Protein AF-A0A7Y4ULG6-F1 (afdb_monomer)

Structure (mmCIF, N/CA/C/O backbone):
data_AF-A0A7Y4ULG6-F1
#
_entry.id   AF-A0A7Y4ULG6-F1
#
loop_
_atom_site.group_PDB
_atom_site.id
_atom_site.type_symbol
_atom_site.label_atom_id
_atom_site.label_alt_id
_atom_site.label_comp_id
_atom_site.label_asym_id
_atom_site.label_entity_id
_atom_site.label_seq_id
_atom_site.pdbx_PDB_ins_code
_atom_site.Cartn_x
_atom_site.Cartn_y
_atom_site.Cartn_z
_atom_site.occupancy
_atom_site.B_iso_or_equiv
_atom_site.auth_seq_id
_atom_site.auth_comp_id
_atom_site.auth_asym_id
_atom_site.auth_atom_id
_atom_site.pdbx_PDB_model_num
ATOM 1 N N . MET A 1 1 ? 63.126 31.012 -3.316 1.00 40.97 1 MET A N 1
ATOM 2 C CA . MET A 1 1 ? 62.115 29.998 -2.945 1.00 40.97 1 MET A CA 1
ATOM 3 C C . MET A 1 1 ? 62.574 28.517 -2.931 1.00 40.97 1 MET A C 1
ATOM 5 O O . MET A 1 1 ? 61.716 27.696 -2.651 1.00 40.97 1 MET A O 1
ATOM 9 N N . PRO A 1 2 ? 63.864 28.115 -3.101 1.00 37.81 2 PRO A N 1
ATOM 10 C CA . PRO A 1 2 ? 64.245 26.690 -3.027 1.00 37.81 2 PRO A CA 1
ATOM 11 C C . PRO A 1 2 ? 64.827 26.229 -1.668 1.00 37.81 2 PRO A C 1
ATOM 13 O O . PRO A 1 2 ? 65.421 25.163 -1.587 1.00 37.81 2 PRO A O 1
ATOM 16 N N . LYS A 1 3 ? 64.675 26.998 -0.575 1.00 39.81 3 LYS A N 1
ATOM 17 C CA . LYS A 1 3 ? 65.208 26.630 0.761 1.00 39.81 3 LYS A CA 1
ATOM 18 C C . LYS A 1 3 ? 64.166 26.090 1.758 1.00 39.81 3 LYS A C 1
ATOM 20 O O . LYS A 1 3 ? 64.538 25.735 2.870 1.00 39.81 3 LYS A O 1
ATOM 25 N N . PHE A 1 4 ? 62.889 25.989 1.375 1.00 41.81 4 PHE A N 1
ATOM 26 C CA . PHE A 1 4 ? 61.808 25.554 2.280 1.00 41.81 4 PHE A CA 1
ATOM 27 C C . PHE A 1 4 ? 61.446 24.057 2.179 1.00 41.81 4 PHE A C 1
ATOM 29 O O . PHE A 1 4 ? 60.735 23.546 3.036 1.00 41.81 4 PHE A O 1
ATOM 36 N N . LEU A 1 5 ? 61.974 23.331 1.184 1.00 43.25 5 LEU A N 1
ATOM 37 C CA . LEU A 1 5 ? 61.611 21.929 0.912 1.00 43.25 5 LEU A CA 1
ATOM 38 C C . LEU A 1 5 ? 62.516 20.878 1.585 1.00 43.25 5 LEU A C 1
ATOM 40 O O . LEU A 1 5 ? 62.152 19.711 1.633 1.00 43.25 5 LEU A O 1
ATOM 44 N N . ASN A 1 6 ? 63.644 21.266 2.192 1.00 44.28 6 ASN A N 1
ATOM 45 C CA . ASN A 1 6 ? 64.569 20.310 2.828 1.00 44.28 6 ASN A CA 1
ATOM 46 C C . ASN A 1 6 ? 64.253 19.969 4.299 1.00 44.28 6 ASN A C 1
ATOM 48 O O . ASN A 1 6 ? 65.003 19.219 4.919 1.00 44.28 6 ASN A O 1
ATOM 52 N N . LYS A 1 7 ? 63.158 20.484 4.877 1.00 47.72 7 LYS A N 1
ATOM 53 C CA . LYS A 1 7 ? 62.762 20.185 6.271 1.00 47.72 7 LYS A CA 1
ATOM 54 C C . LYS A 1 7 ? 61.725 19.063 6.429 1.00 47.72 7 LYS A C 1
ATOM 56 O O . LYS A 1 7 ? 61.431 18.700 7.562 1.00 47.72 7 LYS A O 1
ATOM 61 N N . PHE A 1 8 ? 61.223 18.473 5.340 1.00 46.69 8 PHE A N 1
ATOM 62 C CA . PHE A 1 8 ? 60.206 17.407 5.394 1.00 46.69 8 PHE A CA 1
ATOM 63 C C . PHE A 1 8 ? 60.728 15.986 5.095 1.00 46.69 8 PHE A C 1
ATOM 65 O O . PHE A 1 8 ? 59.948 15.042 5.096 1.00 46.69 8 PHE A O 1
ATOM 72 N N . ASN A 1 9 ? 62.046 15.789 4.948 1.00 46.38 9 ASN A N 1
ATOM 73 C CA . ASN A 1 9 ? 62.669 14.469 4.737 1.00 46.38 9 ASN A CA 1
ATOM 74 C C . ASN A 1 9 ? 63.056 13.763 6.049 1.00 46.38 9 ASN A C 1
ATOM 76 O O . ASN A 1 9 ? 64.169 13.268 6.212 1.00 46.38 9 ASN A O 1
ATOM 80 N N . SER A 1 10 ? 62.135 13.715 7.007 1.00 51.84 10 SER A N 1
ATOM 81 C CA . SER A 1 10 ? 62.262 12.811 8.149 1.00 51.84 10 SER A CA 1
ATOM 82 C C . SER A 1 10 ? 61.365 11.598 7.895 1.00 51.84 10 SER A C 1
ATOM 84 O O . SER A 1 10 ? 60.157 11.790 7.728 1.00 51.84 10 SER A O 1
ATOM 86 N N . PRO A 1 11 ? 61.883 10.353 7.918 1.00 54.66 11 PRO A N 1
ATOM 87 C CA . PRO A 1 11 ? 61.048 9.153 7.804 1.00 54.66 11 PRO A CA 1
ATOM 88 C C . PRO A 1 11 ? 59.969 9.088 8.898 1.00 54.66 11 PRO A C 1
ATOM 90 O O . PRO A 1 11 ? 58.945 8.438 8.718 1.00 54.66 11 PRO A O 1
ATOM 93 N N . LYS A 1 12 ? 60.135 9.837 10.000 1.00 54.47 12 LYS A N 1
ATOM 94 C CA . LYS A 1 12 ? 59.116 9.982 11.047 1.00 54.47 12 LYS A CA 1
ATOM 95 C C . LYS A 1 12 ? 57.951 10.889 10.636 1.00 54.47 12 LYS A C 1
ATOM 97 O O . LYS A 1 12 ? 56.842 10.652 11.087 1.00 54.47 12 LYS A O 1
ATOM 102 N N . VAL A 1 13 ? 58.165 11.893 9.780 1.00 56.75 13 VAL A N 1
ATOM 103 C CA . VAL A 1 13 ? 57.102 12.808 9.312 1.00 56.75 13 VAL A CA 1
ATOM 104 C C . VAL A 1 13 ? 56.306 12.185 8.165 1.00 56.75 13 VAL A C 1
ATOM 106 O O . VAL A 1 13 ? 55.083 12.286 8.169 1.00 56.75 13 VAL A O 1
ATOM 109 N N . LEU A 1 14 ? 56.962 11.454 7.252 1.00 53.03 14 LEU A N 1
ATOM 110 C CA . LEU A 1 14 ? 56.255 10.610 6.277 1.00 53.03 14 LEU A CA 1
ATOM 111 C C . LEU A 1 14 ? 55.495 9.468 6.966 1.00 53.03 14 LEU A C 1
ATOM 113 O O . LEU A 1 14 ? 54.361 9.193 6.595 1.00 53.03 14 LEU A O 1
ATOM 117 N N . GLY A 1 15 ? 56.081 8.852 7.998 1.00 63.62 15 GLY A N 1
ATOM 118 C CA . GLY A 1 15 ? 55.406 7.842 8.813 1.00 63.62 15 GLY A CA 1
ATOM 119 C C . GLY A 1 15 ? 54.184 8.397 9.545 1.00 63.62 15 GLY A C 1
ATOM 120 O O . GLY A 1 15 ? 53.149 7.746 9.554 1.00 63.62 15 GLY A O 1
ATOM 121 N N . LEU A 1 16 ? 54.261 9.617 10.091 1.00 59.84 16 LEU A N 1
ATOM 122 C CA . LEU A 1 16 ? 53.138 10.268 10.772 1.00 59.84 16 LEU A CA 1
ATOM 123 C C . LEU A 1 16 ? 52.045 10.727 9.795 1.00 59.84 16 LEU A C 1
ATOM 125 O O . LEU A 1 16 ? 50.874 10.603 10.123 1.00 59.84 16 LEU A O 1
ATOM 129 N N . LEU A 1 17 ? 52.400 11.207 8.597 1.00 58.75 17 LEU A N 1
ATOM 130 C CA . LEU A 1 17 ? 51.443 11.551 7.535 1.00 58.75 17 LEU A CA 1
ATOM 131 C C . LEU A 1 17 ? 50.802 10.310 6.905 1.00 58.75 17 LEU A C 1
ATOM 133 O O . LEU A 1 17 ? 49.632 10.360 6.546 1.00 58.75 17 LEU A O 1
ATOM 137 N N . ALA A 1 18 ? 51.525 9.191 6.819 1.00 59.84 18 ALA A N 1
ATOM 138 C CA . ALA A 1 18 ? 50.960 7.901 6.439 1.00 59.84 18 ALA A CA 1
ATOM 139 C C . ALA A 1 18 ? 50.051 7.346 7.544 1.00 59.84 18 ALA A C 1
ATOM 141 O O . ALA A 1 18 ? 48.975 6.857 7.233 1.00 59.84 18 ALA A O 1
ATOM 142 N N . LEU A 1 19 ? 50.416 7.488 8.825 1.00 60.56 19 LEU A N 1
ATOM 143 C CA . LEU A 1 19 ? 49.558 7.094 9.948 1.00 60.56 19 LEU A CA 1
ATOM 144 C C . LEU A 1 19 ? 48.311 7.978 10.046 1.00 60.56 19 LEU A C 1
ATOM 146 O O . LEU A 1 19 ? 47.233 7.454 10.269 1.00 60.56 19 LEU A O 1
ATOM 150 N N . LEU A 1 20 ? 48.437 9.294 9.843 1.00 59.22 20 LEU A N 1
ATOM 151 C CA . LEU A 1 20 ? 47.312 10.230 9.752 1.00 59.22 20 LEU A CA 1
ATOM 152 C C . LEU A 1 20 ? 46.482 9.965 8.499 1.00 59.22 20 LEU A C 1
ATOM 154 O O . LEU A 1 20 ? 45.270 10.028 8.581 1.00 59.22 20 LEU A O 1
ATOM 158 N N . GLY A 1 21 ? 47.094 9.610 7.369 1.00 55.91 21 GLY A N 1
ATOM 159 C CA . GLY A 1 21 ? 46.392 9.188 6.158 1.00 55.91 21 GLY A CA 1
ATOM 160 C C . GLY A 1 21 ? 45.613 7.889 6.364 1.00 55.91 21 GLY A C 1
ATOM 161 O O . GLY A 1 21 ? 44.452 7.818 5.986 1.00 55.91 21 GLY A O 1
ATOM 162 N N . ILE A 1 22 ? 46.199 6.899 7.041 1.00 58.69 22 ILE A N 1
ATOM 163 C CA . ILE A 1 22 ? 45.542 5.639 7.420 1.00 58.69 22 ILE A CA 1
ATOM 164 C C . ILE A 1 22 ? 44.476 5.888 8.491 1.00 58.69 22 ILE A C 1
ATOM 166 O O . ILE A 1 22 ? 43.421 5.277 8.426 1.00 58.69 22 ILE A O 1
ATOM 170 N N . LEU A 1 23 ? 44.690 6.818 9.426 1.00 47.22 23 LEU A N 1
ATOM 171 C CA . LEU A 1 23 ? 43.708 7.214 10.437 1.00 47.22 23 LEU A CA 1
ATOM 172 C C . LEU A 1 23 ? 42.556 8.013 9.811 1.00 47.22 23 LEU A C 1
ATOM 174 O O . LEU A 1 23 ? 41.417 7.794 10.179 1.00 47.22 23 LEU A O 1
ATOM 178 N N . PHE A 1 24 ? 42.805 8.875 8.821 1.00 48.16 24 PHE A N 1
ATOM 179 C CA . PHE A 1 24 ? 41.765 9.580 8.063 1.00 48.16 24 PHE A CA 1
ATOM 180 C C . PHE A 1 24 ? 41.016 8.646 7.109 1.00 48.16 24 PHE A C 1
ATOM 182 O O . PHE A 1 24 ? 39.819 8.829 6.917 1.00 48.16 24 PHE A O 1
ATOM 189 N N . VAL A 1 25 ? 41.675 7.631 6.543 1.00 47.16 25 VAL A N 1
ATOM 190 C CA . VAL A 1 25 ? 41.024 6.563 5.768 1.00 47.16 25 VAL A CA 1
ATOM 191 C C . VAL A 1 25 ? 40.228 5.636 6.693 1.00 47.16 25 VAL A C 1
ATOM 193 O O . VAL A 1 25 ? 39.108 5.287 6.351 1.00 47.16 25 VAL A O 1
ATOM 196 N N . ALA A 1 26 ? 40.724 5.325 7.892 1.00 40.72 26 ALA A N 1
ATOM 197 C CA . ALA A 1 26 ? 40.005 4.554 8.907 1.00 40.72 26 ALA A CA 1
ATOM 198 C C . ALA A 1 26 ? 38.828 5.336 9.517 1.00 40.72 26 ALA A C 1
ATOM 200 O O . ALA A 1 26 ? 37.780 4.749 9.745 1.00 40.72 26 ALA A O 1
ATOM 201 N N . ILE A 1 27 ? 38.953 6.658 9.695 1.00 42.38 27 ILE A N 1
ATOM 202 C CA . ILE A 1 27 ? 37.867 7.545 10.149 1.00 42.38 27 ILE A CA 1
ATOM 203 C C . ILE A 1 27 ? 36.853 7.803 9.019 1.00 42.38 27 ILE A C 1
ATOM 205 O O . ILE A 1 27 ? 35.658 7.917 9.276 1.00 42.38 27 ILE A O 1
ATOM 209 N N . LYS A 1 28 ? 37.283 7.828 7.746 1.00 34.69 28 LYS A N 1
ATOM 210 C CA . LYS A 1 28 ? 36.365 7.825 6.590 1.00 34.69 28 LYS A CA 1
ATOM 211 C C . LYS A 1 28 ? 35.739 6.458 6.302 1.00 34.69 28 LYS A C 1
ATOM 213 O O . LYS A 1 28 ? 34.744 6.421 5.591 1.00 34.69 28 LYS A O 1
ATOM 218 N N . LEU A 1 29 ? 36.290 5.367 6.833 1.00 33.97 29 LEU A N 1
ATOM 219 C CA . LEU A 1 29 ? 35.692 4.026 6.810 1.00 33.97 29 LEU A CA 1
ATOM 220 C C . LEU A 1 29 ? 34.853 3.735 8.064 1.00 33.97 29 LEU A C 1
ATOM 222 O O . LEU A 1 29 ? 34.108 2.764 8.073 1.00 33.97 29 LEU A O 1
ATOM 226 N N . SER A 1 30 ? 34.907 4.592 9.086 1.00 30.94 30 SER A N 1
ATOM 227 C CA . SER A 1 30 ? 33.982 4.588 10.218 1.00 30.94 30 SER A CA 1
ATOM 228 C C . SER A 1 30 ? 32.836 5.576 9.987 1.00 30.94 30 SER A C 1
ATOM 230 O O . SER A 1 30 ? 32.561 6.435 10.823 1.00 30.94 30 SER A O 1
ATOM 232 N N . TRP A 1 31 ? 32.142 5.464 8.853 1.00 36.41 31 TRP A N 1
ATOM 233 C CA . TRP A 1 31 ? 30.710 5.743 8.914 1.00 36.41 31 TRP A CA 1
ATOM 234 C C . TRP A 1 31 ? 30.167 4.559 9.690 1.00 36.41 31 TRP A C 1
ATOM 236 O O . TRP A 1 31 ? 30.253 3.430 9.211 1.00 36.41 31 TRP A O 1
ATOM 246 N N . ALA A 1 32 ? 29.739 4.791 10.931 1.00 35.94 32 ALA A N 1
ATOM 247 C CA . ALA A 1 32 ? 28.960 3.801 11.650 1.00 35.94 32 ALA A CA 1
ATOM 248 C C . ALA A 1 32 ? 27.883 3.323 10.673 1.00 35.94 32 ALA A C 1
ATOM 250 O O . ALA A 1 32 ? 27.069 4.132 10.224 1.00 35.94 32 ALA A O 1
ATOM 251 N N . ILE A 1 33 ? 27.955 2.053 10.260 1.00 42.69 33 ILE A N 1
ATOM 252 C CA . ILE A 1 33 ? 26.869 1.417 9.523 1.00 42.69 33 ILE A CA 1
ATOM 253 C C . ILE A 1 33 ? 25.639 1.734 10.354 1.00 42.69 33 ILE A C 1
ATOM 255 O O . ILE A 1 33 ? 25.643 1.432 11.551 1.00 42.69 33 ILE A O 1
ATOM 259 N N . ALA A 1 34 ? 24.666 2.436 9.768 1.00 49.78 34 ALA A N 1
ATOM 260 C CA . ALA A 1 34 ? 23.431 2.734 10.466 1.00 49.78 34 ALA A CA 1
ATOM 261 C C . ALA A 1 34 ? 22.902 1.391 10.967 1.00 49.78 34 ALA A C 1
ATOM 263 O O . ALA A 1 34 ? 22.567 0.512 10.169 1.00 49.78 34 ALA A O 1
ATOM 264 N N . VAL A 1 35 ? 22.965 1.184 12.284 1.00 57.72 35 VAL A N 1
ATOM 265 C CA . VAL A 1 35 ? 22.426 -0.021 12.897 1.00 57.72 35 VAL A CA 1
ATOM 266 C C . VAL A 1 35 ? 20.960 -0.010 12.514 1.00 57.72 35 VAL A C 1
ATOM 268 O O . VAL A 1 35 ? 20.276 0.988 12.723 1.00 57.72 35 VAL A O 1
ATOM 271 N N . PHE A 1 36 ? 20.510 -1.078 11.867 1.00 73.75 36 PHE A N 1
ATOM 272 C CA . PHE A 1 36 ? 19.119 -1.207 11.485 1.00 73.75 36 PHE A CA 1
ATOM 273 C C . PHE A 1 36 ? 18.258 -1.161 12.755 1.00 73.75 36 PHE A C 1
ATOM 275 O O . PHE A 1 36 ? 18.265 -2.109 13.543 1.00 73.75 36 PHE A O 1
ATOM 282 N N . THR A 1 37 ? 17.554 -0.048 12.952 1.00 83.75 37 THR A N 1
ATOM 283 C CA . THR A 1 37 ? 16.543 0.132 13.995 1.00 83.75 37 THR A CA 1
ATOM 284 C C . THR A 1 37 ? 15.181 -0.033 13.331 1.00 83.75 37 THR A C 1
ATOM 286 O O . THR A 1 37 ? 14.787 0.840 12.565 1.00 83.75 37 THR A O 1
ATOM 289 N N . PRO A 1 38 ? 14.454 -1.132 13.579 1.00 84.94 38 PRO A N 1
ATOM 290 C CA . PRO A 1 38 ? 13.210 -1.409 12.857 1.00 84.94 38 PRO A CA 1
ATOM 291 C C . PRO A 1 38 ? 12.106 -0.377 13.085 1.00 84.94 38 PRO A C 1
ATOM 293 O O . PRO A 1 38 ? 11.331 -0.128 12.175 1.00 84.94 38 PRO A O 1
ATOM 296 N N . ASP A 1 39 ? 12.062 0.257 14.262 1.00 83.38 39 ASP A N 1
ATOM 297 C CA . ASP A 1 39 ? 11.105 1.339 14.542 1.00 83.38 39 ASP A CA 1
ATOM 298 C C . ASP A 1 39 ? 11.367 2.588 13.665 1.00 83.38 39 ASP A C 1
ATOM 300 O O . ASP A 1 39 ? 10.437 3.334 13.392 1.00 83.38 39 ASP A O 1
ATOM 304 N N . ASP A 1 40 ? 12.596 2.776 13.165 1.00 83.69 40 ASP A N 1
ATOM 305 C CA . ASP A 1 40 ? 12.979 3.882 12.272 1.00 83.69 40 ASP A CA 1
ATOM 306 C C . ASP A 1 40 ? 13.011 3.453 10.793 1.00 83.69 40 ASP A C 1
ATOM 308 O O . ASP A 1 40 ? 13.574 4.153 9.945 1.00 83.69 40 ASP A O 1
ATOM 312 N N . GLN A 1 41 ? 12.481 2.269 10.467 1.00 88.88 41 GLN A N 1
ATOM 313 C CA . GLN A 1 41 ? 12.466 1.796 9.091 1.00 88.88 41 GLN A CA 1
ATOM 314 C C . GLN A 1 41 ? 11.602 2.728 8.228 1.00 88.88 41 GLN A C 1
ATOM 316 O O . GLN A 1 41 ? 10.420 2.913 8.531 1.00 88.88 41 GLN A O 1
ATOM 321 N N . PRO A 1 42 ? 12.137 3.257 7.114 1.00 90.12 42 PRO A N 1
ATOM 322 C CA . PRO A 1 42 ? 11.324 3.980 6.153 1.00 90.12 42 PRO A CA 1
ATOM 323 C C . PRO A 1 42 ? 10.425 3.030 5.357 1.00 90.12 42 PRO A C 1
ATOM 325 O O . PRO A 1 42 ? 10.791 1.887 5.070 1.00 90.12 42 PRO A O 1
ATOM 328 N N . VAL A 1 43 ? 9.266 3.535 4.941 1.00 89.19 43 VAL A N 1
ATOM 329 C CA . VAL A 1 43 ? 8.352 2.808 4.058 1.00 89.19 43 VAL A CA 1
ATOM 330 C C . VAL A 1 43 ? 8.967 2.766 2.659 1.00 89.19 43 VAL A C 1
ATOM 332 O O . VAL A 1 43 ? 9.211 3.802 2.048 1.00 89.19 43 VAL A O 1
ATOM 335 N N . GLY A 1 44 ? 9.306 1.565 2.186 1.00 88.19 44 GLY A N 1
ATOM 336 C CA . GLY A 1 44 ? 9.914 1.356 0.866 1.00 88.19 44 GLY A CA 1
ATOM 337 C C . GLY A 1 44 ? 8.993 0.657 -0.131 1.00 88.19 44 GLY A C 1
ATOM 338 O O . GLY A 1 44 ? 9.169 0.804 -1.334 1.00 88.19 44 GLY A O 1
ATOM 339 N N . TYR A 1 45 ? 8.018 -0.105 0.360 1.00 89.00 45 TYR A N 1
ATOM 340 C CA . TYR A 1 45 ? 6.985 -0.757 -0.441 1.00 89.00 45 TYR A CA 1
ATOM 341 C C . TYR A 1 45 ? 5.723 -0.935 0.404 1.00 89.00 45 TYR A C 1
ATOM 343 O O . TYR A 1 45 ? 5.806 -0.999 1.631 1.00 89.00 45 TYR A O 1
ATOM 351 N N . ILE A 1 46 ? 4.576 -1.060 -0.257 1.00 88.44 46 ILE A N 1
ATOM 352 C CA . ILE A 1 46 ? 3.331 -1.516 0.365 1.00 88.44 46 ILE A CA 1
ATOM 353 C C . ILE A 1 46 ? 3.110 -2.973 -0.041 1.00 88.44 46 ILE A C 1
ATOM 355 O O . ILE A 1 46 ? 3.520 -3.406 -1.126 1.00 88.44 46 ILE A O 1
ATOM 359 N N . ALA A 1 47 ? 2.496 -3.756 0.838 1.00 86.12 47 ALA A N 1
ATOM 360 C CA . ALA A 1 47 ? 2.127 -5.127 0.539 1.00 86.12 47 ALA A CA 1
ATOM 361 C C . ALA A 1 47 ? 1.283 -5.228 -0.741 1.00 86.12 47 ALA A C 1
ATOM 363 O O . ALA A 1 47 ? 0.616 -4.284 -1.163 1.00 86.12 47 ALA A O 1
ATOM 364 N N . GLN A 1 48 ? 1.348 -6.399 -1.365 1.00 86.88 48 GLN A N 1
ATOM 365 C CA . GLN A 1 48 ? 0.528 -6.732 -2.519 1.00 86.88 48 GLN A CA 1
ATOM 366 C C . GLN A 1 48 ? -0.962 -6.658 -2.136 1.00 86.88 48 GLN A C 1
ATOM 368 O O . GLN A 1 48 ? -1.327 -7.118 -1.054 1.00 86.88 48 GLN A O 1
ATOM 373 N N . ASP A 1 49 ? -1.801 -6.092 -3.010 1.00 88.38 49 ASP A N 1
ATOM 374 C CA . ASP A 1 49 ? -3.262 -6.148 -2.853 1.00 88.38 49 ASP A CA 1
ATOM 375 C C . ASP A 1 49 ? -3.737 -7.631 -2.929 1.00 88.38 49 ASP A C 1
ATOM 377 O O . ASP A 1 49 ? -2.967 -8.523 -3.290 1.00 88.38 49 ASP A O 1
ATOM 381 N N . GLU A 1 50 ? -5.008 -7.924 -2.652 1.00 91.38 50 GLU A N 1
ATOM 382 C CA . GLU A 1 50 ? -5.564 -9.288 -2.770 1.00 91.38 50 GLU A CA 1
ATOM 383 C C . GLU A 1 50 ? -6.838 -9.283 -3.614 1.00 91.38 50 GLU A C 1
ATOM 385 O O . GLU A 1 50 ? -7.682 -8.410 -3.444 1.00 91.38 50 GLU A O 1
ATOM 390 N N . VAL A 1 51 ? -7.029 -10.263 -4.500 1.00 90.06 51 VAL A N 1
ATOM 391 C CA . VAL A 1 51 ? -8.266 -10.389 -5.295 1.00 90.06 51 VAL A CA 1
ATOM 392 C C . VAL A 1 51 ? -8.993 -11.673 -4.928 1.00 90.06 51 VAL A C 1
ATOM 394 O O . VAL A 1 51 ? -8.375 -12.720 -4.766 1.00 90.06 51 VAL A O 1
ATOM 397 N N . THR A 1 52 ? -10.326 -11.630 -4.871 1.00 92.19 52 THR A N 1
ATOM 398 C CA . THR A 1 52 ? -11.156 -12.817 -4.592 1.00 92.19 52 THR A CA 1
ATOM 399 C C . THR A 1 52 ? -10.926 -13.979 -5.561 1.00 92.19 52 THR A C 1
ATOM 401 O O . THR A 1 52 ? -11.199 -15.127 -5.214 1.00 92.19 52 THR A O 1
ATOM 404 N N . ASN A 1 53 ? -10.482 -13.679 -6.784 1.00 88.50 53 ASN A N 1
ATOM 405 C CA . ASN A 1 53 ? -10.060 -14.639 -7.794 1.00 88.50 53 ASN A CA 1
ATOM 406 C C . ASN A 1 53 ? -9.073 -13.959 -8.754 1.00 88.50 53 ASN A C 1
ATOM 408 O O . ASN A 1 53 ? -9.323 -12.845 -9.206 1.00 88.50 53 ASN A O 1
ATOM 412 N N . THR A 1 54 ? -7.971 -14.622 -9.094 1.00 83.19 54 THR A N 1
ATOM 413 C CA . THR A 1 54 ? -6.990 -14.098 -10.056 1.00 83.19 54 THR A CA 1
ATOM 414 C C . THR A 1 54 ? -7.429 -14.282 -11.509 1.00 83.19 54 THR A C 1
ATOM 416 O O . THR A 1 54 ? -6.846 -13.673 -12.400 1.00 83.19 54 THR A O 1
ATOM 419 N N . ILE A 1 55 ? -8.473 -15.076 -11.771 1.00 84.31 55 ILE A N 1
ATOM 420 C CA . ILE A 1 55 ? -9.117 -15.198 -13.084 1.00 84.31 55 ILE A CA 1
ATOM 421 C C . ILE A 1 55 ? -10.376 -14.327 -13.089 1.00 84.31 55 ILE A C 1
ATOM 423 O O . ILE A 1 55 ? -11.396 -14.720 -12.529 1.00 84.31 55 ILE A O 1
ATOM 427 N N . LEU A 1 56 ? -10.324 -13.171 -13.753 1.00 81.19 56 LEU A N 1
ATOM 428 C CA . LEU A 1 56 ? -11.366 -12.136 -13.681 1.00 81.19 56 LEU A CA 1
ATOM 429 C C . LEU A 1 56 ? -12.550 -12.344 -14.624 1.00 81.19 56 LEU A C 1
ATOM 431 O O . LEU A 1 56 ? -13.392 -11.470 -14.776 1.00 81.19 56 LEU A O 1
ATOM 435 N N . THR A 1 57 ? -12.637 -13.488 -15.296 1.00 74.62 57 THR A N 1
ATOM 436 C CA . THR A 1 57 ? -13.608 -13.705 -16.385 1.00 74.62 57 THR A CA 1
ATOM 437 C C . THR A 1 57 ? -15.084 -13.529 -15.995 1.00 74.62 57 THR A C 1
ATOM 439 O O . THR A 1 57 ? -15.922 -13.444 -16.889 1.00 74.62 57 THR A O 1
ATOM 442 N N . SER A 1 58 ? -15.427 -13.475 -14.700 1.00 80.44 58 SER A N 1
ATOM 443 C CA . SER A 1 58 ? -16.803 -13.219 -14.256 1.00 80.44 58 SER A CA 1
ATOM 444 C C . SER A 1 58 ? -17.156 -11.730 -14.161 1.00 80.44 58 SER A C 1
ATOM 446 O O . SER A 1 58 ? -18.335 -11.385 -14.246 1.00 80.44 58 SER A O 1
ATOM 448 N N . GLY A 1 59 ? -16.162 -10.853 -13.971 1.00 78.75 59 GLY A N 1
ATOM 449 C CA . GLY A 1 59 ? -16.348 -9.428 -13.681 1.00 78.75 59 GLY A CA 1
ATOM 450 C C . GLY A 1 59 ? -17.064 -9.138 -12.357 1.00 78.75 59 GLY A C 1
ATOM 451 O O . GLY A 1 59 ? -17.536 -8.021 -12.148 1.00 78.75 59 GLY A O 1
ATOM 452 N N . GLY A 1 60 ? -17.204 -10.149 -11.494 1.00 80.62 60 GLY A N 1
ATOM 453 C CA . GLY A 1 60 ? -17.839 -10.067 -10.178 1.00 80.62 60 GLY A CA 1
ATOM 454 C C . GLY A 1 60 ? -16.842 -10.021 -9.020 1.00 80.62 60 GLY A C 1
ATOM 455 O O . GLY A 1 60 ? -17.262 -9.939 -7.860 1.00 80.62 60 GLY A O 1
ATOM 456 N N . GLU A 1 61 ? -15.546 -10.083 -9.318 1.00 88.81 61 GLU A N 1
ATOM 457 C CA . GLU A 1 61 ? -14.458 -10.141 -8.353 1.00 88.81 61 GLU A CA 1
ATOM 458 C C . GLU A 1 61 ? -14.324 -8.847 -7.529 1.00 88.81 61 GLU A C 1
ATOM 460 O O . GLU A 1 61 ? -14.793 -7.762 -7.901 1.00 88.81 61 GLU A O 1
ATOM 465 N N . THR A 1 62 ? -13.669 -8.977 -6.376 1.00 90.94 62 THR A N 1
ATOM 466 C CA . THR A 1 62 ? -13.359 -7.870 -5.466 1.00 90.94 62 THR A CA 1
ATOM 467 C C . THR A 1 62 ? -11.856 -7.823 -5.209 1.00 90.94 62 THR A C 1
ATOM 469 O O . THR A 1 62 ? -11.251 -8.846 -4.892 1.00 90.94 62 THR A O 1
ATOM 472 N N . LEU A 1 63 ? -11.271 -6.634 -5.327 1.00 91.75 63 LEU A N 1
ATOM 473 C CA . LEU A 1 63 ? -9.908 -6.294 -4.930 1.00 91.75 63 LEU A CA 1
ATOM 474 C C . LEU A 1 63 ? -9.932 -5.697 -3.520 1.00 91.75 63 LEU A C 1
ATOM 476 O O . LEU A 1 63 ? -10.577 -4.674 -3.285 1.00 91.75 63 LEU A O 1
ATOM 480 N N . PHE A 1 64 ? -9.193 -6.306 -2.606 1.00 93.69 64 PHE A N 1
ATOM 481 C CA . PHE A 1 64 ? -8.900 -5.776 -1.287 1.00 93.69 64 PHE A CA 1
ATOM 482 C C . PHE A 1 64 ? -7.602 -4.979 -1.336 1.00 93.69 64 PHE A C 1
ATOM 484 O O . PHE A 1 64 ? -6.539 -5.529 -1.627 1.00 93.69 64 PHE A O 1
ATOM 491 N N . ARG A 1 65 ? -7.697 -3.683 -1.040 1.00 90.44 65 ARG A N 1
ATOM 492 C CA . ARG A 1 65 ? -6.562 -2.754 -1.030 1.00 90.44 65 ARG A CA 1
ATOM 493 C C . ARG A 1 65 ? -6.382 -2.173 0.358 1.00 90.44 65 ARG A C 1
ATOM 495 O O . ARG A 1 65 ? -7.348 -1.679 0.932 1.00 90.44 65 ARG A O 1
ATOM 502 N N . THR A 1 66 ? -5.163 -2.198 0.872 1.00 90.56 66 THR A N 1
ATOM 503 C CA . THR A 1 66 ? -4.812 -1.600 2.167 1.00 90.56 66 THR A CA 1
ATOM 504 C C . THR A 1 66 ? -4.451 -0.123 2.019 1.00 90.56 66 THR A C 1
ATOM 506 O O . THR A 1 66 ? -4.184 0.350 0.923 1.00 90.56 66 THR A O 1
ATOM 509 N N . GLU A 1 67 ? -4.442 0.634 3.106 1.00 85.31 67 GLU A N 1
ATOM 510 C CA . GLU A 1 67 ? -4.012 2.035 3.127 1.00 85.31 67 GLU A CA 1
ATOM 511 C C . GLU A 1 67 ? -3.194 2.296 4.394 1.00 85.31 67 GLU A C 1
ATOM 513 O O . GLU A 1 67 ? -3.498 1.754 5.465 1.00 85.31 67 GLU A O 1
ATOM 518 N N . TYR A 1 68 ? -2.195 3.171 4.282 1.00 87.00 68 TYR A N 1
ATOM 519 C CA . TYR A 1 68 ? -1.565 3.817 5.425 1.00 87.00 68 TYR A CA 1
ATOM 520 C C . TYR A 1 68 ? -1.601 5.335 5.271 1.00 87.00 68 TYR A C 1
ATOM 522 O O . TYR A 1 68 ? -1.559 5.868 4.164 1.00 87.00 68 TYR A O 1
ATOM 530 N N . ARG A 1 69 ? -1.678 6.036 6.402 1.00 80.19 69 ARG A N 1
ATOM 531 C CA . ARG A 1 69 ? -1.750 7.498 6.460 1.00 80.19 69 ARG A CA 1
ATOM 532 C C . ARG A 1 69 ? -0.641 8.019 7.355 1.00 80.19 69 ARG A C 1
ATOM 534 O O . ARG A 1 69 ? -0.747 7.926 8.572 1.00 80.19 69 ARG A O 1
ATOM 541 N N . ALA A 1 70 ? 0.450 8.500 6.759 1.00 78.12 70 ALA A N 1
ATOM 542 C CA . ALA A 1 70 ? 1.667 8.887 7.486 1.00 78.12 70 ALA A CA 1
ATOM 543 C C . ALA A 1 70 ? 1.488 10.108 8.410 1.00 78.12 70 ALA A C 1
ATOM 545 O O . ALA A 1 70 ? 2.271 10.308 9.336 1.00 78.12 70 ALA A O 1
ATOM 546 N N . ASP A 1 71 ? 0.462 10.923 8.173 1.00 73.38 71 ASP A N 1
ATOM 547 C CA . ASP A 1 71 ? 0.119 12.113 8.952 1.00 73.38 71 ASP A CA 1
ATOM 548 C C . ASP A 1 71 ? -0.379 11.774 10.364 1.00 73.38 71 ASP A C 1
ATOM 550 O O . ASP A 1 71 ? -0.011 12.448 11.327 1.00 73.38 71 ASP A O 1
ATOM 554 N N . TYR A 1 72 ? -1.157 10.699 10.516 1.00 78.00 72 TYR A N 1
ATOM 555 C CA . TYR A 1 72 ? -1.688 10.270 11.819 1.00 78.00 72 TYR A CA 1
ATOM 556 C C . TYR A 1 72 ? -1.491 8.784 12.137 1.00 78.00 72 TYR A C 1
ATOM 558 O O . TYR A 1 72 ? -1.919 8.325 13.200 1.00 78.00 72 TYR A O 1
ATOM 566 N N . TRP A 1 73 ? -0.817 8.030 11.270 1.00 86.56 73 TRP A N 1
ATOM 567 C CA . TRP A 1 73 ? -0.537 6.597 11.411 1.00 86.56 73 TRP A CA 1
ATOM 568 C C . TRP A 1 73 ? -1.798 5.777 11.696 1.00 86.56 73 TRP A C 1
ATOM 570 O O . TRP A 1 73 ? -1.890 5.042 12.681 1.00 86.56 73 TRP A O 1
ATOM 580 N N . GLY A 1 74 ? -2.818 6.001 10.871 1.00 88.75 74 GLY A N 1
ATOM 581 C CA . GLY A 1 74 ? -4.008 5.158 10.801 1.00 88.75 74 GLY A CA 1
ATOM 582 C C . GLY A 1 74 ? -4.076 4.447 9.455 1.00 88.75 74 GLY A C 1
ATOM 583 O O . GLY A 1 74 ? -3.379 4.824 8.509 1.00 88.75 74 GLY A O 1
ATOM 584 N N . GLY A 1 75 ? -4.911 3.419 9.373 1.00 90.19 75 GLY A N 1
ATOM 585 C CA . GLY A 1 75 ? -5.051 2.616 8.165 1.00 90.19 75 GLY A CA 1
ATOM 586 C C . GLY A 1 75 ? -6.488 2.355 7.770 1.00 90.19 75 GLY A C 1
ATOM 587 O O . GLY A 1 75 ? -7.447 2.700 8.470 1.00 90.19 75 GLY A O 1
ATOM 588 N N . ASN A 1 76 ? -6.614 1.739 6.603 1.00 92.62 76 ASN A N 1
ATOM 589 C CA . ASN A 1 76 ? -7.880 1.287 6.061 1.00 92.62 76 ASN A CA 1
ATOM 590 C C . ASN A 1 76 ? -7.677 0.047 5.190 1.00 92.62 76 ASN A C 1
ATOM 592 O O . ASN A 1 76 ? -6.566 -0.273 4.767 1.00 92.62 76 ASN A O 1
ATOM 596 N N . ILE A 1 77 ? -8.775 -0.633 4.896 1.00 93.94 77 ILE A N 1
ATOM 597 C CA . ILE A 1 77 ? -8.842 -1.629 3.837 1.00 93.94 77 ILE A CA 1
ATOM 598 C C . ILE A 1 77 ? -10.132 -1.408 3.055 1.00 93.94 77 ILE A C 1
ATOM 600 O O . ILE A 1 77 ? -11.217 -1.334 3.628 1.00 93.94 77 ILE A O 1
ATOM 604 N N . PHE A 1 78 ? -10.003 -1.273 1.744 1.00 93.25 78 PHE A N 1
ATOM 605 C CA . PHE A 1 78 ? -11.100 -1.053 0.811 1.00 93.25 78 PHE A CA 1
ATOM 606 C C . PHE A 1 78 ? -11.422 -2.337 0.059 1.00 93.25 78 PHE A C 1
ATOM 608 O O . PHE A 1 78 ? -10.528 -3.152 -0.177 1.00 93.25 78 PHE A O 1
ATOM 615 N N . ALA A 1 79 ? -12.676 -2.491 -0.361 1.00 93.88 79 ALA A N 1
ATOM 616 C CA . ALA A 1 79 ? -13.137 -3.638 -1.134 1.00 93.88 79 ALA A CA 1
ATOM 617 C C . ALA A 1 79 ? -13.704 -3.165 -2.477 1.00 93.88 79 ALA A C 1
ATOM 619 O O . ALA A 1 79 ? -14.904 -2.939 -2.607 1.00 93.88 79 ALA A O 1
ATOM 620 N N . TYR A 1 80 ? -12.853 -3.016 -3.489 1.00 90.81 80 TYR A N 1
ATOM 621 C CA . TYR A 1 80 ? -13.252 -2.489 -4.793 1.00 90.81 80 TYR A CA 1
ATOM 622 C C . TYR A 1 80 ? -13.740 -3.587 -5.734 1.00 90.81 80 TYR A C 1
ATOM 624 O O . TYR A 1 80 ? -13.064 -4.595 -5.916 1.00 90.81 80 TYR A O 1
ATOM 632 N N . SER A 1 81 ? -14.875 -3.393 -6.405 1.00 88.69 81 SER A N 1
ATOM 633 C CA . SER A 1 81 ? -15.264 -4.285 -7.506 1.00 88.69 81 SER A CA 1
ATOM 634 C C . SER A 1 81 ? -14.297 -4.181 -8.689 1.00 88.69 81 SER A C 1
ATOM 636 O O . SER A 1 81 ? -13.867 -3.082 -9.058 1.00 88.69 81 SER A O 1
ATOM 638 N N . VAL A 1 82 ? -14.027 -5.322 -9.318 1.00 83.94 82 VAL A N 1
ATOM 639 C CA . VAL A 1 82 ? -13.151 -5.454 -10.484 1.00 83.94 82 VAL A CA 1
ATOM 640 C C . VAL A 1 82 ? -13.936 -6.049 -11.649 1.00 83.94 82 VAL A C 1
ATOM 642 O O . VAL A 1 82 ? -14.631 -7.046 -11.491 1.00 83.94 82 VAL A O 1
ATOM 645 N N . THR A 1 83 ? -13.829 -5.429 -12.822 1.00 82.50 83 THR A N 1
ATOM 646 C CA . THR A 1 83 ? -14.491 -5.900 -14.053 1.00 82.50 83 THR A CA 1
ATOM 647 C C . THR A 1 83 ? -13.694 -7.004 -14.760 1.00 82.50 83 THR A C 1
ATOM 649 O O . THR A 1 83 ? -12.512 -7.198 -14.479 1.00 82.50 83 THR A O 1
ATOM 652 N N . ALA A 1 84 ? -14.311 -7.690 -15.730 1.00 81.25 84 ALA A N 1
ATOM 653 C CA . ALA A 1 84 ? -13.664 -8.773 -16.482 1.00 81.25 84 ALA A CA 1
ATOM 654 C C . ALA A 1 84 ? -12.493 -8.324 -17.374 1.00 81.25 84 ALA A C 1
ATOM 656 O O . ALA A 1 84 ? -11.610 -9.125 -17.696 1.00 81.25 84 ALA A O 1
ATOM 657 N N . ASP A 1 85 ? -12.461 -7.033 -17.709 1.00 74.06 85 ASP A N 1
ATOM 658 C CA . ASP A 1 85 ? -11.361 -6.371 -18.415 1.00 74.06 85 ASP A CA 1
ATOM 659 C C . ASP A 1 85 ? -10.311 -5.790 -17.450 1.00 74.06 85 ASP A C 1
ATOM 661 O O . ASP A 1 85 ? -9.392 -5.088 -17.861 1.00 74.06 85 ASP A O 1
ATOM 665 N N . GLY A 1 86 ? -10.435 -6.050 -16.144 1.00 72.75 86 GLY A N 1
ATOM 666 C CA . GLY A 1 86 ? -9.470 -5.599 -15.147 1.00 72.75 86 GLY A CA 1
ATOM 667 C C . GLY A 1 86 ? -9.574 -4.115 -14.797 1.00 72.75 86 GLY A C 1
ATOM 668 O O . GLY A 1 86 ? -8.625 -3.544 -14.274 1.00 72.75 86 GLY A O 1
ATOM 669 N N . ALA A 1 87 ? -10.705 -3.451 -15.045 1.00 76.38 87 ALA A N 1
ATOM 670 C CA . ALA A 1 87 ? -10.930 -2.103 -14.520 1.00 76.38 87 ALA A CA 1
ATOM 671 C C . ALA A 1 87 ? -11.364 -2.158 -13.043 1.00 76.38 87 ALA A C 1
ATOM 673 O O . ALA A 1 87 ? -12.404 -2.749 -12.730 1.00 76.38 87 ALA A O 1
ATOM 674 N N . VAL A 1 88 ? -10.598 -1.511 -12.156 1.00 79.69 88 VAL A N 1
ATOM 675 C CA . VAL A 1 88 ? -10.924 -1.337 -10.726 1.00 79.69 88 VAL A CA 1
ATOM 676 C C . VAL A 1 88 ? -11.858 -0.140 -10.549 1.00 79.69 88 VAL A C 1
ATOM 678 O O . VAL A 1 88 ? -11.539 0.970 -10.970 1.00 79.69 88 VAL A O 1
ATOM 681 N N . GLN A 1 89 ? -13.001 -0.342 -9.900 1.00 75.81 89 GLN A N 1
ATOM 682 C CA . GLN A 1 89 ? -14.012 0.704 -9.708 1.00 75.81 89 GLN A CA 1
ATOM 683 C C . GLN A 1 89 ? -13.776 1.486 -8.403 1.00 75.81 89 GLN A C 1
ATOM 685 O O . GLN A 1 89 ? -14.467 1.280 -7.409 1.00 75.81 89 GLN A O 1
ATOM 690 N N . THR A 1 90 ? -12.800 2.394 -8.382 1.00 68.31 90 THR A N 1
ATOM 691 C CA . THR A 1 90 ? -12.404 3.115 -7.151 1.00 68.31 90 THR A CA 1
ATOM 692 C C . THR A 1 90 ? -13.328 4.272 -6.750 1.00 68.31 90 THR A C 1
ATOM 694 O O . THR A 1 90 ? -13.390 4.614 -5.576 1.00 68.31 90 THR A O 1
ATOM 697 N N . SER A 1 91 ? -14.073 4.871 -7.685 1.00 55.38 91 SER A N 1
ATOM 698 C CA . SER A 1 91 ? -14.915 6.059 -7.434 1.00 55.38 91 SER A CA 1
ATOM 699 C C . SER A 1 91 ? -16.359 5.751 -7.016 1.00 55.38 91 SER A C 1
ATOM 701 O O . SER A 1 91 ? -17.042 6.615 -6.474 1.00 55.38 91 SER A O 1
ATOM 703 N N . SER A 1 92 ? -16.843 4.537 -7.287 1.00 58.81 92 SER A N 1
ATOM 704 C CA . SER A 1 92 ? -18.224 4.110 -7.001 1.00 58.81 92 SER A CA 1
ATOM 705 C C . SER A 1 92 ? -18.353 2.635 -6.604 1.00 58.81 92 SER A C 1
ATOM 707 O O . SER A 1 92 ? -19.461 2.168 -6.353 1.00 58.81 92 SER A O 1
ATOM 709 N N . GLY A 1 93 ? -17.239 1.896 -6.549 1.00 62.62 93 GLY A N 1
ATOM 710 C CA . GLY A 1 93 ? -17.226 0.445 -6.365 1.00 62.62 93 GLY A CA 1
ATOM 711 C C . GLY A 1 93 ? -16.595 -0.036 -5.064 1.00 62.62 93 GLY A C 1
ATOM 712 O O . GLY A 1 93 ? -16.339 -1.235 -4.967 1.00 62.62 93 GLY A O 1
ATOM 713 N N . ASP A 1 94 ? -16.337 0.844 -4.084 1.00 83.75 94 ASP A N 1
ATOM 714 C CA . ASP A 1 94 ? -16.026 0.386 -2.724 1.00 83.75 94 ASP A CA 1
ATOM 715 C C . ASP A 1 94 ? -17.276 -0.232 -2.097 1.00 83.75 94 ASP A C 1
ATOM 717 O O . ASP A 1 94 ? -18.274 0.439 -1.826 1.00 83.75 94 ASP A O 1
ATOM 721 N N . ARG A 1 95 ? -17.205 -1.534 -1.855 1.00 89.31 95 ARG A N 1
ATOM 722 C CA . ARG A 1 95 ? -18.298 -2.350 -1.336 1.00 89.31 95 ARG A CA 1
ATOM 723 C C . ARG A 1 95 ? -18.534 -2.151 0.160 1.00 89.31 95 ARG A C 1
ATOM 725 O O . ARG A 1 95 ? -19.591 -2.543 0.647 1.00 89.31 95 ARG A O 1
ATOM 732 N N . TRP A 1 96 ? -17.598 -1.547 0.891 1.00 89.69 96 TRP A N 1
ATOM 733 C CA . TRP A 1 96 ? -17.753 -1.291 2.328 1.00 89.69 96 TRP A CA 1
ATOM 734 C C . TRP A 1 96 ? -18.146 0.140 2.675 1.00 89.69 96 TRP A C 1
ATOM 736 O O . TRP A 1 96 ? -18.512 0.377 3.820 1.00 89.69 96 TRP A O 1
ATOM 746 N N . THR A 1 97 ? -18.183 1.047 1.693 1.00 82.50 97 THR A N 1
ATOM 747 C CA . THR A 1 97 ? -18.476 2.476 1.886 1.00 82.50 97 THR A CA 1
ATOM 748 C C . THR A 1 97 ? -17.493 3.127 2.868 1.00 82.50 97 THR A C 1
ATOM 750 O O . THR A 1 97 ? -17.771 3.212 4.058 1.00 82.50 97 THR A O 1
ATOM 753 N N . ASN A 1 98 ? -16.369 3.632 2.344 1.00 83.56 98 ASN A N 1
ATOM 754 C CA . ASN A 1 98 ? -15.237 4.216 3.090 1.00 83.56 98 ASN A CA 1
ATOM 755 C C . ASN A 1 98 ? -14.309 3.180 3.758 1.00 83.56 98 ASN A C 1
ATOM 757 O O . ASN A 1 98 ? -13.569 3.502 4.694 1.00 83.56 98 ASN A O 1
ATOM 761 N N . GLY A 1 99 ? -14.305 1.949 3.243 1.00 91.69 99 GLY A N 1
ATOM 762 C CA . GLY A 1 99 ? -13.480 0.846 3.731 1.00 91.69 99 GLY A CA 1
ATOM 763 C C . GLY A 1 99 ? -13.889 0.303 5.105 1.00 91.69 99 GLY A C 1
ATOM 764 O O . GLY A 1 99 ? -14.877 0.716 5.709 1.00 91.69 99 GLY A O 1
ATOM 765 N N . ALA A 1 100 ? -13.127 -0.665 5.614 1.00 95.69 100 ALA A N 1
ATOM 766 C CA . ALA A 1 100 ? -13.442 -1.347 6.869 1.00 95.69 100 ALA A CA 1
ATOM 767 C C . ALA A 1 100 ? -13.231 -0.474 8.115 1.00 95.69 100 ALA A C 1
ATOM 769 O O . ALA A 1 100 ? -13.839 -0.754 9.146 1.00 95.69 100 ALA A O 1
ATOM 770 N N . LYS A 1 101 ? -12.404 0.582 8.056 1.00 94.50 101 LYS A N 1
ATOM 771 C CA . LYS A 1 101 ? -12.076 1.394 9.244 1.00 94.50 101 LYS A CA 1
ATOM 772 C C . LYS A 1 101 ? -13.324 1.933 9.959 1.00 94.50 101 LYS A C 1
ATOM 774 O O . LYS A 1 101 ? -13.393 1.850 11.179 1.00 94.50 101 LYS A O 1
ATOM 779 N N . ASP A 1 102 ? -14.336 2.383 9.210 1.00 92.00 102 ASP A N 1
ATOM 780 C CA . ASP A 1 102 ? -15.557 2.978 9.775 1.00 92.00 102 ASP A CA 1
ATOM 781 C C . ASP A 1 102 ? -16.402 1.929 10.503 1.00 92.00 102 ASP A C 1
ATOM 783 O O . ASP A 1 102 ? -16.975 2.197 11.562 1.00 92.00 102 ASP A O 1
ATOM 787 N N . HIS A 1 103 ? -16.431 0.704 9.974 1.00 95.56 103 HIS A N 1
ATOM 788 C CA . HIS A 1 103 ? -17.094 -0.427 10.617 1.00 95.56 103 HIS A CA 1
ATOM 789 C C . HIS A 1 103 ? -16.402 -0.799 11.928 1.00 95.56 103 HIS A C 1
ATOM 791 O O . HIS A 1 103 ? -17.070 -1.011 12.941 1.00 95.56 103 HIS A O 1
ATOM 797 N N . ILE A 1 104 ? -15.068 -0.833 11.933 1.00 96.81 104 ILE A N 1
ATOM 798 C CA . ILE A 1 104 ? -14.277 -1.170 13.124 1.00 96.81 104 ILE A CA 1
ATOM 799 C C . ILE A 1 104 ? -14.385 -0.063 14.181 1.00 96.81 104 ILE A C 1
ATOM 801 O O . ILE A 1 104 ? -14.571 -0.366 15.363 1.00 96.81 104 ILE A O 1
ATOM 805 N N . ASP A 1 105 ? -14.348 1.210 13.783 1.00 94.31 105 ASP A N 1
ATOM 806 C CA . ASP A 1 105 ? -14.581 2.350 14.677 1.00 94.31 105 ASP A CA 1
ATOM 807 C C . ASP A 1 105 ? -15.978 2.292 15.308 1.00 94.31 105 ASP A C 1
ATOM 809 O O . ASP A 1 105 ? -16.121 2.458 16.523 1.00 94.31 105 ASP A O 1
ATOM 813 N N . ALA A 1 106 ? -17.014 1.981 14.522 1.00 93.25 106 ALA A N 1
ATOM 814 C CA . ALA A 1 106 ? -18.368 1.803 15.040 1.00 93.25 106 ALA A CA 1
ATOM 815 C C . ALA A 1 106 ? -18.445 0.649 16.057 1.00 93.25 106 ALA A C 1
ATOM 817 O O . ALA A 1 106 ? -19.065 0.786 17.117 1.00 93.25 106 ALA A O 1
ATOM 818 N N . GLN A 1 107 ? -17.772 -0.474 15.788 1.00 95.12 107 GLN A N 1
ATOM 819 C CA . GLN A 1 107 ? -17.702 -1.603 16.721 1.00 95.12 107 GLN A CA 1
ATOM 820 C C . GLN A 1 107 ? -16.947 -1.258 18.007 1.00 95.12 107 GLN A C 1
ATOM 822 O O . GLN A 1 107 ? -17.354 -1.698 19.088 1.00 95.12 107 GLN A O 1
ATOM 827 N N . ALA A 1 108 ? -15.873 -0.472 17.907 1.00 91.44 108 ALA A N 1
ATOM 828 C CA . ALA A 1 108 ? -15.112 0.023 19.048 1.00 91.44 108 ALA A CA 1
ATOM 829 C C . ALA A 1 108 ? -15.958 0.950 19.929 1.00 91.44 108 ALA A C 1
ATOM 831 O O . ALA A 1 108 ? -16.025 0.743 21.141 1.00 91.44 108 ALA A O 1
ATOM 832 N N . LEU A 1 109 ? -16.673 1.908 19.329 1.00 87.25 109 LEU A N 1
ATOM 833 C CA . LEU A 1 109 ? -17.593 2.808 20.036 1.00 87.25 109 LEU A CA 1
ATOM 834 C C . LEU A 1 109 ? -18.722 2.047 20.743 1.00 87.25 109 LEU A C 1
ATOM 836 O O . LEU A 1 109 ? -19.107 2.402 21.856 1.00 87.25 109 LEU A O 1
ATOM 840 N N . ALA A 1 110 ? -19.221 0.976 20.126 1.00 86.88 110 ALA A N 1
ATOM 841 C CA . ALA A 1 110 ? -20.222 0.095 20.720 1.00 86.88 110 ALA A CA 1
ATOM 842 C C . ALA A 1 110 ? -19.640 -0.907 21.741 1.00 86.88 110 ALA A C 1
ATOM 844 O O . ALA A 1 110 ? -20.402 -1.649 22.359 1.00 86.88 110 ALA A O 1
ATOM 845 N N . ASN A 1 111 ? -18.313 -0.954 21.916 1.00 89.44 111 ASN A N 1
ATOM 846 C CA . ASN A 1 111 ? -17.596 -1.942 22.731 1.00 89.44 111 ASN A CA 1
ATOM 847 C C . ASN A 1 111 ? -17.978 -3.399 22.385 1.00 89.44 111 ASN A C 1
ATOM 849 O O . ASN A 1 111 ? -18.210 -4.232 23.260 1.00 89.44 111 ASN A O 1
ATOM 853 N N . THR A 1 112 ? -18.075 -3.696 21.086 1.00 93.56 112 THR A N 1
ATOM 854 C CA . THR A 1 112 ? -18.498 -5.010 20.556 1.00 93.56 112 THR A CA 1
ATOM 855 C C . THR A 1 112 ? -17.361 -5.821 19.934 1.00 93.56 112 THR A C 1
ATOM 857 O O . THR A 1 112 ? -17.583 -6.952 19.503 1.00 93.56 112 THR A O 1
ATOM 860 N N . ARG A 1 113 ? -16.141 -5.272 19.890 1.00 97.19 113 ARG A N 1
ATOM 861 C CA . ARG A 1 113 ? -14.971 -5.957 19.325 1.00 97.19 113 ARG A CA 1
ATOM 862 C C . ARG A 1 113 ? -14.612 -7.204 20.134 1.00 97.19 113 ARG A C 1
ATOM 864 O O . ARG A 1 113 ? -14.580 -7.172 21.367 1.00 97.19 113 ARG A O 1
ATOM 871 N N . LEU A 1 114 ? -14.308 -8.291 19.426 1.00 98.38 114 LEU A N 1
ATOM 872 C CA . LEU A 1 114 ? -13.914 -9.575 20.005 1.00 98.38 114 LEU A CA 1
ATOM 873 C C . LEU A 1 114 ? -12.416 -9.782 19.806 1.00 98.38 114 LEU A C 1
ATOM 875 O O . LEU A 1 114 ? -11.975 -10.090 18.699 1.00 98.38 114 LEU A O 1
ATOM 879 N N . ILE A 1 115 ? -11.638 -9.617 20.873 1.00 98.62 115 ILE A N 1
ATOM 880 C CA . ILE A 1 115 ? -10.179 -9.577 20.783 1.00 98.62 115 ILE A CA 1
ATOM 881 C C . ILE A 1 115 ? -9.580 -10.599 21.747 1.00 98.62 115 ILE A C 1
ATOM 883 O O . ILE A 1 115 ? -9.934 -10.653 22.928 1.00 98.62 115 ILE A O 1
ATOM 887 N N . ALA A 1 116 ? -8.648 -11.412 21.260 1.00 97.94 116 ALA A N 1
ATOM 888 C CA . ALA A 1 116 ? -7.898 -12.353 22.088 1.00 97.94 116 ALA A CA 1
ATOM 889 C C . ALA A 1 116 ? -6.389 -12.232 21.876 1.00 97.94 116 ALA A C 1
ATOM 891 O O . ALA A 1 116 ? -5.913 -11.593 20.941 1.00 97.94 116 ALA A O 1
ATOM 892 N N . THR A 1 117 ? -5.638 -12.851 22.774 1.00 97.31 117 THR A N 1
ATOM 893 C CA . THR A 1 117 ? -4.178 -12.947 22.737 1.00 97.31 117 THR A CA 1
ATOM 894 C C . THR A 1 117 ? -3.736 -14.293 23.308 1.00 97.31 117 THR A C 1
ATOM 896 O O . THR A 1 117 ? -4.562 -15.073 23.782 1.00 97.31 117 THR A O 1
ATOM 899 N N . MET A 1 118 ? -2.440 -14.580 23.293 1.00 93.62 118 MET A N 1
ATOM 900 C CA . MET A 1 118 ? -1.853 -15.700 24.025 1.00 93.62 118 MET A CA 1
ATOM 901 C C . MET A 1 118 ? -1.429 -15.260 25.430 1.00 93.62 118 MET A C 1
ATOM 903 O O . MET A 1 118 ? -0.960 -14.139 25.632 1.00 93.62 118 MET A O 1
ATOM 907 N N . SER A 1 119 ? -1.589 -16.134 26.425 1.00 90.44 119 SER A N 1
ATOM 908 C CA . SER A 1 119 ? -0.960 -15.903 27.728 1.00 90.44 119 SER A CA 1
ATOM 909 C C . SER A 1 119 ? 0.510 -16.313 27.661 1.00 90.44 119 SER A C 1
ATOM 911 O O . SER A 1 119 ? 0.824 -17.394 27.168 1.00 90.44 119 SER A O 1
ATOM 913 N N . ASP A 1 120 ? 1.411 -15.487 28.191 1.00 87.62 120 ASP A N 1
ATOM 914 C CA . ASP A 1 120 ? 2.836 -15.830 28.328 1.00 87.62 120 ASP A CA 1
ATOM 915 C C . ASP A 1 120 ? 3.119 -16.748 29.537 1.00 87.62 120 ASP A C 1
ATOM 917 O O . ASP A 1 120 ? 4.269 -17.100 29.804 1.00 87.62 120 ASP A O 1
ATOM 921 N N . ALA A 1 121 ? 2.074 -17.162 30.261 1.00 84.19 121 ALA A N 1
ATOM 922 C CA . ALA A 1 121 ? 2.145 -18.080 31.386 1.00 84.19 121 ALA A CA 1
ATOM 923 C C . ALA A 1 121 ? 1.023 -19.133 31.315 1.00 84.19 121 ALA A C 1
ATOM 925 O O . ALA A 1 121 ? -0.121 -18.809 30.992 1.00 84.19 121 ALA A O 1
ATOM 926 N N . PRO A 1 122 ? 1.302 -20.399 31.670 1.00 71.94 122 PRO A N 1
ATOM 927 C CA . PRO A 1 122 ? 0.270 -21.426 31.703 1.00 71.94 122 PRO A CA 1
ATOM 928 C C . PRO A 1 122 ? -0.760 -21.130 32.802 1.00 71.94 122 PRO A C 1
ATOM 930 O O . PRO A 1 122 ? -0.398 -20.830 33.940 1.00 71.94 122 PRO A O 1
ATOM 933 N N . SER A 1 123 ? -2.047 -21.280 32.483 1.00 63.97 123 SER A N 1
ATOM 934 C CA . SER A 1 123 ? -3.149 -21.193 33.449 1.00 63.97 123 SER A CA 1
ATOM 935 C C . SER A 1 123 ? -3.939 -22.508 33.486 1.00 63.97 123 SER A C 1
ATOM 937 O O . SER A 1 123 ? -4.352 -22.994 32.431 1.00 63.97 123 SER A O 1
ATOM 939 N N . PRO A 1 124 ? -4.176 -23.115 34.667 1.00 53.00 124 PRO A N 1
ATOM 940 C CA . PRO A 1 124 ? -4.975 -24.335 34.766 1.00 53.00 124 PRO A CA 1
ATOM 941 C C . PRO A 1 124 ? -6.392 -24.143 34.201 1.00 53.00 124 PRO A C 1
ATOM 943 O O . PRO A 1 124 ? -7.113 -23.247 34.631 1.00 53.00 124 PRO A O 1
ATOM 946 N N . GLY A 1 125 ? -6.804 -24.999 33.259 1.00 48.19 125 GLY A N 1
ATOM 947 C CA . GLY A 1 125 ? -8.163 -25.001 32.695 1.00 48.19 125 GLY A CA 1
ATOM 948 C C . GLY A 1 125 ? -8.447 -23.941 31.622 1.00 48.19 125 GLY A C 1
ATOM 949 O O . GLY A 1 125 ? -9.573 -23.880 31.133 1.00 48.19 125 GLY A O 1
ATOM 950 N N . VAL A 1 126 ? -7.451 -23.143 31.228 1.00 53.34 126 VAL A N 1
ATOM 951 C CA . VAL A 1 126 ? -7.545 -22.166 30.133 1.00 53.34 126 VAL A CA 1
ATOM 952 C C . VAL A 1 126 ? -6.695 -22.665 28.962 1.00 53.34 126 VAL A C 1
ATOM 954 O O . VAL A 1 126 ? -5.605 -23.198 29.171 1.00 53.34 126 VAL A O 1
ATOM 957 N N . GLY A 1 127 ? -7.211 -22.558 27.733 1.00 59.53 127 GLY A N 1
ATOM 958 C CA . GLY A 1 127 ? -6.438 -22.856 26.523 1.00 59.53 127 GLY A CA 1
ATOM 959 C C . GLY A 1 127 ? -5.227 -21.926 26.374 1.00 59.53 127 GLY A C 1
ATOM 960 O O . GLY A 1 127 ? -5.056 -20.985 27.140 1.00 59.53 127 GLY A O 1
ATOM 961 N N . VAL A 1 128 ? -4.376 -22.181 25.377 1.00 74.88 128 VAL A N 1
ATOM 962 C CA . VAL A 1 128 ? -3.163 -21.378 25.115 1.00 74.88 128 VAL A CA 1
ATOM 963 C C . VAL A 1 128 ? -3.507 -19.884 24.910 1.00 74.88 128 VAL A C 1
ATOM 965 O O . VAL A 1 128 ? -2.751 -19.009 25.328 1.00 74.88 128 VAL A O 1
ATOM 968 N N . GLY A 1 129 ? -4.678 -19.581 24.337 1.00 91.19 129 GLY A N 1
ATOM 969 C CA . GLY A 1 129 ? -5.212 -18.223 24.222 1.00 91.19 129 GLY A CA 1
ATOM 970 C C . GLY A 1 129 ? -6.079 -17.770 25.405 1.00 91.19 129 GLY A C 1
ATOM 971 O O . GLY A 1 129 ? -6.765 -18.566 26.048 1.00 91.19 129 GLY A O 1
ATOM 972 N N . VAL A 1 130 ? -6.125 -16.456 25.622 1.00 94.19 130 VAL A N 1
ATOM 973 C CA . VAL A 1 130 ? -6.980 -15.749 26.588 1.00 94.19 130 VAL A CA 1
ATOM 974 C C . VAL A 1 130 ? -7.664 -14.543 25.929 1.00 94.19 130 VAL A C 1
ATOM 976 O O . VAL A 1 130 ? -7.117 -13.975 24.982 1.00 94.19 130 VAL A O 1
ATOM 979 N N . PRO A 1 131 ? -8.839 -14.099 26.414 1.00 96.00 131 PRO A N 1
ATOM 980 C CA . PRO A 1 131 ? -9.397 -12.807 26.019 1.00 96.00 131 PRO A CA 1
ATOM 981 C C . PRO A 1 131 ? -8.387 -11.673 26.234 1.00 96.00 131 PRO A C 1
ATOM 983 O O . PRO A 1 131 ? -7.692 -11.648 27.254 1.00 96.00 131 PRO A O 1
ATOM 986 N N . PHE A 1 132 ? -8.324 -10.703 25.321 1.00 97.00 132 PHE A N 1
ATOM 987 C CA . PHE A 1 132 ? -7.466 -9.524 25.471 1.00 97.00 132 PHE A CA 1
ATOM 988 C C . PHE A 1 132 ? -8.131 -8.502 26.400 1.00 97.00 132 PHE A C 1
ATOM 990 O O . PHE A 1 132 ? -8.477 -7.391 26.015 1.00 97.00 132 PHE A O 1
ATOM 997 N N . GLN A 1 133 ? -8.360 -8.911 27.643 1.00 95.38 133 GLN A N 1
ATOM 998 C CA . GLN A 1 133 ? -8.897 -8.084 28.715 1.00 95.38 133 GLN A CA 1
ATOM 999 C C . GLN A 1 133 ? -7.890 -8.050 29.854 1.00 95.38 133 GLN A C 1
ATOM 1001 O O . GLN A 1 133 ? -7.326 -9.087 30.204 1.00 95.38 133 GLN A O 1
ATOM 1006 N N . PHE A 1 134 ? -7.716 -6.896 30.500 1.00 95.31 134 PHE A N 1
ATOM 1007 C CA . PHE A 1 134 ? -6.711 -6.737 31.557 1.00 95.31 134 PHE A CA 1
ATOM 1008 C C . PHE A 1 134 ? -6.836 -7.782 32.681 1.00 95.31 134 PHE A C 1
ATOM 1010 O O . PHE A 1 134 ? -5.838 -8.232 33.240 1.00 95.31 134 PHE A O 1
ATOM 1017 N N . THR A 1 135 ? -8.053 -8.222 33.003 1.00 94.19 135 THR A N 1
ATOM 1018 C CA . THR A 1 135 ? -8.317 -9.270 34.001 1.00 94.19 135 THR A CA 1
ATOM 1019 C C . THR A 1 135 ? -7.799 -10.649 33.586 1.00 94.19 135 THR A C 1
ATOM 1021 O O . THR A 1 135 ? -7.329 -11.383 34.456 1.00 94.19 135 THR A O 1
ATOM 1024 N N . SER A 1 136 ? -7.821 -10.958 32.288 1.00 93.06 136 SER A N 1
ATOM 1025 C CA . SER A 1 136 ? -7.473 -12.263 31.704 1.00 93.06 136 SER A CA 1
ATOM 1026 C C . SER A 1 136 ? -5.986 -12.418 31.368 1.00 93.06 136 SER A C 1
ATOM 1028 O O . SER A 1 136 ? -5.513 -13.539 31.201 1.00 93.06 136 SER A O 1
ATOM 1030 N N . LEU A 1 137 ? -5.242 -11.312 31.280 1.00 93.19 137 LEU A N 1
ATOM 1031 C CA . LEU A 1 137 ? -3.800 -11.327 31.018 1.00 93.19 137 LEU A CA 1
ATOM 1032 C C . LEU A 1 137 ? -3.005 -11.963 32.171 1.00 93.19 137 LEU A C 1
ATOM 1034 O O . LEU A 1 137 ? -3.460 -11.998 33.318 1.00 93.19 137 LEU A O 1
ATOM 1038 N N . SER A 1 138 ? -1.784 -12.418 31.891 1.00 91.56 138 SER A N 1
ATOM 1039 C CA . SER A 1 138 ? -0.858 -12.878 32.930 1.00 91.56 138 SER A CA 1
ATOM 1040 C C . SER A 1 138 ? -0.369 -11.723 33.816 1.00 91.56 138 SER A C 1
ATOM 1042 O O . SER A 1 138 ? -0.497 -10.545 33.474 1.00 91.56 138 SER A O 1
ATOM 1044 N N . THR A 1 139 ? 0.257 -12.040 34.952 1.00 92.19 139 THR A N 1
ATOM 1045 C CA . THR A 1 139 ? 0.891 -11.024 35.809 1.00 92.19 139 THR A CA 1
ATOM 1046 C C . THR A 1 139 ? 1.944 -10.210 35.050 1.00 92.19 139 THR A C 1
ATOM 1048 O O . THR A 1 139 ? 1.937 -8.982 35.134 1.00 92.19 139 THR A O 1
ATOM 1051 N N . THR A 1 140 ? 2.810 -10.868 34.275 1.00 91.69 140 THR A N 1
ATOM 1052 C CA . THR A 1 140 ? 3.869 -10.213 33.492 1.00 91.69 140 THR A CA 1
ATOM 1053 C C . THR A 1 140 ? 3.273 -9.252 32.465 1.00 91.69 140 THR A C 1
ATOM 1055 O O . THR A 1 140 ? 3.626 -8.069 32.437 1.00 91.69 140 THR A O 1
ATOM 1058 N N . GLN A 1 141 ? 2.286 -9.715 31.698 1.00 94.38 141 GLN A N 1
ATOM 1059 C CA . GLN A 1 141 ? 1.583 -8.905 30.706 1.00 94.38 141 GLN A CA 1
ATOM 1060 C C . GLN A 1 141 ? 0.929 -7.674 31.349 1.00 94.38 141 GLN A C 1
ATOM 1062 O O . GLN A 1 141 ? 1.156 -6.554 30.887 1.00 94.38 141 GLN A O 1
ATOM 1067 N N . LYS A 1 142 ? 0.214 -7.837 32.474 1.00 95.00 142 LYS A N 1
ATOM 1068 C CA . LYS A 1 142 ? -0.409 -6.718 33.210 1.00 95.00 142 LYS A CA 1
ATOM 1069 C C . LYS A 1 142 ? 0.603 -5.659 33.637 1.00 95.00 142 LYS A C 1
ATOM 1071 O O . LYS A 1 142 ? 0.340 -4.469 33.478 1.00 95.00 142 LYS A O 1
ATOM 1076 N N . THR A 1 143 ? 1.757 -6.075 34.162 1.00 93.62 143 THR A N 1
ATOM 1077 C CA . THR A 1 143 ? 2.791 -5.134 34.633 1.00 93.62 143 THR A CA 1
ATOM 1078 C C . THR A 1 143 ? 3.423 -4.313 33.511 1.00 93.62 143 THR A C 1
ATOM 1080 O O . THR A 1 143 ? 3.902 -3.211 33.763 1.00 93.62 143 THR A O 1
ATOM 1083 N N . SER A 1 144 ? 3.393 -4.806 32.271 1.00 95.12 144 SER A N 1
ATOM 1084 C CA . SER A 1 144 ? 4.025 -4.131 31.133 1.00 95.12 144 SER A CA 1
ATOM 1085 C C . SER A 1 144 ? 3.215 -2.955 30.563 1.00 95.12 144 SER A C 1
ATOM 1087 O O . SER A 1 144 ? 3.804 -2.068 29.939 1.00 95.12 144 SER A O 1
ATOM 1089 N N . LEU A 1 145 ? 1.898 -2.926 30.814 1.00 95.69 145 LEU A N 1
ATOM 1090 C CA . LEU A 1 145 ? 0.929 -2.064 30.124 1.00 95.69 145 LEU A CA 1
ATOM 1091 C C . LEU A 1 145 ? 0.669 -0.712 30.794 1.00 95.69 145 LEU A C 1
ATOM 1093 O O . LEU A 1 145 ? 0.285 0.227 30.107 1.00 95.69 145 LEU A O 1
ATOM 1097 N N . ALA A 1 146 ? 0.864 -0.588 32.110 1.00 94.75 146 ALA A N 1
ATOM 1098 C CA . ALA A 1 146 ? 0.704 0.702 32.782 1.00 94.75 146 ALA A CA 1
ATOM 1099 C C . ALA A 1 146 ? 1.737 1.718 32.261 1.00 94.75 146 ALA A C 1
ATOM 1101 O O . ALA A 1 146 ? 2.887 1.363 31.971 1.00 94.75 146 ALA A O 1
ATOM 1102 N N . THR A 1 147 ? 1.332 2.983 32.150 1.00 94.12 147 THR A N 1
ATOM 1103 C CA . THR A 1 147 ? 2.206 4.052 31.656 1.00 94.12 147 THR A CA 1
ATOM 1104 C C . THR A 1 147 ? 1.843 5.411 32.242 1.00 94.12 147 THR A C 1
ATOM 1106 O O . THR A 1 147 ? 0.739 5.608 32.742 1.00 94.12 147 THR A O 1
ATOM 1109 N N . THR A 1 148 ? 2.771 6.359 32.153 1.00 93.31 148 THR A N 1
ATOM 1110 C CA . THR A 1 148 ? 2.547 7.772 32.470 1.00 93.31 148 THR A CA 1
ATOM 1111 C C . THR A 1 148 ? 2.731 8.576 31.195 1.00 93.31 148 THR A C 1
ATOM 1113 O O . THR A 1 148 ? 3.713 8.360 30.490 1.00 93.31 148 THR A O 1
ATOM 1116 N N . ILE A 1 149 ? 1.793 9.477 30.910 1.00 91.50 149 ILE A N 1
ATOM 1117 C CA . ILE A 1 149 ? 1.851 10.398 29.770 1.00 91.50 149 ILE A CA 1
ATOM 1118 C C . ILE A 1 149 ? 1.821 11.808 30.338 1.00 91.50 149 ILE A C 1
ATOM 1120 O O . ILE A 1 149 ? 0.908 12.148 31.101 1.00 91.50 149 ILE A O 1
ATOM 1124 N N . ASN A 1 150 ? 2.831 12.617 30.012 1.00 88.50 150 ASN A N 1
ATOM 1125 C CA . ASN A 1 150 ? 3.104 13.872 30.709 1.00 88.50 150 ASN A CA 1
ATOM 1126 C C . ASN A 1 150 ? 3.196 13.650 32.231 1.00 88.50 150 ASN A C 1
ATOM 1128 O O . ASN A 1 150 ? 4.140 13.040 32.730 1.00 88.50 150 ASN A O 1
ATOM 1132 N N . THR A 1 151 ? 2.204 14.128 32.982 1.00 89.69 151 THR A N 1
ATOM 1133 C CA . THR A 1 151 ? 2.112 13.999 34.443 1.00 89.69 151 THR A CA 1
ATOM 1134 C C . THR A 1 151 ? 1.002 13.048 34.898 1.00 89.69 151 THR A C 1
ATOM 1136 O O . THR A 1 151 ? 0.869 12.800 36.097 1.00 89.69 151 THR A O 1
ATOM 1139 N N . THR A 1 152 ? 0.221 12.484 33.972 1.00 92.19 152 THR A N 1
ATOM 1140 C CA . THR A 1 152 ? -0.943 11.643 34.282 1.00 92.19 152 THR A CA 1
ATOM 1141 C C . THR A 1 152 ? -0.582 10.166 34.175 1.00 92.19 152 THR A C 1
ATOM 1143 O O . THR A 1 152 ? -0.126 9.697 33.133 1.00 92.19 152 THR A O 1
ATOM 1146 N N . SER A 1 153 ? -0.794 9.415 35.258 1.00 94.38 153 SER A N 1
ATOM 1147 C CA . SER A 1 153 ? -0.607 7.961 35.276 1.00 94.38 153 SER A CA 1
ATOM 1148 C C . SER A 1 153 ? -1.872 7.240 34.819 1.00 94.38 153 SER A C 1
ATOM 1150 O O . SER A 1 153 ? -2.949 7.461 35.370 1.00 94.38 153 SER A O 1
ATOM 1152 N N . TYR A 1 154 ? -1.719 6.329 33.864 1.00 95.56 154 TYR A N 1
ATOM 1153 C CA . TYR A 1 154 ? -2.772 5.459 33.361 1.00 95.56 154 TYR A CA 1
ATOM 1154 C C . TYR A 1 154 ? -2.537 4.019 33.806 1.00 95.56 154 TYR A C 1
ATOM 1156 O O . TYR A 1 154 ? -1.454 3.445 33.646 1.00 95.56 154 TYR A O 1
ATOM 1164 N N . THR A 1 155 ? -3.580 3.420 34.373 1.00 96.62 155 THR A N 1
ATOM 1165 C CA . THR A 1 155 ? -3.572 2.013 34.777 1.00 96.62 155 THR A CA 1
ATOM 1166 C C . THR A 1 155 ? -3.523 1.095 33.557 1.00 96.62 155 THR A C 1
ATOM 1168 O O . THR A 1 155 ? -3.964 1.459 32.467 1.00 96.62 155 THR A O 1
ATOM 1171 N N . GLY A 1 156 ? -3.044 -0.138 33.742 1.00 95.94 156 GLY A N 1
ATOM 1172 C CA . GLY A 1 156 ? -3.041 -1.123 32.661 1.00 95.94 156 GLY A CA 1
ATOM 1173 C C . GLY A 1 156 ? -4.443 -1.432 32.117 1.00 95.94 156 GLY A C 1
ATOM 1174 O O . GLY A 1 156 ? -4.574 -1.656 30.922 1.00 95.94 156 GLY A O 1
ATOM 1175 N N . THR A 1 157 ? -5.496 -1.363 32.944 1.00 97.12 157 THR A N 1
ATOM 1176 C CA . THR A 1 157 ? -6.890 -1.474 32.475 1.00 97.12 157 THR A CA 1
ATOM 1177 C C . THR A 1 157 ? -7.231 -0.367 31.483 1.00 97.12 157 THR A C 1
ATOM 1179 O O . THR A 1 157 ? -7.667 -0.669 30.382 1.00 97.12 157 THR A O 1
ATOM 1182 N N . GLN A 1 158 ? -6.950 0.897 31.823 1.00 97.31 158 GLN A N 1
ATOM 1183 C CA . GLN A 1 158 ? -7.227 2.034 30.935 1.00 97.31 158 GLN A CA 1
ATOM 1184 C C . GLN A 1 158 ? -6.455 1.942 29.614 1.00 97.31 158 GLN A C 1
ATOM 1186 O O . GLN A 1 158 ? -6.987 2.308 28.571 1.00 97.31 158 GLN A O 1
ATOM 1191 N N . VAL A 1 159 ? -5.214 1.445 29.652 1.00 97.19 159 VAL A N 1
ATOM 1192 C CA . VAL A 1 159 ? -4.407 1.237 28.441 1.00 97.19 159 VAL A CA 1
ATOM 1193 C C . VAL A 1 159 ? -4.972 0.093 27.598 1.00 97.19 159 VAL A C 1
ATOM 1195 O O . VAL A 1 159 ? -5.083 0.245 26.387 1.00 97.19 159 VAL A O 1
ATOM 1198 N N . VAL A 1 160 ? -5.388 -1.026 28.200 1.00 97.44 160 VAL A N 1
ATOM 1199 C CA . VAL A 1 160 ? -6.056 -2.113 27.460 1.00 97.44 160 VAL A CA 1
ATOM 1200 C C . VAL A 1 160 ? -7.361 -1.626 26.839 1.00 97.44 160 VAL A C 1
ATOM 1202 O O . VAL A 1 160 ? -7.590 -1.887 25.664 1.00 97.44 160 VAL A O 1
ATOM 1205 N N . ASP A 1 161 ? -8.182 -0.879 27.574 1.00 96.56 161 ASP A N 1
ATOM 1206 C CA . ASP A 1 161 ? -9.430 -0.323 27.047 1.00 96.56 161 ASP A CA 1
ATOM 1207 C C . ASP A 1 161 ? -9.160 0.598 25.848 1.00 96.56 161 ASP A C 1
ATOM 1209 O O . ASP A 1 161 ? -9.835 0.482 24.827 1.00 96.56 161 ASP A O 1
ATOM 1213 N N . PHE A 1 162 ? -8.120 1.438 25.917 1.00 96.69 162 PHE A N 1
ATOM 1214 C CA . PHE A 1 162 ? -7.670 2.260 24.790 1.00 96.69 162 PHE A CA 1
ATOM 1215 C C . PHE A 1 162 ? -7.252 1.418 23.576 1.00 96.69 162 PHE A C 1
ATOM 1217 O O . PHE A 1 162 ? -7.720 1.664 22.460 1.00 96.69 162 PHE A O 1
ATOM 1224 N N . LEU A 1 163 ? -6.422 0.391 23.786 1.00 96.81 163 LEU A N 1
ATOM 1225 C CA . LEU A 1 163 ? -5.942 -0.507 22.727 1.00 96.81 163 LEU A CA 1
ATOM 1226 C C . LEU A 1 163 ? -7.085 -1.275 22.060 1.00 96.81 163 LEU A C 1
ATOM 1228 O O . LEU A 1 163 ? -7.065 -1.495 20.856 1.00 96.81 163 LEU A O 1
ATOM 1232 N N . ARG A 1 164 ? -8.123 -1.625 22.821 1.00 96.62 164 ARG A N 1
ATOM 1233 C CA . ARG A 1 164 ? -9.342 -2.256 22.296 1.00 96.62 164 ARG A CA 1
ATOM 1234 C C . ARG A 1 164 ? -10.231 -1.286 21.507 1.00 96.62 164 ARG A C 1
ATOM 1236 O O . ARG A 1 164 ? -11.140 -1.735 20.814 1.00 96.62 164 ARG A O 1
ATOM 1243 N N . GLY A 1 165 ? -9.954 0.017 21.568 1.00 95.06 165 GLY A N 1
ATOM 1244 C CA . GLY A 1 165 ? -10.652 1.068 20.821 1.00 95.06 165 GLY A CA 1
ATOM 1245 C C . GLY A 1 165 ? -11.461 2.043 21.683 1.00 95.06 165 GLY A C 1
ATOM 1246 O O . GLY A 1 165 ? -12.156 2.898 21.144 1.00 95.06 165 GLY A O 1
ATOM 1247 N N . GLY A 1 166 ? -11.381 1.945 23.012 1.00 93.75 166 GLY A N 1
ATOM 1248 C CA . GLY A 1 166 ? -11.990 2.907 23.925 1.00 93.75 166 GLY A CA 1
A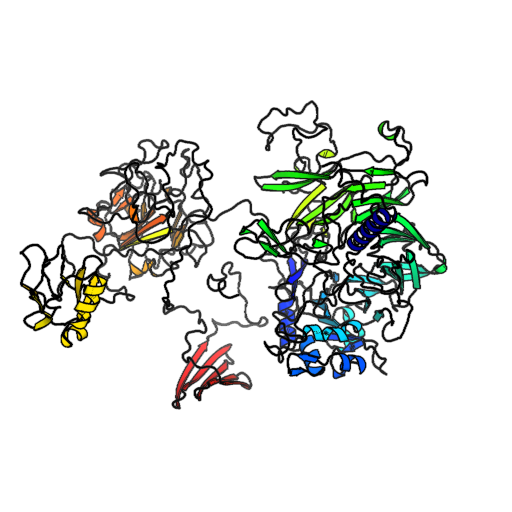TOM 1249 C C . GLY A 1 166 ? -11.363 4.295 23.786 1.00 93.75 166 GLY A C 1
ATOM 1250 O O . GLY A 1 166 ? -10.143 4.436 23.754 1.00 93.75 166 GLY A O 1
ATOM 1251 N N . ARG A 1 167 ? -12.205 5.332 23.736 1.00 92.81 167 ARG A N 1
ATOM 1252 C CA . ARG A 1 167 ? -11.782 6.721 23.469 1.00 92.81 167 ARG A CA 1
ATOM 1253 C C . ARG A 1 167 ? -11.848 7.647 24.692 1.00 92.81 167 ARG A C 1
ATOM 1255 O O . ARG A 1 167 ? -11.501 8.815 24.610 1.00 92.81 167 ARG A O 1
ATOM 1262 N N . THR A 1 168 ? -12.264 7.135 25.855 1.00 91.88 168 THR A N 1
ATOM 1263 C CA . THR A 1 168 ? -12.523 7.933 27.074 1.00 91.88 168 THR A CA 1
ATOM 1264 C C . THR A 1 168 ? -11.304 8.691 27.610 1.00 91.88 168 THR A C 1
ATOM 1266 O O . THR A 1 168 ? -11.475 9.725 28.246 1.00 91.88 168 THR A O 1
ATOM 1269 N N . ASN A 1 169 ? -10.092 8.176 27.387 1.00 92.56 169 ASN A N 1
ATOM 1270 C CA . ASN A 1 169 ? -8.848 8.778 27.879 1.00 92.56 169 ASN A CA 1
ATOM 1271 C C . ASN A 1 169 ? -8.031 9.448 26.759 1.00 92.56 169 ASN A C 1
ATOM 1273 O O . ASN A 1 169 ? -6.849 9.710 26.966 1.00 92.56 169 ASN A O 1
ATOM 1277 N N . GLU A 1 170 ? -8.617 9.679 25.582 1.00 93.06 170 GLU A N 1
ATOM 1278 C CA . GLU A 1 170 ? -7.958 10.411 24.495 1.00 93.06 170 GLU A CA 1
ATOM 1279 C C . GLU A 1 170 ? -7.993 11.922 24.769 1.00 93.06 170 GLU A C 1
ATOM 1281 O O . GLU A 1 170 ? -8.947 12.433 25.361 1.00 93.06 170 GLU A O 1
ATOM 1286 N N . GLY A 1 171 ? -6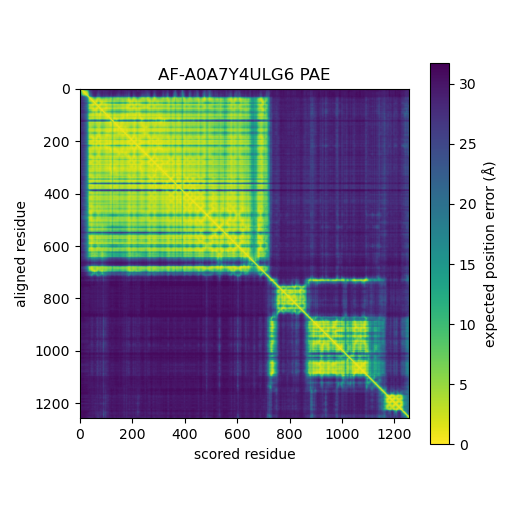.932 12.640 24.403 1.00 86.06 171 GLY A N 1
ATOM 1287 C CA . GLY A 1 171 ? -6.848 14.078 24.644 1.00 86.06 171 GLY A CA 1
ATOM 1288 C C . GLY A 1 171 ? -5.459 14.673 24.421 1.00 86.06 171 GLY A C 1
ATOM 1289 O O . GLY A 1 171 ? -4.445 14.003 24.613 1.00 86.06 171 GLY A O 1
ATOM 1290 N N . ALA A 1 172 ? -5.392 15.982 24.173 1.00 72.75 172 ALA A N 1
ATOM 1291 C CA . ALA A 1 172 ? -4.133 16.725 24.009 1.00 72.75 172 ALA A CA 1
ATOM 1292 C C . ALA A 1 172 ? -3.115 16.591 25.169 1.00 72.75 172 ALA A C 1
ATOM 1294 O O . ALA A 1 172 ? -1.921 16.744 24.941 1.00 72.75 172 ALA A O 1
ATOM 1295 N N . ASN A 1 173 ? -3.551 16.313 26.405 1.00 75.19 173 ASN A N 1
ATOM 1296 C CA . ASN A 1 173 ? -2.680 16.026 27.564 1.00 75.19 173 ASN A CA 1
ATOM 1297 C C . ASN A 1 173 ? -2.919 14.616 28.139 1.00 75.19 173 ASN A C 1
ATOM 1299 O O . ASN A 1 173 ? -2.577 14.340 29.294 1.00 75.19 173 ASN A O 1
ATOM 1303 N N . ALA A 1 174 ? -3.556 13.748 27.357 1.00 89.62 174 ALA A N 1
ATOM 1304 C CA . ALA A 1 174 ? -3.987 12.418 27.751 1.00 89.62 174 ALA A CA 1
ATOM 1305 C C . ALA A 1 174 ? -3.395 11.362 26.805 1.00 89.62 174 ALA A C 1
ATOM 1307 O O . ALA A 1 174 ? -2.294 11.563 26.300 1.00 89.62 174 ALA A O 1
ATOM 1308 N N . MET A 1 175 ? -4.050 10.216 26.614 1.00 94.00 175 MET A N 1
ATOM 1309 C CA . MET A 1 175 ? -3.626 9.278 25.572 1.00 94.00 175 MET A CA 1
ATOM 1310 C C . MET A 1 175 ? -3.836 9.886 24.181 1.00 94.00 175 MET A C 1
ATOM 1312 O O . MET A 1 175 ? -4.659 10.787 24.008 1.00 94.00 175 MET A O 1
ATOM 1316 N N . ARG A 1 176 ? -3.101 9.382 23.187 1.00 92.44 176 ARG A N 1
ATOM 1317 C CA . ARG A 1 176 ? -3.188 9.827 21.789 1.00 92.44 176 ARG A CA 1
ATOM 1318 C C . ARG A 1 176 ? -4.630 9.879 21.286 1.00 92.44 176 ARG A C 1
ATOM 1320 O O . ARG A 1 176 ? -5.326 8.871 21.333 1.00 92.44 176 ARG A O 1
ATOM 1327 N N . GLU A 1 177 ? -5.036 11.015 20.730 1.00 91.31 177 GLU A N 1
ATOM 1328 C CA . GLU A 1 177 ? -6.262 11.099 19.932 1.00 91.31 177 GLU A CA 1
ATOM 1329 C C . GLU A 1 177 ? -6.056 10.385 18.592 1.00 91.31 177 GLU A C 1
ATOM 1331 O O . GLU A 1 177 ? -5.038 10.585 17.922 1.00 91.31 177 GLU A O 1
ATOM 1336 N N . ARG A 1 178 ? -7.000 9.521 18.210 1.00 90.62 178 ARG A N 1
ATOM 1337 C CA . ARG A 1 178 ? -6.906 8.718 16.981 1.00 90.62 178 ARG A CA 1
ATOM 1338 C C . ARG A 1 178 ? -8.018 9.068 16.003 1.00 90.62 178 ARG A C 1
ATOM 1340 O O . ARG A 1 178 ? -9.185 9.045 16.377 1.00 90.62 178 ARG A O 1
ATOM 1347 N N . SER A 1 179 ? -7.700 9.261 14.726 1.00 87.12 179 SER A N 1
ATOM 1348 C CA . SER A 1 179 ? -8.734 9.408 13.687 1.00 87.12 179 SER A CA 1
ATOM 1349 C C . SER A 1 179 ? -9.515 8.106 13.461 1.00 87.12 179 SER A C 1
ATOM 1351 O O . SER A 1 179 ? -10.717 8.143 13.237 1.00 87.12 179 SER A O 1
ATOM 1353 N N . THR A 1 180 ? -8.846 6.958 13.590 1.00 91.88 180 THR A N 1
ATOM 1354 C CA . THR A 1 180 ? -9.415 5.602 13.489 1.00 91.88 180 THR A CA 1
ATOM 1355 C C . THR A 1 180 ? -8.723 4.674 14.483 1.00 91.88 180 THR A C 1
ATOM 1357 O O . THR A 1 180 ? -7.551 4.881 14.815 1.00 91.88 180 THR A O 1
ATOM 1360 N N . VAL A 1 181 ? -9.429 3.658 14.982 1.00 94.50 181 VAL A N 1
ATOM 1361 C CA . VAL A 1 181 ? -8.824 2.599 15.806 1.00 94.50 181 VAL A CA 1
ATOM 1362 C C . VAL A 1 181 ? -8.000 1.600 14.993 1.00 94.50 181 VAL A C 1
ATOM 1364 O O . VAL A 1 181 ? -7.142 0.951 15.585 1.00 94.50 181 VAL A O 1
ATOM 1367 N N . LEU A 1 182 ? -8.241 1.484 13.681 1.00 95.94 182 LEU A N 1
ATOM 1368 C CA . LEU A 1 182 ? -7.462 0.630 12.785 1.00 95.94 182 LEU A CA 1
ATOM 1369 C C . LEU A 1 182 ? -6.128 1.312 12.460 1.00 95.94 182 LEU A C 1
ATOM 1371 O O . LEU A 1 182 ? -6.093 2.408 11.891 1.00 95.94 182 LEU A O 1
ATOM 1375 N N . GLY A 1 183 ? -5.028 0.662 12.824 1.00 94.31 183 GLY A N 1
ATOM 1376 C CA . GLY A 1 183 ? -3.681 1.160 12.560 1.00 94.31 183 GLY A CA 1
ATOM 1377 C C . GLY A 1 183 ? -3.323 1.099 11.079 1.00 94.31 183 GLY A C 1
ATOM 1378 O O . GLY A 1 183 ? -3.996 0.438 10.283 1.00 94.31 183 GLY A O 1
ATOM 1379 N N . ASP A 1 184 ? -2.245 1.779 10.703 1.00 93.31 184 ASP A N 1
ATOM 1380 C CA . ASP A 1 184 ? -1.700 1.697 9.352 1.00 93.31 184 ASP A CA 1
ATOM 1381 C C . ASP A 1 184 ? -1.343 0.257 8.944 1.00 93.31 184 ASP A C 1
ATOM 1383 O O . ASP A 1 184 ? -0.923 -0.560 9.769 1.00 93.31 184 ASP A O 1
ATOM 1387 N N . ILE A 1 185 ? -1.522 -0.051 7.656 1.00 94.50 185 ILE A N 1
ATOM 1388 C CA . ILE A 1 185 ? -1.222 -1.362 7.073 1.00 94.50 185 ILE A CA 1
ATOM 1389 C C . ILE A 1 185 ? -0.200 -1.171 5.951 1.00 94.50 185 ILE A C 1
ATOM 1391 O O . ILE A 1 185 ? -0.542 -0.703 4.865 1.00 94.50 185 ILE A O 1
ATOM 1395 N N . ILE A 1 186 ? 1.056 -1.530 6.228 1.00 92.44 186 ILE A N 1
ATOM 1396 C CA . ILE A 1 186 ? 2.190 -1.267 5.332 1.00 92.44 186 ILE A CA 1
ATOM 1397 C C . ILE A 1 186 ? 2.681 -2.561 4.679 1.00 92.44 186 ILE A C 1
ATOM 1399 O O . ILE A 1 186 ? 2.443 -2.759 3.487 1.00 92.44 186 ILE A O 1
ATOM 1403 N N . HIS A 1 187 ? 3.333 -3.465 5.422 1.00 92.38 187 HIS A N 1
ATOM 1404 C CA . HIS A 1 187 ? 3.940 -4.666 4.825 1.00 92.38 187 HIS A CA 1
ATOM 1405 C C . HIS A 1 187 ? 3.095 -5.946 4.970 1.00 92.38 187 HIS A C 1
ATOM 1407 O O . HIS A 1 187 ? 3.411 -6.955 4.333 1.00 92.38 187 HIS A O 1
ATOM 1413 N N . SER A 1 188 ? 1.995 -5.920 5.731 1.00 93.94 188 SER A N 1
ATOM 1414 C CA . SER A 1 188 ? 1.084 -7.063 5.840 1.00 93.94 188 SER A CA 1
ATOM 1415 C C . SER A 1 188 ? 0.139 -7.103 4.644 1.00 93.94 188 SER A C 1
ATOM 1417 O O . SER A 1 188 ? -0.733 -6.245 4.510 1.00 93.94 188 SER A O 1
ATOM 1419 N N . ARG A 1 189 ? 0.234 -8.148 3.815 1.00 91.50 189 ARG A N 1
ATOM 1420 C CA . ARG A 1 189 ? -0.754 -8.369 2.750 1.00 91.50 189 ARG A CA 1
ATOM 1421 C C . ARG A 1 189 ? -2.130 -8.733 3.325 1.00 91.50 189 ARG A C 1
ATOM 1423 O O . ARG A 1 189 ? -2.184 -9.505 4.291 1.00 91.50 189 ARG A O 1
ATOM 1430 N N . PRO A 1 190 ? -3.238 -8.235 2.751 1.00 95.44 190 PRO A N 1
ATOM 1431 C CA . PRO A 1 190 ? -4.539 -8.842 2.975 1.00 95.44 190 PRO A CA 1
ATOM 1432 C C . PRO A 1 190 ? -4.545 -10.269 2.402 1.00 95.44 190 PRO A C 1
ATOM 1434 O O . PRO A 1 190 ? -3.871 -10.555 1.417 1.00 95.44 190 PRO A O 1
ATOM 1437 N N . TYR A 1 191 ? -5.290 -11.182 3.020 1.00 96.56 191 TYR A N 1
ATOM 1438 C CA . TYR A 1 191 ? -5.455 -12.551 2.524 1.00 96.56 191 TYR A CA 1
ATOM 1439 C C . TYR A 1 191 ? -6.927 -12.941 2.546 1.00 96.56 191 TYR A C 1
ATOM 1441 O O . TYR A 1 191 ? -7.542 -12.996 3.617 1.00 96.56 191 TYR A O 1
ATOM 1449 N N . TYR A 1 192 ? -7.497 -13.232 1.380 1.00 97.31 192 TYR A N 1
ATOM 1450 C CA . TYR A 1 192 ? -8.907 -13.565 1.250 1.00 97.31 192 TYR A CA 1
ATOM 1451 C C . TYR A 1 192 ? -9.119 -15.073 1.377 1.00 97.31 192 TYR A C 1
ATOM 1453 O O . TYR A 1 192 ? -8.581 -15.884 0.627 1.00 97.31 192 TYR A O 1
ATOM 1461 N N . VAL A 1 193 ? -9.958 -15.468 2.329 1.00 96.50 193 VAL A N 1
ATOM 1462 C CA . VAL A 1 193 ? -10.413 -16.847 2.472 1.00 96.50 193 VAL A CA 1
ATOM 1463 C C . VAL A 1 193 ? -11.826 -16.950 1.924 1.00 96.50 193 VAL A C 1
ATOM 1465 O O . VAL A 1 193 ? -12.796 -16.531 2.561 1.00 96.50 193 VAL A O 1
ATOM 1468 N N . ALA A 1 194 ? -11.927 -17.565 0.747 1.00 92.56 194 ALA A N 1
ATOM 1469 C CA . ALA A 1 194 ? -13.199 -17.962 0.173 1.00 92.56 194 ALA A CA 1
ATOM 1470 C C . ALA A 1 194 ? -13.886 -18.998 1.078 1.00 92.56 194 ALA A C 1
ATOM 1472 O O . ALA A 1 194 ? -13.334 -20.055 1.396 1.00 92.56 194 ALA A O 1
ATOM 1473 N N . ASP A 1 195 ? -15.115 -18.695 1.478 1.00 92.56 195 ASP A N 1
ATOM 1474 C CA . ASP A 1 195 ? -16.003 -19.594 2.203 1.00 92.56 195 ASP A CA 1
ATOM 1475 C C . ASP A 1 195 ? -17.435 -19.307 1.753 1.00 92.56 195 ASP A C 1
ATOM 1477 O O . ASP A 1 195 ? -17.800 -18.153 1.550 1.00 92.56 195 ASP A O 1
ATOM 1481 N N . ALA A 1 196 ? -18.247 -20.351 1.579 1.00 87.81 196 ALA A N 1
ATOM 1482 C CA . ALA A 1 196 ? -19.608 -20.199 1.063 1.00 87.81 196 ALA A CA 1
ATOM 1483 C C . ALA A 1 196 ? -20.536 -19.430 2.018 1.00 87.81 196 ALA A C 1
ATOM 1485 O O . ALA A 1 196 ? -21.564 -18.915 1.592 1.00 87.81 196 ALA A O 1
ATOM 1486 N N . THR A 1 197 ? -20.199 -19.400 3.309 1.00 90.44 197 THR A N 1
ATOM 1487 C CA . THR A 1 197 ? -21.047 -18.833 4.365 1.00 90.44 197 THR A CA 1
ATOM 1488 C C . THR A 1 197 ? -20.398 -17.664 5.085 1.00 90.44 197 THR A C 1
ATOM 1490 O O . THR A 1 197 ? -21.092 -16.766 5.543 1.00 90.44 197 THR A O 1
ATOM 1493 N N . ASN A 1 198 ? -19.074 -17.687 5.232 1.00 95.00 198 ASN A N 1
ATOM 1494 C CA . ASN A 1 198 ? -18.326 -16.732 6.038 1.00 95.00 198 ASN A CA 1
ATOM 1495 C C . ASN A 1 198 ? -17.051 -16.265 5.321 1.00 95.00 198 ASN A C 1
ATOM 1497 O O . ASN A 1 198 ? -15.962 -16.385 5.895 1.00 95.00 198 ASN A O 1
ATOM 1501 N N . PRO A 1 199 ? -17.142 -15.751 4.080 1.00 96.12 199 PRO A N 1
ATOM 1502 C CA . PRO A 1 199 ? -15.975 -15.202 3.399 1.00 96.12 199 PRO A CA 1
ATOM 1503 C C . PRO A 1 199 ? -15.333 -14.124 4.281 1.00 96.12 199 PRO A C 1
ATOM 1505 O O . PRO A 1 199 ? -16.019 -13.310 4.915 1.00 96.12 199 PRO A O 1
ATOM 1508 N N . THR A 1 200 ? -14.010 -14.187 4.406 1.00 98.19 200 THR A N 1
ATOM 1509 C CA . THR A 1 200 ? -13.261 -13.396 5.390 1.00 98.19 200 THR A CA 1
ATOM 1510 C C . THR A 1 200 ? -11.926 -12.973 4.803 1.00 98.19 200 THR A C 1
ATOM 1512 O O . THR A 1 200 ? -11.232 -13.800 4.215 1.00 98.19 200 THR A O 1
ATOM 1515 N N . VAL A 1 201 ? -11.553 -11.708 4.988 1.00 98.44 201 VAL A N 1
ATOM 1516 C CA . VAL A 1 201 ? -10.199 -11.228 4.696 1.00 98.44 201 VAL A CA 1
ATOM 1517 C C . VAL A 1 201 ? -9.422 -11.058 5.998 1.00 98.44 201 VAL A C 1
ATOM 1519 O O . VAL A 1 201 ? -9.955 -10.554 6.987 1.00 98.44 201 VAL A O 1
ATOM 1522 N N . PHE A 1 202 ? -8.174 -11.513 6.005 1.00 98.69 202 PHE A N 1
ATOM 1523 C CA . PHE A 1 202 ? -7.253 -11.377 7.129 1.00 98.69 202 PHE A CA 1
ATOM 1524 C C . PHE A 1 202 ? -6.190 -10.341 6.815 1.00 98.69 202 PHE A C 1
ATOM 1526 O O . PHE A 1 202 ? -5.665 -10.343 5.705 1.00 98.69 202 PHE A O 1
ATOM 1533 N N . VAL A 1 203 ? -5.843 -9.488 7.776 1.00 98.25 203 VAL A N 1
ATOM 1534 C CA . VAL A 1 203 ? -4.765 -8.507 7.599 1.00 98.25 203 VAL A CA 1
ATOM 1535 C C . VAL A 1 203 ? -4.157 -8.105 8.942 1.00 98.25 203 VAL A C 1
ATOM 1537 O O . VAL A 1 203 ? -4.878 -7.937 9.924 1.00 98.25 203 VAL A O 1
ATOM 1540 N N . GLY A 1 204 ? -2.832 -8.007 9.009 1.00 97.88 204 GLY A N 1
ATOM 1541 C CA . GLY A 1 204 ? -2.102 -7.441 10.142 1.00 97.88 204 GLY A CA 1
ATOM 1542 C C . GLY A 1 204 ? -2.057 -5.917 10.074 1.00 97.88 204 GLY A C 1
ATOM 1543 O O . GLY A 1 204 ? -1.975 -5.350 8.986 1.00 97.88 204 GLY A O 1
ATOM 1544 N N . SER A 1 205 ? -2.119 -5.257 11.227 1.00 97.06 205 SER A N 1
ATOM 1545 C CA . SER A 1 205 ? -2.071 -3.801 11.342 1.00 97.06 205 SER A CA 1
ATOM 1546 C C . SER A 1 205 ? -1.130 -3.338 12.461 1.00 97.06 205 SER A C 1
ATOM 1548 O O . SER A 1 205 ? -0.838 -4.042 13.440 1.00 97.06 205 SER A O 1
ATOM 1550 N N . ASN A 1 206 ? -0.639 -2.108 12.316 1.00 96.56 206 ASN A N 1
ATOM 1551 C CA . ASN A 1 206 ? 0.222 -1.439 13.285 1.00 96.56 206 ASN A CA 1
ATOM 1552 C C . ASN A 1 206 ? -0.536 -0.869 14.501 1.00 96.56 206 ASN A C 1
ATOM 1554 O O . ASN A 1 206 ? 0.064 -0.202 15.338 1.00 96.56 206 ASN A O 1
ATOM 1558 N N . ASP A 1 207 ? -1.817 -1.198 14.684 1.00 95.94 207 ASP A N 1
ATOM 1559 C CA . ASP A 1 207 ? -2.507 -1.075 15.980 1.00 95.94 207 ASP A CA 1
ATOM 1560 C C . ASP A 1 207 ? -2.210 -2.247 16.939 1.00 95.94 207 ASP A C 1
ATOM 1562 O O . ASP A 1 207 ? -2.646 -2.242 18.094 1.00 95.94 207 ASP A O 1
ATOM 1566 N N . GLY A 1 208 ? -1.441 -3.241 16.483 1.00 97.44 208 GLY A N 1
ATOM 1567 C CA . GLY A 1 208 ? -1.045 -4.391 17.288 1.00 97.44 208 GLY A CA 1
ATOM 1568 C C . GLY A 1 208 ? -1.777 -5.684 16.979 1.00 97.44 208 GLY A C 1
ATOM 1569 O O . GLY A 1 208 ? -1.521 -6.677 17.669 1.00 97.44 208 GLY A O 1
ATOM 1570 N N . MET A 1 209 ? -2.666 -5.695 15.985 1.00 98.25 209 MET A N 1
ATOM 1571 C CA . MET A 1 209 ? -3.602 -6.794 15.774 1.00 98.25 209 MET A CA 1
ATOM 1572 C C . MET A 1 209 ? -3.523 -7.399 14.371 1.00 98.25 209 MET A C 1
ATOM 1574 O O . MET A 1 209 ? -3.241 -6.736 13.380 1.00 98.25 209 MET A O 1
ATOM 1578 N N . LEU A 1 210 ? -3.814 -8.697 14.289 1.00 98.69 210 LEU A N 1
ATOM 1579 C CA . LEU A 1 210 ? -4.377 -9.302 13.086 1.00 98.69 210 LEU A CA 1
ATOM 1580 C C . LEU A 1 210 ? -5.900 -9.151 13.148 1.00 98.69 210 LEU A C 1
ATOM 1582 O O . LEU A 1 210 ? -6.514 -9.580 14.127 1.00 98.69 210 LEU A O 1
ATOM 1586 N N . HIS A 1 211 ? -6.504 -8.633 12.087 1.00 98.69 211 HIS A N 1
ATOM 1587 C CA . HIS A 1 211 ? -7.946 -8.464 11.935 1.00 98.69 211 HIS A CA 1
ATOM 1588 C C . HIS A 1 211 ? -8.525 -9.532 11.009 1.00 98.69 211 HIS A C 1
ATOM 1590 O O . HIS A 1 211 ? -7.954 -9.821 9.957 1.00 98.69 211 HIS A O 1
ATOM 1596 N N . ALA A 1 212 ? -9.681 -10.084 11.374 1.00 98.69 212 ALA A N 1
ATOM 1597 C CA . ALA A 1 212 ? -10.518 -10.907 10.506 1.00 98.69 212 ALA A CA 1
ATOM 1598 C C . ALA A 1 212 ? -11.764 -10.102 10.120 1.00 98.69 212 ALA A C 1
ATOM 1600 O O . ALA A 1 212 ? -12.609 -9.835 10.972 1.00 98.69 212 ALA A O 1
ATOM 1601 N N . ILE A 1 213 ? -11.896 -9.706 8.858 1.00 98.56 213 ILE A N 1
ATOM 1602 C CA . ILE A 1 213 ? -12.941 -8.786 8.386 1.00 98.56 213 ILE A CA 1
ATOM 1603 C C . ILE A 1 213 ? -13.938 -9.538 7.509 1.00 98.56 213 ILE A C 1
ATOM 1605 O O . ILE A 1 213 ? -13.562 -10.350 6.661 1.00 98.56 213 ILE A O 1
ATOM 1609 N N . ASN A 1 214 ? -15.228 -9.283 7.720 1.00 98.06 214 ASN A N 1
ATOM 1610 C CA . ASN A 1 214 ? -16.299 -9.892 6.949 1.00 98.06 214 ASN A CA 1
ATOM 1611 C C . ASN A 1 214 ? -16.265 -9.419 5.487 1.00 98.06 214 ASN A C 1
ATOM 1613 O O . ASN A 1 214 ? -16.475 -8.243 5.205 1.00 98.06 214 ASN A O 1
ATOM 1617 N N . ALA A 1 215 ? -16.056 -10.356 4.564 1.00 96.75 215 ALA A N 1
ATOM 1618 C CA . ALA A 1 215 ? -16.014 -10.114 3.125 1.00 96.75 215 ALA A CA 1
ATOM 1619 C C . ALA A 1 215 ? -17.234 -10.712 2.400 1.00 96.75 215 ALA A C 1
ATOM 1621 O O . ALA A 1 215 ? -17.131 -11.168 1.262 1.00 96.75 215 ALA A O 1
ATOM 1622 N N . ASP A 1 216 ? -18.386 -10.772 3.073 1.00 94.44 216 ASP A N 1
ATOM 1623 C CA . ASP A 1 216 ? -19.633 -11.234 2.469 1.00 94.44 216 ASP A CA 1
ATOM 1624 C C . ASP A 1 216 ? -20.232 -10.139 1.589 1.00 94.44 216 ASP A C 1
ATOM 1626 O O . ASP A 1 216 ? -20.604 -9.066 2.058 1.00 94.44 216 ASP A O 1
ATOM 1630 N N . PHE A 1 217 ? -20.306 -10.425 0.295 1.00 90.44 217 PHE A N 1
ATOM 1631 C CA . PHE A 1 217 ? -20.922 -9.568 -0.714 1.00 90.44 217 PHE A CA 1
ATOM 1632 C C . PHE A 1 217 ? -22.095 -10.272 -1.406 1.00 90.44 217 PHE A C 1
ATOM 1634 O O . PHE A 1 217 ? -22.454 -9.911 -2.527 1.00 90.44 217 PHE A O 1
ATOM 1641 N N . SER A 1 218 ? -22.642 -11.324 -0.792 1.00 82.81 218 SER A N 1
ATOM 1642 C CA . SER A 1 218 ? -23.717 -12.124 -1.371 1.00 82.81 218 SER A CA 1
ATOM 1643 C C . SER A 1 218 ? -25.061 -11.389 -1.371 1.00 82.81 218 SER A C 1
ATOM 1645 O O . SER A 1 218 ? -25.347 -10.549 -0.522 1.00 82.81 218 SER A O 1
ATOM 1647 N N . GLY A 1 219 ? -25.916 -11.735 -2.338 1.00 74.00 219 GLY A N 1
ATOM 1648 C CA . GLY A 1 219 ? -27.252 -11.154 -2.488 1.00 74.00 219 GLY A CA 1
ATOM 1649 C C . GLY A 1 219 ? -27.309 -9.929 -3.408 1.00 74.00 219 GLY A C 1
ATOM 1650 O O . GLY A 1 219 ? -26.308 -9.474 -3.948 1.00 74.00 219 GLY A O 1
ATOM 1651 N N . ALA A 1 220 ? -28.522 -9.410 -3.626 1.00 70.75 220 ALA A N 1
ATOM 1652 C CA . ALA A 1 220 ? -28.758 -8.225 -4.464 1.00 70.75 220 ALA A CA 1
ATOM 1653 C C . ALA A 1 220 ? -28.347 -6.907 -3.778 1.00 70.75 220 ALA A C 1
ATOM 1655 O O . ALA A 1 220 ? -28.291 -5.855 -4.410 1.00 70.75 220 ALA A O 1
ATOM 1656 N N . THR A 1 221 ? -28.091 -6.956 -2.474 1.00 80.31 221 THR A N 1
ATOM 1657 C CA . THR A 1 221 ? -27.627 -5.841 -1.651 1.00 80.31 221 THR A CA 1
ATOM 1658 C C . THR A 1 221 ? -26.566 -6.389 -0.717 1.00 80.31 221 THR A C 1
ATOM 1660 O O . THR A 1 221 ? -26.759 -7.465 -0.153 1.00 80.31 221 THR A O 1
ATOM 1663 N N . ILE A 1 222 ? -25.459 -5.662 -0.573 1.00 85.00 222 ILE A N 1
ATOM 1664 C CA . ILE A 1 222 ? -24.353 -6.074 0.290 1.00 85.00 222 ILE A CA 1
ATOM 1665 C C . ILE A 1 222 ? -24.878 -6.195 1.731 1.00 85.00 222 ILE A C 1
ATOM 1667 O O . ILE A 1 222 ? -25.524 -5.259 2.213 1.00 85.00 222 ILE A O 1
ATOM 1671 N N . PRO A 1 223 ? -24.645 -7.327 2.421 1.00 89.88 223 PRO A N 1
ATOM 1672 C CA . PRO A 1 223 ? -25.073 -7.508 3.801 1.00 89.88 223 PRO A CA 1
ATOM 1673 C C . PRO A 1 223 ? -24.533 -6.400 4.710 1.00 89.88 223 PRO A C 1
ATOM 1675 O O . PRO A 1 223 ? -23.365 -6.033 4.616 1.00 89.88 223 PRO A O 1
ATOM 1678 N N . ALA A 1 224 ? -25.356 -5.919 5.644 1.00 87.12 224 ALA A N 1
ATOM 1679 C CA . ALA A 1 224 ? -24.990 -4.828 6.557 1.00 87.12 224 ALA A CA 1
ATOM 1680 C C . ALA A 1 224 ? -23.802 -5.153 7.487 1.00 87.12 224 ALA A C 1
ATOM 1682 O O . ALA A 1 224 ? -23.210 -4.253 8.076 1.00 87.12 224 ALA A O 1
ATOM 1683 N N . ASP A 1 225 ? -23.466 -6.436 7.644 1.00 90.62 225 ASP A N 1
ATOM 1684 C CA . ASP A 1 225 ? -22.304 -6.878 8.416 1.00 90.62 225 ASP A CA 1
ATOM 1685 C C . ASP A 1 225 ? -21.024 -6.997 7.576 1.00 90.62 225 ASP A C 1
ATOM 1687 O O . ASP A 1 225 ? -19.971 -7.311 8.133 1.00 90.62 225 ASP A O 1
ATOM 1691 N N . SER A 1 226 ? -21.085 -6.789 6.257 1.00 94.31 226 SER A N 1
ATOM 1692 C CA . SER A 1 226 ? -19.893 -6.730 5.406 1.00 94.31 226 SER A CA 1
ATOM 1693 C C . SER A 1 226 ? -19.015 -5.550 5.820 1.00 94.31 226 SER A C 1
ATOM 1695 O O . SER A 1 226 ? -19.525 -4.474 6.114 1.00 94.31 226 SER A O 1
ATOM 1697 N N . GLY A 1 227 ? -17.702 -5.756 5.887 1.00 96.00 227 GLY A N 1
ATOM 1698 C CA . GLY A 1 227 ? -16.736 -4.753 6.347 1.00 96.00 227 GLY A CA 1
ATOM 1699 C C . GLY A 1 227 ? -16.532 -4.728 7.862 1.00 96.00 227 GLY A C 1
ATOM 1700 O O . GLY A 1 227 ? -15.514 -4.217 8.321 1.00 96.00 227 GLY A O 1
ATOM 1701 N N . LYS A 1 228 ? -17.423 -5.344 8.654 1.00 97.25 228 LYS A N 1
ATOM 1702 C CA . LYS A 1 228 ? -17.240 -5.472 10.109 1.00 97.25 228 LYS A CA 1
ATOM 1703 C C . LYS A 1 228 ? -16.134 -6.464 10.456 1.00 97.25 228 LYS A C 1
ATOM 1705 O O . LYS A 1 228 ? -16.014 -7.535 9.854 1.00 97.25 228 LYS A O 1
ATOM 1710 N N . GLU A 1 229 ? -15.365 -6.142 11.489 1.00 98.19 229 GLU A N 1
ATOM 1711 C CA . GLU A 1 229 ? -14.408 -7.058 12.102 1.00 98.19 229 GLU A CA 1
ATOM 1712 C C . GLU A 1 229 ? -15.164 -8.188 12.813 1.00 98.19 229 GLU A C 1
ATOM 1714 O O . GLU A 1 229 ? -15.986 -7.964 13.703 1.00 98.19 229 GLU A O 1
ATOM 1719 N N . ARG A 1 230 ? -14.888 -9.430 12.418 1.00 98.00 230 ARG A N 1
ATOM 1720 C CA . ARG A 1 230 ? -15.427 -10.642 13.046 1.00 98.00 230 ARG A CA 1
ATOM 1721 C C . ARG A 1 230 ? -14.726 -10.936 14.369 1.00 98.00 230 ARG A C 1
ATOM 1723 O O . ARG A 1 230 ? -15.366 -11.390 15.314 1.00 98.00 230 ARG A O 1
ATOM 1730 N N . TRP A 1 231 ? -13.413 -10.738 14.404 1.00 98.62 231 TRP A N 1
ATOM 1731 C CA . TRP A 1 231 ? -12.556 -10.852 15.581 1.00 98.62 231 TRP A CA 1
ATOM 1732 C C . TRP A 1 231 ? -11.150 -10.334 15.259 1.00 98.62 231 TRP A C 1
ATOM 1734 O O . TRP A 1 231 ? -10.783 -10.210 14.089 1.00 98.62 231 TRP A O 1
ATOM 1744 N N . ALA A 1 232 ? -10.354 -10.086 16.297 1.00 98.75 232 ALA A N 1
ATOM 1745 C CA . ALA A 1 232 ? -8.948 -9.719 16.173 1.00 98.75 232 ALA A CA 1
ATOM 1746 C C . ALA A 1 232 ? -8.049 -10.510 17.134 1.00 98.75 232 ALA A C 1
ATOM 1748 O O . ALA A 1 232 ? -8.480 -10.968 18.199 1.00 98.75 232 ALA A O 1
ATOM 1749 N N . TYR A 1 233 ? -6.784 -10.673 16.756 1.00 98.75 233 TYR A N 1
ATOM 1750 C CA . TYR A 1 233 ? -5.772 -11.369 17.545 1.00 98.75 233 TYR A CA 1
ATOM 1751 C C . TYR A 1 233 ? -4.553 -10.480 17.783 1.00 98.75 233 TYR A C 1
ATOM 1753 O O . TYR A 1 233 ? -3.959 -9.976 16.835 1.00 98.75 233 TYR A O 1
ATOM 1761 N N . VAL A 1 234 ? -4.155 -10.332 19.046 1.00 98.62 234 VAL A N 1
ATOM 1762 C CA . VAL A 1 234 ? -2.947 -9.610 19.465 1.00 98.62 234 VAL A CA 1
ATOM 1763 C C . VAL A 1 234 ? -1.833 -10.627 19.735 1.00 98.62 234 VAL A C 1
ATOM 1765 O O . VAL A 1 234 ? -1.950 -11.379 20.710 1.00 98.62 234 VAL A O 1
ATOM 1768 N N . PRO A 1 235 ? -0.733 -10.657 18.961 1.00 97.50 235 PRO A N 1
ATOM 1769 C CA . PRO A 1 235 ? 0.414 -11.495 19.292 1.00 97.50 235 PRO A CA 1
ATOM 1770 C C . PRO A 1 235 ? 1.011 -11.120 20.656 1.00 97.50 235 PRO A C 1
ATOM 1772 O O . PRO A 1 235 ? 1.344 -9.957 20.901 1.00 97.50 235 PRO A O 1
ATOM 1775 N N . SER A 1 236 ? 1.165 -12.085 21.567 1.00 95.19 236 SER A N 1
ATOM 1776 C CA . SER A 1 236 ? 1.453 -11.782 22.982 1.00 95.19 236 SER A CA 1
ATOM 1777 C C . SER A 1 236 ? 2.803 -11.100 23.205 1.00 95.19 236 SER A C 1
ATOM 1779 O O . SER A 1 236 ? 2.951 -10.262 24.097 1.00 95.19 236 SER A O 1
ATOM 1781 N N . MET A 1 237 ? 3.769 -11.388 22.332 1.00 94.00 237 MET A N 1
ATOM 1782 C CA . MET A 1 237 ? 5.102 -10.779 22.335 1.00 94.00 237 MET A CA 1
ATOM 1783 C C . MET A 1 237 ? 5.095 -9.260 22.098 1.00 94.00 237 MET A C 1
ATOM 1785 O O . MET A 1 237 ? 6.077 -8.592 22.417 1.00 94.00 237 MET A O 1
ATOM 1789 N N . LEU A 1 238 ? 4.001 -8.699 21.572 1.00 96.62 238 LEU A N 1
ATOM 1790 C CA . LEU A 1 238 ? 3.845 -7.261 21.354 1.00 96.62 238 LEU A CA 1
ATOM 1791 C C . LEU A 1 238 ? 3.248 -6.530 22.559 1.00 96.62 238 LEU A C 1
ATOM 1793 O O . LEU A 1 238 ? 3.385 -5.311 22.634 1.00 96.62 238 LEU A O 1
ATOM 1797 N N . ILE A 1 239 ? 2.643 -7.232 23.527 1.00 96.06 239 ILE A N 1
ATOM 1798 C CA . ILE A 1 239 ? 1.873 -6.614 24.626 1.00 96.06 239 ILE A CA 1
ATOM 1799 C C . ILE A 1 239 ? 2.685 -5.554 25.379 1.00 96.06 239 ILE A C 1
ATOM 1801 O O . ILE A 1 239 ? 2.185 -4.458 25.630 1.00 96.06 239 ILE A O 1
ATOM 1805 N N . GLY A 1 240 ? 3.958 -5.830 25.675 1.00 93.94 240 GLY A N 1
ATOM 1806 C CA . GLY A 1 240 ? 4.823 -4.867 26.364 1.00 93.94 240 GLY A CA 1
ATOM 1807 C C . GLY A 1 240 ? 5.155 -3.612 25.545 1.00 93.94 240 GLY A C 1
ATOM 1808 O O . GLY A 1 240 ? 5.469 -2.570 26.125 1.00 93.94 240 GLY A O 1
ATOM 1809 N N . LYS A 1 241 ? 5.063 -3.693 24.211 1.00 95.56 241 LYS A N 1
ATOM 1810 C CA . LYS A 1 241 ? 5.260 -2.579 23.270 1.00 95.56 241 LYS A CA 1
ATOM 1811 C C . LYS A 1 241 ? 3.969 -1.782 23.050 1.00 95.56 241 LYS A C 1
ATOM 1813 O O . LYS A 1 241 ? 4.060 -0.578 22.831 1.00 95.56 241 LYS A O 1
ATOM 1818 N N . LEU A 1 242 ? 2.788 -2.407 23.147 1.00 96.62 242 LEU A N 1
ATOM 1819 C CA . LEU A 1 242 ? 1.495 -1.793 22.786 1.00 96.62 242 LEU A CA 1
ATOM 1820 C C . LEU A 1 242 ? 1.208 -0.473 23.501 1.00 96.62 242 LEU A C 1
ATOM 1822 O O . LEU A 1 242 ? 0.618 0.417 22.902 1.00 96.62 242 LEU A O 1
ATOM 1826 N N . LYS A 1 243 ? 1.672 -0.283 24.742 1.00 95.31 243 LYS A N 1
ATOM 1827 C CA . LYS A 1 243 ? 1.490 0.996 25.453 1.00 95.31 243 LYS A CA 1
ATOM 1828 C C . LYS A 1 243 ? 2.044 2.212 24.699 1.00 95.31 243 LYS A C 1
ATOM 1830 O O . LYS A 1 243 ? 1.560 3.314 24.930 1.00 95.31 243 LYS A O 1
ATOM 1835 N N . LYS A 1 244 ? 3.011 2.024 23.788 1.00 95.06 244 LYS A N 1
ATOM 1836 C CA . LYS A 1 244 ? 3.526 3.101 22.931 1.00 95.06 244 LYS A CA 1
ATOM 1837 C C . LYS A 1 244 ? 2.437 3.699 22.029 1.00 95.06 244 LYS A C 1
ATOM 1839 O O . LYS A 1 244 ? 2.501 4.883 21.731 1.00 95.06 244 LYS A O 1
ATOM 1844 N N . LEU A 1 245 ? 1.411 2.926 21.653 1.00 95.06 245 LEU A N 1
ATOM 1845 C CA . LEU A 1 245 ? 0.264 3.419 20.873 1.00 95.06 245 LEU A CA 1
ATOM 1846 C C . LEU A 1 245 ? -0.581 4.442 21.637 1.00 95.06 245 LEU A C 1
ATOM 1848 O O . LEU A 1 245 ? -1.288 5.232 21.015 1.00 95.06 245 LEU A O 1
ATOM 1852 N N . ALA A 1 246 ? -0.516 4.420 22.973 1.00 95.19 246 ALA A N 1
ATOM 1853 C CA . ALA A 1 246 ? -1.236 5.353 23.828 1.00 95.19 246 ALA A CA 1
ATOM 1854 C C . ALA A 1 246 ? -0.488 6.677 24.026 1.00 95.19 246 ALA A C 1
ATOM 1856 O O . ALA A 1 246 ? -1.109 7.638 24.467 1.00 95.19 246 ALA A O 1
ATOM 1857 N N . TYR A 1 247 ? 0.814 6.750 23.730 1.00 93.81 247 TYR A N 1
ATOM 1858 C CA . TYR A 1 247 ? 1.610 7.960 23.946 1.00 93.81 247 TYR A CA 1
ATOM 1859 C C . TYR A 1 247 ? 1.066 9.125 23.128 1.00 93.81 247 TYR A C 1
ATOM 1861 O O . TYR A 1 247 ? 0.769 8.956 21.953 1.00 93.81 247 TYR A O 1
ATOM 1869 N N . SER A 1 248 ? 0.934 10.302 23.738 1.00 91.00 248 SER A N 1
ATOM 1870 C CA . SER A 1 248 ? 0.495 11.505 23.028 1.00 91.00 248 SER A CA 1
ATOM 1871 C C . SER A 1 248 ? 1.651 12.113 22.223 1.00 91.00 248 SER A C 1
ATOM 1873 O O . SER A 1 248 ? 2.781 12.123 22.715 1.00 91.00 248 SER A O 1
ATOM 1875 N N . PRO A 1 249 ? 1.407 12.701 21.035 1.00 88.81 249 PRO A N 1
ATOM 1876 C CA . PRO A 1 249 ? 2.407 13.507 20.329 1.00 88.81 249 PRO A CA 1
ATOM 1877 C C . PRO A 1 249 ? 2.966 14.662 21.176 1.00 88.81 249 PRO A C 1
ATOM 1879 O O . PRO A 1 249 ? 4.095 15.093 20.967 1.00 88.81 249 PRO A O 1
ATOM 1882 N N . SER A 1 250 ? 2.185 15.151 22.144 1.00 87.69 250 SER A N 1
ATOM 1883 C CA . SER A 1 250 ? 2.565 16.228 23.065 1.00 87.69 250 SER A CA 1
ATOM 1884 C C . SER A 1 250 ? 3.310 15.758 24.320 1.00 87.69 250 SER A C 1
ATOM 1886 O O . SER A 1 250 ? 3.679 16.599 25.140 1.00 87.69 250 SER A O 1
ATOM 1888 N N . ASP A 1 251 ? 3.505 14.448 24.520 1.00 88.44 251 ASP A N 1
ATOM 1889 C CA . ASP A 1 251 ? 4.207 13.942 25.701 1.00 88.44 251 ASP A CA 1
ATOM 1890 C C . ASP A 1 251 ? 5.672 14.395 25.692 1.00 88.44 251 ASP A C 1
ATOM 1892 O O . ASP A 1 251 ? 6.447 14.041 24.806 1.00 88.44 251 ASP A O 1
ATOM 1896 N N . ALA A 1 252 ? 6.067 15.163 26.707 1.00 86.69 252 ALA A N 1
ATOM 1897 C CA . ALA A 1 252 ? 7.430 15.673 26.822 1.00 86.69 252 ALA A CA 1
ATOM 1898 C C . ALA A 1 252 ? 8.480 14.575 27.079 1.00 86.69 252 ALA A C 1
ATOM 1900 O O . ALA A 1 252 ? 9.662 14.790 26.807 1.00 86.69 252 ALA A O 1
ATOM 1901 N N . THR A 1 253 ? 8.078 13.428 27.640 1.00 88.12 253 THR A N 1
ATOM 1902 C CA . THR A 1 253 ? 9.006 12.337 27.989 1.00 88.12 253 THR A CA 1
ATOM 1903 C C . THR A 1 253 ? 9.056 11.276 26.902 1.00 88.12 253 THR A C 1
ATOM 1905 O O . THR A 1 253 ? 10.140 10.843 26.517 1.00 88.12 253 THR A O 1
ATOM 1908 N N . ASN A 1 254 ? 7.890 10.846 26.423 1.00 88.75 254 ASN A N 1
ATOM 1909 C CA . ASN A 1 254 ? 7.765 9.811 25.403 1.00 88.75 254 ASN A CA 1
ATOM 1910 C C . ASN A 1 254 ? 6.756 10.258 24.338 1.00 88.75 254 ASN A C 1
ATOM 1912 O O . ASN A 1 254 ? 5.643 9.734 24.319 1.00 88.75 254 ASN A O 1
ATOM 1916 N N . PRO A 1 255 ? 7.098 11.228 23.471 1.00 89.69 255 PRO A N 1
ATOM 1917 C CA . PRO A 1 255 ? 6.188 11.647 22.415 1.00 89.69 255 PRO A CA 1
ATOM 1918 C C . PRO A 1 255 ? 5.849 10.454 21.525 1.00 89.69 255 PRO A C 1
ATOM 1920 O O . PRO A 1 255 ? 6.685 9.572 21.303 1.00 89.69 255 PRO A O 1
ATOM 1923 N N . PHE A 1 256 ? 4.622 10.427 21.009 1.00 90.19 256 PHE A N 1
ATOM 1924 C CA . PHE A 1 256 ? 4.256 9.433 20.010 1.00 90.19 256 PHE A CA 1
ATOM 1925 C C . PHE A 1 256 ? 5.227 9.487 18.830 1.00 90.19 256 PHE A C 1
ATOM 1927 O O . PHE A 1 256 ? 5.355 10.512 18.160 1.00 90.19 256 PHE A O 1
ATOM 1934 N N . THR A 1 257 ? 5.853 8.354 18.544 1.00 88.62 257 THR A N 1
ATOM 1935 C CA . THR A 1 257 ? 6.535 8.094 17.283 1.00 88.62 257 THR A CA 1
ATOM 1936 C C . THR A 1 257 ? 5.909 6.858 16.664 1.00 88.62 257 THR A C 1
ATOM 1938 O O . THR A 1 257 ? 5.435 5.969 17.382 1.00 88.62 257 THR A O 1
ATOM 1941 N N . HIS A 1 258 ? 5.891 6.788 15.334 1.00 90.12 258 HIS A N 1
ATOM 1942 C CA . HIS A 1 258 ? 5.431 5.575 14.672 1.00 90.12 258 HIS A CA 1
ATOM 1943 C C . HIS A 1 258 ? 6.257 4.378 15.131 1.00 90.12 258 HIS A C 1
ATOM 1945 O O . HIS A 1 258 ? 7.455 4.476 15.395 1.00 90.12 258 HIS A O 1
ATOM 1951 N N . ASN A 1 259 ? 5.570 3.264 15.328 1.00 91.62 259 ASN A N 1
ATOM 1952 C CA . ASN A 1 259 ? 6.159 1.996 15.695 1.00 91.62 259 ASN A CA 1
ATOM 1953 C C . ASN A 1 259 ? 5.410 0.934 14.905 1.00 91.62 259 ASN A C 1
ATOM 1955 O O . ASN A 1 259 ? 4.182 0.944 14.861 1.00 91.62 259 ASN A O 1
ATOM 1959 N N . TYR A 1 260 ? 6.146 -0.029 14.376 1.00 94.94 260 TYR A N 1
ATOM 1960 C CA . TYR A 1 260 ? 5.544 -1.187 13.736 1.00 94.94 260 TYR A CA 1
ATOM 1961 C C . TYR A 1 260 ? 5.069 -2.206 14.780 1.00 94.94 260 TYR A C 1
ATOM 1963 O O . TYR A 1 260 ? 5.646 -2.304 15.872 1.00 94.94 260 TYR A O 1
ATOM 1971 N N . PHE A 1 261 ? 4.054 -3.001 14.447 1.00 96.81 261 PHE A N 1
ATOM 1972 C CA . PHE A 1 261 ? 3.519 -4.057 15.309 1.00 96.81 261 PHE A CA 1
ATOM 1973 C C . PHE A 1 261 ? 3.240 -5.353 14.536 1.00 96.81 261 PHE A C 1
ATOM 1975 O O . PHE A 1 261 ? 4.139 -6.185 14.421 1.00 96.81 261 PHE A O 1
ATOM 1982 N N . VAL A 1 262 ? 2.024 -5.567 14.022 1.00 97.62 262 VAL A N 1
ATOM 1983 C CA . VAL A 1 262 ? 1.696 -6.748 13.202 1.00 97.62 262 VAL A CA 1
ATOM 1984 C C . VAL A 1 262 ? 1.870 -6.377 11.735 1.00 97.62 262 VAL A C 1
ATOM 1986 O O . VAL A 1 262 ? 0.924 -6.306 10.963 1.00 97.62 262 VAL A O 1
ATOM 1989 N N . ASP A 1 263 ? 3.118 -6.093 11.377 1.00 95.06 263 ASP A N 1
ATOM 1990 C CA . ASP A 1 263 ? 3.486 -5.525 10.080 1.00 95.06 263 ASP A CA 1
ATOM 1991 C C . ASP A 1 263 ? 3.918 -6.591 9.060 1.00 95.06 263 ASP A C 1
ATOM 1993 O O . ASP A 1 263 ? 3.953 -6.343 7.866 1.00 95.06 263 ASP A O 1
ATOM 1997 N N . GLY A 1 264 ? 4.272 -7.795 9.513 1.00 93.75 264 GLY A N 1
ATOM 1998 C CA . GLY A 1 264 ? 4.838 -8.829 8.649 1.00 93.75 264 GLY A CA 1
ATOM 1999 C C . GLY A 1 264 ? 3.828 -9.507 7.724 1.00 93.75 264 GLY A C 1
ATOM 2000 O O . GLY A 1 264 ? 2.616 -9.442 7.911 1.00 93.75 264 GLY A O 1
ATOM 2001 N N . GLN A 1 265 ? 4.358 -10.241 6.744 1.00 94.38 265 GLN A N 1
ATOM 2002 C CA . GLN A 1 265 ? 3.559 -11.044 5.822 1.00 94.38 265 GLN A CA 1
ATOM 2003 C C . GLN A 1 265 ? 2.807 -12.177 6.538 1.00 94.38 265 GLN A C 1
ATOM 2005 O O . GLN A 1 265 ? 3.315 -12.797 7.481 1.00 94.38 265 GLN A O 1
ATOM 2010 N N . ILE A 1 266 ? 1.618 -12.498 6.021 1.00 96.00 266 ILE A N 1
ATOM 2011 C CA . ILE A 1 266 ? 0.794 -13.634 6.455 1.00 96.00 266 ILE A CA 1
ATOM 2012 C C . ILE A 1 266 ? 0.639 -14.659 5.334 1.00 96.00 266 ILE A C 1
ATOM 2014 O O . ILE A 1 266 ? 0.690 -14.322 4.152 1.00 96.00 266 ILE A O 1
ATOM 2018 N N . ASN A 1 267 ? 0.411 -15.922 5.673 1.00 96.00 267 ASN A N 1
ATOM 2019 C CA . ASN A 1 267 ? 0.028 -16.945 4.707 1.00 96.00 267 ASN A CA 1
ATOM 2020 C C . ASN A 1 267 ? -0.969 -17.932 5.310 1.00 96.00 267 ASN A C 1
ATOM 2022 O O . ASN A 1 267 ? -0.949 -18.194 6.514 1.00 96.00 267 ASN A O 1
ATOM 2026 N N . VAL A 1 268 ? -1.828 -18.488 4.462 1.00 97.06 268 VAL A N 1
ATOM 2027 C CA . VAL A 1 268 ? -2.855 -19.457 4.845 1.00 97.06 268 VAL A CA 1
ATOM 2028 C C . VAL A 1 268 ? -2.692 -20.713 4.006 1.00 97.06 268 VAL A C 1
ATOM 2030 O O . VAL A 1 268 ? -2.490 -20.646 2.797 1.00 97.06 268 VAL A O 1
ATOM 2033 N N . ALA A 1 269 ? -2.821 -21.875 4.640 1.00 96.06 269 ALA A N 1
ATOM 2034 C CA . ALA A 1 269 ? -2.874 -23.147 3.934 1.00 96.06 269 ALA A CA 1
ATOM 2035 C C . ALA A 1 269 ? -3.761 -24.153 4.665 1.00 96.06 269 ALA A C 1
ATOM 2037 O O . ALA A 1 269 ? -3.954 -24.087 5.882 1.00 96.06 269 ALA A O 1
ATOM 2038 N N . THR A 1 270 ? -4.288 -25.112 3.905 1.00 95.94 270 THR A N 1
ATOM 2039 C CA . THR A 1 270 ? -4.959 -26.288 4.465 1.00 95.94 270 THR A CA 1
ATOM 2040 C C . THR A 1 270 ? -3.945 -27.420 4.581 1.00 95.94 270 THR A C 1
ATOM 2042 O O . THR A 1 270 ? -3.368 -27.846 3.583 1.00 95.94 270 THR A O 1
ATOM 2045 N N . LEU A 1 271 ? -3.718 -27.886 5.805 1.00 95.38 271 LEU A N 1
ATOM 2046 C CA . LEU A 1 271 ? -2.799 -28.969 6.137 1.00 95.38 271 LEU A CA 1
ATOM 2047 C C . LEU A 1 271 ? -3.358 -30.325 5.691 1.00 95.38 271 LEU A C 1
ATOM 2049 O O . LEU A 1 271 ? -4.563 -30.479 5.478 1.00 95.38 271 LEU A O 1
ATOM 2053 N N . SER A 1 272 ? -2.507 -31.351 5.650 1.00 92.44 272 SER A N 1
ATOM 2054 C CA . SER A 1 272 ? -2.920 -32.734 5.355 1.00 92.44 272 SER A CA 1
ATOM 2055 C C . SER A 1 272 ? -3.987 -33.283 6.311 1.00 92.44 272 SER A C 1
ATOM 2057 O O . SER A 1 272 ? -4.753 -34.169 5.941 1.00 92.44 272 SER A O 1
ATOM 2059 N N . THR A 1 273 ? -4.086 -32.724 7.519 1.00 91.25 273 THR A N 1
ATOM 2060 C CA . THR A 1 273 ? -5.109 -33.059 8.523 1.00 91.25 273 THR A CA 1
ATOM 2061 C C . THR A 1 273 ? -6.490 -32.462 8.226 1.00 91.25 273 THR A C 1
ATOM 2063 O O . THR A 1 273 ? -7.438 -32.731 8.961 1.00 91.25 273 THR A O 1
ATOM 2066 N N . GLY A 1 274 ? -6.618 -31.627 7.190 1.00 91.31 274 GLY A N 1
ATOM 2067 C CA . GLY A 1 274 ? -7.827 -30.858 6.882 1.00 91.31 274 GLY A CA 1
ATOM 2068 C C . GLY A 1 274 ? -7.966 -29.561 7.686 1.00 91.31 274 GLY A C 1
ATOM 2069 O O . GLY A 1 274 ? -8.896 -28.794 7.441 1.00 91.31 274 GLY A O 1
ATOM 2070 N N . LYS A 1 275 ? -7.046 -29.282 8.621 1.00 93.75 275 LYS A N 1
ATOM 2071 C CA . LYS A 1 275 ? -6.996 -28.000 9.333 1.00 93.75 275 LYS A CA 1
ATOM 2072 C C . LYS A 1 275 ? -6.543 -26.881 8.405 1.00 93.75 275 LYS A C 1
ATOM 2074 O O . LYS A 1 275 ? -5.533 -27.030 7.725 1.00 93.75 275 LYS A O 1
ATOM 2079 N N . ARG A 1 276 ? -7.230 -25.742 8.431 1.00 97.06 276 ARG A N 1
ATOM 2080 C CA . ARG A 1 276 ? -6.776 -24.506 7.789 1.00 97.06 276 ARG A CA 1
ATOM 2081 C C . ARG A 1 276 ? -6.074 -23.650 8.830 1.00 97.06 276 ARG A C 1
ATOM 2083 O O . ARG A 1 276 ? -6.681 -23.298 9.838 1.00 97.06 276 ARG A O 1
ATOM 2090 N N . ILE A 1 277 ? -4.815 -23.319 8.583 1.00 97.69 277 ILE A N 1
ATOM 2091 C CA . ILE A 1 277 ? -4.029 -22.479 9.485 1.00 97.69 277 ILE A CA 1
ATOM 2092 C C . ILE A 1 277 ? -3.657 -21.167 8.808 1.00 97.69 277 ILE A C 1
ATOM 2094 O O . ILE A 1 277 ? -3.426 -21.139 7.599 1.00 97.69 277 ILE A O 1
ATOM 2098 N N . LEU A 1 278 ? -3.575 -20.107 9.601 1.00 98.56 278 LEU A N 1
ATOM 2099 C CA . LEU A 1 278 ? -2.965 -18.834 9.240 1.00 98.56 278 LEU A CA 1
ATOM 2100 C C . LEU A 1 278 ? -1.661 -18.707 10.014 1.00 98.56 278 LEU A C 1
ATOM 2102 O O . LEU A 1 278 ? -1.658 -18.926 11.222 1.00 98.56 278 LEU A O 1
ATOM 2106 N N . VAL A 1 279 ? -0.575 -18.344 9.341 1.00 98.56 279 VAL A N 1
ATOM 2107 C CA . VAL A 1 279 ? 0.729 -18.086 9.961 1.00 98.56 279 VAL A CA 1
ATOM 2108 C C . VAL A 1 279 ? 1.192 -16.693 9.567 1.00 98.56 279 VAL A C 1
ATOM 2110 O O . VAL A 1 279 ? 1.168 -16.359 8.383 1.00 98.56 279 VAL A O 1
ATOM 2113 N N . GLY A 1 280 ? 1.620 -15.893 10.539 1.00 97.31 280 GLY A N 1
ATOM 2114 C CA . GLY A 1 280 ? 2.090 -14.530 10.313 1.00 97.31 280 GLY A CA 1
ATOM 2115 C C . GLY A 1 280 ? 3.432 -14.242 10.974 1.00 97.31 280 GLY A C 1
ATOM 2116 O O . GLY A 1 280 ? 3.746 -14.782 12.039 1.00 97.31 280 GLY A O 1
ATOM 2117 N N . GLY A 1 281 ? 4.217 -13.386 10.323 1.00 95.62 281 GLY A N 1
ATOM 2118 C CA . GLY A 1 281 ? 5.366 -12.711 10.926 1.00 95.62 281 GLY A CA 1
ATOM 2119 C C . GLY A 1 281 ? 5.006 -11.322 11.449 1.00 95.62 281 GLY A C 1
ATOM 2120 O O . GLY A 1 281 ? 3.897 -10.834 11.250 1.00 95.62 281 GLY A O 1
ATOM 2121 N N . LEU A 1 282 ? 5.961 -10.673 12.118 1.00 96.00 282 LEU A N 1
ATOM 2122 C CA . LEU A 1 282 ? 5.779 -9.321 12.661 1.00 96.00 282 LEU A CA 1
ATOM 2123 C C . LEU A 1 282 ? 6.509 -8.222 11.879 1.00 96.00 282 LEU A C 1
ATOM 2125 O O . LEU A 1 282 ? 6.353 -7.055 12.225 1.00 96.00 282 LEU A O 1
ATOM 2129 N N . GLY A 1 283 ? 7.296 -8.557 10.848 1.00 94.44 283 GLY A N 1
ATOM 2130 C CA . GLY A 1 283 ? 8.028 -7.556 10.066 1.00 94.44 283 GLY A CA 1
ATOM 2131 C C . GLY A 1 283 ? 8.919 -6.703 10.967 1.00 94.44 283 GLY A C 1
ATOM 2132 O O . GLY A 1 283 ? 9.691 -7.246 11.762 1.00 94.44 283 GLY A O 1
ATOM 2133 N N . ALA A 1 284 ? 8.773 -5.380 10.890 1.00 92.62 284 ALA A N 1
ATOM 2134 C CA . ALA A 1 284 ? 9.476 -4.429 11.754 1.00 92.62 284 ALA A CA 1
ATOM 2135 C C . ALA A 1 284 ? 8.996 -4.436 13.211 1.00 92.62 284 ALA A C 1
ATOM 2137 O O . ALA A 1 284 ? 9.710 -3.980 14.108 1.00 92.62 284 ALA A O 1
ATOM 2138 N N . GLY A 1 285 ? 7.802 -4.962 13.485 1.00 94.25 285 GLY A N 1
ATOM 2139 C CA . GLY A 1 285 ? 7.179 -4.794 14.789 1.00 94.25 285 GLY A CA 1
ATOM 2140 C C . GLY A 1 285 ? 7.786 -5.627 15.906 1.00 94.25 285 GLY A C 1
ATOM 2141 O O . GLY A 1 285 ? 7.795 -5.187 17.061 1.00 94.25 285 GLY A O 1
ATOM 2142 N N . GLY A 1 286 ? 8.374 -6.780 15.582 1.00 93.25 286 GLY A N 1
ATOM 2143 C CA . GLY A 1 286 ? 9.020 -7.635 16.569 1.00 93.25 286 GLY A CA 1
ATOM 2144 C C . GLY A 1 286 ? 9.697 -8.872 15.988 1.00 93.25 286 GLY A C 1
ATOM 2145 O O . GLY A 1 286 ? 9.574 -9.199 14.812 1.00 93.25 286 GLY A O 1
ATOM 2146 N N . LYS A 1 287 ? 10.419 -9.584 16.856 1.00 93.25 287 LYS A N 1
ATOM 2147 C CA . LYS A 1 287 ? 11.045 -10.869 16.533 1.00 93.25 287 LYS A CA 1
ATOM 2148 C C . LYS A 1 287 ? 10.109 -11.997 16.938 1.00 93.25 287 LYS A C 1
ATOM 2150 O O . LYS A 1 287 ? 10.129 -12.419 18.096 1.00 93.25 287 LYS A O 1
ATOM 2155 N N . GLY A 1 288 ? 9.285 -12.468 16.012 1.00 94.44 288 GLY A N 1
ATOM 2156 C CA . GLY A 1 288 ? 8.407 -13.588 16.302 1.00 94.44 288 GLY A CA 1
ATOM 2157 C C . GLY A 1 288 ? 7.446 -13.962 15.187 1.00 94.44 288 GLY A C 1
ATOM 2158 O O . GLY A 1 288 ? 7.278 -13.233 14.211 1.00 94.44 288 GLY A O 1
ATOM 2159 N N . LEU A 1 289 ? 6.836 -15.129 15.371 1.00 97.81 289 LEU A N 1
ATOM 2160 C CA . LEU A 1 289 ? 5.828 -15.720 14.496 1.00 97.81 289 LEU A CA 1
ATOM 2161 C C . LEU A 1 289 ? 4.613 -16.118 15.326 1.00 97.81 289 LEU A C 1
ATOM 2163 O O . LEU A 1 289 ? 4.746 -16.453 16.505 1.00 97.81 289 LEU A O 1
ATOM 2167 N N . TYR A 1 290 ? 3.446 -16.153 14.703 1.00 98.00 290 TYR A N 1
ATOM 2168 C CA . TYR A 1 290 ? 2.225 -16.658 15.322 1.00 98.00 290 TYR A CA 1
ATOM 2169 C C . TYR A 1 290 ? 1.441 -17.514 14.331 1.00 98.00 290 TYR A C 1
ATOM 2171 O O . TYR A 1 290 ? 1.527 -17.306 13.119 1.00 98.00 290 TYR A O 1
ATOM 2179 N N . ALA A 1 291 ? 0.667 -18.466 14.849 1.00 98.06 291 ALA A N 1
ATOM 2180 C CA . ALA A 1 291 ? -0.245 -19.268 14.050 1.00 98.06 291 ALA A CA 1
ATOM 2181 C C . ALA A 1 291 ? -1.619 -19.415 14.692 1.00 98.06 291 ALA A C 1
ATOM 2183 O O . ALA A 1 291 ? -1.746 -19.606 15.906 1.00 98.06 291 ALA A O 1
ATOM 2184 N N . LEU A 1 292 ? -2.642 -19.380 13.842 1.00 98.00 292 LEU A N 1
ATOM 2185 C CA . LEU A 1 292 ? -4.048 -19.468 14.207 1.00 98.00 292 LEU A CA 1
ATOM 2186 C C . LEU A 1 292 ? -4.738 -20.604 13.442 1.00 98.00 292 LEU A C 1
ATOM 2188 O O . LEU A 1 292 ? -4.485 -20.813 12.257 1.00 98.00 292 LEU A O 1
ATOM 2192 N N . ASP A 1 293 ? -5.640 -21.313 14.112 1.00 96.94 293 ASP A N 1
ATOM 2193 C CA . ASP A 1 293 ? -6.574 -22.264 13.519 1.00 96.94 293 ASP A CA 1
ATOM 2194 C C . ASP A 1 293 ? -7.791 -21.499 12.987 1.00 96.94 293 ASP A C 1
ATOM 2196 O O . ASP A 1 293 ? -8.606 -20.974 13.750 1.00 96.94 293 ASP A O 1
ATOM 2200 N N . ILE A 1 294 ? -7.906 -21.443 11.663 1.00 97.44 294 ILE A N 1
ATOM 2201 C CA . ILE A 1 294 ? -9.011 -20.800 10.946 1.00 97.44 294 ILE A CA 1
ATOM 2202 C C . ILE A 1 294 ? -9.856 -21.840 10.189 1.00 97.44 294 ILE A C 1
ATOM 2204 O O . ILE A 1 294 ? -10.422 -21.570 9.124 1.00 97.44 294 ILE A O 1
ATOM 2208 N N . THR A 1 295 ? -9.931 -23.060 10.729 1.00 96.00 295 THR A N 1
ATOM 2209 C CA . THR A 1 295 ? -10.666 -24.180 10.130 1.00 96.00 295 THR A CA 1
ATOM 2210 C C . THR A 1 295 ? -12.176 -23.967 10.183 1.00 96.00 295 THR A C 1
ATOM 2212 O O . THR A 1 295 ? -12.772 -23.831 11.254 1.00 96.00 295 THR A O 1
ATOM 2215 N N . GLY A 1 296 ? -12.813 -24.022 9.009 1.00 93.69 296 GLY A N 1
ATOM 2216 C CA . GLY A 1 296 ? -14.266 -23.933 8.858 1.00 93.69 296 GLY A CA 1
ATOM 2217 C C . GLY A 1 296 ? -14.876 -22.664 9.467 1.00 93.69 296 GLY A C 1
ATOM 2218 O O . GLY A 1 296 ? -14.182 -21.714 9.820 1.00 93.69 296 GLY A O 1
ATOM 2219 N N . SER A 1 297 ? -16.200 -22.655 9.634 1.00 93.00 297 SER A N 1
ATOM 2220 C CA . SER A 1 297 ? -16.920 -21.479 10.150 1.00 93.00 297 SER A CA 1
ATOM 2221 C C . SER A 1 297 ? -16.475 -21.064 11.565 1.00 93.00 297 SER A C 1
ATOM 2223 O O . SER A 1 297 ? -16.376 -19.870 11.851 1.00 93.00 297 SER A O 1
ATOM 2225 N N . ALA A 1 298 ? -16.115 -22.024 12.428 1.00 92.44 298 ALA A N 1
ATOM 2226 C CA . ALA A 1 298 ? -15.625 -21.753 13.786 1.00 92.44 298 ALA A CA 1
ATOM 2227 C C . ALA A 1 298 ? -14.258 -21.047 13.814 1.00 92.44 298 ALA A C 1
ATOM 2229 O O . ALA A 1 298 ? -13.937 -20.360 14.784 1.00 92.44 298 ALA A O 1
ATOM 2230 N N . GLY A 1 299 ? -13.450 -21.212 12.766 1.00 94.00 299 GLY A N 1
ATOM 2231 C CA . GLY A 1 299 ? -12.191 -20.502 12.588 1.00 94.00 299 GLY A CA 1
ATOM 2232 C C . GLY A 1 299 ? -12.354 -19.111 11.974 1.00 94.00 299 GLY A C 1
ATOM 2233 O O . GLY A 1 299 ? -11.557 -18.226 12.258 1.00 94.00 299 GLY A O 1
ATOM 2234 N N . LEU A 1 300 ? -13.404 -18.890 11.180 1.00 97.31 300 LEU A N 1
ATOM 2235 C CA . LEU A 1 300 ? -13.650 -17.613 10.496 1.00 97.31 300 LEU A CA 1
ATOM 2236 C C . LEU A 1 300 ? -14.513 -16.649 11.320 1.00 97.31 300 LEU A C 1
ATOM 2238 O O . LEU A 1 300 ? -14.351 -15.437 11.221 1.00 97.31 300 LEU A O 1
ATOM 2242 N N . THR A 1 301 ? -15.384 -17.165 12.187 1.00 96.62 301 THR A N 1
ATOM 2243 C CA . THR A 1 301 ? -16.301 -16.364 13.011 1.00 96.62 301 THR A CA 1
ATOM 2244 C C . THR A 1 301 ? -16.056 -16.543 14.510 1.00 96.62 301 THR A C 1
ATOM 2246 O O . THR A 1 301 ? -15.415 -17.498 14.964 1.00 96.62 301 THR A O 1
ATOM 2249 N N . ALA A 1 302 ? -16.562 -15.597 15.297 1.00 96.81 302 ALA A N 1
ATOM 2250 C CA . ALA A 1 302 ? -16.660 -15.696 16.744 1.00 96.81 302 ALA A CA 1
ATOM 2251 C C . ALA A 1 302 ? -17.838 -14.845 17.234 1.00 96.81 302 ALA A C 1
ATOM 2253 O O . ALA A 1 302 ? -18.164 -13.823 16.640 1.00 96.81 302 ALA A O 1
ATOM 2254 N N . THR A 1 303 ? -18.456 -15.263 18.332 1.00 96.44 303 THR A N 1
ATOM 2255 C CA . THR A 1 303 ? -19.448 -14.478 19.083 1.00 96.44 303 THR A CA 1
ATOM 2256 C C . THR A 1 303 ? -18.983 -14.198 20.513 1.00 96.44 303 THR A C 1
ATOM 2258 O O . THR A 1 303 ? -19.648 -13.472 21.245 1.00 96.44 303 THR A O 1
ATOM 2261 N N . THR A 1 304 ? -17.863 -14.791 20.942 1.00 96.62 304 THR A N 1
ATOM 2262 C CA . THR A 1 304 ? -17.231 -14.538 22.244 1.00 96.62 304 THR A CA 1
ATOM 2263 C C . THR A 1 304 ? -15.711 -14.514 22.117 1.00 96.62 304 THR A C 1
ATOM 2265 O O . THR A 1 304 ? -15.133 -15.202 21.278 1.00 96.62 304 THR A O 1
ATOM 2268 N N . GLU A 1 305 ? -15.030 -13.787 23.003 1.00 95.62 305 GLU A N 1
ATOM 2269 C CA . GLU A 1 305 ? -13.560 -13.742 23.015 1.00 95.62 305 GLU A CA 1
ATOM 2270 C C . GLU A 1 305 ? -12.921 -15.083 23.386 1.00 95.62 305 GLU A C 1
ATOM 2272 O O . GLU A 1 305 ? -11.812 -15.370 22.952 1.00 95.62 305 GLU A O 1
ATOM 2277 N N . ALA A 1 306 ? -13.629 -15.949 24.118 1.00 93.50 306 ALA A N 1
ATOM 2278 C CA . ALA A 1 306 ? -13.170 -17.311 24.387 1.00 93.50 306 ALA A CA 1
ATOM 2279 C C . ALA A 1 306 ? -13.059 -18.148 23.097 1.00 93.50 306 ALA A C 1
ATOM 2281 O O . ALA A 1 306 ? -12.136 -18.949 22.957 1.00 93.50 306 ALA A O 1
ATOM 2282 N N . GLN A 1 307 ? -13.958 -17.934 22.129 1.00 95.75 307 GLN A N 1
ATOM 2283 C CA . GLN A 1 307 ? -13.872 -18.565 20.806 1.00 95.75 307 GLN A CA 1
ATOM 2284 C C . GLN A 1 307 ? -12.774 -17.956 19.932 1.00 95.75 307 GLN A C 1
ATOM 2286 O O . GLN A 1 307 ? -12.280 -18.621 19.023 1.00 95.75 307 GLN A O 1
ATOM 2291 N N . VAL A 1 308 ? -12.408 -16.691 20.150 1.00 97.44 308 VAL A N 1
ATOM 2292 C CA . VAL A 1 308 ? -11.238 -16.096 19.486 1.00 97.44 308 VAL A CA 1
ATOM 2293 C C . VAL A 1 308 ? -9.963 -16.682 20.092 1.00 97.44 308 VAL A C 1
ATOM 2295 O O . VAL A 1 308 ? -9.095 -17.159 19.370 1.00 97.44 308 VAL A O 1
ATOM 2298 N N . ALA A 1 309 ? -9.897 -16.763 21.421 1.00 95.50 309 ALA A N 1
ATOM 2299 C CA . ALA A 1 309 ? -8.788 -17.342 22.169 1.00 95.50 309 ALA A CA 1
ATOM 2300 C C . ALA A 1 309 ? -8.499 -18.804 21.788 1.00 95.50 309 ALA A C 1
ATOM 2302 O O . ALA A 1 309 ? -7.338 -19.198 21.699 1.00 95.50 309 ALA A O 1
ATOM 2303 N N . SER A 1 310 ? -9.526 -19.609 21.495 1.00 93.75 310 SER A N 1
ATOM 2304 C CA . SER A 1 310 ? -9.339 -21.000 21.058 1.00 93.75 310 SER A CA 1
ATOM 2305 C C . SER A 1 310 ? -8.717 -21.151 19.666 1.00 93.75 310 SER A C 1
ATOM 2307 O O . SER A 1 310 ? -8.371 -22.269 19.292 1.00 93.75 310 SER A O 1
ATOM 2309 N N . LYS A 1 311 ? -8.601 -20.067 18.885 1.00 95.69 311 LYS A N 1
ATOM 2310 C CA . LYS A 1 311 ? -7.959 -20.089 17.563 1.00 95.69 311 LYS A CA 1
ATOM 2311 C C . LYS A 1 311 ? -6.434 -20.069 17.669 1.00 95.69 311 LYS A C 1
ATOM 2313 O O . LYS A 1 311 ? -5.779 -20.483 16.727 1.00 95.69 311 LYS A O 1
ATOM 2318 N N . ALA A 1 312 ? -5.847 -19.618 18.779 1.00 95.19 312 ALA A N 1
ATOM 2319 C CA . ALA A 1 312 ? -4.393 -19.571 18.925 1.00 95.19 312 ALA A CA 1
ATOM 2320 C C . ALA A 1 312 ? -3.784 -20.985 18.944 1.00 95.19 312 ALA A C 1
ATOM 2322 O O . ALA A 1 312 ? -4.133 -21.800 19.800 1.00 95.19 312 ALA A O 1
ATOM 2323 N N . LEU A 1 313 ? -2.864 -21.271 18.016 1.00 94.50 313 LEU A N 1
ATOM 2324 C CA . LEU A 1 313 ? -2.145 -22.548 17.954 1.00 94.50 313 LEU A CA 1
ATOM 2325 C C . LEU A 1 313 ? -0.804 -22.456 18.673 1.00 94.50 313 LEU A C 1
ATOM 2327 O O . LEU A 1 313 ? -0.545 -23.210 19.609 1.00 94.50 313 LEU A O 1
ATOM 2331 N N . TRP A 1 314 ? 0.046 -21.537 18.227 1.00 95.94 314 TRP A N 1
ATOM 2332 C CA . TRP A 1 314 ? 1.376 -21.337 18.782 1.00 95.94 314 TRP A CA 1
ATOM 2333 C C . TRP A 1 314 ? 1.888 -19.935 18.460 1.00 95.94 314 TRP A C 1
ATOM 2335 O O . TRP A 1 314 ? 1.493 -19.308 17.478 1.00 95.94 314 TRP A O 1
ATOM 2345 N N . GLU A 1 315 ? 2.812 -19.470 19.289 1.00 97.00 315 GLU A N 1
ATOM 2346 C CA . GLU A 1 315 ? 3.650 -18.300 19.034 1.00 97.00 315 GLU A CA 1
ATOM 2347 C C . GLU A 1 315 ? 5.118 -18.706 19.142 1.00 97.00 315 GLU A C 1
ATOM 2349 O O . GLU A 1 315 ? 5.451 -19.639 19.865 1.00 97.00 315 GLU A O 1
ATOM 2354 N N . ILE A 1 316 ? 6.019 -18.057 18.417 1.00 97.12 316 ILE A N 1
ATOM 2355 C CA . ILE A 1 316 ? 7.453 -18.348 18.471 1.00 97.12 316 ILE A CA 1
ATOM 2356 C C . ILE A 1 316 ? 8.193 -17.035 18.649 1.00 97.12 316 ILE A C 1
ATOM 2358 O O . ILE A 1 316 ? 7.989 -16.095 17.887 1.00 97.12 316 ILE A O 1
ATOM 2362 N N . THR A 1 317 ? 9.087 -16.994 19.628 1.00 95.56 317 THR A N 1
ATOM 2363 C CA . THR A 1 317 ? 10.036 -15.900 19.848 1.00 95.56 317 THR A CA 1
ATOM 2364 C C . THR A 1 317 ? 11.451 -16.479 19.946 1.00 95.56 317 THR A C 1
ATOM 2366 O O . THR A 1 317 ? 11.615 -17.701 20.025 1.00 95.56 317 THR A O 1
ATOM 2369 N N . PRO A 1 318 ? 12.505 -15.646 19.996 1.00 94.00 318 PRO A N 1
ATOM 2370 C CA . PRO A 1 318 ? 13.860 -16.148 20.209 1.00 94.00 318 PRO A CA 1
ATOM 2371 C C . PRO A 1 318 ? 14.052 -16.933 21.516 1.00 94.00 318 PRO A C 1
ATOM 2373 O O . PRO A 1 318 ? 15.032 -17.664 21.652 1.00 94.00 318 PRO A O 1
ATOM 2376 N N . THR A 1 319 ? 13.147 -16.766 22.484 1.00 94.38 319 THR A N 1
ATOM 2377 C CA . THR A 1 319 ? 13.278 -17.307 23.842 1.00 94.38 319 THR A CA 1
ATOM 2378 C C . THR A 1 319 ? 12.138 -18.234 24.253 1.00 94.38 319 THR A C 1
ATOM 2380 O O . THR A 1 319 ? 12.185 -18.778 25.359 1.00 94.38 319 THR A O 1
ATOM 2383 N N . ALA A 1 320 ? 11.119 -18.436 23.414 1.00 93.12 320 ALA A N 1
ATOM 2384 C CA . ALA A 1 320 ? 9.980 -19.279 23.751 1.00 93.12 320 ALA A CA 1
ATOM 2385 C C . ALA A 1 320 ? 9.266 -19.859 22.523 1.00 93.12 320 ALA A C 1
ATOM 2387 O O . ALA A 1 320 ? 9.232 -19.257 21.450 1.00 93.12 320 ALA A O 1
ATOM 2388 N N . VAL A 1 321 ? 8.641 -21.020 22.725 1.00 93.94 321 VAL A N 1
ATOM 2389 C CA . VAL A 1 321 ? 7.576 -21.551 21.868 1.00 93.94 321 VAL A CA 1
ATOM 2390 C C . VAL A 1 321 ? 6.299 -21.564 22.701 1.00 93.94 321 VAL A C 1
ATOM 2392 O O . VAL A 1 321 ? 6.192 -22.267 23.709 1.00 93.94 321 VAL A O 1
ATOM 2395 N N . SER A 1 322 ? 5.337 -20.750 22.288 1.00 91.31 322 SER A N 1
ATOM 2396 C CA . SER A 1 322 ? 4.187 -20.310 23.071 1.00 91.31 322 SER A CA 1
ATOM 2397 C C . SER A 1 322 ? 4.679 -19.724 24.401 1.00 91.31 322 SER A C 1
ATOM 2399 O O . SER A 1 322 ? 5.583 -18.893 24.407 1.00 91.31 322 SER A O 1
ATOM 2401 N N . PHE A 1 323 ? 4.174 -20.196 25.537 1.00 86.50 323 PHE A N 1
ATOM 2402 C CA . PHE A 1 323 ? 4.654 -19.805 26.868 1.00 86.50 323 PHE A CA 1
ATOM 2403 C C . PHE A 1 323 ? 5.818 -20.672 27.395 1.00 86.50 323 PHE A C 1
ATOM 2405 O O . PHE A 1 323 ? 6.268 -20.488 28.525 1.00 86.50 323 PHE A O 1
ATOM 2412 N N . THR A 1 324 ? 6.305 -21.656 26.626 1.00 89.31 324 THR A N 1
ATOM 2413 C CA . THR A 1 324 ? 7.394 -22.543 27.072 1.00 89.31 324 THR A CA 1
ATOM 2414 C C . THR A 1 324 ? 8.743 -21.974 26.655 1.00 89.31 324 THR A C 1
ATOM 2416 O O . THR A 1 324 ? 9.016 -21.841 25.463 1.00 89.31 324 THR A O 1
ATOM 2419 N N . SER A 1 325 ? 9.608 -21.683 27.632 1.00 92.06 325 SER A N 1
ATOM 2420 C CA . SER A 1 325 ? 10.982 -21.233 27.376 1.00 92.06 325 SER A CA 1
ATOM 2421 C C . SER A 1 325 ? 11.727 -22.219 26.473 1.00 92.06 325 SER A C 1
ATOM 2423 O O . SER A 1 325 ? 11.728 -23.428 26.716 1.00 92.06 325 SER A O 1
ATOM 2425 N N . SER A 1 326 ? 12.342 -21.702 25.415 1.00 92.75 326 SER A N 1
ATOM 2426 C CA . SER A 1 326 ? 13.061 -22.483 24.413 1.00 92.75 326 SER A CA 1
ATOM 2427 C C . SER A 1 326 ? 14.117 -21.627 23.730 1.00 92.75 326 SER A C 1
ATOM 2429 O O . SER A 1 326 ? 13.895 -20.459 23.435 1.00 92.75 326 SER A O 1
ATOM 2431 N N . THR A 1 327 ? 15.263 -22.225 23.422 1.00 93.12 327 THR A N 1
ATOM 2432 C CA . THR A 1 327 ? 16.335 -21.593 22.640 1.00 93.12 327 THR A CA 1
ATOM 2433 C C . THR A 1 327 ? 16.413 -22.132 21.213 1.00 93.12 327 THR A C 1
ATOM 2435 O O . THR A 1 327 ? 17.316 -21.756 20.467 1.00 93.12 327 THR A O 1
ATOM 2438 N N . SER A 1 328 ? 15.470 -22.989 20.799 1.00 94.50 328 SER A N 1
ATOM 2439 C CA . SER A 1 328 ? 15.440 -23.576 19.450 1.00 94.50 328 SER A CA 1
ATOM 2440 C C . SER A 1 328 ? 15.421 -22.518 18.342 1.00 94.50 328 SER A C 1
ATOM 2442 O O . SER A 1 328 ? 15.933 -22.765 17.256 1.00 94.50 328 SER A O 1
ATOM 2444 N N . TYR A 1 329 ? 14.883 -21.334 18.640 1.00 94.81 329 TYR A N 1
ATOM 2445 C CA . TYR A 1 329 ? 14.783 -20.204 17.720 1.00 94.81 329 TYR A CA 1
ATOM 2446 C C . TYR A 1 329 ? 15.646 -19.013 18.145 1.00 94.81 329 TYR A C 1
ATOM 2448 O O . TYR A 1 329 ? 15.376 -17.889 17.737 1.00 94.81 329 TYR A O 1
ATOM 2456 N N . ALA A 1 330 ? 16.711 -19.224 18.928 1.00 92.12 330 ALA A N 1
ATOM 2457 C CA . ALA A 1 330 ? 17.560 -18.139 19.440 1.00 92.12 330 ALA A CA 1
ATOM 2458 C C . ALA A 1 330 ? 18.131 -17.215 18.345 1.00 92.12 330 ALA A C 1
ATOM 2460 O O . ALA A 1 330 ? 18.496 -16.079 18.635 1.00 92.12 330 ALA A O 1
ATOM 2461 N N . LYS A 1 331 ? 18.192 -17.691 17.091 1.00 91.19 331 LYS A N 1
ATOM 2462 C CA . LYS A 1 331 ? 18.669 -16.938 15.919 1.00 91.19 331 LYS A CA 1
ATOM 2463 C C . LYS A 1 331 ? 17.569 -16.210 15.141 1.00 91.19 331 LYS A C 1
ATOM 2465 O O . LYS A 1 331 ? 17.834 -15.677 14.067 1.00 91.19 331 LYS A O 1
ATOM 2470 N N . LEU A 1 332 ? 16.332 -16.235 15.634 1.00 93.00 332 LEU A N 1
ATOM 2471 C CA . LEU A 1 332 ? 15.201 -15.536 15.033 1.00 93.00 332 LEU A CA 1
ATOM 2472 C C . LEU A 1 332 ? 15.357 -14.015 15.201 1.00 93.00 332 LEU A C 1
ATOM 2474 O O . LEU A 1 332 ? 15.636 -13.502 16.287 1.00 93.00 332 LEU A O 1
ATOM 2478 N N . GLY A 1 333 ? 15.191 -13.307 14.096 1.00 92.06 333 GLY A N 1
ATOM 2479 C CA . GLY A 1 333 ? 15.232 -11.861 13.960 1.00 92.06 333 GLY A CA 1
ATOM 2480 C C . GLY A 1 333 ? 13.872 -11.293 13.556 1.00 92.06 333 GLY A C 1
ATOM 2481 O O . GLY A 1 333 ? 12.829 -11.881 13.834 1.00 92.06 333 GLY A O 1
ATOM 2482 N N . TYR A 1 334 ? 13.892 -10.123 12.922 1.00 92.88 334 TYR A N 1
ATOM 2483 C CA . TYR A 1 334 ? 12.707 -9.461 12.372 1.00 92.88 334 TYR A CA 1
ATOM 2484 C C . TYR A 1 334 ? 12.324 -10.124 11.048 1.00 92.88 334 TYR A C 1
ATOM 2486 O O . TYR A 1 334 ? 13.061 -10.033 10.062 1.00 92.88 334 TYR A O 1
ATOM 2494 N N . THR A 1 335 ? 11.209 -10.848 11.043 1.00 91.81 335 THR A N 1
ATOM 2495 C CA . THR A 1 335 ? 10.782 -11.705 9.930 1.00 91.81 335 THR A CA 1
ATOM 2496 C C . THR A 1 335 ? 9.829 -10.958 8.999 1.00 91.81 335 THR A C 1
ATOM 2498 O O . THR A 1 335 ? 8.626 -10.898 9.255 1.00 91.81 335 THR A O 1
ATOM 2501 N N . TYR A 1 336 ? 10.375 -10.404 7.915 1.00 90.12 336 TYR A N 1
ATOM 2502 C CA . TYR A 1 336 ? 9.601 -9.765 6.840 1.00 90.12 336 TYR A CA 1
ATOM 2503 C C . TYR A 1 336 ? 9.064 -10.762 5.822 1.00 90.12 336 TYR A C 1
ATOM 2505 O O . TYR A 1 336 ? 8.054 -10.494 5.182 1.00 90.12 336 TYR A O 1
ATOM 2513 N N . GLY A 1 337 ? 9.764 -11.885 5.653 1.00 88.44 337 GLY A N 1
ATOM 2514 C CA . GLY A 1 337 ? 9.462 -12.801 4.572 1.00 88.44 337 GLY A CA 1
ATOM 2515 C C . GLY A 1 337 ? 8.174 -13.579 4.770 1.00 88.44 337 GLY A C 1
ATOM 2516 O O . GLY A 1 337 ? 7.787 -13.903 5.895 1.00 88.44 337 GLY A O 1
ATOM 2517 N N . THR A 1 338 ? 7.534 -13.907 3.653 1.00 91.38 338 THR A N 1
ATOM 2518 C CA . THR A 1 338 ? 6.287 -14.676 3.640 1.00 91.38 338 THR A CA 1
ATOM 2519 C C . THR A 1 338 ? 6.509 -16.101 4.173 1.00 91.38 338 THR A C 1
ATOM 2521 O O . THR A 1 338 ? 7.336 -16.835 3.623 1.00 91.38 338 THR A O 1
ATOM 2524 N N . PRO A 1 339 ? 5.774 -16.548 5.213 1.00 95.00 339 PRO A N 1
ATOM 2525 C CA . PRO A 1 339 ? 5.851 -17.931 5.678 1.00 95.00 339 PRO A CA 1
ATOM 2526 C C . PRO A 1 339 ? 5.404 -18.903 4.575 1.00 95.00 339 PRO A C 1
ATOM 2528 O O . PRO A 1 339 ? 4.266 -18.843 4.109 1.00 95.00 339 PRO A O 1
ATOM 2531 N N . THR A 1 340 ? 6.271 -19.825 4.156 1.00 95.94 340 THR A N 1
ATOM 2532 C CA . THR A 1 340 ? 5.911 -20.864 3.176 1.00 95.94 340 THR A CA 1
ATOM 2533 C C . THR A 1 340 ? 5.322 -22.064 3.905 1.00 95.94 340 THR A C 1
ATOM 2535 O O . THR A 1 340 ? 6.017 -22.686 4.702 1.00 95.94 340 THR A O 1
ATOM 2538 N N . ILE A 1 341 ? 4.062 -22.415 3.642 1.00 97.38 341 ILE A N 1
ATOM 2539 C CA . ILE A 1 341 ? 3.412 -23.584 4.252 1.00 97.38 341 ILE A CA 1
ATOM 2540 C C . ILE A 1 341 ? 3.357 -24.705 3.214 1.00 97.38 341 ILE A C 1
ATOM 2542 O O . ILE A 1 341 ? 2.736 -24.548 2.165 1.00 97.38 341 ILE A O 1
ATOM 2546 N N . THR A 1 342 ? 4.034 -25.819 3.479 1.00 96.56 342 THR A N 1
ATOM 2547 C CA . THR A 1 342 ? 4.179 -26.932 2.526 1.00 96.56 342 THR A CA 1
ATOM 2548 C C . THR A 1 342 ? 4.385 -28.262 3.251 1.00 96.56 342 THR A C 1
ATOM 2550 O O . THR A 1 342 ? 4.383 -28.313 4.480 1.00 96.56 342 THR A O 1
ATOM 2553 N N . LYS A 1 343 ? 4.568 -29.350 2.503 1.00 96.25 343 LYS A N 1
ATOM 2554 C CA . LYS A 1 343 ? 4.930 -30.667 3.029 1.00 96.25 343 LYS A CA 1
ATOM 2555 C C . LYS A 1 343 ? 6.395 -30.956 2.766 1.00 96.25 343 LYS A C 1
ATOM 2557 O O . LYS A 1 343 ? 6.954 -30.541 1.758 1.00 96.25 343 LYS A O 1
ATOM 2562 N N . ILE A 1 344 ? 6.988 -31.735 3.651 1.00 96.00 344 ILE A N 1
ATOM 2563 C CA . ILE A 1 344 ? 8.327 -32.302 3.489 1.00 96.00 344 ILE A CA 1
ATOM 2564 C C . ILE A 1 344 ? 8.279 -33.816 3.673 1.00 96.00 344 ILE A C 1
ATOM 2566 O O . ILE A 1 344 ? 7.385 -34.347 4.344 1.00 96.00 344 ILE A O 1
ATOM 2570 N N . ASN A 1 345 ? 9.287 -34.494 3.133 1.00 92.69 345 ASN A N 1
ATOM 2571 C CA . ASN A 1 345 ? 9.546 -35.891 3.425 1.00 92.69 345 ASN A CA 1
ATOM 2572 C C . ASN A 1 345 ? 10.335 -36.005 4.739 1.00 92.69 345 ASN A C 1
ATOM 2574 O O . ASN A 1 345 ? 11.523 -35.691 4.803 1.00 92.69 345 ASN A O 1
ATOM 2578 N N . ASN A 1 346 ? 9.672 -36.448 5.804 1.00 91.25 346 ASN A N 1
ATOM 2579 C CA . ASN A 1 346 ? 10.274 -36.656 7.115 1.00 91.25 346 ASN A CA 1
ATOM 2580 C C . ASN A 1 346 ? 10.280 -38.152 7.448 1.00 91.25 346 ASN A C 1
ATOM 2582 O O . ASN A 1 346 ? 9.269 -38.714 7.875 1.00 91.25 346 ASN A O 1
ATOM 2586 N N . GLY A 1 347 ? 11.410 -38.821 7.220 1.00 87.69 347 GLY A N 1
ATOM 2587 C CA . GLY A 1 347 ? 11.564 -40.253 7.486 1.00 87.69 347 GLY A CA 1
ATOM 2588 C C . GLY A 1 347 ? 10.652 -41.147 6.639 1.00 87.69 347 GLY A C 1
ATOM 2589 O O . GLY A 1 347 ? 10.229 -42.198 7.114 1.00 87.69 347 GLY A O 1
ATOM 2590 N N . GLY A 1 348 ? 10.310 -40.728 5.415 1.00 85.25 348 GLY A N 1
ATOM 2591 C CA . GLY A 1 348 ? 9.368 -41.434 4.539 1.00 85.25 348 GLY A CA 1
ATOM 2592 C C . GLY A 1 348 ? 7.896 -41.106 4.804 1.00 85.25 348 GLY A C 1
ATOM 2593 O O . GLY A 1 348 ? 7.020 -41.743 4.224 1.00 85.25 348 GLY A O 1
ATOM 2594 N N . THR A 1 349 ? 7.606 -40.139 5.680 1.00 89.00 349 THR A N 1
ATOM 2595 C CA . THR A 1 349 ? 6.243 -39.688 5.986 1.00 89.00 349 THR A CA 1
ATOM 2596 C C . THR A 1 349 ? 6.066 -38.211 5.668 1.00 89.00 349 THR A C 1
ATOM 2598 O O . THR A 1 349 ? 6.989 -37.415 5.838 1.00 89.00 349 THR A O 1
ATOM 2601 N N . ALA A 1 350 ? 4.866 -37.839 5.218 1.00 93.06 350 ALA A N 1
ATOM 2602 C CA . ALA A 1 350 ? 4.514 -36.443 5.009 1.00 93.06 350 ALA A CA 1
ATOM 2603 C C . ALA A 1 350 ? 4.455 -35.699 6.346 1.00 93.06 350 ALA A C 1
ATOM 2605 O O . ALA A 1 350 ? 3.744 -36.126 7.257 1.00 93.06 350 ALA A O 1
ATOM 2606 N N . LEU A 1 351 ? 5.137 -34.560 6.439 1.00 96.50 351 LEU A N 1
ATOM 2607 C CA . LEU A 1 351 ? 4.950 -33.612 7.532 1.00 96.50 351 LEU A CA 1
ATOM 2608 C C . LEU A 1 351 ? 4.638 -32.229 6.964 1.00 96.50 351 LEU A C 1
ATOM 2610 O O . LEU A 1 351 ? 5.431 -31.698 6.189 1.00 96.50 351 LEU A O 1
ATOM 2614 N N . ASP A 1 352 ? 3.506 -31.644 7.363 1.00 98.00 352 ASP A N 1
ATOM 2615 C CA . ASP A 1 352 ? 3.214 -30.246 7.052 1.00 98.00 352 ASP A CA 1
ATOM 2616 C C . ASP A 1 352 ? 4.092 -29.321 7.907 1.00 98.00 352 ASP A C 1
ATOM 2618 O O . ASP A 1 352 ? 4.162 -29.440 9.139 1.00 98.00 352 ASP A O 1
ATOM 2622 N N . VAL A 1 353 ? 4.753 -28.380 7.247 1.00 98.38 353 VAL A N 1
ATOM 2623 C CA . VAL A 1 353 ? 5.723 -27.472 7.847 1.00 98.38 353 VAL A CA 1
ATOM 2624 C C . VAL A 1 353 ? 5.527 -26.036 7.385 1.00 98.38 353 VAL A C 1
ATOM 2626 O O . VAL A 1 353 ? 5.010 -25.771 6.303 1.00 98.38 353 VAL A O 1
ATOM 2629 N N . VAL A 1 354 ? 5.992 -25.113 8.220 1.00 98.56 354 VAL A N 1
ATOM 2630 C CA . VAL A 1 354 ? 6.258 -23.723 7.859 1.00 98.56 354 VAL A CA 1
ATOM 2631 C C . VAL A 1 354 ? 7.758 -23.586 7.612 1.00 98.56 354 VAL A C 1
ATOM 2633 O O . VAL A 1 354 ? 8.567 -23.971 8.459 1.00 98.56 354 VAL A O 1
ATOM 2636 N N . ILE A 1 355 ? 8.129 -23.041 6.461 1.00 98.38 355 ILE A N 1
ATOM 2637 C CA . ILE A 1 355 ? 9.502 -22.725 6.074 1.00 98.38 355 ILE A CA 1
ATOM 2638 C C . ILE A 1 355 ? 9.647 -21.206 6.035 1.00 98.38 355 ILE A C 1
ATOM 2640 O O . ILE A 1 355 ? 8.870 -20.519 5.369 1.00 98.38 355 ILE A O 1
ATOM 2644 N N . ILE A 1 356 ? 10.641 -20.679 6.747 1.00 97.50 356 ILE A N 1
ATOM 2645 C CA . ILE A 1 356 ? 10.905 -19.239 6.803 1.00 97.50 356 ILE A CA 1
ATOM 2646 C C . ILE A 1 356 ? 12.392 -18.952 7.034 1.00 97.50 356 ILE A C 1
ATOM 2648 O O . ILE A 1 356 ? 13.091 -19.716 7.706 1.00 97.50 356 ILE A O 1
ATOM 2652 N N . GLY A 1 357 ? 12.887 -17.845 6.481 1.00 95.75 357 GLY A N 1
ATOM 2653 C CA . GLY A 1 357 ? 14.189 -17.301 6.854 1.00 95.75 357 GLY A CA 1
ATOM 2654 C C . GLY A 1 357 ? 14.180 -16.748 8.279 1.00 95.75 357 GLY A C 1
ATOM 2655 O O . GLY A 1 357 ? 13.143 -16.336 8.799 1.00 95.75 357 GLY A O 1
ATOM 2656 N N . ASN A 1 358 ? 15.338 -16.726 8.937 1.00 93.75 358 ASN A N 1
ATOM 2657 C CA . ASN A 1 358 ? 15.431 -16.224 10.305 1.00 93.75 358 ASN A CA 1
ATOM 2658 C C . ASN A 1 358 ? 15.156 -14.723 10.434 1.00 93.75 358 ASN A C 1
ATOM 2660 O O . ASN A 1 358 ? 14.968 -14.262 11.555 1.00 93.75 358 ASN A O 1
ATOM 2664 N N . GLY A 1 359 ? 15.112 -13.970 9.335 1.00 92.19 359 GLY A N 1
ATOM 2665 C CA . GLY A 1 359 ? 14.903 -12.531 9.380 1.00 92.19 359 GLY A CA 1
ATOM 2666 C C . GLY A 1 359 ? 16.132 -11.775 9.882 1.00 92.19 359 GLY A C 1
ATOM 2667 O O . GLY A 1 359 ? 17.217 -12.331 10.056 1.00 92.19 359 GLY A O 1
ATOM 2668 N N . TYR A 1 360 ? 15.972 -10.471 10.074 1.00 89.12 360 TYR A N 1
ATOM 2669 C CA . TYR A 1 360 ? 17.091 -9.532 10.174 1.00 89.12 360 TYR A CA 1
ATOM 2670 C C . TYR A 1 360 ? 17.434 -9.160 11.618 1.00 89.12 360 TYR A C 1
ATOM 2672 O O . TYR A 1 360 ? 16.631 -9.337 12.536 1.00 89.12 360 TYR A O 1
ATOM 2680 N N . ASN A 1 361 ? 18.612 -8.560 11.811 1.00 82.56 361 ASN A N 1
ATOM 2681 C CA . ASN A 1 361 ? 19.056 -8.008 13.096 1.00 82.56 361 ASN A CA 1
ATOM 2682 C C . ASN A 1 361 ? 19.110 -9.043 14.239 1.00 82.56 361 ASN A C 1
ATOM 2684 O O . ASN A 1 361 ? 18.669 -8.788 15.369 1.00 82.56 361 ASN A O 1
ATOM 2688 N N . GLU A 1 362 ? 19.628 -10.241 13.958 1.00 74.81 362 GLU A N 1
ATOM 2689 C CA . GLU A 1 362 ? 20.037 -11.180 15.007 1.00 74.81 362 GLU A CA 1
ATOM 2690 C C . GLU A 1 362 ? 21.269 -10.599 15.716 1.00 74.81 362 GLU A C 1
ATOM 2692 O O . GLU A 1 362 ? 22.301 -10.343 15.101 1.00 74.81 362 GLU A O 1
ATOM 2697 N N . ALA A 1 363 ? 21.126 -10.299 17.009 1.00 57.03 363 ALA A N 1
ATOM 2698 C CA . ALA A 1 363 ? 21.993 -9.355 17.716 1.00 57.03 363 ALA A CA 1
ATOM 2699 C C . ALA A 1 363 ? 23.359 -9.925 18.145 1.00 57.03 363 ALA A C 1
ATOM 2701 O O . ALA A 1 363 ? 24.102 -9.233 18.837 1.00 57.03 363 ALA A O 1
ATOM 2702 N N . ALA A 1 364 ? 23.698 -11.170 17.796 1.00 53.69 364 ALA A N 1
ATOM 2703 C CA . ALA A 1 364 ? 24.847 -11.844 18.399 1.00 53.69 364 ALA A CA 1
ATOM 2704 C C . ALA A 1 364 ? 25.906 -12.321 17.402 1.00 53.69 364 ALA A C 1
ATOM 2706 O O . ALA A 1 364 ? 27.070 -12.417 17.786 1.00 53.69 364 ALA A O 1
ATOM 2707 N N . THR A 1 365 ? 25.543 -12.658 16.158 1.00 60.50 365 THR A N 1
ATOM 2708 C CA . THR A 1 365 ? 26.453 -13.454 15.308 1.00 60.50 365 THR A CA 1
ATOM 2709 C C . THR A 1 365 ? 26.508 -13.089 13.825 1.00 60.50 365 THR A C 1
ATOM 2711 O O . THR A 1 365 ? 27.479 -13.457 13.166 1.00 60.50 365 THR A O 1
ATOM 2714 N N . GLY A 1 366 ? 25.530 -12.349 13.287 1.00 66.38 366 GLY A N 1
ATOM 2715 C CA . GLY A 1 366 ? 25.508 -12.018 11.853 1.00 66.38 366 GLY A CA 1
ATOM 2716 C C . GLY A 1 366 ? 25.333 -13.251 10.954 1.00 66.38 366 GLY A C 1
ATOM 2717 O O . GLY A 1 366 ? 25.899 -13.320 9.866 1.00 66.38 366 GLY A O 1
ATOM 2718 N N . GLU A 1 367 ? 24.582 -14.245 11.430 1.00 83.12 367 GLU A N 1
ATOM 2719 C CA . GLU A 1 367 ? 24.322 -15.514 10.744 1.00 83.12 367 GLU A CA 1
ATOM 2720 C C . GLU A 1 367 ? 22.962 -15.507 10.024 1.00 83.12 367 GLU A C 1
ATOM 2722 O O . GLU A 1 367 ? 22.046 -14.767 10.391 1.00 83.12 367 GLU A O 1
ATOM 2727 N N . SER A 1 368 ? 22.816 -16.366 9.012 1.00 89.75 368 SER A N 1
ATOM 2728 C CA . SER A 1 368 ? 21.561 -16.593 8.287 1.00 89.75 368 SER A CA 1
ATOM 2729 C C . SER A 1 368 ? 21.128 -18.057 8.410 1.00 89.75 368 SER A C 1
ATOM 2731 O O . SER A 1 368 ? 21.935 -18.977 8.240 1.00 89.75 368 SER A O 1
ATOM 2733 N N . TYR A 1 369 ? 19.849 -18.275 8.724 1.00 93.81 369 TYR A N 1
ATOM 2734 C CA . TYR A 1 369 ? 19.266 -19.604 8.921 1.00 93.81 369 TYR A CA 1
ATOM 2735 C C . TYR A 1 369 ? 17.949 -19.749 8.169 1.00 93.81 369 TYR A C 1
ATOM 2737 O O . TYR A 1 369 ? 17.134 -18.826 8.145 1.00 93.81 369 TYR A O 1
ATOM 2745 N N . LEU A 1 370 ? 17.720 -20.946 7.634 1.00 97.19 370 LEU A N 1
ATOM 2746 C CA . LEU A 1 370 ? 16.397 -21.411 7.240 1.00 97.19 370 LEU A CA 1
ATOM 2747 C C . LEU A 1 370 ? 15.797 -22.220 8.392 1.00 97.19 370 LEU A C 1
ATOM 2749 O O . LEU A 1 370 ? 16.404 -23.192 8.853 1.00 97.19 370 LEU A O 1
ATOM 2753 N N . TYR A 1 371 ? 14.608 -21.840 8.846 1.00 97.88 371 TYR A N 1
ATOM 2754 C CA . TYR A 1 371 ? 13.839 -22.602 9.821 1.00 97.88 371 TYR A CA 1
ATOM 2755 C C . TYR A 1 371 ? 12.770 -23.436 9.125 1.00 97.88 371 TYR A C 1
ATOM 2757 O O . TYR A 1 371 ? 11.985 -22.920 8.333 1.00 97.88 371 TYR A O 1
ATOM 2765 N N . VAL A 1 372 ? 12.726 -24.722 9.470 1.00 98.38 372 VAL A N 1
ATOM 2766 C CA . VAL A 1 372 ? 11.659 -25.661 9.116 1.00 98.38 372 VAL A CA 1
ATOM 2767 C C . VAL A 1 372 ? 10.920 -26.016 10.403 1.00 98.38 372 VAL A C 1
ATOM 2769 O O . VAL A 1 372 ? 11.510 -26.564 11.340 1.00 98.38 372 VAL A O 1
ATOM 2772 N N . ILE A 1 373 ? 9.641 -25.667 10.464 1.00 98.50 373 ILE A N 1
ATOM 2773 C CA . ILE A 1 373 ? 8.826 -25.630 11.683 1.00 98.50 373 ILE A CA 1
ATOM 2774 C C . ILE A 1 373 ? 7.622 -26.543 11.492 1.00 98.50 373 ILE A C 1
ATOM 2776 O O . ILE A 1 373 ? 6.966 -26.473 10.461 1.00 98.50 373 ILE A O 1
ATOM 2780 N N . ASN A 1 374 ? 7.280 -27.376 12.471 1.00 97.75 374 ASN A N 1
ATOM 2781 C CA . ASN A 1 374 ? 6.045 -28.154 12.426 1.00 97.75 374 ASN A CA 1
ATOM 2782 C C . ASN A 1 374 ? 4.834 -27.208 12.407 1.00 97.75 374 ASN A C 1
ATOM 2784 O O . ASN A 1 374 ? 4.616 -26.465 13.366 1.00 97.75 374 ASN A O 1
ATOM 2788 N N . ALA A 1 375 ? 4.026 -27.264 11.347 1.00 97.62 375 ALA A N 1
ATOM 2789 C CA . ALA A 1 375 ? 2.944 -26.306 11.128 1.00 97.62 375 ALA A CA 1
ATOM 2790 C C . ALA A 1 375 ? 1.848 -26.357 12.208 1.00 97.62 375 ALA A C 1
ATOM 2792 O O . ALA A 1 375 ? 1.209 -25.349 12.500 1.00 97.62 375 ALA A O 1
ATOM 2793 N N . THR A 1 376 ? 1.641 -27.517 12.836 1.00 94.56 376 THR A N 1
ATOM 2794 C CA . THR A 1 376 ? 0.599 -27.696 13.858 1.00 94.56 376 THR A CA 1
ATOM 2795 C C . THR A 1 376 ? 1.065 -27.275 15.248 1.00 94.56 376 THR A C 1
ATOM 2797 O O . THR A 1 376 ? 0.263 -26.765 16.023 1.00 94.56 376 THR A O 1
ATOM 2800 N N . THR A 1 377 ? 2.337 -27.500 15.588 1.00 94.06 377 THR A N 1
ATOM 2801 C CA . THR A 1 377 ? 2.821 -27.376 16.976 1.00 94.06 377 THR A CA 1
ATOM 2802 C C . THR A 1 377 ? 3.821 -26.247 17.207 1.00 94.06 377 THR A C 1
ATOM 2804 O O . THR A 1 377 ? 4.137 -25.958 18.358 1.00 94.06 377 THR A O 1
ATOM 2807 N N . GLY A 1 378 ? 4.379 -25.650 16.151 1.00 96.00 378 GLY A N 1
ATOM 2808 C CA . GLY A 1 378 ? 5.460 -24.665 16.261 1.00 96.00 378 GLY A CA 1
ATOM 2809 C C . GLY A 1 378 ? 6.813 -25.269 16.666 1.00 96.00 378 GLY A C 1
ATOM 2810 O O . GLY A 1 378 ? 7.805 -24.551 16.814 1.00 96.00 378 GLY A O 1
ATOM 2811 N N . ALA A 1 379 ? 6.895 -26.593 16.839 1.00 96.38 379 ALA A N 1
ATOM 2812 C CA . ALA A 1 379 ? 8.138 -27.273 17.185 1.00 96.38 379 ALA A CA 1
ATOM 2813 C C . ALA A 1 379 ? 9.145 -27.204 16.028 1.00 96.38 379 ALA A C 1
ATOM 2815 O O . ALA A 1 379 ? 8.792 -27.424 14.868 1.00 96.38 379 ALA A O 1
ATOM 2816 N N . LEU A 1 380 ? 10.413 -26.936 16.348 1.00 97.50 380 LEU A N 1
ATOM 2817 C CA . LEU A 1 380 ? 11.476 -26.894 15.350 1.00 97.50 380 LEU A CA 1
ATOM 2818 C C . LEU A 1 380 ? 11.725 -28.300 14.788 1.00 97.50 380 LEU A C 1
ATOM 2820 O O . LEU A 1 380 ? 12.071 -29.211 15.539 1.00 97.50 380 LEU A O 1
ATOM 2824 N N . VAL A 1 381 ? 11.607 -28.460 13.469 1.00 97.25 381 VAL A N 1
ATOM 2825 C CA . VAL A 1 381 ? 12.052 -29.671 12.760 1.00 97.25 381 VAL A CA 1
ATOM 2826 C C . VAL A 1 381 ? 13.549 -29.569 12.495 1.00 97.25 381 VAL A C 1
ATOM 2828 O O . VAL A 1 381 ? 14.315 -30.467 12.844 1.00 97.25 381 VAL A O 1
ATOM 2831 N N . LYS A 1 382 ? 13.983 -28.448 11.906 1.00 96.69 382 LYS A N 1
ATOM 2832 C CA . LYS A 1 382 ? 15.393 -28.189 11.614 1.00 96.69 382 LYS A CA 1
ATOM 2833 C C . LYS A 1 382 ? 15.664 -26.697 11.461 1.00 96.69 382 LYS A C 1
ATOM 2835 O O . LYS A 1 382 ? 14.915 -25.992 10.795 1.00 96.69 382 LYS A O 1
ATOM 2840 N N . ALA A 1 383 ? 16.773 -26.242 12.036 1.00 95.75 383 ALA A N 1
ATOM 2841 C CA . ALA A 1 383 ? 17.426 -24.998 11.648 1.00 95.75 383 ALA A CA 1
ATOM 2842 C C . ALA A 1 383 ? 18.619 -25.357 10.753 1.00 95.75 383 ALA A C 1
ATOM 2844 O O . ALA A 1 383 ? 19.472 -26.156 11.156 1.00 95.75 383 ALA A O 1
ATOM 2845 N N . ILE A 1 384 ? 18.658 -24.819 9.537 1.00 96.06 384 ILE A N 1
ATOM 2846 C CA . ILE A 1 384 ? 19.747 -25.038 8.581 1.00 96.06 384 ILE A CA 1
ATOM 2847 C C . ILE A 1 384 ? 20.534 -23.737 8.470 1.00 96.06 384 ILE A C 1
ATOM 2849 O O . ILE A 1 384 ? 20.004 -22.729 8.006 1.00 96.06 384 ILE A O 1
ATOM 2853 N N . GLN A 1 385 ? 21.789 -23.756 8.913 1.00 93.06 385 GLN A N 1
ATOM 2854 C CA . GLN A 1 385 ? 22.689 -22.615 8.773 1.00 93.06 385 GLN A CA 1
ATOM 2855 C C . GLN A 1 385 ? 23.125 -22.479 7.313 1.00 93.06 385 GLN A C 1
ATOM 2857 O O . GLN A 1 385 ? 23.539 -23.467 6.706 1.00 93.06 385 GLN A O 1
ATOM 2862 N N . ALA A 1 386 ? 23.047 -21.267 6.769 1.00 89.12 386 ALA A N 1
ATOM 2863 C CA . ALA A 1 386 ? 23.487 -20.962 5.413 1.00 89.12 386 ALA A CA 1
ATOM 2864 C C . ALA A 1 386 ? 24.836 -20.227 5.446 1.00 89.12 386 ALA A C 1
ATOM 2866 O O . ALA A 1 386 ? 25.863 -20.790 5.071 1.00 89.12 386 ALA A O 1
ATOM 2867 N N . GLY A 1 387 ? 24.856 -19.003 5.982 1.00 71.88 387 GLY A N 1
ATOM 2868 C CA . GLY A 1 387 ? 26.066 -18.196 6.141 1.00 71.88 387 GLY A CA 1
ATOM 2869 C C . GLY A 1 387 ? 26.769 -18.399 7.486 1.00 71.88 387 GLY A C 1
ATOM 2870 O O . GLY A 1 387 ? 26.128 -18.520 8.533 1.00 71.88 387 GLY A O 1
ATOM 2871 N N . THR A 1 388 ? 28.104 -18.385 7.470 1.00 67.06 388 THR A N 1
ATOM 2872 C CA . THR A 1 388 ? 28.935 -18.316 8.683 1.00 67.06 388 THR A CA 1
ATOM 2873 C C . THR A 1 388 ? 29.070 -16.875 9.170 1.00 67.06 388 THR A C 1
ATOM 2875 O O . THR A 1 388 ? 29.103 -15.955 8.352 1.00 67.06 388 THR A O 1
ATOM 2878 N N . ALA A 1 389 ? 29.220 -16.683 10.483 1.00 55.91 389 ALA A N 1
ATOM 2879 C CA . ALA A 1 389 ? 29.456 -15.379 11.100 1.00 55.91 389 ALA A CA 1
ATOM 2880 C C . ALA A 1 389 ? 30.571 -14.577 10.392 1.00 55.91 389 ALA A C 1
ATOM 2882 O O . ALA A 1 389 ? 31.685 -15.069 10.198 1.00 55.91 389 ALA A O 1
ATOM 2883 N N . GLY A 1 390 ? 30.277 -13.325 10.035 1.00 51.69 390 GLY A N 1
ATOM 2884 C CA . GLY A 1 390 ? 31.238 -12.355 9.511 1.00 51.69 390 GLY A CA 1
ATOM 2885 C C . GLY A 1 390 ? 31.194 -11.086 10.357 1.00 51.69 390 GLY A C 1
ATOM 2886 O O . GLY A 1 390 ? 30.219 -10.346 10.304 1.00 51.69 390 GLY A O 1
ATOM 2887 N N . ALA A 1 391 ? 32.245 -10.843 11.144 1.00 41.78 391 ALA A N 1
ATOM 2888 C CA . ALA A 1 391 ? 32.301 -9.897 12.269 1.00 41.78 391 ALA A CA 1
ATOM 2889 C C . ALA A 1 391 ? 32.204 -8.385 11.935 1.00 41.78 391 ALA A C 1
ATOM 2891 O O . ALA A 1 391 ? 32.663 -7.563 12.725 1.00 41.78 391 ALA A O 1
ATOM 2892 N N . ALA A 1 392 ? 31.628 -7.998 10.793 1.00 49.25 392 ALA A N 1
ATOM 2893 C CA . ALA A 1 392 ? 31.457 -6.594 10.413 1.00 49.25 392 ALA A CA 1
ATOM 2894 C C . ALA A 1 392 ? 29.993 -6.177 10.180 1.00 49.25 392 ALA A C 1
ATOM 2896 O O . ALA A 1 392 ? 29.661 -5.036 10.490 1.00 49.25 392 ALA A O 1
ATOM 2897 N N . ASN A 1 393 ? 29.111 -7.073 9.705 1.00 59.16 393 ASN A N 1
ATOM 2898 C CA . ASN A 1 393 ? 27.747 -6.715 9.286 1.00 59.16 393 ASN A CA 1
ATOM 2899 C C . ASN A 1 393 ? 26.706 -7.709 9.826 1.00 59.16 393 ASN A C 1
ATOM 2901 O O . ASN A 1 393 ? 26.896 -8.922 9.735 1.00 59.16 393 ASN A O 1
ATOM 2905 N N . ALA A 1 394 ? 25.584 -7.203 10.346 1.00 74.56 394 ALA A N 1
ATOM 2906 C CA . ALA A 1 394 ? 24.423 -8.034 10.659 1.00 74.56 394 ALA A CA 1
ATOM 2907 C C . ALA A 1 394 ? 23.892 -8.705 9.376 1.00 74.56 394 ALA A C 1
ATOM 2909 O O . ALA A 1 394 ? 23.749 -8.042 8.351 1.00 74.56 394 ALA A O 1
ATOM 2910 N N . ASN A 1 395 ? 23.588 -10.005 9.440 1.00 85.50 395 ASN A N 1
ATOM 2911 C CA . ASN A 1 395 ? 22.982 -10.765 8.343 1.00 85.50 395 ASN A CA 1
ATOM 2912 C C . ASN A 1 395 ? 21.565 -11.225 8.730 1.00 85.50 395 ASN A C 1
ATOM 2914 O O . ASN A 1 395 ? 21.090 -10.969 9.840 1.00 85.50 395 ASN A O 1
ATOM 2918 N N . GLY A 1 396 ? 20.894 -11.901 7.806 1.00 90.38 396 GLY A N 1
ATOM 2919 C CA . GLY A 1 396 ? 19.601 -12.534 8.014 1.00 90.38 396 GLY A CA 1
ATOM 2920 C C . GLY A 1 396 ? 19.080 -13.101 6.705 1.00 90.38 396 GLY A C 1
ATOM 2921 O O . GLY A 1 396 ? 19.256 -12.476 5.658 1.00 90.38 396 GLY A O 1
ATOM 2922 N N . LEU A 1 397 ? 18.483 -14.290 6.756 1.00 93.94 397 LEU A N 1
ATOM 2923 C CA . LEU A 1 397 ? 17.871 -14.905 5.584 1.00 93.94 397 LEU A CA 1
ATOM 2924 C C . LEU A 1 397 ? 16.509 -14.250 5.318 1.00 93.94 397 LEU A C 1
ATOM 2926 O O . LEU A 1 397 ? 15.686 -14.138 6.234 1.00 93.94 397 LEU A O 1
ATOM 2930 N N . SER A 1 398 ? 16.298 -13.823 4.078 1.00 94.12 398 SER A N 1
ATOM 2931 C CA . SER A 1 398 ? 15.065 -13.202 3.586 1.00 94.12 398 SER A CA 1
ATOM 2932 C C . SER A 1 398 ? 14.031 -14.255 3.168 1.00 94.12 398 SER A C 1
ATOM 2934 O O . SER A 1 398 ? 14.115 -15.422 3.561 1.00 94.12 398 SER A O 1
ATOM 2936 N N . SER A 1 399 ? 13.014 -13.839 2.417 1.00 92.38 399 SER A N 1
ATOM 2937 C CA . SER A 1 399 ? 11.889 -14.669 1.991 1.00 92.38 399 SER A CA 1
ATOM 2938 C C . SER A 1 399 ? 12.329 -15.884 1.161 1.00 92.38 399 SER A C 1
ATOM 2940 O O . SER A 1 399 ? 13.007 -15.716 0.141 1.00 92.38 399 SER A O 1
ATOM 2942 N N . PRO A 1 400 ? 11.981 -17.114 1.588 1.00 95.38 400 PRO A N 1
ATOM 2943 C CA . PRO A 1 400 ? 12.304 -18.318 0.840 1.00 95.38 400 PRO A CA 1
ATOM 2944 C C . PRO A 1 400 ? 11.244 -18.653 -0.215 1.00 95.38 400 PRO A C 1
ATOM 2946 O O . PRO A 1 400 ? 10.061 -18.381 -0.032 1.00 95.38 400 PRO A O 1
ATOM 2949 N N . VAL A 1 401 ? 11.658 -19.369 -1.259 1.00 95.50 401 VAL A N 1
ATOM 2950 C CA . VAL A 1 401 ? 10.769 -20.120 -2.158 1.00 95.50 401 VAL A CA 1
ATOM 2951 C C . VAL A 1 401 ? 11.114 -21.604 -2.079 1.00 95.50 401 VAL A C 1
ATOM 2953 O O . VAL A 1 401 ? 12.285 -21.972 -2.181 1.00 95.50 401 VAL A O 1
ATOM 2956 N N . ALA A 1 402 ? 10.111 -22.458 -1.879 1.00 96.44 402 ALA A N 1
ATOM 2957 C CA . ALA A 1 402 ? 10.271 -23.910 -1.846 1.00 96.44 402 ALA A CA 1
ATOM 2958 C C . ALA A 1 402 ? 9.720 -24.539 -3.130 1.00 96.44 402 ALA A C 1
ATOM 2960 O O . ALA A 1 402 ? 8.652 -24.148 -3.598 1.00 96.44 402 ALA A O 1
ATOM 2961 N N . ILE A 1 403 ? 10.430 -25.522 -3.679 1.00 96.25 403 ILE A N 1
ATOM 2962 C CA . ILE A 1 403 ? 10.018 -26.266 -4.869 1.00 96.25 403 ILE A CA 1
ATOM 2963 C C . ILE A 1 403 ? 10.093 -27.774 -4.627 1.00 96.25 403 ILE A C 1
ATOM 2965 O O . ILE A 1 403 ? 10.981 -28.271 -3.931 1.00 96.25 403 ILE A O 1
ATOM 2969 N N . ASP A 1 404 ? 9.162 -28.481 -5.250 1.00 96.00 404 ASP A N 1
ATOM 2970 C CA . ASP A 1 404 ? 9.174 -29.930 -5.422 1.00 96.00 404 ASP A CA 1
ATOM 2971 C C . ASP A 1 404 ? 9.893 -30.241 -6.744 1.00 96.00 404 ASP A C 1
ATOM 2973 O O . ASP A 1 404 ? 9.527 -29.716 -7.802 1.00 96.00 404 ASP A O 1
ATOM 2977 N N . THR A 1 405 ? 10.972 -31.020 -6.683 1.00 94.94 405 THR A N 1
ATOM 2978 C CA . THR A 1 405 ? 11.831 -31.277 -7.845 1.00 94.94 405 THR A CA 1
ATOM 2979 C C . THR A 1 405 ? 11.561 -32.597 -8.545 1.00 94.94 405 THR A C 1
ATOM 2981 O O . THR A 1 405 ? 12.027 -32.790 -9.672 1.00 94.94 405 THR A O 1
ATOM 2984 N N . ASN A 1 406 ? 10.814 -33.495 -7.912 1.00 93.25 406 ASN A N 1
ATOM 2985 C CA . ASN A 1 406 ? 10.506 -34.828 -8.428 1.00 93.25 406 ASN A CA 1
ATOM 2986 C C . ASN A 1 406 ? 8.986 -35.073 -8.585 1.00 93.25 406 ASN A C 1
ATOM 2988 O O . ASN A 1 406 ? 8.591 -36.136 -9.067 1.00 93.25 406 ASN A O 1
ATOM 2992 N N . ASN A 1 407 ? 8.165 -34.072 -8.256 1.00 92.75 407 ASN A N 1
ATOM 2993 C CA . ASN A 1 407 ? 6.709 -34.064 -8.315 1.00 92.75 407 ASN A CA 1
ATOM 2994 C C . ASN A 1 407 ? 6.058 -35.138 -7.416 1.00 92.75 407 ASN A C 1
ATOM 2996 O O . ASN A 1 407 ? 5.052 -35.747 -7.801 1.00 92.75 407 ASN A O 1
ATOM 3000 N N . ASP A 1 408 ? 6.643 -35.404 -6.244 1.00 91.94 408 ASP A N 1
ATOM 3001 C CA . ASP A 1 408 ? 6.119 -36.334 -5.232 1.00 91.94 408 ASP A CA 1
ATOM 3002 C C . ASP A 1 408 ? 5.230 -35.661 -4.165 1.00 91.94 408 ASP A C 1
ATOM 3004 O O . ASP A 1 408 ? 4.614 -36.342 -3.338 1.00 91.94 408 ASP A O 1
ATOM 3008 N N . GLY A 1 409 ? 5.084 -34.336 -4.227 1.00 91.50 409 GLY A N 1
ATOM 3009 C CA . GLY A 1 409 ? 4.297 -33.524 -3.307 1.00 91.50 409 GLY A CA 1
ATOM 3010 C C . GLY A 1 409 ? 5.067 -33.030 -2.082 1.00 91.50 409 GLY A C 1
ATOM 3011 O O . GLY A 1 409 ? 4.432 -32.472 -1.176 1.00 91.50 409 GLY A O 1
ATOM 3012 N N . TYR A 1 410 ? 6.389 -33.219 -2.027 1.00 95.69 410 TYR A N 1
ATOM 3013 C CA . TYR A 1 410 ? 7.268 -32.717 -0.973 1.00 95.69 410 TYR A CA 1
ATOM 3014 C C . TYR A 1 410 ? 8.202 -31.615 -1.482 1.00 95.69 410 TYR A C 1
ATOM 3016 O O . TYR A 1 410 ? 8.711 -31.639 -2.595 1.00 95.69 410 TYR A O 1
ATOM 3024 N N . ALA A 1 411 ? 8.461 -30.623 -0.633 1.00 96.88 411 ALA A N 1
ATOM 3025 C CA . ALA A 1 411 ? 9.493 -29.635 -0.900 1.00 96.88 411 ALA A CA 1
ATOM 3026 C C . ALA A 1 411 ? 10.885 -30.283 -0.817 1.00 96.88 411 ALA A C 1
ATOM 3028 O O . ALA A 1 411 ? 11.307 -30.726 0.252 1.00 96.88 411 ALA A O 1
ATOM 3029 N N . ASP A 1 412 ? 11.610 -30.263 -1.933 1.00 96.38 412 ASP A N 1
ATOM 3030 C CA . ASP A 1 412 ? 12.957 -30.825 -2.073 1.00 96.38 412 ASP A CA 1
ATOM 3031 C C . ASP A 1 412 ? 14.045 -29.758 -2.024 1.00 96.38 412 ASP A C 1
ATOM 3033 O O . ASP A 1 412 ? 15.164 -30.008 -1.577 1.00 96.38 412 ASP A O 1
ATOM 3037 N N . ARG A 1 413 ? 13.758 -28.566 -2.553 1.00 96.94 413 ARG A N 1
ATOM 3038 C CA . ARG A 1 413 ? 14.719 -27.464 -2.610 1.00 96.94 413 ARG A CA 1
ATOM 3039 C C . ARG A 1 413 ? 14.088 -26.183 -2.128 1.00 96.94 413 ARG A C 1
ATOM 3041 O O . ARG A 1 413 ? 12.931 -25.902 -2.421 1.00 96.94 413 ARG A O 1
ATOM 3048 N N . VAL A 1 414 ? 14.887 -25.382 -1.438 1.00 98.38 414 VAL A N 1
ATOM 3049 C CA . VAL A 1 414 ? 14.508 -24.029 -1.031 1.00 98.38 414 VAL A CA 1
ATOM 3050 C C . VAL A 1 414 ? 15.572 -23.052 -1.514 1.00 98.38 414 VAL A C 1
ATOM 3052 O O . VAL A 1 414 ? 16.763 -23.343 -1.399 1.00 98.38 414 VAL A O 1
ATOM 3055 N N . TYR A 1 415 ? 15.165 -21.899 -2.038 1.00 98.19 415 TYR A N 1
ATOM 3056 C CA . TYR A 1 415 ? 16.072 -20.799 -2.376 1.00 98.19 415 TYR A CA 1
ATOM 3057 C C . TYR A 1 415 ? 15.712 -19.556 -1.576 1.00 98.19 415 TYR A C 1
ATOM 3059 O O . TYR A 1 415 ? 14.533 -19.250 -1.420 1.00 98.19 415 TYR A O 1
ATOM 3067 N N . ALA A 1 416 ? 16.717 -18.846 -1.070 1.00 97.25 416 ALA A N 1
ATOM 3068 C CA . ALA A 1 416 ? 16.516 -17.603 -0.329 1.00 97.25 416 ALA A CA 1
ATOM 3069 C C . ALA A 1 416 ? 17.768 -16.721 -0.385 1.00 97.25 416 ALA A C 1
ATOM 3071 O O . ALA A 1 416 ? 18.894 -17.216 -0.297 1.00 97.25 416 ALA A O 1
ATOM 3072 N N . GLY A 1 417 ? 17.564 -15.413 -0.511 1.00 95.88 417 GLY A N 1
ATOM 3073 C CA . GLY A 1 417 ? 18.627 -14.418 -0.398 1.00 95.88 417 GLY A CA 1
ATOM 3074 C C . GLY A 1 417 ? 18.966 -14.070 1.052 1.00 95.88 417 GLY A C 1
ATOM 3075 O O . GLY A 1 417 ? 18.193 -14.362 1.965 1.00 95.88 417 GLY A O 1
ATOM 3076 N N . ASP A 1 418 ? 20.112 -13.426 1.266 1.00 94.06 418 ASP A N 1
ATOM 3077 C CA . ASP A 1 418 ? 20.460 -12.819 2.552 1.00 94.06 418 ASP A CA 1
ATOM 3078 C C . ASP A 1 418 ? 20.934 -11.361 2.427 1.00 94.06 418 ASP A C 1
ATOM 3080 O O . ASP A 1 418 ? 21.199 -10.841 1.334 1.00 94.06 418 ASP A O 1
ATOM 3084 N N . LEU A 1 419 ? 21.039 -10.674 3.569 1.00 91.62 419 LEU A N 1
ATOM 3085 C CA . LEU A 1 419 ? 21.458 -9.269 3.626 1.00 91.62 419 LEU A CA 1
ATOM 3086 C C . LEU A 1 419 ? 22.906 -9.043 3.172 1.00 91.62 419 LEU A C 1
ATOM 3088 O O . LEU A 1 419 ? 23.246 -7.925 2.780 1.00 91.62 419 LEU A O 1
ATOM 3092 N N . ASN A 1 420 ? 23.735 -10.085 3.164 1.00 90.25 420 ASN A N 1
ATOM 3093 C CA . ASN A 1 420 ? 25.104 -10.039 2.652 1.00 90.25 420 ASN A CA 1
ATOM 3094 C C . ASN A 1 420 ? 25.195 -10.325 1.144 1.00 90.25 420 ASN A C 1
ATOM 3096 O O . ASN A 1 420 ? 26.290 -10.315 0.581 1.00 90.25 420 ASN A O 1
ATOM 3100 N N . GLY A 1 421 ? 24.064 -10.549 0.475 1.00 93.12 421 GLY A N 1
ATOM 3101 C CA . GLY A 1 421 ? 23.989 -10.698 -0.971 1.00 93.12 421 GLY A CA 1
ATOM 3102 C C . GLY A 1 421 ? 24.358 -12.073 -1.493 1.00 93.12 421 GLY A C 1
ATOM 3103 O O . GLY A 1 421 ? 24.816 -12.192 -2.635 1.00 93.12 421 GLY A O 1
ATOM 3104 N N . THR A 1 422 ? 24.163 -13.106 -0.679 1.00 95.56 422 THR A N 1
ATOM 3105 C CA . THR A 1 422 ? 24.264 -14.498 -1.111 1.00 95.56 422 THR A CA 1
ATOM 3106 C C . THR A 1 422 ? 22.876 -15.050 -1.412 1.00 95.56 422 THR A C 1
ATOM 3108 O O . THR A 1 422 ? 21.990 -15.021 -0.563 1.00 95.56 422 THR A O 1
ATOM 3111 N N . MET A 1 423 ? 22.691 -15.581 -2.620 1.00 97.94 423 MET A N 1
ATOM 3112 C CA . MET A 1 423 ? 21.552 -16.433 -2.948 1.00 97.94 423 MET A CA 1
ATOM 3113 C C . MET A 1 423 ? 21.886 -17.864 -2.528 1.00 97.94 423 MET A C 1
ATOM 3115 O O . MET A 1 423 ? 22.807 -18.481 -3.074 1.00 97.94 423 MET A O 1
ATOM 3119 N N . TRP A 1 424 ? 21.152 -18.383 -1.553 1.00 98.00 424 TRP A N 1
ATOM 3120 C CA . TRP A 1 424 ? 21.338 -19.713 -0.990 1.00 98.00 424 TRP A CA 1
ATOM 3121 C C . TRP A 1 424 ? 20.429 -20.738 -1.655 1.00 98.00 424 TRP A C 1
ATOM 3123 O O . TRP A 1 424 ? 19.304 -20.437 -2.047 1.00 98.00 424 TRP A O 1
ATOM 3133 N N . LYS A 1 425 ? 20.927 -21.969 -1.730 1.00 97.75 425 LYS A N 1
ATOM 3134 C CA . LYS A 1 425 ? 20.181 -23.181 -2.054 1.00 97.75 425 LYS A CA 1
ATOM 3135 C C . LYS A 1 425 ? 20.222 -24.106 -0.847 1.00 97.75 425 LYS A C 1
ATOM 3137 O O . LYS A 1 425 ? 21.309 -24.431 -0.366 1.00 97.75 425 LYS A O 1
ATOM 3142 N N . PHE A 1 426 ? 19.062 -24.583 -0.426 1.00 98.31 426 PHE A N 1
ATOM 3143 C CA . PHE A 1 426 ? 18.908 -25.606 0.598 1.00 98.31 426 PHE A CA 1
ATOM 3144 C C . PHE A 1 426 ? 18.377 -26.884 -0.043 1.00 98.31 426 PHE A C 1
ATOM 3146 O O . PHE A 1 426 ? 17.433 -26.831 -0.830 1.00 98.31 426 PHE A O 1
ATOM 3153 N N . ASP A 1 427 ? 18.996 -28.015 0.280 1.00 97.25 427 ASP A N 1
ATOM 3154 C CA . ASP A 1 427 ? 18.585 -29.341 -0.184 1.00 97.25 427 ASP A CA 1
ATOM 3155 C C . ASP A 1 427 ? 17.885 -30.088 0.955 1.00 97.25 427 ASP A C 1
ATOM 3157 O O . ASP A 1 427 ? 18.504 -30.389 1.982 1.00 97.25 427 ASP A O 1
ATOM 3161 N N . LEU A 1 428 ? 16.590 -30.330 0.765 1.00 97.31 428 LEU A N 1
ATOM 3162 C CA . LEU A 1 428 ? 15.670 -31.020 1.665 1.00 97.31 428 LEU A CA 1
ATOM 3163 C C . LEU A 1 428 ? 15.207 -32.377 1.089 1.00 97.31 428 LEU A C 1
ATOM 3165 O O . LEU A 1 428 ? 14.391 -33.053 1.710 1.00 97.31 428 LEU A O 1
ATOM 3169 N N . SER A 1 429 ? 15.748 -32.813 -0.057 1.00 94.94 429 SER A N 1
ATOM 3170 C CA . SER A 1 429 ? 15.286 -34.008 -0.790 1.00 94.94 429 SER A CA 1
ATOM 3171 C C . SER A 1 429 ? 15.521 -35.336 -0.055 1.00 94.94 429 SER A C 1
ATOM 3173 O O . SER A 1 429 ? 14.863 -36.344 -0.316 1.00 94.94 429 SER A O 1
ATOM 3175 N N . SER A 1 430 ? 16.473 -35.370 0.884 1.00 95.25 430 SER A N 1
ATOM 3176 C CA . SER A 1 430 ? 16.710 -36.557 1.709 1.00 95.25 430 SER A CA 1
ATOM 3177 C C . SER A 1 430 ? 15.568 -36.750 2.716 1.00 95.25 430 SER A C 1
ATOM 3179 O O . SER A 1 430 ? 15.274 -35.818 3.465 1.00 95.25 430 SER A O 1
ATOM 3181 N N . PRO A 1 431 ? 15.013 -37.970 2.875 1.00 93.19 431 PRO A N 1
ATOM 3182 C CA . PRO A 1 431 ? 14.063 -38.261 3.954 1.00 93.19 431 PRO A CA 1
ATOM 3183 C C . PRO A 1 431 ? 14.708 -38.155 5.348 1.00 93.19 431 PRO A C 1
ATOM 3185 O O . PRO A 1 431 ? 14.013 -38.128 6.363 1.00 93.19 431 PRO A O 1
ATOM 3188 N N . THR A 1 432 ? 16.042 -38.121 5.424 1.00 94.88 432 THR A N 1
ATOM 3189 C CA . THR A 1 432 ? 16.790 -37.957 6.670 1.00 94.88 432 THR A CA 1
ATOM 3190 C C . THR A 1 432 ? 17.055 -36.473 6.918 1.00 94.88 432 THR A C 1
ATOM 3192 O O . THR A 1 432 ? 17.998 -35.908 6.367 1.00 94.88 432 THR A O 1
ATOM 3195 N N . VAL A 1 433 ? 16.276 -35.857 7.813 1.00 93.56 433 VAL A N 1
ATOM 3196 C CA . VAL A 1 433 ? 16.344 -34.420 8.168 1.00 93.56 433 VAL A CA 1
ATOM 3197 C C . VAL A 1 433 ? 17.756 -33.936 8.533 1.00 93.56 433 VAL A C 1
ATOM 3199 O O . VAL A 1 433 ? 18.132 -32.794 8.270 1.00 93.56 433 VAL A O 1
ATOM 3202 N N . SER A 1 434 ? 18.578 -34.787 9.152 1.00 93.56 434 SER A N 1
ATOM 3203 C CA . SER A 1 434 ? 19.958 -34.429 9.509 1.00 93.56 434 SER A CA 1
ATOM 3204 C C . SER A 1 434 ? 20.906 -34.329 8.310 1.00 93.56 434 SER A C 1
ATOM 3206 O O . SER A 1 434 ? 21.975 -33.742 8.461 1.00 93.56 434 SER A O 1
ATOM 3208 N N . SER A 1 435 ? 20.530 -34.866 7.146 1.00 95.69 435 SER A N 1
ATOM 3209 C CA . SER A 1 435 ? 21.297 -34.798 5.896 1.00 95.69 435 SER A CA 1
ATOM 3210 C C . SER A 1 435 ? 21.005 -33.549 5.067 1.00 95.69 435 SER A C 1
ATOM 3212 O O . SER A 1 435 ? 21.687 -33.327 4.069 1.00 95.69 435 SER A O 1
ATOM 3214 N N . TRP A 1 436 ? 20.007 -32.747 5.444 1.00 96.69 436 TRP A N 1
ATOM 3215 C CA . TRP A 1 436 ? 19.715 -31.500 4.745 1.00 96.69 436 TRP A CA 1
ATOM 3216 C C . TRP A 1 436 ? 20.872 -30.515 4.866 1.00 96.69 436 TRP A C 1
ATOM 3218 O O . TRP A 1 436 ? 21.541 -30.439 5.902 1.00 96.69 436 TRP A O 1
ATOM 3228 N N . SER A 1 437 ? 21.105 -29.749 3.806 1.00 95.81 437 SER A N 1
ATOM 3229 C CA . SER A 1 437 ? 22.285 -28.889 3.694 1.00 95.81 437 SER A CA 1
ATOM 3230 C C . SER A 1 437 ? 21.971 -27.560 3.018 1.00 95.81 437 SER A C 1
ATOM 3232 O O . SER A 1 437 ? 20.943 -27.420 2.359 1.00 95.81 437 SER A O 1
ATOM 3234 N N . ALA A 1 438 ? 22.867 -26.588 3.190 1.00 96.69 438 ALA A N 1
ATOM 3235 C CA . ALA A 1 438 ? 22.841 -25.306 2.499 1.00 96.69 438 ALA A CA 1
ATOM 3236 C C . ALA A 1 438 ? 24.117 -25.125 1.669 1.00 96.69 438 ALA A C 1
ATOM 3238 O O . ALA A 1 438 ? 25.200 -25.565 2.059 1.00 96.69 438 ALA A O 1
ATOM 3239 N N . SER A 1 439 ? 24.000 -24.452 0.528 1.00 95.62 439 SER A N 1
ATOM 3240 C CA . SER A 1 439 ? 25.124 -24.082 -0.334 1.00 95.62 439 SER A CA 1
ATOM 3241 C C . SER A 1 439 ? 24.851 -22.751 -1.032 1.00 95.62 439 SER A C 1
ATOM 3243 O O . SER A 1 439 ? 23.702 -22.420 -1.327 1.00 95.62 439 SER A O 1
ATOM 3245 N N . ALA A 1 440 ? 25.897 -21.967 -1.292 1.00 95.56 440 ALA A N 1
ATOM 3246 C CA . ALA A 1 440 ? 25.756 -20.715 -2.026 1.00 95.56 440 ALA A CA 1
ATOM 3247 C C . ALA A 1 440 ? 25.555 -21.002 -3.521 1.00 95.56 440 ALA A C 1
ATOM 3249 O O . ALA A 1 440 ? 26.420 -21.594 -4.172 1.00 95.56 440 ALA A O 1
ATOM 3250 N N . LEU A 1 441 ? 24.434 -20.548 -4.083 1.00 96.56 441 LEU A N 1
ATOM 3251 C CA . LEU A 1 441 ? 24.186 -20.596 -5.523 1.00 96.56 441 LEU A CA 1
ATOM 3252 C C . LEU A 1 441 ? 24.976 -19.491 -6.242 1.00 96.56 441 LEU A C 1
ATOM 3254 O O . LEU A 1 441 ? 25.636 -19.743 -7.263 1.00 96.56 441 LEU A O 1
ATOM 3258 N N . LEU A 1 442 ? 24.934 -18.280 -5.676 1.00 96.50 442 LEU A N 1
ATOM 3259 C CA . LEU A 1 442 ? 25.696 -17.106 -6.099 1.00 96.50 442 LEU A CA 1
ATOM 3260 C C . LEU A 1 442 ? 25.970 -16.193 -4.897 1.00 96.50 442 LEU A C 1
ATOM 3262 O O . LEU A 1 442 ? 25.052 -15.884 -4.146 1.00 96.50 442 LEU A O 1
ATOM 3266 N N . VAL A 1 443 ? 27.199 -15.689 -4.780 1.00 95.38 443 VAL A N 1
ATOM 3267 C CA . VAL A 1 443 ? 27.494 -14.466 -4.015 1.00 95.38 443 VAL A CA 1
ATOM 3268 C C . VAL A 1 443 ? 27.558 -13.314 -5.012 1.00 95.38 443 VAL A C 1
ATOM 3270 O O . VAL A 1 443 ? 28.302 -13.388 -5.994 1.00 95.38 443 VAL A O 1
ATOM 3273 N N . THR A 1 444 ? 26.748 -12.282 -4.804 1.00 94.81 444 THR A N 1
ATOM 3274 C CA . THR A 1 444 ? 26.685 -11.123 -5.705 1.00 94.81 444 THR A CA 1
ATOM 3275 C C . THR A 1 444 ? 28.000 -10.337 -5.710 1.00 94.81 444 THR A C 1
ATOM 3277 O O . THR A 1 444 ? 28.773 -10.354 -4.751 1.00 94.81 444 THR A O 1
ATOM 3280 N N . SER A 1 445 ? 28.292 -9.669 -6.830 1.00 90.56 445 SER A N 1
ATOM 3281 C CA . SER A 1 445 ? 29.486 -8.830 -6.981 1.00 90.56 445 SER A CA 1
ATOM 3282 C C . SER A 1 445 ? 29.109 -7.503 -7.657 1.00 90.56 445 SER A C 1
ATOM 3284 O O . SER A 1 445 ? 28.822 -7.511 -8.859 1.00 90.56 445 SER A O 1
ATOM 3286 N N . PRO A 1 446 ? 29.098 -6.372 -6.918 1.00 91.38 446 PRO A N 1
ATOM 3287 C CA . PRO A 1 446 ? 29.381 -6.252 -5.480 1.00 91.38 446 PRO A CA 1
ATOM 3288 C C . PRO A 1 446 ? 28.375 -7.023 -4.609 1.00 91.38 446 PRO A C 1
ATOM 3290 O O . PRO A 1 446 ? 27.260 -7.294 -5.049 1.00 91.38 446 PRO A O 1
ATOM 3293 N N . ALA A 1 447 ? 28.783 -7.374 -3.386 1.00 91.06 447 ALA A N 1
ATOM 3294 C CA . ALA A 1 447 ? 27.908 -8.024 -2.414 1.00 91.06 447 ALA A CA 1
ATOM 3295 C C . ALA A 1 447 ? 26.784 -7.057 -2.012 1.00 91.06 447 ALA A C 1
ATOM 3297 O O . ALA A 1 447 ? 27.051 -6.001 -1.437 1.00 91.06 447 ALA A O 1
ATOM 3298 N N . GLN A 1 448 ? 25.544 -7.389 -2.364 1.00 93.00 448 GLN A N 1
ATOM 3299 C CA . GLN A 1 448 ? 24.375 -6.531 -2.172 1.00 93.00 448 GLN A CA 1
ATOM 3300 C C . GLN A 1 448 ? 23.205 -7.330 -1.629 1.00 93.00 448 GLN A C 1
ATOM 3302 O O . GLN A 1 448 ? 22.868 -8.365 -2.193 1.00 93.00 448 GLN A O 1
ATOM 3307 N N . SER A 1 449 ? 22.558 -6.808 -0.589 1.00 94.00 449 SER A N 1
ATOM 3308 C CA . SER A 1 449 ? 21.424 -7.447 0.077 1.00 94.00 449 SER A CA 1
ATOM 3309 C C . SER A 1 449 ? 20.358 -7.926 -0.905 1.00 94.00 449 SER A C 1
ATOM 3311 O O . SER A 1 449 ? 20.038 -7.232 -1.870 1.00 94.00 449 SER A O 1
ATOM 3313 N N . ILE A 1 450 ? 19.796 -9.101 -0.642 1.00 96.00 450 ILE A N 1
ATOM 3314 C CA . ILE A 1 450 ? 18.686 -9.676 -1.403 1.00 96.00 450 ILE A CA 1
ATOM 3315 C C . ILE A 1 450 ? 17.526 -9.821 -0.428 1.00 96.00 450 ILE A C 1
ATOM 3317 O O . ILE A 1 450 ? 17.597 -10.659 0.464 1.00 96.00 450 ILE A O 1
ATOM 3321 N N . THR A 1 451 ? 16.496 -8.988 -0.577 1.00 94.38 451 THR A N 1
ATOM 3322 C CA . THR A 1 451 ? 15.340 -8.969 0.338 1.00 94.38 451 THR A CA 1
ATOM 3323 C C . THR A 1 451 ? 14.062 -9.540 -0.269 1.00 94.38 451 THR A C 1
ATOM 3325 O O . THR A 1 451 ? 13.222 -10.025 0.483 1.00 94.38 451 THR A O 1
ATOM 3328 N N . ALA A 1 452 ? 13.932 -9.520 -1.597 1.00 93.25 452 ALA A N 1
ATOM 3329 C CA . ALA A 1 452 ? 12.773 -10.045 -2.314 1.00 93.25 452 ALA A CA 1
ATOM 3330 C C . ALA A 1 452 ? 12.830 -11.572 -2.498 1.00 93.25 452 ALA A C 1
ATOM 3332 O O . ALA A 1 452 ? 13.915 -12.144 -2.657 1.00 93.25 452 ALA A O 1
ATOM 3333 N N . THR A 1 453 ? 11.662 -12.222 -2.537 1.00 92.62 453 THR A N 1
ATOM 3334 C CA . THR A 1 453 ? 11.543 -13.648 -2.890 1.00 92.62 453 THR A CA 1
ATOM 3335 C C . THR A 1 453 ? 12.076 -13.910 -4.310 1.00 92.62 453 THR A C 1
ATOM 3337 O O . THR A 1 453 ? 11.730 -13.172 -5.236 1.00 92.62 453 THR A O 1
ATOM 3340 N N . PRO A 1 454 ? 12.904 -14.949 -4.533 1.00 95.62 454 PRO A N 1
ATOM 3341 C CA . PRO A 1 454 ? 13.359 -15.310 -5.874 1.00 95.62 454 PRO A CA 1
ATOM 3342 C C . PRO A 1 454 ? 12.267 -16.010 -6.704 1.00 95.62 454 PRO A C 1
ATOM 3344 O O . PRO A 1 454 ? 11.501 -16.823 -6.192 1.00 95.62 454 PRO A O 1
ATOM 3347 N N . GLY A 1 455 ? 12.258 -15.763 -8.015 1.00 95.19 455 GLY A N 1
ATOM 3348 C CA . GLY A 1 455 ? 11.496 -16.540 -8.995 1.00 95.19 455 GLY A CA 1
ATOM 3349 C C . GLY A 1 455 ? 12.264 -17.787 -9.437 1.00 95.19 455 GLY A C 1
ATOM 3350 O O . GLY A 1 455 ? 13.489 -17.752 -9.573 1.00 95.19 455 GLY A O 1
ATOM 3351 N N . VAL A 1 456 ? 11.564 -18.900 -9.662 1.00 95.94 456 VAL A N 1
ATOM 3352 C CA . VAL A 1 456 ? 12.187 -20.173 -10.056 1.00 95.94 456 VAL A CA 1
ATOM 3353 C C . VAL A 1 456 ? 11.419 -20.805 -11.209 1.00 95.94 456 VAL A C 1
ATOM 3355 O O . VAL A 1 456 ? 10.201 -20.942 -11.149 1.00 95.94 456 VAL A O 1
ATOM 3358 N N . ALA A 1 457 ? 12.136 -21.230 -12.247 1.00 95.88 457 ALA A N 1
ATOM 3359 C CA . ALA A 1 457 ? 11.566 -21.969 -13.372 1.00 95.88 457 ALA A CA 1
ATOM 3360 C C . ALA A 1 457 ? 12.534 -23.032 -13.895 1.00 95.88 457 ALA A C 1
ATOM 3362 O O . ALA A 1 457 ? 13.741 -22.960 -13.672 1.00 95.88 457 ALA A O 1
ATOM 3363 N N . LEU A 1 458 ? 12.019 -24.028 -14.617 1.00 95.94 458 LEU A N 1
ATOM 3364 C CA . LEU A 1 458 ? 12.846 -25.077 -15.215 1.00 95.94 458 LEU A CA 1
ATOM 3365 C C . LEU A 1 458 ? 13.809 -24.502 -16.260 1.00 95.94 458 LEU A C 1
ATOM 3367 O O . LEU A 1 458 ? 13.432 -23.683 -17.104 1.00 95.94 458 LEU A O 1
ATOM 3371 N N . HIS A 1 459 ? 15.054 -24.970 -16.234 1.00 95.75 459 HIS A N 1
ATOM 3372 C CA . HIS A 1 459 ? 16.030 -24.655 -17.269 1.00 95.75 459 HIS A CA 1
ATOM 3373 C C . HIS A 1 459 ? 15.958 -25.699 -18.406 1.00 95.75 459 HIS A C 1
ATOM 3375 O O . HIS A 1 459 ? 15.932 -26.897 -18.114 1.00 95.75 459 HIS A O 1
ATOM 3381 N N . PRO A 1 460 ? 15.985 -25.304 -19.697 1.00 93.31 460 PRO A N 1
ATOM 3382 C CA . PRO A 1 460 ? 15.867 -26.232 -20.832 1.00 93.31 460 PRO A CA 1
ATOM 3383 C C . PRO A 1 460 ? 16.912 -27.353 -20.862 1.00 93.31 460 PRO A C 1
ATOM 3385 O O . PRO A 1 460 ? 16.643 -28.441 -21.358 1.00 93.31 460 PRO A O 1
ATOM 3388 N N . ASN A 1 461 ? 18.098 -27.103 -20.301 1.00 93.06 461 ASN A N 1
ATOM 3389 C CA . ASN A 1 461 ? 19.178 -28.092 -20.217 1.00 93.06 461 ASN A CA 1
ATOM 3390 C C . ASN A 1 461 ? 19.150 -28.904 -18.903 1.00 93.06 461 ASN A C 1
ATOM 3392 O O . ASN A 1 461 ? 20.164 -29.486 -18.524 1.00 93.06 461 ASN A O 1
ATOM 3396 N N . GLY A 1 462 ? 18.016 -28.920 -18.197 1.00 93.44 462 GLY A N 1
ATOM 3397 C CA . GLY A 1 462 ? 17.852 -29.556 -16.891 1.00 93.44 462 GLY A CA 1
ATOM 3398 C C . GLY A 1 462 ? 18.226 -28.642 -15.722 1.00 93.44 462 GLY A C 1
ATOM 3399 O O . GLY A 1 462 ? 18.980 -27.681 -15.874 1.00 93.44 462 GLY A O 1
ATOM 3400 N N . GLY A 1 463 ? 17.690 -28.944 -14.538 1.00 95.12 463 GLY A N 1
ATOM 3401 C CA . GLY A 1 463 ? 17.808 -28.080 -13.362 1.00 95.12 463 GLY A CA 1
ATOM 3402 C C . GLY A 1 463 ? 16.876 -26.867 -13.425 1.00 95.12 463 GLY A C 1
ATOM 3403 O O . GLY A 1 463 ? 15.847 -26.898 -14.102 1.00 95.12 463 GLY A O 1
ATOM 3404 N N . TYR A 1 464 ? 17.237 -25.798 -12.717 1.00 97.12 464 TYR A N 1
ATOM 3405 C CA . TYR A 1 464 ? 16.377 -24.629 -12.516 1.00 97.12 464 TYR A CA 1
ATOM 3406 C C . TYR A 1 464 ? 17.119 -23.329 -12.791 1.00 97.12 464 TYR A C 1
ATOM 3408 O O . TYR A 1 464 ? 18.309 -23.207 -12.517 1.00 97.12 464 TYR A O 1
ATOM 3416 N N . MET A 1 465 ? 16.402 -22.345 -13.310 1.00 98.00 465 MET A N 1
ATOM 3417 C CA . MET A 1 465 ? 16.821 -20.956 -13.358 1.00 98.00 465 MET A CA 1
ATOM 3418 C C . MET A 1 465 ? 16.226 -20.227 -12.153 1.00 98.00 465 MET A C 1
ATOM 3420 O O . MET A 1 465 ? 15.009 -20.233 -11.976 1.00 98.00 465 MET A O 1
ATOM 3424 N N . VAL A 1 466 ? 17.087 -19.622 -11.337 1.00 98.38 466 VAL A N 1
ATOM 3425 C CA . VAL A 1 466 ? 16.719 -18.879 -10.124 1.00 98.38 466 VAL A CA 1
ATOM 3426 C C . VAL A 1 466 ? 16.955 -17.395 -10.371 1.00 98.38 466 VAL A C 1
ATOM 3428 O O . VAL A 1 466 ? 18.107 -16.962 -10.466 1.00 98.38 466 VAL A O 1
ATOM 3431 N N . SER A 1 467 ? 15.878 -16.626 -10.490 1.00 98.25 467 SER A N 1
ATOM 3432 C CA . SER A 1 467 ? 15.889 -15.195 -10.797 1.00 98.25 467 SER A CA 1
ATOM 3433 C C . SER A 1 467 ? 15.596 -14.340 -9.568 1.00 98.25 467 SER A C 1
ATOM 3435 O O . SER A 1 467 ? 14.704 -14.657 -8.790 1.00 98.25 467 SER A O 1
ATOM 3437 N N . PHE A 1 468 ? 16.357 -13.265 -9.364 1.00 98.06 468 PHE A N 1
ATOM 3438 C CA . PHE A 1 468 ? 16.233 -12.410 -8.178 1.00 98.06 468 PHE A CA 1
ATOM 3439 C C . PHE A 1 468 ? 16.839 -11.021 -8.390 1.00 98.06 468 PHE A C 1
ATOM 3441 O O . PHE A 1 468 ? 17.779 -10.860 -9.168 1.00 98.06 468 PHE A O 1
ATOM 3448 N N . GLY A 1 469 ? 16.330 -10.025 -7.666 1.00 97.31 469 GLY A N 1
ATOM 3449 C CA . GLY A 1 469 ? 16.881 -8.668 -7.619 1.00 97.31 469 GLY A CA 1
ATOM 3450 C C . GLY A 1 469 ? 17.617 -8.373 -6.311 1.00 97.31 469 GLY A C 1
ATOM 3451 O O . GLY A 1 469 ? 17.331 -8.981 -5.280 1.00 97.31 469 GLY A O 1
ATOM 3452 N N . THR A 1 470 ? 18.569 -7.440 -6.346 1.00 97.81 470 THR A N 1
ATOM 3453 C CA . THR A 1 470 ? 19.245 -6.928 -5.144 1.00 97.81 470 THR A CA 1
ATOM 3454 C C . THR A 1 470 ? 18.622 -5.611 -4.683 1.00 97.81 470 THR A C 1
ATOM 3456 O O . THR A 1 470 ? 18.159 -4.799 -5.487 1.00 97.81 470 THR A O 1
ATOM 3459 N N . GLY A 1 471 ? 18.625 -5.385 -3.372 1.00 95.19 471 GLY A N 1
ATOM 3460 C CA . GLY A 1 471 ? 18.030 -4.209 -2.757 1.00 95.19 471 GLY A CA 1
ATOM 3461 C C . GLY A 1 471 ? 17.686 -4.377 -1.286 1.00 95.19 471 GLY A C 1
ATOM 3462 O O . GLY A 1 471 ? 17.343 -5.469 -0.829 1.00 95.19 471 GLY A O 1
ATOM 3463 N N . LYS A 1 472 ? 17.743 -3.263 -0.551 1.00 93.00 472 LYS A N 1
ATOM 3464 C CA . LYS A 1 472 ? 17.107 -3.097 0.758 1.00 93.00 472 LYS A CA 1
ATOM 3465 C C . LYS A 1 472 ? 16.698 -1.640 0.984 1.00 93.00 472 LYS A C 1
ATOM 3467 O O . LYS A 1 472 ? 17.345 -0.722 0.472 1.00 93.00 472 LYS A O 1
ATOM 3472 N N . VAL A 1 473 ? 15.649 -1.462 1.779 1.00 92.31 473 VAL A N 1
ATOM 3473 C CA . VAL A 1 473 ? 15.225 -0.191 2.377 1.00 92.31 473 VAL A CA 1
ATOM 3474 C C . VAL A 1 473 ? 14.858 -0.516 3.820 1.00 92.31 473 VAL A C 1
ATOM 3476 O O . VAL A 1 473 ? 13.738 -0.912 4.110 1.00 92.31 473 VAL A O 1
ATOM 3479 N N . LEU A 1 474 ? 15.861 -0.490 4.695 1.00 90.06 474 LEU A N 1
ATOM 3480 C CA . LEU A 1 474 ? 15.727 -0.849 6.111 1.00 90.06 474 LEU A CA 1
ATOM 3481 C C . LEU A 1 474 ? 16.108 0.317 7.030 1.00 90.06 474 LEU A C 1
ATOM 3483 O O . LEU A 1 474 ? 15.780 0.302 8.208 1.00 90.06 474 LEU A O 1
ATOM 3487 N N . SER A 1 475 ? 16.825 1.318 6.521 1.00 88.81 475 SER A N 1
ATOM 3488 C CA . SER A 1 475 ? 17.330 2.434 7.322 1.00 88.81 475 SER A CA 1
ATOM 3489 C C . SER A 1 475 ? 17.392 3.732 6.529 1.00 88.81 475 SER A C 1
ATOM 3491 O O . SER A 1 475 ? 17.586 3.718 5.313 1.00 88.81 475 SER A O 1
ATOM 3493 N N . GLY A 1 476 ? 17.337 4.853 7.240 1.00 89.25 476 GLY A N 1
ATOM 3494 C CA . GLY A 1 476 ? 17.515 6.184 6.672 1.00 89.25 476 GLY A CA 1
ATOM 3495 C C . GLY A 1 476 ? 16.242 7.015 6.695 1.00 89.25 476 GLY A C 1
ATOM 3496 O O . GLY A 1 476 ? 15.143 6.501 6.856 1.00 89.25 476 GLY A O 1
ATOM 3497 N N . ALA A 1 477 ? 16.421 8.318 6.520 1.00 88.69 477 ALA A N 1
ATOM 3498 C CA . ALA A 1 477 ? 15.342 9.293 6.449 1.00 88.69 477 ALA A CA 1
ATOM 3499 C C . ALA A 1 477 ? 15.533 10.190 5.224 1.00 88.69 477 ALA A C 1
ATOM 3501 O O . ALA A 1 477 ? 16.671 10.486 4.834 1.00 88.69 477 ALA A O 1
ATOM 3502 N N . TYR A 1 478 ? 14.422 10.625 4.632 1.00 87.25 478 TYR A N 1
ATOM 3503 C CA . TYR A 1 478 ? 14.447 11.633 3.583 1.00 87.25 478 TYR A CA 1
ATOM 3504 C C . TYR A 1 478 ? 14.918 12.976 4.137 1.00 87.25 478 TYR A C 1
ATOM 3506 O O . TYR A 1 478 ? 14.557 13.382 5.242 1.00 87.25 478 TYR A O 1
ATOM 3514 N N . GLY A 1 479 ? 15.752 13.659 3.357 1.00 86.12 479 GLY A N 1
ATOM 3515 C CA . GLY A 1 479 ? 16.151 15.027 3.643 1.00 86.12 479 GLY A CA 1
ATOM 3516 C C . GLY A 1 479 ? 15.009 16.017 3.411 1.00 86.12 479 GLY A C 1
ATOM 3517 O O . GLY A 1 479 ? 13.975 15.709 2.819 1.00 86.12 479 GLY A O 1
ATOM 3518 N N . THR A 1 480 ? 15.216 17.254 3.832 1.00 85.56 480 THR A N 1
ATOM 3519 C CA . THR A 1 480 ? 14.326 18.367 3.524 1.00 85.56 480 THR A CA 1
ATOM 3520 C C . THR A 1 480 ? 14.743 18.966 2.184 1.00 85.56 480 THR A C 1
ATOM 3522 O O . THR A 1 480 ? 15.898 19.356 1.988 1.00 85.56 480 THR A O 1
ATOM 3525 N N . TYR A 1 481 ? 13.799 19.042 1.250 1.00 80.56 481 TYR A N 1
ATOM 3526 C CA . TYR A 1 481 ? 14.024 19.593 -0.082 1.00 80.56 481 TYR A CA 1
ATOM 3527 C C . TYR A 1 481 ? 13.256 20.902 -0.269 1.00 80.56 481 TYR A C 1
ATOM 3529 O O . TYR A 1 481 ? 12.051 20.966 -0.020 1.00 80.56 481 TYR A O 1
ATOM 3537 N N . ASN A 1 482 ? 13.952 21.951 -0.712 1.00 75.94 482 ASN A N 1
ATOM 3538 C CA . ASN A 1 482 ? 13.345 23.236 -1.033 1.00 75.94 482 ASN A CA 1
ATOM 3539 C C . ASN A 1 482 ? 13.082 23.322 -2.541 1.00 75.94 482 ASN A C 1
ATOM 3541 O O . ASN A 1 482 ? 14.003 23.521 -3.336 1.00 75.94 482 ASN A O 1
ATOM 3545 N N . GLN A 1 483 ? 11.806 23.225 -2.918 1.00 71.44 483 GLN A N 1
ATOM 3546 C CA . GLN A 1 483 ? 11.363 23.328 -4.310 1.00 71.44 483 GLN A CA 1
ATOM 3547 C C . GLN A 1 483 ? 11.699 24.693 -4.932 1.00 71.44 483 GLN A C 1
ATOM 3549 O O . GLN A 1 483 ? 12.106 24.752 -6.091 1.00 71.44 483 GLN A O 1
ATOM 3554 N N . GLY A 1 484 ? 11.589 25.785 -4.165 1.00 69.06 484 GLY A N 1
ATOM 3555 C CA . GLY A 1 484 ? 11.809 27.152 -4.650 1.00 69.06 484 GLY A CA 1
ATOM 3556 C C . GLY A 1 484 ? 13.249 27.427 -5.085 1.00 69.06 484 GLY A C 1
ATOM 3557 O O . GLY A 1 484 ? 13.480 28.239 -5.977 1.00 69.06 484 GLY A O 1
ATOM 3558 N N . THR A 1 485 ? 14.219 26.724 -4.498 1.00 75.75 485 THR A N 1
ATOM 3559 C CA . THR A 1 485 ? 15.637 26.799 -4.886 1.00 75.75 485 THR A CA 1
ATOM 3560 C C . THR A 1 485 ? 16.123 25.560 -5.631 1.00 75.75 485 THR A C 1
ATOM 3562 O O . THR A 1 485 ? 17.258 25.552 -6.100 1.00 75.75 485 THR A O 1
ATOM 3565 N N . SER A 1 486 ? 15.285 24.524 -5.750 1.00 77.25 486 SER A N 1
ATOM 3566 C CA . SER A 1 486 ? 15.646 23.202 -6.279 1.00 77.25 486 SER A CA 1
ATOM 3567 C C . SER A 1 486 ? 16.883 22.600 -5.593 1.00 77.25 486 SER A C 1
ATOM 3569 O O . SER A 1 486 ? 17.736 21.981 -6.232 1.00 77.25 486 SER A O 1
ATOM 3571 N N . THR A 1 487 ? 17.003 22.800 -4.276 1.00 80.38 487 THR A N 1
ATOM 3572 C CA . THR A 1 487 ? 18.152 22.345 -3.481 1.00 80.38 487 THR A CA 1
ATOM 3573 C C . THR A 1 487 ? 17.727 21.610 -2.216 1.00 80.38 487 THR A C 1
ATOM 3575 O O . THR A 1 487 ? 16.742 21.952 -1.561 1.00 80.38 487 THR A O 1
ATOM 3578 N N . TRP A 1 488 ? 18.528 20.616 -1.833 1.00 78.19 488 TRP A N 1
ATOM 3579 C CA . TRP A 1 488 ? 18.440 19.974 -0.525 1.00 78.19 488 TRP A CA 1
ATOM 3580 C C . TRP A 1 488 ? 18.910 20.944 0.561 1.00 78.19 488 TRP A C 1
ATOM 3582 O O . TRP A 1 488 ? 20.028 21.458 0.490 1.00 78.19 488 TRP A O 1
ATOM 3592 N N . THR A 1 489 ? 18.075 21.188 1.568 1.00 83.75 489 THR A N 1
ATOM 3593 C CA . THR A 1 489 ? 18.480 21.914 2.782 1.00 83.75 489 THR A CA 1
ATOM 3594 C C . THR A 1 489 ? 19.105 20.960 3.796 1.00 83.75 489 THR A C 1
ATOM 3596 O O . THR A 1 489 ? 20.052 21.330 4.487 1.00 83.75 489 THR A O 1
ATOM 3599 N N . THR A 1 490 ? 18.647 19.708 3.818 1.00 87.81 490 THR A N 1
ATOM 3600 C CA . THR A 1 490 ? 19.309 18.579 4.482 1.00 87.81 490 THR A CA 1
ATOM 3601 C C . THR A 1 490 ? 19.348 17.391 3.526 1.00 87.81 490 THR A C 1
ATOM 3603 O O . THR A 1 490 ? 18.433 17.198 2.731 1.00 87.81 490 THR A O 1
ATOM 3606 N N . ALA A 1 491 ? 20.432 16.615 3.548 1.00 86.38 491 ALA A N 1
ATOM 3607 C CA . ALA A 1 491 ? 20.563 15.440 2.691 1.00 86.38 491 ALA A CA 1
ATOM 3608 C C . ALA A 1 491 ? 19.792 14.250 3.277 1.00 86.38 491 ALA A C 1
ATOM 3610 O O . ALA A 1 491 ? 19.776 14.068 4.497 1.00 86.38 491 ALA A O 1
ATOM 3611 N N . SER A 1 492 ? 19.217 13.415 2.408 1.00 89.69 492 SER A N 1
ATOM 3612 C CA . SER A 1 492 ? 18.742 12.087 2.804 1.00 89.69 492 SER A CA 1
ATOM 3613 C C . SER A 1 492 ? 19.884 11.262 3.404 1.00 89.69 492 SER A C 1
ATOM 3615 O O . SER A 1 492 ? 21.066 11.511 3.143 1.00 89.69 492 SER A O 1
ATOM 3617 N N . THR A 1 493 ? 19.540 10.242 4.183 1.00 91.56 493 THR A N 1
ATOM 3618 C CA . THR A 1 493 ? 20.507 9.361 4.855 1.00 91.56 493 THR A CA 1
ATOM 3619 C C . THR A 1 493 ? 20.188 7.884 4.625 1.00 91.56 493 THR A C 1
ATOM 3621 O O . THR A 1 493 ? 19.110 7.540 4.145 1.00 91.56 493 THR A O 1
ATOM 3624 N N . GLY A 1 494 ? 21.129 7.004 4.983 1.00 90.81 494 GLY A N 1
ATOM 3625 C CA . GLY A 1 494 ? 20.936 5.553 4.938 1.00 90.81 494 GLY A CA 1
ATOM 3626 C C . GLY A 1 494 ? 20.616 5.032 3.537 1.00 90.81 494 GLY A C 1
ATOM 3627 O O . GLY A 1 494 ? 21.152 5.520 2.542 1.00 90.81 494 GLY A O 1
ATOM 3628 N N . ASP A 1 495 ? 19.719 4.050 3.468 1.00 92.31 495 ASP A N 1
ATOM 3629 C CA . ASP A 1 495 ? 19.320 3.409 2.215 1.00 92.31 495 ASP A CA 1
ATOM 3630 C C . ASP A 1 495 ? 18.635 4.395 1.262 1.00 92.31 495 ASP A C 1
ATOM 3632 O O . ASP A 1 495 ? 18.788 4.272 0.048 1.00 92.31 495 ASP A O 1
ATOM 3636 N N . LEU A 1 496 ? 17.942 5.405 1.795 1.00 92.38 496 LEU A N 1
ATOM 3637 C CA . LEU A 1 496 ? 17.223 6.412 1.008 1.00 92.38 496 LEU A CA 1
ATOM 3638 C C . LEU A 1 496 ? 18.143 7.396 0.268 1.00 92.38 496 LEU A C 1
ATOM 3640 O O . LEU A 1 496 ? 17.697 8.083 -0.647 1.00 92.38 496 LEU A O 1
ATOM 3644 N N . ALA A 1 497 ? 19.421 7.471 0.646 1.00 92.31 497 ALA A N 1
ATOM 3645 C CA . ALA A 1 497 ? 20.437 8.285 -0.026 1.00 92.31 497 ALA A CA 1
ATOM 3646 C C . ALA A 1 497 ? 21.412 7.468 -0.882 1.00 92.31 497 ALA A C 1
ATOM 3648 O O . ALA A 1 497 ? 22.247 8.043 -1.584 1.00 92.31 497 ALA A O 1
ATOM 3649 N N . ASP A 1 498 ? 21.350 6.137 -0.794 1.00 92.50 498 ASP A N 1
ATOM 3650 C CA . ASP A 1 498 ? 22.286 5.258 -1.482 1.00 92.50 498 ASP A CA 1
ATOM 3651 C C . ASP A 1 498 ? 22.022 5.262 -2.991 1.00 92.50 498 ASP A C 1
ATOM 3653 O O . ASP A 1 498 ? 20.955 4.862 -3.445 1.00 92.50 498 ASP A O 1
ATOM 3657 N N . THR A 1 499 ? 23.010 5.701 -3.769 1.00 94.81 499 THR A N 1
ATOM 3658 C CA . THR A 1 499 ? 22.959 5.765 -5.238 1.00 94.81 499 THR A CA 1
ATOM 3659 C C . THR A 1 499 ? 23.694 4.600 -5.903 1.00 94.81 499 THR A C 1
ATOM 3661 O O . THR A 1 499 ? 23.922 4.619 -7.116 1.00 94.81 499 THR A O 1
ATOM 3664 N N . ALA A 1 500 ? 24.078 3.569 -5.144 1.00 95.81 500 ALA A N 1
ATOM 3665 C CA . ALA A 1 500 ? 24.691 2.369 -5.691 1.00 95.81 500 ALA A CA 1
ATOM 3666 C C . ALA A 1 500 ? 23.819 1.728 -6.785 1.00 95.81 500 ALA A C 1
ATOM 3668 O O . ALA A 1 500 ? 22.589 1.762 -6.756 1.00 95.81 500 ALA A O 1
ATOM 3669 N N . VAL A 1 501 ? 24.483 1.131 -7.774 1.00 97.06 501 VAL A N 1
ATOM 3670 C CA . VAL A 1 501 ? 23.827 0.376 -8.846 1.00 97.06 501 VAL A CA 1
ATOM 3671 C C . VAL A 1 501 ? 23.508 -1.024 -8.334 1.00 97.06 501 VAL A C 1
ATOM 3673 O O . VAL A 1 501 ? 24.432 -1.794 -8.061 1.00 97.06 501 VAL A O 1
ATOM 3676 N N . HIS A 1 502 ? 22.225 -1.357 -8.207 1.00 97.69 502 HIS A N 1
ATOM 3677 C CA . HIS A 1 502 ? 21.757 -2.716 -7.928 1.00 97.69 502 HIS A CA 1
ATOM 3678 C C . HIS A 1 502 ? 21.575 -3.528 -9.213 1.00 97.69 502 HIS A C 1
ATOM 3680 O O . HIS A 1 502 ? 21.676 -3.009 -10.327 1.00 97.69 502 HIS A O 1
ATOM 3686 N N . TYR A 1 503 ? 21.347 -4.831 -9.062 1.00 98.06 503 TYR A N 1
ATOM 3687 C CA . TYR A 1 503 ? 21.303 -5.765 -10.178 1.00 98.06 503 TYR A CA 1
ATOM 3688 C C . TYR A 1 503 ? 20.165 -6.766 -10.032 1.00 98.06 503 TYR A C 1
ATOM 3690 O O . TYR A 1 503 ? 19.789 -7.159 -8.928 1.00 98.06 503 TYR A O 1
ATOM 3698 N N . VAL A 1 504 ? 19.688 -7.238 -11.177 1.00 98.31 504 VAL A N 1
ATOM 3699 C CA . VAL A 1 504 ? 18.806 -8.398 -11.295 1.00 98.31 504 VAL A CA 1
ATOM 3700 C C . VAL A 1 504 ? 19.581 -9.530 -11.949 1.00 98.31 504 VAL A C 1
ATOM 3702 O O . VAL A 1 504 ? 20.343 -9.299 -12.889 1.00 98.31 504 VAL A O 1
ATOM 3705 N N . TYR A 1 505 ? 19.406 -10.744 -11.447 1.00 98.56 505 TYR A N 1
ATOM 3706 C CA . TYR A 1 505 ? 20.134 -11.939 -11.851 1.00 98.56 505 TYR A CA 1
ATOM 3707 C C . TYR A 1 505 ? 19.176 -13.052 -12.263 1.00 98.56 505 TYR A C 1
ATOM 3709 O O . TYR A 1 505 ? 18.043 -13.111 -11.792 1.00 98.56 505 TYR A O 1
ATOM 3717 N N . GLY A 1 506 ? 19.680 -13.985 -13.067 1.00 98.19 506 GLY A N 1
ATOM 3718 C CA . GLY A 1 506 ? 19.127 -15.329 -13.208 1.00 98.19 506 GLY A CA 1
ATOM 3719 C C . GLY A 1 506 ? 20.260 -16.336 -13.238 1.00 98.19 506 GLY A C 1
ATOM 3720 O O . GLY A 1 506 ? 21.166 -16.216 -14.062 1.00 98.19 506 GLY A O 1
ATOM 3721 N N . ILE A 1 507 ? 20.251 -17.290 -12.309 1.00 98.50 507 ILE A N 1
ATOM 3722 C CA . ILE A 1 507 ? 21.345 -18.239 -12.091 1.00 98.50 507 ILE A CA 1
ATOM 3723 C C . ILE A 1 507 ? 20.857 -19.666 -12.294 1.00 98.50 507 ILE A C 1
ATOM 3725 O O . ILE A 1 507 ? 19.881 -20.096 -11.684 1.00 98.50 507 ILE A O 1
ATOM 3729 N N . TRP A 1 508 ? 21.574 -20.414 -13.128 1.00 98.19 508 TRP A N 1
ATOM 3730 C CA . TRP A 1 508 ? 21.257 -21.799 -13.436 1.00 98.19 508 TRP A CA 1
ATOM 3731 C C . TRP A 1 508 ? 21.786 -22.746 -12.345 1.00 98.19 508 TRP A C 1
ATOM 3733 O O . TRP A 1 508 ? 22.979 -23.061 -12.280 1.00 98.19 508 TRP A O 1
ATOM 3743 N N . ASP A 1 509 ? 20.881 -23.230 -11.494 1.00 97.25 509 ASP A N 1
ATOM 3744 C CA . ASP A 1 509 ? 21.110 -24.358 -10.591 1.00 97.25 509 ASP A CA 1
ATOM 3745 C C . ASP A 1 509 ? 21.049 -25.677 -11.375 1.00 97.25 509 ASP A C 1
ATOM 3747 O O . ASP A 1 509 ? 19.976 -26.162 -11.740 1.00 97.25 509 ASP A O 1
ATOM 3751 N N . GLY A 1 510 ? 22.223 -26.246 -11.641 1.00 95.00 510 GLY A N 1
ATOM 3752 C CA . GLY A 1 510 ? 22.411 -27.383 -12.546 1.00 95.00 510 GLY A CA 1
ATOM 3753 C C . GLY A 1 510 ? 23.418 -27.109 -13.664 1.00 95.00 510 GLY A C 1
ATOM 3754 O O . GLY A 1 510 ? 23.736 -28.021 -14.426 1.00 95.00 510 GLY A O 1
ATOM 3755 N N . ALA A 1 511 ? 23.953 -25.885 -13.751 1.00 95.50 511 ALA A N 1
ATOM 3756 C CA . ALA A 1 511 ? 25.012 -25.558 -14.697 1.00 95.50 511 ALA A CA 1
ATOM 3757 C C . ALA A 1 511 ? 26.257 -26.446 -14.487 1.00 95.50 511 ALA A C 1
ATOM 3759 O O . ALA A 1 511 ? 26.654 -26.683 -13.339 1.00 95.50 511 ALA A O 1
ATOM 3760 N N . PRO A 1 512 ? 26.934 -26.884 -15.568 1.00 94.31 512 PRO A N 1
ATOM 3761 C CA . PRO A 1 512 ? 28.238 -27.528 -15.462 1.00 94.31 512 PRO A CA 1
ATOM 3762 C C . PRO A 1 512 ? 29.223 -26.658 -14.675 1.00 94.31 512 PRO A C 1
ATOM 3764 O O . PRO A 1 512 ? 29.255 -25.444 -14.850 1.00 94.31 512 PRO A O 1
ATOM 3767 N N . THR A 1 513 ? 30.085 -27.264 -13.856 1.00 92.56 513 THR A N 1
ATOM 3768 C CA . THR A 1 513 ? 31.029 -26.530 -12.987 1.00 92.56 513 THR A CA 1
ATOM 3769 C C . THR A 1 513 ? 31.975 -25.596 -13.756 1.00 92.56 513 THR A C 1
ATOM 3771 O O . THR A 1 513 ? 32.447 -24.607 -13.205 1.00 92.56 513 THR A O 1
ATOM 3774 N N . ALA A 1 514 ? 32.242 -25.890 -15.034 1.00 92.38 514 ALA A N 1
ATOM 3775 C CA . ALA A 1 514 ? 33.057 -25.050 -15.912 1.00 92.38 514 ALA A CA 1
ATOM 3776 C C . ALA A 1 514 ? 32.349 -23.757 -16.369 1.00 92.38 514 ALA A C 1
ATOM 3778 O O . ALA A 1 514 ? 33.014 -22.824 -16.822 1.00 92.38 514 ALA A O 1
ATOM 3779 N N . ASN A 1 515 ? 31.021 -23.683 -16.257 1.00 94.31 515 ASN A N 1
ATOM 3780 C CA . ASN A 1 515 ? 30.258 -22.484 -16.571 1.00 94.31 515 ASN A CA 1
ATOM 3781 C C . ASN A 1 515 ? 30.382 -21.508 -15.400 1.00 94.31 515 ASN A C 1
ATOM 3783 O O . ASN A 1 515 ? 29.921 -21.779 -14.290 1.00 94.31 515 ASN A O 1
ATOM 3787 N N . THR A 1 516 ? 30.997 -20.354 -15.646 1.00 93.56 516 THR A N 1
ATOM 3788 C CA . THR A 1 516 ? 31.223 -19.330 -14.613 1.00 93.56 516 THR A CA 1
ATOM 3789 C C . THR A 1 516 ? 30.915 -17.911 -15.086 1.00 93.56 516 THR A C 1
ATOM 3791 O O . THR A 1 516 ? 30.825 -17.011 -14.253 1.00 93.56 516 THR A O 1
ATOM 3794 N N . ALA A 1 517 ? 30.705 -17.685 -16.389 1.00 95.00 517 ALA A N 1
ATOM 3795 C CA . ALA A 1 517 ? 30.372 -16.361 -16.908 1.00 95.00 517 ALA A CA 1
ATOM 3796 C C . ALA A 1 517 ? 28.916 -15.978 -16.597 1.00 95.00 517 ALA A C 1
ATOM 3798 O O . ALA A 1 517 ? 28.031 -16.833 -16.543 1.00 95.00 517 ALA A O 1
ATOM 3799 N N . LEU A 1 518 ? 28.651 -14.677 -16.459 1.00 96.31 518 LEU A N 1
ATOM 3800 C CA . LEU A 1 518 ? 27.295 -14.127 -16.441 1.00 96.31 518 LEU A CA 1
ATOM 3801 C C . LEU A 1 518 ? 27.078 -13.287 -17.695 1.00 96.31 518 LEU A C 1
ATOM 3803 O O . LEU A 1 518 ? 27.825 -12.339 -17.949 1.00 96.31 518 LEU A O 1
ATOM 3807 N N . LEU A 1 519 ? 26.042 -13.624 -18.458 1.00 95.44 519 LEU A N 1
ATOM 3808 C CA . LEU A 1 519 ? 25.605 -12.832 -19.596 1.00 95.44 519 LEU A CA 1
ATOM 3809 C C . LEU A 1 519 ? 25.135 -11.469 -19.089 1.00 95.44 519 LEU A C 1
ATOM 3811 O O . LEU A 1 519 ? 24.278 -11.397 -18.214 1.00 95.44 519 LEU A O 1
ATOM 3815 N N . THR A 1 520 ? 25.682 -10.384 -19.622 1.00 95.06 520 THR A N 1
ATOM 3816 C CA . THR A 1 520 ? 25.242 -9.039 -19.234 1.00 95.06 520 THR A CA 1
ATOM 3817 C C . THR A 1 520 ? 24.222 -8.517 -20.231 1.00 95.06 520 THR A C 1
ATOM 3819 O O . THR A 1 520 ? 24.437 -8.611 -21.442 1.00 95.06 520 THR A O 1
ATOM 3822 N N . GLN A 1 521 ? 23.142 -7.933 -19.719 1.00 93.00 521 GLN A N 1
ATOM 3823 C CA . GLN A 1 521 ? 22.228 -7.120 -20.513 1.00 93.00 521 GLN A CA 1
ATOM 3824 C C . GLN A 1 521 ? 22.266 -5.666 -20.048 1.00 93.00 521 GLN A C 1
ATOM 3826 O O . GLN A 1 521 ? 22.545 -5.370 -18.884 1.00 93.00 521 GLN A O 1
ATOM 3831 N N . THR A 1 522 ? 21.980 -4.756 -20.971 1.00 91.12 522 THR A N 1
ATOM 3832 C CA . THR A 1 522 ? 21.939 -3.318 -20.720 1.00 91.12 522 THR A CA 1
ATOM 3833 C C . THR A 1 522 ? 20.500 -2.840 -20.764 1.00 91.12 522 THR A C 1
ATOM 3835 O O . THR A 1 522 ? 19.819 -3.014 -21.774 1.00 91.12 522 THR A O 1
ATOM 3838 N N . LEU A 1 523 ? 20.058 -2.223 -19.670 1.00 91.50 523 LEU A N 1
ATOM 3839 C CA . LEU A 1 523 ? 18.762 -1.569 -19.561 1.00 91.50 523 LEU A CA 1
ATOM 3840 C C . LEU A 1 523 ? 18.873 -0.109 -20.015 1.00 91.50 523 LEU A C 1
ATOM 3842 O O . LEU A 1 523 ? 19.894 0.546 -19.800 1.00 91.50 523 LEU A O 1
ATOM 3846 N N . SER A 1 524 ? 17.845 0.417 -20.670 1.00 86.94 524 SER A N 1
ATOM 3847 C CA . SER A 1 524 ? 17.797 1.818 -21.098 1.00 86.94 524 SER A CA 1
ATOM 3848 C C . SER A 1 524 ? 16.373 2.354 -21.046 1.00 86.94 524 SER A C 1
ATOM 3850 O O . SER A 1 524 ? 15.440 1.675 -21.477 1.00 86.94 524 SER A O 1
ATOM 3852 N N . GLU A 1 525 ? 16.213 3.580 -20.552 1.00 88.31 525 GLU A N 1
ATOM 3853 C CA . GLU A 1 525 ? 14.926 4.277 -20.536 1.00 88.31 525 GLU A CA 1
ATOM 3854 C C . GLU A 1 525 ? 14.586 4.857 -21.920 1.00 88.31 525 GLU A C 1
ATOM 3856 O O . GLU A 1 525 ? 15.465 5.252 -22.694 1.00 88.31 525 GLU A O 1
ATOM 3861 N N . ARG A 1 526 ? 13.295 4.860 -22.249 1.00 81.25 526 ARG A N 1
ATOM 3862 C CA . ARG A 1 526 ? 12.699 5.317 -23.506 1.00 81.25 526 ARG A CA 1
ATOM 3863 C C . ARG A 1 526 ? 11.351 5.984 -23.221 1.00 81.25 526 ARG A C 1
ATOM 3865 O O . ARG A 1 526 ? 10.769 5.813 -22.153 1.00 81.25 526 ARG A O 1
ATOM 3872 N N . SER A 1 527 ? 10.832 6.693 -24.216 1.00 80.56 527 SER A N 1
ATOM 3873 C CA . SER A 1 527 ? 9.458 7.197 -24.222 1.00 80.56 527 SER A CA 1
ATOM 3874 C C . SER A 1 527 ? 8.607 6.372 -25.184 1.00 80.56 527 SER A C 1
ATOM 3876 O O . SER A 1 527 ? 9.070 6.023 -26.272 1.00 80.56 527 SER A O 1
ATOM 3878 N N . PHE A 1 528 ? 7.374 6.082 -24.784 1.00 75.69 528 PHE A N 1
ATOM 3879 C CA . PHE A 1 528 ? 6.325 5.523 -25.628 1.00 75.69 528 PHE A CA 1
ATOM 3880 C C . PHE A 1 528 ? 5.181 6.533 -25.696 1.00 75.69 528 PHE A C 1
ATOM 3882 O O . PHE A 1 528 ? 4.644 6.909 -24.655 1.00 75.69 528 PHE A O 1
ATOM 3889 N N . THR A 1 529 ? 4.828 6.988 -26.895 1.00 72.75 529 THR A N 1
ATOM 3890 C CA . THR A 1 529 ? 3.764 7.979 -27.089 1.00 72.75 529 THR A CA 1
ATOM 3891 C C . THR A 1 529 ? 2.555 7.305 -27.712 1.00 72.75 529 THR A C 1
ATOM 3893 O O . THR A 1 529 ? 2.693 6.678 -28.758 1.00 72.75 529 THR A O 1
ATOM 3896 N N . TYR A 1 530 ? 1.387 7.469 -27.100 1.00 69.56 530 TYR A N 1
ATOM 3897 C CA . TYR A 1 530 ? 0.112 7.021 -27.651 1.00 69.56 530 TYR A CA 1
ATOM 3898 C C . TYR A 1 530 ? -0.972 8.054 -27.372 1.00 69.56 530 TYR A C 1
ATOM 3900 O O . TYR A 1 530 ? -1.060 8.562 -26.257 1.00 69.56 530 TYR A O 1
ATOM 3908 N N . ALA A 1 531 ? -1.762 8.397 -28.394 1.00 66.94 531 ALA A N 1
ATOM 3909 C CA . ALA A 1 531 ? -2.846 9.381 -28.308 1.00 66.94 531 ALA A CA 1
ATOM 3910 C C . ALA A 1 531 ? -2.434 10.729 -27.664 1.00 66.94 531 ALA A C 1
ATOM 3912 O O . ALA A 1 531 ? -3.223 11.371 -26.981 1.00 66.94 531 ALA A O 1
ATOM 3913 N N . GLY A 1 532 ? -1.182 11.161 -27.865 1.00 60.41 532 GLY A N 1
ATOM 3914 C CA . GLY A 1 532 ? -0.636 12.388 -27.265 1.00 60.41 532 GLY A CA 1
ATOM 3915 C C . GLY A 1 532 ? -0.120 12.242 -25.825 1.00 60.41 532 GLY A C 1
ATOM 3916 O O . GLY A 1 532 ? 0.522 13.163 -25.319 1.00 60.41 532 GLY A O 1
ATOM 3917 N N . THR A 1 533 ? -0.311 11.088 -25.182 1.00 61.00 533 THR A N 1
ATOM 3918 C CA . THR A 1 533 ? 0.241 10.761 -23.861 1.00 61.00 533 THR A CA 1
ATOM 3919 C C . THR A 1 533 ? 1.629 10.148 -23.994 1.00 61.00 533 THR A C 1
ATOM 3921 O O . THR A 1 533 ? 1.823 9.190 -24.739 1.00 61.00 533 THR A O 1
ATOM 3924 N N . ILE A 1 534 ? 2.601 10.663 -23.236 1.00 73.06 534 ILE A N 1
ATOM 3925 C CA . ILE A 1 534 ? 3.960 10.112 -23.177 1.00 73.06 534 ILE A CA 1
ATOM 3926 C C . ILE A 1 534 ? 4.105 9.258 -21.915 1.00 73.06 534 ILE A C 1
ATOM 3928 O O . ILE A 1 534 ? 4.043 9.770 -20.800 1.00 73.06 534 ILE A O 1
ATOM 3932 N N . ASN A 1 535 ? 4.366 7.966 -22.096 1.00 76.69 535 ASN A N 1
ATOM 3933 C CA . ASN A 1 535 ? 4.710 7.023 -21.038 1.00 76.69 535 ASN A CA 1
ATOM 3934 C C . ASN A 1 535 ? 6.227 6.788 -20.997 1.00 76.69 535 ASN A C 1
ATOM 3936 O O . ASN A 1 535 ? 6.869 6.594 -22.033 1.00 76.69 535 ASN A O 1
ATOM 3940 N N . ARG A 1 536 ? 6.812 6.764 -19.793 1.00 87.00 536 ARG A N 1
ATOM 3941 C CA . ARG A 1 536 ? 8.204 6.335 -19.584 1.00 87.00 536 ARG A CA 1
ATOM 3942 C C . ARG A 1 536 ? 8.253 4.811 -19.553 1.00 87.00 536 ARG A C 1
ATOM 3944 O O . ARG A 1 536 ? 7.544 4.171 -18.776 1.00 87.00 536 ARG A O 1
ATOM 3951 N N . VAL A 1 537 ? 9.095 4.233 -20.400 1.00 87.88 537 VAL A N 1
ATOM 3952 C CA . VAL A 1 537 ? 9.269 2.783 -20.524 1.00 87.88 537 VAL A CA 1
ATOM 3953 C C . VAL A 1 537 ? 10.745 2.415 -20.535 1.00 87.88 537 VAL A C 1
ATOM 3955 O O . VAL A 1 537 ? 11.618 3.265 -20.707 1.00 87.88 537 VAL A O 1
ATOM 3958 N N . ARG A 1 538 ? 11.048 1.132 -20.373 1.00 89.06 538 ARG A N 1
ATOM 3959 C CA . ARG A 1 538 ? 12.409 0.604 -20.488 1.00 89.06 538 ARG A CA 1
ATOM 3960 C C . ARG A 1 538 ? 12.500 -0.436 -21.574 1.00 89.06 538 ARG A C 1
ATOM 3962 O O . ARG A 1 538 ? 11.568 -1.199 -21.791 1.00 89.06 538 ARG A O 1
ATOM 3969 N N . ARG A 1 539 ? 13.663 -0.494 -22.208 1.00 86.50 539 ARG A N 1
ATOM 3970 C CA . ARG A 1 539 ? 14.083 -1.604 -23.063 1.00 86.50 539 ARG A CA 1
ATOM 3971 C C . ARG A 1 539 ? 15.344 -2.231 -22.496 1.00 86.50 539 ARG A C 1
ATOM 3973 O O . ARG A 1 539 ? 16.128 -1.555 -21.828 1.00 86.50 539 ARG A O 1
ATOM 3980 N N . VAL A 1 540 ? 15.575 -3.487 -22.836 1.00 88.06 540 VAL A N 1
ATOM 3981 C CA . VAL A 1 540 ? 16.794 -4.214 -22.485 1.00 88.06 540 VAL A CA 1
ATOM 3982 C C . VAL A 1 540 ? 17.396 -4.839 -23.740 1.00 88.06 540 VAL A C 1
ATOM 3984 O O . VAL A 1 540 ? 16.677 -5.187 -24.679 1.00 88.06 540 VAL A O 1
ATOM 3987 N N . THR A 1 541 ? 18.720 -4.972 -23.778 1.00 85.25 541 THR A N 1
ATOM 3988 C CA . THR A 1 541 ? 19.394 -5.720 -24.846 1.00 85.25 541 THR A CA 1
ATOM 3989 C C . THR A 1 541 ? 18.960 -7.188 -24.858 1.00 85.25 541 THR A C 1
ATOM 3991 O O . THR A 1 541 ? 18.503 -7.732 -23.855 1.00 85.25 541 THR A O 1
ATOM 3994 N N . ALA A 1 542 ? 19.132 -7.849 -26.000 1.00 83.12 542 ALA A N 1
ATOM 3995 C CA . ALA A 1 542 ? 18.818 -9.265 -26.175 1.00 83.12 542 ALA A CA 1
ATOM 3996 C C . ALA A 1 542 ? 20.061 -10.072 -26.562 1.00 83.12 542 ALA A C 1
ATOM 3998 O O . ALA A 1 542 ? 20.085 -10.785 -27.565 1.00 83.12 542 ALA A O 1
ATOM 3999 N N . ASN A 1 543 ? 21.128 -9.934 -25.773 1.00 86.38 543 ASN A N 1
ATOM 4000 C CA . ASN A 1 543 ? 22.322 -10.753 -25.951 1.00 86.38 543 ASN A CA 1
ATOM 4001 C C . ASN A 1 543 ? 21.967 -12.236 -25.740 1.00 86.38 543 ASN A C 1
ATOM 4003 O O . ASN A 1 543 ? 21.131 -12.565 -24.897 1.00 86.38 543 ASN A O 1
ATOM 4007 N N . VAL A 1 544 ? 22.598 -13.129 -26.504 1.00 86.19 544 VAL A N 1
ATOM 4008 C CA . VAL A 1 544 ? 22.282 -14.566 -26.498 1.00 86.19 544 VAL A CA 1
ATOM 4009 C C . VAL A 1 544 ? 23.029 -15.282 -25.373 1.00 86.19 544 VAL A C 1
ATOM 4011 O O . VAL A 1 544 ? 24.243 -15.138 -25.225 1.00 86.19 544 VAL A O 1
ATOM 4014 N N . ALA A 1 545 ? 22.316 -16.110 -24.607 1.00 89.75 545 ALA A N 1
ATOM 4015 C CA . ALA A 1 545 ? 22.921 -16.931 -23.567 1.00 89.75 545 ALA A CA 1
ATOM 4016 C C . ALA A 1 545 ? 23.526 -18.226 -24.129 1.00 89.75 545 ALA A C 1
ATOM 4018 O O . ALA A 1 545 ? 22.838 -19.092 -24.665 1.00 89.75 545 ALA A O 1
ATOM 4019 N N . CYS A 1 546 ? 24.837 -18.368 -23.963 1.00 92.19 546 CYS A N 1
ATOM 4020 C CA . CYS A 1 546 ? 25.587 -19.578 -24.306 1.00 92.19 546 CYS A CA 1
ATOM 4021 C C . CYS A 1 546 ? 25.713 -20.534 -23.108 1.00 92.19 546 CYS A C 1
ATOM 4023 O O . CYS A 1 546 ? 26.656 -20.417 -22.325 1.00 92.19 546 CYS A O 1
ATOM 4025 N N . TRP A 1 547 ? 24.764 -21.466 -22.973 1.00 91.81 547 TRP A N 1
ATOM 4026 C CA . TRP A 1 547 ? 24.710 -22.464 -21.885 1.00 91.81 547 TRP A CA 1
ATOM 4027 C C . TRP A 1 547 ? 25.601 -23.687 -22.102 1.00 91.81 547 TRP A C 1
ATOM 4029 O O . TRP A 1 547 ? 26.112 -24.275 -21.154 1.00 91.81 547 TRP A O 1
ATOM 4039 N N . ALA A 1 548 ? 25.756 -24.086 -23.360 1.00 84.88 548 ALA A N 1
ATOM 4040 C CA . ALA A 1 548 ? 26.543 -25.229 -23.799 1.00 84.88 548 ALA A CA 1
ATOM 4041 C C . ALA A 1 548 ? 27.291 -24.850 -25.081 1.00 84.88 548 ALA A C 1
ATOM 4043 O O . ALA A 1 548 ? 26.899 -23.909 -25.778 1.00 84.88 548 ALA A O 1
ATOM 4044 N N . THR A 1 549 ? 28.341 -25.600 -25.416 1.00 70.62 549 THR A N 1
ATOM 4045 C CA . THR A 1 549 ? 28.999 -25.507 -26.723 1.00 70.62 549 THR A CA 1
ATOM 4046 C C . THR A 1 549 ? 28.019 -25.986 -27.794 1.00 70.62 549 THR A C 1
ATOM 4048 O O . THR A 1 549 ? 27.903 -27.182 -28.056 1.00 70.62 549 THR A O 1
ATOM 4051 N N . THR A 1 550 ? 27.250 -25.064 -28.365 1.00 64.00 550 THR A N 1
ATOM 4052 C CA . THR A 1 550 ? 26.366 -25.325 -29.505 1.00 64.00 550 THR A CA 1
ATOM 4053 C C . THR A 1 550 ? 27.086 -24.974 -30.806 1.00 64.00 550 THR A C 1
ATOM 4055 O O . THR A 1 550 ? 28.093 -24.268 -30.802 1.00 64.00 550 THR A O 1
ATOM 4058 N N . THR A 1 551 ? 26.566 -25.437 -31.943 1.00 50.22 551 THR A N 1
ATOM 4059 C CA . THR A 1 551 ? 27.039 -25.040 -33.281 1.00 50.22 551 THR A CA 1
ATOM 4060 C C . THR A 1 551 ? 26.683 -23.591 -33.646 1.00 50.22 551 THR A C 1
ATOM 4062 O O . THR A 1 551 ? 27.039 -23.134 -34.732 1.00 50.22 551 THR A O 1
ATOM 4065 N N . ALA A 1 552 ? 25.996 -22.846 -32.767 1.00 63.81 552 ALA A N 1
ATOM 4066 C CA . ALA A 1 552 ? 25.684 -21.440 -32.987 1.00 63.81 552 ALA A CA 1
ATOM 4067 C C . ALA A 1 552 ? 26.974 -20.606 -32.990 1.00 63.81 552 ALA A C 1
ATOM 4069 O O . ALA A 1 552 ? 27.686 -20.534 -31.986 1.00 63.81 552 ALA A O 1
ATOM 4070 N N . ALA A 1 553 ? 27.259 -19.942 -34.115 1.00 67.06 553 ALA A N 1
ATOM 4071 C CA . ALA A 1 553 ? 28.485 -19.165 -34.313 1.00 67.06 553 ALA A CA 1
ATOM 4072 C C . ALA A 1 553 ? 28.721 -18.104 -33.217 1.00 67.06 553 ALA A C 1
ATOM 4074 O O . ALA A 1 553 ? 29.864 -17.857 -32.845 1.00 67.06 553 ALA A O 1
ATOM 4075 N N . SER A 1 554 ? 27.652 -17.534 -32.646 1.00 73.44 554 SER A N 1
ATOM 4076 C CA . SER A 1 554 ? 27.716 -16.554 -31.551 1.00 73.44 554 SER A CA 1
ATOM 4077 C C . SER A 1 554 ? 28.239 -17.121 -30.227 1.00 73.44 554 SER A C 1
ATOM 4079 O O . SER A 1 554 ? 28.682 -16.356 -29.376 1.00 73.44 554 SER A O 1
ATOM 4081 N N . CYS A 1 555 ? 28.200 -18.442 -30.041 1.00 81.88 555 CYS A N 1
ATOM 4082 C CA . CYS A 1 555 ? 28.673 -19.112 -28.830 1.00 81.88 555 CYS A CA 1
ATOM 4083 C C . CYS A 1 555 ? 30.051 -19.760 -28.986 1.00 81.88 555 CYS A C 1
ATOM 4085 O O . CYS A 1 555 ? 30.624 -20.204 -27.993 1.00 81.88 555 CYS A O 1
ATOM 4087 N N . ALA A 1 556 ? 30.611 -19.780 -30.199 1.00 76.69 556 ALA A N 1
ATOM 4088 C CA . ALA A 1 556 ? 31.878 -20.450 -30.487 1.00 76.69 556 ALA A CA 1
ATOM 4089 C C . ALA A 1 556 ? 33.082 -19.824 -29.759 1.00 76.69 556 ALA A C 1
ATOM 4091 O O . ALA A 1 556 ? 34.060 -20.512 -29.483 1.00 76.69 556 ALA A O 1
ATOM 4092 N N . THR A 1 557 ? 33.013 -18.530 -29.436 1.00 79.56 557 THR A N 1
ATOM 4093 C CA . THR A 1 557 ? 34.095 -17.774 -28.783 1.00 79.56 557 THR A CA 1
ATOM 4094 C C . THR A 1 557 ? 33.829 -17.478 -27.306 1.00 79.56 557 THR A C 1
ATOM 4096 O O . THR A 1 557 ? 34.619 -16.780 -26.674 1.00 79.56 557 THR A O 1
ATOM 4099 N N . VAL A 1 558 ? 32.714 -17.957 -26.743 1.00 82.12 558 VAL A N 1
ATOM 4100 C CA . VAL A 1 558 ? 32.337 -17.670 -25.352 1.00 82.12 558 VAL A CA 1
ATOM 4101 C C . VAL A 1 558 ? 32.988 -18.691 -24.424 1.00 82.12 558 VAL A C 1
ATOM 4103 O O . VAL A 1 558 ? 32.521 -19.820 -24.286 1.00 82.12 558 VAL A O 1
ATOM 4106 N N . THR A 1 559 ? 34.072 -18.280 -23.769 1.00 86.19 559 THR A N 1
ATOM 4107 C CA . THR A 1 559 ? 34.767 -19.071 -22.746 1.00 86.19 559 THR A CA 1
ATOM 4108 C C . THR A 1 559 ? 35.149 -18.184 -21.556 1.00 86.19 559 THR A C 1
ATOM 4110 O O . THR A 1 559 ? 35.875 -17.209 -21.765 1.00 86.19 559 THR A O 1
ATOM 4113 N N . PRO A 1 560 ? 34.734 -18.509 -20.317 1.00 90.38 560 PRO A N 1
ATOM 4114 C CA . PRO A 1 560 ? 33.870 -19.630 -19.934 1.00 90.38 560 PRO A CA 1
ATOM 4115 C C . PRO A 1 560 ? 32.414 -19.432 -20.392 1.00 90.38 560 PRO A C 1
ATOM 4117 O O . PRO A 1 560 ? 31.976 -18.310 -20.630 1.00 90.38 560 PRO A O 1
ATOM 4120 N N . LEU A 1 561 ? 31.665 -20.533 -20.516 1.00 93.94 561 LEU A N 1
ATOM 4121 C CA . LEU A 1 561 ? 30.233 -20.497 -20.834 1.00 93.94 561 LEU A CA 1
ATOM 4122 C C . LEU A 1 561 ? 29.421 -19.869 -19.695 1.00 93.94 561 LEU A C 1
ATOM 4124 O O . LEU A 1 561 ? 29.886 -19.753 -18.553 1.00 93.94 561 LEU A O 1
ATOM 4128 N N . HIS A 1 562 ? 28.187 -19.480 -20.006 1.00 95.44 562 HIS A N 1
ATOM 4129 C CA . HIS A 1 562 ? 27.330 -18.788 -19.058 1.00 95.44 562 HIS A CA 1
ATOM 4130 C C . HIS A 1 562 ? 26.736 -19.744 -18.016 1.00 95.44 562 HIS A C 1
ATOM 4132 O O . HIS A 1 562 ? 26.195 -20.803 -18.340 1.00 95.44 562 HIS A O 1
ATOM 4138 N N . LYS A 1 563 ? 26.822 -19.339 -16.747 1.00 96.12 563 LYS A N 1
ATOM 4139 C CA . LYS A 1 563 ? 26.103 -19.909 -15.595 1.00 96.12 563 LYS A CA 1
ATOM 4140 C C . LYS A 1 563 ? 24.794 -19.163 -15.317 1.00 96.12 563 LYS A C 1
ATOM 4142 O O . LYS A 1 563 ? 23.953 -19.629 -14.558 1.00 96.12 563 LYS A O 1
ATOM 4147 N N . GLY A 1 564 ? 24.621 -17.993 -15.914 1.00 97.25 564 GLY A N 1
ATOM 4148 C CA . GLY A 1 564 ? 23.455 -17.157 -15.698 1.00 97.25 564 GLY A CA 1
ATOM 4149 C C . GLY A 1 564 ? 23.563 -15.838 -16.440 1.00 97.25 564 GLY A C 1
ATOM 4150 O O . GLY A 1 564 ? 24.400 -15.681 -17.334 1.00 97.25 564 GLY A O 1
ATOM 4151 N N . TRP A 1 565 ? 22.753 -14.880 -16.023 1.00 97.88 565 TRP A N 1
ATOM 4152 C CA . TRP A 1 565 ? 22.729 -13.520 -16.541 1.00 97.88 565 TRP A CA 1
ATOM 4153 C C . TRP A 1 565 ? 22.634 -12.491 -15.417 1.00 97.88 565 TRP A C 1
ATOM 4155 O O . TRP A 1 565 ? 22.290 -12.818 -14.279 1.00 97.88 565 TRP A O 1
ATOM 4165 N N . LYS A 1 566 ? 22.965 -11.242 -15.750 1.00 97.62 566 LYS A N 1
ATOM 4166 C CA . LYS A 1 566 ? 22.803 -10.075 -14.885 1.00 97.62 566 LYS A CA 1
ATOM 4167 C C . LYS A 1 566 ? 22.393 -8.833 -15.678 1.00 97.62 566 LYS A C 1
ATOM 4169 O O . LYS A 1 566 ? 22.873 -8.614 -16.793 1.00 97.62 566 LYS A O 1
ATOM 4174 N N . VAL A 1 567 ? 21.564 -7.994 -15.069 1.00 98.00 567 VAL A N 1
ATOM 4175 C CA . VAL A 1 567 ? 21.116 -6.700 -15.601 1.00 98.00 567 VAL A CA 1
ATOM 4176 C C . VAL A 1 567 ? 21.334 -5.640 -14.533 1.00 98.00 567 VAL A C 1
ATOM 4178 O O . VAL A 1 567 ? 20.906 -5.821 -13.397 1.00 98.00 567 VAL A O 1
ATOM 4181 N N . ALA A 1 568 ? 22.026 -4.556 -14.880 1.00 97.56 568 ALA A N 1
ATOM 4182 C CA . ALA A 1 568 ? 22.184 -3.412 -13.986 1.00 97.56 568 ALA A CA 1
ATOM 4183 C C . ALA A 1 568 ? 20.902 -2.569 -13.975 1.00 97.56 568 ALA A C 1
ATOM 4185 O O . ALA A 1 568 ? 20.368 -2.249 -15.042 1.00 97.56 568 ALA A O 1
ATOM 4186 N N . LEU A 1 569 ? 20.437 -2.196 -12.785 1.00 97.19 569 LEU A N 1
ATOM 4187 C CA . LEU A 1 569 ? 19.386 -1.199 -12.604 1.00 97.19 569 LEU A CA 1
ATOM 4188 C C . LEU A 1 569 ? 19.991 0.217 -12.638 1.00 97.19 569 LEU A C 1
ATOM 4190 O O . LEU A 1 569 ? 21.193 0.385 -12.415 1.00 97.19 569 LEU A O 1
ATOM 4194 N N . PRO A 1 570 ? 19.194 1.257 -12.921 1.00 96.00 570 PRO A N 1
ATOM 4195 C CA . PRO A 1 570 ? 19.597 2.642 -12.703 1.00 96.00 570 PRO A CA 1
ATOM 4196 C C . PRO A 1 570 ? 20.147 2.894 -11.292 1.00 96.00 570 PRO A C 1
ATOM 4198 O O . PRO A 1 570 ? 19.798 2.213 -10.331 1.00 96.00 570 PRO A O 1
ATOM 4201 N N . ALA A 1 571 ? 21.027 3.888 -11.165 1.00 95.62 571 ALA A N 1
ATOM 4202 C CA . ALA A 1 571 ? 21.640 4.248 -9.888 1.00 95.62 571 ALA A CA 1
ATOM 4203 C C . ALA A 1 571 ? 20.576 4.537 -8.810 1.00 95.62 571 ALA A C 1
ATOM 4205 O O . ALA A 1 571 ? 19.617 5.272 -9.056 1.00 95.62 571 ALA A O 1
ATOM 4206 N N . GLY A 1 572 ? 20.749 3.938 -7.630 1.00 94.69 572 GLY A N 1
ATOM 4207 C CA . GLY A 1 572 ? 19.841 4.048 -6.487 1.00 94.69 572 GLY A CA 1
ATOM 4208 C C . GLY A 1 572 ? 18.582 3.183 -6.571 1.00 94.69 572 GLY A C 1
ATOM 4209 O O . GLY A 1 572 ? 17.983 2.894 -5.533 1.00 94.69 572 GLY A O 1
ATOM 4210 N N . GLU A 1 573 ? 18.202 2.715 -7.758 1.00 96.44 573 GLU A N 1
ATOM 4211 C CA . GLU A 1 573 ? 17.064 1.823 -7.934 1.00 96.44 573 GLU A CA 1
ATOM 4212 C C . GLU A 1 573 ? 17.374 0.413 -7.453 1.00 96.44 573 GLU A C 1
ATOM 4214 O O . GLU A 1 573 ? 18.483 -0.082 -7.641 1.00 96.44 573 GLU A O 1
ATOM 4219 N N . ARG A 1 574 ? 16.387 -0.240 -6.842 1.00 95.69 574 ARG A N 1
ATOM 4220 C CA . ARG A 1 574 ? 16.547 -1.543 -6.201 1.00 95.69 574 ARG A CA 1
ATOM 4221 C C . ARG A 1 574 ? 15.247 -2.343 -6.181 1.00 95.69 574 ARG A C 1
ATOM 4223 O O . ARG A 1 574 ? 14.163 -1.775 -6.297 1.00 95.69 574 ARG A O 1
ATOM 4230 N N . VAL A 1 575 ? 15.363 -3.658 -6.013 1.00 95.75 575 VAL A N 1
ATOM 4231 C CA . VAL A 1 575 ? 14.214 -4.569 -5.872 1.00 95.75 575 VAL A CA 1
ATOM 4232 C C . VAL A 1 575 ? 14.018 -4.885 -4.395 1.00 95.75 575 VAL A C 1
ATOM 4234 O O . VAL A 1 575 ? 14.948 -5.337 -3.726 1.00 95.75 575 VAL A O 1
ATOM 4237 N N . ILE A 1 576 ? 12.821 -4.610 -3.886 1.00 92.25 576 ILE A N 1
ATOM 4238 C CA . ILE A 1 576 ? 12.433 -4.773 -2.481 1.00 92.25 576 ILE A CA 1
ATOM 4239 C C . ILE A 1 576 ? 10.990 -5.263 -2.397 1.00 92.25 576 ILE A C 1
ATOM 4241 O O . ILE A 1 576 ? 10.223 -5.089 -3.341 1.00 92.25 576 ILE A O 1
ATOM 4245 N N . GLY A 1 577 ? 10.626 -5.818 -1.243 1.00 86.44 577 GLY A N 1
ATOM 4246 C CA . GLY A 1 577 ? 9.295 -6.368 -1.014 1.00 86.44 577 GLY A CA 1
ATOM 4247 C C . GLY A 1 577 ? 9.074 -7.716 -1.695 1.00 86.44 577 GLY A C 1
ATOM 4248 O O . GLY A 1 577 ? 10.000 -8.334 -2.217 1.00 86.44 577 GLY A O 1
ATOM 4249 N N . GLU A 1 578 ? 7.834 -8.189 -1.631 1.00 83.94 578 GLU A N 1
ATOM 4250 C CA . GLU A 1 578 ? 7.411 -9.466 -2.214 1.00 83.94 578 GLU A CA 1
ATOM 4251 C C . GLU A 1 578 ? 6.833 -9.283 -3.626 1.00 83.94 578 GLU A C 1
ATOM 4253 O O . GLU A 1 578 ? 6.758 -8.169 -4.129 1.00 83.94 578 GLU A O 1
ATOM 4258 N N . GLY A 1 579 ? 6.414 -10.368 -4.284 1.00 77.44 579 GLY A N 1
ATOM 4259 C CA . GLY A 1 579 ? 5.697 -10.286 -5.566 1.00 77.44 579 GLY A CA 1
ATOM 4260 C C . GLY A 1 579 ? 6.566 -10.433 -6.818 1.00 77.44 579 GLY A C 1
ATOM 4261 O O . GLY A 1 579 ? 6.075 -10.229 -7.924 1.00 77.44 579 GLY A O 1
ATOM 4262 N N . SER A 1 580 ? 7.835 -10.830 -6.677 1.00 88.12 580 SER A N 1
ATOM 4263 C CA . SER A 1 580 ? 8.629 -11.298 -7.820 1.00 88.12 580 SER A CA 1
ATOM 4264 C C . SER A 1 580 ? 8.301 -12.759 -8.139 1.00 88.12 580 SER A C 1
ATOM 4266 O O . SER A 1 580 ? 8.277 -13.598 -7.239 1.00 88.12 580 SER A O 1
ATOM 4268 N N . PHE A 1 581 ? 8.070 -13.091 -9.409 1.00 87.44 581 PHE A N 1
ATOM 4269 C CA . PHE A 1 581 ? 7.729 -14.457 -9.830 1.00 87.44 581 PHE A CA 1
ATOM 4270 C C . PHE A 1 581 ? 8.158 -14.737 -11.274 1.00 87.44 581 PHE A C 1
ATOM 4272 O O . PHE A 1 581 ? 8.523 -13.832 -12.027 1.00 87.44 581 PHE A O 1
ATOM 4279 N N . THR A 1 582 ? 8.148 -16.012 -11.670 1.00 89.44 582 THR A N 1
ATOM 4280 C CA . THR A 1 582 ? 8.445 -16.430 -13.045 1.00 89.44 582 THR A CA 1
ATOM 4281 C C . THR A 1 582 ? 7.251 -17.143 -13.653 1.00 89.44 582 THR A C 1
ATOM 4283 O O . THR A 1 582 ? 6.813 -18.164 -13.134 1.00 89.44 582 THR A O 1
ATOM 4286 N N . GLU A 1 583 ? 6.763 -16.636 -14.780 1.00 84.12 583 GLU A N 1
ATOM 4287 C CA . GLU A 1 583 ? 5.626 -17.201 -15.502 1.00 84.12 583 GLU A CA 1
ATOM 4288 C C . GLU A 1 583 ? 5.739 -16.900 -16.999 1.00 84.12 583 GLU A C 1
ATOM 4290 O O . GLU A 1 583 ? 6.343 -15.906 -17.395 1.00 84.12 583 GLU A O 1
ATOM 4295 N N . ASN A 1 584 ? 5.209 -17.780 -17.857 1.00 81.88 584 ASN A N 1
ATOM 4296 C CA . ASN A 1 584 ? 5.178 -17.586 -19.315 1.00 81.88 584 ASN A CA 1
ATOM 4297 C C . ASN A 1 584 ? 6.540 -17.205 -19.938 1.00 81.88 584 ASN A C 1
ATOM 4299 O O . ASN A 1 584 ? 6.624 -16.425 -20.887 1.00 81.88 584 ASN A O 1
ATOM 4303 N N . GLY A 1 585 ? 7.630 -17.764 -19.400 1.00 87.56 585 GLY A N 1
ATOM 4304 C CA . GLY A 1 585 ? 8.993 -17.504 -19.873 1.00 87.56 585 GLY A CA 1
ATOM 4305 C C . GLY A 1 585 ? 9.563 -16.136 -19.468 1.00 87.56 585 GLY A C 1
ATOM 4306 O O . GLY A 1 585 ? 10.548 -15.678 -20.060 1.00 87.56 585 GLY A O 1
ATOM 4307 N N . ARG A 1 586 ? 8.975 -15.477 -18.471 1.00 88.56 586 ARG A N 1
ATOM 4308 C CA . ARG A 1 586 ? 9.333 -14.127 -18.023 1.00 88.56 586 ARG A CA 1
ATOM 4309 C C . ARG A 1 586 ? 9.483 -14.090 -16.508 1.00 88.56 586 ARG A C 1
ATOM 4311 O O . ARG A 1 586 ? 8.755 -14.767 -15.794 1.00 88.56 586 ARG A O 1
ATOM 4318 N N . PHE A 1 587 ? 10.449 -13.320 -16.028 1.00 93.25 587 PHE A N 1
ATOM 4319 C CA . PHE A 1 587 ? 10.633 -12.977 -14.626 1.00 93.25 587 PHE A CA 1
ATOM 4320 C C . PHE A 1 587 ? 10.078 -11.573 -14.395 1.00 93.25 587 PHE A C 1
ATOM 4322 O O . PHE A 1 587 ? 10.591 -10.615 -14.973 1.00 93.25 587 PHE A O 1
ATOM 4329 N N . TYR A 1 588 ? 9.038 -11.477 -13.575 1.00 90.31 588 TYR A N 1
ATOM 4330 C CA . TYR A 1 588 ? 8.348 -10.239 -13.232 1.00 90.31 588 TYR A CA 1
ATOM 4331 C C . TYR A 1 588 ? 8.807 -9.748 -11.869 1.00 90.31 588 TYR A C 1
ATOM 4333 O O . TYR A 1 588 ? 8.996 -10.550 -10.953 1.00 90.31 588 TYR A O 1
ATOM 4341 N N . PHE A 1 589 ? 8.978 -8.437 -11.740 1.00 91.75 589 PHE A N 1
ATOM 4342 C CA . PHE A 1 589 ? 9.310 -7.787 -10.478 1.00 91.75 589 PHE A CA 1
ATOM 4343 C C . PHE A 1 589 ? 8.960 -6.299 -10.534 1.00 91.75 589 PHE A C 1
ATOM 4345 O O . PHE A 1 589 ? 8.871 -5.703 -11.609 1.00 91.75 589 PHE A O 1
ATOM 4352 N N . SER A 1 590 ? 8.823 -5.689 -9.363 1.00 91.06 590 SER A N 1
ATOM 4353 C CA . SER A 1 590 ? 8.778 -4.238 -9.224 1.00 91.06 590 SER A CA 1
ATOM 4354 C C . SER A 1 590 ? 10.058 -3.719 -8.588 1.00 91.06 590 SER A C 1
ATOM 4356 O O . SER A 1 590 ? 10.726 -4.409 -7.816 1.00 91.06 590 SER A O 1
ATOM 4358 N N . SER A 1 591 ? 10.421 -2.495 -8.940 1.00 93.50 591 SER A N 1
ATOM 4359 C CA . SER A 1 591 ? 11.586 -1.814 -8.394 1.00 93.50 591 SER A CA 1
ATOM 4360 C C . SER A 1 591 ? 11.228 -0.416 -7.918 1.00 93.50 591 SER A C 1
ATOM 4362 O O . SER A 1 591 ? 10.349 0.246 -8.470 1.00 93.50 591 SER A O 1
ATOM 4364 N N . PHE A 1 592 ? 11.939 0.018 -6.884 1.00 94.56 592 PHE A N 1
ATOM 4365 C CA . PHE A 1 592 ? 11.784 1.316 -6.245 1.00 94.56 592 PHE A CA 1
ATOM 4366 C C . PHE A 1 592 ? 13.110 2.068 -6.315 1.00 94.56 592 PHE A C 1
ATOM 4368 O O . PHE A 1 592 ? 14.171 1.504 -6.024 1.00 94.56 592 PHE A O 1
ATOM 4375 N N . ASN A 1 593 ? 13.073 3.343 -6.692 1.00 95.31 593 ASN A N 1
ATOM 4376 C CA . ASN A 1 593 ? 14.236 4.220 -6.620 1.00 95.31 593 ASN A CA 1
ATOM 4377 C C . ASN A 1 593 ? 13.980 5.361 -5.630 1.00 95.31 593 ASN A C 1
ATOM 4379 O O . ASN A 1 593 ? 13.390 6.361 -6.031 1.00 95.31 593 ASN A O 1
ATOM 4383 N N . PRO A 1 594 ? 14.460 5.276 -4.373 1.00 93.31 594 PRO A N 1
ATOM 4384 C CA . PRO A 1 594 ? 14.262 6.336 -3.385 1.00 93.31 594 PRO A CA 1
ATOM 4385 C C . PRO A 1 594 ? 15.066 7.607 -3.678 1.00 93.31 594 PRO A C 1
ATOM 4387 O O . PRO A 1 594 ? 14.810 8.633 -3.057 1.00 93.31 594 PRO A O 1
ATOM 4390 N N . THR A 1 595 ? 16.050 7.562 -4.581 1.00 91.25 595 THR A N 1
ATOM 4391 C CA . THR A 1 595 ? 17.003 8.672 -4.782 1.00 91.25 595 THR A CA 1
ATOM 4392 C C . THR A 1 595 ? 16.549 9.709 -5.803 1.00 91.25 595 THR A C 1
ATOM 4394 O O . THR A 1 595 ? 17.223 10.722 -6.004 1.00 91.25 595 THR A O 1
ATOM 4397 N N . VAL A 1 596 ? 15.409 9.470 -6.452 1.00 88.25 596 VAL A N 1
ATOM 4398 C CA . VAL A 1 596 ? 14.824 10.418 -7.397 1.00 88.25 596 VAL A CA 1
ATOM 4399 C C . VAL A 1 596 ? 14.399 11.686 -6.659 1.00 88.25 596 VAL A C 1
ATOM 4401 O O . VAL A 1 596 ? 13.826 11.624 -5.570 1.00 88.25 596 VAL A O 1
ATOM 4404 N N . VAL A 1 597 ? 14.732 12.841 -7.250 1.00 76.88 597 VAL A N 1
ATOM 4405 C CA . VAL A 1 597 ? 14.397 14.170 -6.718 1.00 76.88 597 VAL A CA 1
ATOM 4406 C C . VAL A 1 597 ? 12.904 14.218 -6.386 1.00 76.88 597 VAL A C 1
ATOM 4408 O O . VAL A 1 597 ? 12.102 13.777 -7.214 1.00 76.88 597 VAL A O 1
ATOM 4411 N N . PRO A 1 598 ? 12.524 14.738 -5.205 1.00 77.44 598 PRO A N 1
ATOM 4412 C CA . PRO A 1 598 ? 11.132 14.775 -4.806 1.00 77.44 598 PRO A CA 1
ATOM 4413 C C . PRO A 1 598 ? 10.260 15.543 -5.793 1.00 77.44 598 PRO A C 1
ATOM 4415 O O . PRO A 1 598 ? 10.650 16.571 -6.352 1.00 77.44 598 PRO A O 1
ATOM 4418 N N . HIS A 1 599 ? 9.046 15.043 -5.959 1.00 75.31 599 HIS A N 1
ATOM 4419 C CA . HIS A 1 599 ? 8.002 15.684 -6.730 1.00 75.31 599 HIS A CA 1
ATOM 4420 C C . HIS A 1 599 ? 7.062 16.432 -5.779 1.00 75.31 599 HIS A C 1
ATOM 4422 O O . HIS A 1 599 ? 6.502 15.836 -4.860 1.00 75.31 599 HIS A O 1
ATOM 4428 N N . LEU A 1 600 ? 6.858 17.731 -6.008 1.00 69.75 600 LEU A N 1
ATOM 4429 C CA . LEU A 1 600 ? 5.870 18.509 -5.260 1.00 69.75 600 LEU A CA 1
ATOM 4430 C C . LEU A 1 600 ? 4.468 18.092 -5.691 1.00 69.75 600 LEU A C 1
ATOM 4432 O O . LEU A 1 600 ? 4.148 18.136 -6.883 1.00 69.75 600 LEU A O 1
ATOM 4436 N N . VAL A 1 601 ? 3.618 17.722 -4.739 1.00 63.22 601 VAL A N 1
ATOM 4437 C CA . VAL A 1 601 ? 2.194 17.551 -5.033 1.00 63.22 601 VAL A CA 1
ATOM 4438 C C . VAL A 1 601 ? 1.631 18.923 -5.410 1.00 63.22 601 VAL A C 1
ATOM 4440 O O . VAL A 1 601 ? 1.790 19.869 -4.628 1.00 63.22 601 VAL A O 1
ATOM 4443 N N . PRO A 1 602 ? 0.997 19.069 -6.591 1.00 54.06 602 PRO A N 1
ATOM 4444 C CA . PRO A 1 602 ? 0.449 20.347 -7.030 1.00 54.06 602 PRO A CA 1
ATOM 4445 C C . PRO A 1 602 ? -0.398 21.007 -5.938 1.00 54.06 602 PRO A C 1
ATOM 4447 O O . PRO A 1 602 ? -1.170 20.329 -5.265 1.00 54.06 602 PRO A O 1
ATOM 4450 N N . SER A 1 603 ? -0.262 22.327 -5.769 1.00 50.53 603 SER A N 1
ATOM 4451 C CA . SER A 1 603 ? -1.000 23.130 -4.772 1.00 50.53 603 SER A CA 1
ATOM 4452 C C . SER A 1 603 ? -0.816 22.732 -3.295 1.00 50.53 603 SER A C 1
ATOM 4454 O O . SER A 1 603 ? -1.597 23.159 -2.453 1.00 50.53 603 SER A O 1
ATOM 4456 N N . THR A 1 604 ? 0.236 21.983 -2.951 1.00 55.75 604 THR A N 1
ATOM 4457 C CA . THR A 1 604 ? 0.592 21.678 -1.553 1.00 55.75 604 THR A CA 1
ATOM 4458 C C . THR A 1 604 ? 2.049 22.047 -1.256 1.00 55.75 604 THR A C 1
ATOM 4460 O O . THR A 1 604 ? 2.804 22.414 -2.157 1.00 55.75 604 THR A O 1
ATOM 4463 N N . THR A 1 605 ? 2.464 21.914 0.003 1.00 61.84 605 THR A N 1
ATOM 4464 C CA . THR A 1 605 ? 3.875 21.941 0.429 1.00 61.84 605 THR A CA 1
ATOM 4465 C C . THR A 1 605 ? 4.491 20.537 0.527 1.00 61.84 605 THR A C 1
ATOM 4467 O O . THR A 1 605 ? 5.649 20.399 0.928 1.00 61.84 605 THR A O 1
ATOM 4470 N N . THR A 1 606 ? 3.738 19.496 0.156 1.00 67.12 606 THR A N 1
ATOM 4471 C CA . THR A 1 606 ? 4.109 18.091 0.338 1.00 67.12 606 THR A CA 1
ATOM 4472 C C . THR A 1 606 ? 5.010 17.607 -0.792 1.00 67.12 606 THR A C 1
ATOM 4474 O O . THR A 1 606 ? 4.642 17.619 -1.968 1.00 67.12 606 THR A O 1
ATOM 4477 N N . ASN A 1 607 ? 6.194 17.132 -0.413 1.00 74.44 607 ASN A N 1
ATOM 4478 C CA . ASN A 1 607 ? 7.151 16.502 -1.311 1.00 74.44 607 ASN A CA 1
ATOM 4479 C C . ASN A 1 607 ? 6.988 14.983 -1.265 1.00 74.44 607 ASN A C 1
ATOM 4481 O O . ASN A 1 607 ? 7.022 14.394 -0.186 1.00 74.44 607 ASN A O 1
ATOM 4485 N N . ILE A 1 608 ? 6.880 14.356 -2.433 1.00 78.81 608 ILE A N 1
ATOM 4486 C CA . ILE A 1 608 ? 6.845 12.900 -2.572 1.00 78.81 608 ILE A CA 1
ATOM 4487 C C . ILE A 1 608 ? 8.179 12.425 -3.108 1.00 78.81 608 ILE A C 1
ATOM 4489 O O . ILE A 1 608 ? 8.665 12.933 -4.117 1.00 78.81 608 ILE A O 1
ATOM 4493 N N . PHE A 1 609 ? 8.757 11.435 -2.441 1.00 84.44 609 PHE A N 1
ATOM 4494 C CA . PHE A 1 609 ? 10.085 10.937 -2.750 1.00 84.44 609 PHE A CA 1
ATOM 4495 C C . PHE A 1 609 ? 10.032 9.581 -3.447 1.00 84.44 609 PHE A C 1
ATOM 4497 O O . PHE A 1 609 ? 9.203 8.730 -3.140 1.00 84.44 609 PHE A O 1
ATOM 4504 N N . GLY A 1 610 ? 10.980 9.382 -4.357 1.00 89.38 610 GLY A N 1
ATOM 4505 C CA . GLY A 1 610 ? 11.172 8.132 -5.073 1.00 89.38 610 GLY A CA 1
ATOM 4506 C C . GLY A 1 610 ? 10.151 7.838 -6.173 1.00 89.38 610 GLY A C 1
ATOM 4507 O O . GLY A 1 610 ? 9.187 8.575 -6.383 1.00 89.38 610 GLY A O 1
ATOM 4508 N N . GLU A 1 611 ? 10.411 6.769 -6.924 1.00 89.75 611 GLU A N 1
ATOM 4509 C CA . GLU A 1 611 ? 9.556 6.299 -8.018 1.00 89.75 611 GLU A CA 1
ATOM 4510 C C . GLU A 1 611 ? 9.527 4.772 -8.126 1.00 89.75 611 GLU A C 1
ATOM 4512 O O . GLU A 1 611 ? 10.480 4.101 -7.717 1.00 89.75 611 GLU A O 1
ATOM 4517 N N . ASN A 1 612 ? 8.464 4.243 -8.738 1.00 88.81 612 ASN A N 1
ATOM 4518 C CA . ASN A 1 612 ? 8.234 2.810 -8.918 1.00 88.81 612 ASN A CA 1
ATOM 4519 C C . ASN A 1 612 ? 8.182 2.418 -10.394 1.00 88.81 612 ASN A C 1
ATOM 4521 O O . ASN A 1 612 ? 7.617 3.125 -11.237 1.00 88.81 612 ASN A O 1
ATOM 4525 N N . TRP A 1 613 ? 8.718 1.239 -10.684 1.00 89.38 613 TRP A N 1
ATOM 4526 C CA . TRP A 1 613 ? 8.701 0.627 -12.004 1.00 89.38 613 TRP A CA 1
ATOM 4527 C C . TRP A 1 613 ? 8.167 -0.797 -11.922 1.00 89.38 613 TRP A C 1
ATOM 4529 O O . TRP A 1 613 ? 8.531 -1.564 -11.032 1.00 89.38 613 TRP A O 1
ATOM 4539 N N . LEU A 1 614 ? 7.326 -1.160 -12.886 1.00 88.56 614 LEU A N 1
ATOM 4540 C CA . LEU A 1 614 ? 7.013 -2.550 -13.186 1.00 88.56 614 LEU A CA 1
ATOM 4541 C C . LEU A 1 614 ? 7.991 -3.039 -14.247 1.00 88.56 614 LEU A C 1
ATOM 4543 O O . LEU A 1 614 ? 8.160 -2.372 -15.269 1.00 88.56 614 LEU A O 1
ATOM 4547 N N . MET A 1 615 ? 8.590 -4.202 -14.023 1.00 89.25 615 MET A N 1
ATOM 4548 C CA . MET A 1 615 ? 9.601 -4.782 -14.892 1.00 89.25 615 MET A CA 1
ATOM 4549 C C . MET A 1 615 ? 9.263 -6.232 -15.231 1.00 89.25 615 MET A C 1
ATOM 4551 O O . MET A 1 615 ? 8.746 -6.993 -14.413 1.00 89.25 615 MET A O 1
ATOM 4555 N N . GLU A 1 616 ? 9.642 -6.634 -16.433 1.00 90.12 616 GLU A N 1
ATOM 4556 C CA . GLU A 1 616 ? 9.747 -8.028 -16.827 1.00 90.12 616 GLU A CA 1
ATOM 4557 C C . GLU A 1 616 ? 11.100 -8.267 -17.487 1.00 90.12 616 GLU A C 1
ATOM 4559 O O . GLU A 1 616 ? 11.667 -7.367 -18.095 1.00 90.12 616 GLU A O 1
ATOM 4564 N N . LEU A 1 617 ? 11.622 -9.483 -17.429 1.00 93.06 617 LEU A N 1
ATOM 4565 C CA . LEU A 1 617 ? 12.779 -9.890 -18.224 1.00 93.06 617 LEU A CA 1
ATOM 4566 C C . LEU A 1 617 ? 12.585 -11.331 -18.684 1.00 93.06 617 LEU A C 1
ATOM 4568 O O . LEU A 1 617 ? 11.967 -12.131 -17.987 1.00 93.06 617 LEU A O 1
ATOM 4572 N N . ASN A 1 618 ? 13.142 -11.717 -19.828 1.00 93.44 618 ASN A N 1
ATOM 4573 C CA . ASN A 1 618 ? 13.172 -13.126 -20.211 1.00 93.44 618 ASN A CA 1
ATOM 4574 C C . ASN A 1 618 ? 13.932 -13.933 -19.144 1.00 93.44 618 ASN A C 1
ATOM 4576 O O . ASN A 1 618 ? 15.108 -13.664 -18.891 1.00 93.44 618 ASN A O 1
ATOM 4580 N N . TYR A 1 619 ? 13.292 -14.944 -18.550 1.00 95.00 619 TYR A N 1
ATOM 4581 C CA . TYR A 1 619 ? 13.865 -15.626 -17.381 1.00 95.00 619 TYR A CA 1
ATOM 4582 C C . TYR A 1 619 ? 15.185 -16.350 -17.690 1.00 95.00 619 TYR A C 1
ATOM 4584 O O . TYR A 1 619 ? 16.032 -16.491 -16.813 1.00 95.00 619 TYR A O 1
ATOM 4592 N N . LEU A 1 620 ? 15.398 -16.775 -18.941 1.00 95.19 620 LEU A N 1
ATOM 4593 C CA . LEU A 1 620 ? 16.630 -17.448 -19.349 1.00 95.19 620 LEU A CA 1
ATOM 4594 C C . LEU A 1 620 ? 17.753 -16.464 -19.626 1.00 95.19 620 LEU A C 1
ATOM 4596 O O . LEU A 1 620 ? 18.886 -16.746 -19.281 1.00 95.19 620 LEU A O 1
ATOM 4600 N N . THR A 1 621 ? 17.487 -15.330 -20.259 1.00 93.69 621 THR A N 1
ATOM 4601 C CA . THR A 1 621 ? 18.560 -14.474 -20.798 1.00 93.69 621 THR A CA 1
ATOM 4602 C C . THR A 1 621 ? 18.723 -13.149 -20.064 1.00 93.69 621 THR A C 1
ATOM 4604 O O . THR A 1 621 ? 19.693 -12.434 -20.324 1.00 93.69 621 THR A O 1
ATOM 4607 N N . GLY A 1 622 ? 17.764 -12.777 -19.213 1.00 93.94 622 GLY A N 1
ATOM 4608 C CA . GLY A 1 622 ? 17.644 -11.437 -18.638 1.00 93.94 622 GLY A CA 1
ATOM 4609 C C . GLY A 1 622 ? 17.382 -10.350 -19.677 1.00 93.94 622 GLY A C 1
ATOM 4610 O O . GLY A 1 622 ? 17.427 -9.172 -19.348 1.00 93.94 622 GLY A O 1
ATOM 4611 N N . GLY A 1 623 ? 17.215 -10.726 -20.946 1.00 90.94 623 GLY A N 1
ATOM 4612 C CA . GLY A 1 623 ? 17.008 -9.813 -22.055 1.00 90.94 623 GLY A CA 1
ATOM 4613 C C . GLY A 1 623 ? 15.533 -9.659 -22.384 1.00 90.94 623 GLY A C 1
ATOM 4614 O O . GLY A 1 623 ? 14.648 -10.040 -21.618 1.00 90.94 623 GLY A O 1
ATOM 4615 N N . SER A 1 624 ? 15.276 -9.107 -23.560 1.00 84.88 624 SER A N 1
ATOM 4616 C CA . SER A 1 624 ? 13.923 -8.848 -24.024 1.00 84.88 624 SER A CA 1
ATOM 4617 C C . SER A 1 624 ? 13.279 -10.098 -24.635 1.00 84.88 624 SER A C 1
ATOM 4619 O O . SER A 1 624 ? 13.951 -10.924 -25.267 1.00 84.88 624 SER A O 1
ATOM 4621 N N . SER A 1 625 ? 11.965 -10.234 -24.466 1.00 79.12 625 SER A N 1
ATOM 4622 C CA . SER A 1 625 ? 11.174 -11.248 -25.168 1.00 79.12 625 SER A CA 1
ATOM 4623 C C . SER A 1 625 ? 10.971 -10.885 -26.649 1.00 79.12 625 SER A C 1
ATOM 4625 O O . SER A 1 625 ? 11.364 -9.818 -27.116 1.00 79.12 625 SER A O 1
ATOM 4627 N N . ILE A 1 626 ? 10.362 -11.795 -27.411 1.00 74.69 626 ILE A N 1
ATOM 4628 C CA . ILE A 1 626 ? 9.946 -11.550 -28.803 1.00 74.69 626 ILE A CA 1
ATOM 4629 C C . ILE A 1 626 ? 8.510 -11.027 -28.913 1.00 74.69 626 ILE A C 1
ATOM 4631 O O . ILE A 1 626 ? 8.156 -10.440 -29.939 1.00 74.69 626 ILE A O 1
ATOM 4635 N N . THR A 1 627 ? 7.699 -11.221 -27.870 1.00 76.38 627 THR A N 1
ATOM 4636 C CA . THR A 1 627 ? 6.307 -10.765 -27.798 1.00 76.38 627 THR A CA 1
ATOM 4637 C C . THR A 1 627 ? 6.155 -9.606 -26.808 1.00 76.38 627 THR A C 1
ATOM 4639 O O . THR A 1 627 ? 6.860 -9.585 -25.796 1.00 76.38 627 THR A O 1
ATOM 4642 N N . PRO A 1 628 ? 5.258 -8.643 -27.067 1.00 76.88 628 PRO A N 1
ATOM 4643 C CA . PRO A 1 628 ? 4.826 -7.674 -26.064 1.00 76.88 628 PRO A CA 1
ATOM 4644 C C . PRO A 1 628 ? 4.114 -8.341 -24.882 1.00 76.88 628 PRO A C 1
ATOM 4646 O O . PRO A 1 628 ? 3.627 -9.468 -24.993 1.00 76.88 628 PRO A O 1
ATOM 4649 N N . PHE A 1 629 ? 4.078 -7.636 -23.753 1.00 74.62 629 PHE A N 1
ATOM 4650 C CA . PHE A 1 629 ? 3.379 -8.055 -22.529 1.00 74.62 629 PHE A CA 1
ATOM 4651 C C . PHE A 1 629 ? 2.507 -6.950 -21.923 1.00 74.62 629 PHE A C 1
ATOM 4653 O O . PHE A 1 629 ? 1.563 -7.243 -21.197 1.00 74.62 629 PHE A O 1
ATOM 4660 N N . LEU A 1 630 ? 2.850 -5.690 -22.202 1.00 76.12 630 LEU A N 1
ATOM 4661 C CA . LEU A 1 630 ? 2.064 -4.527 -21.831 1.00 76.12 630 LEU A CA 1
ATOM 4662 C C . LEU A 1 630 ? 1.260 -4.115 -23.046 1.00 76.12 630 LEU A C 1
ATOM 4664 O O . LEU A 1 630 ? 1.844 -3.900 -24.105 1.00 76.12 630 LEU A O 1
ATOM 4668 N N . ASP A 1 631 ? -0.043 -3.981 -22.846 1.00 75.06 631 ASP A N 1
ATOM 4669 C CA . ASP A 1 631 ? -0.904 -3.213 -23.731 1.00 75.06 631 ASP A CA 1
ATOM 4670 C C . ASP A 1 631 ? -0.566 -1.732 -23.507 1.00 75.06 631 ASP A C 1
ATOM 4672 O O . ASP A 1 631 ? -0.839 -1.157 -22.446 1.00 75.06 631 ASP A O 1
ATOM 4676 N N . MET A 1 632 ? 0.182 -1.163 -24.444 1.00 77.12 632 MET A N 1
ATOM 4677 C CA . MET A 1 632 ? 0.715 0.193 -24.363 1.00 77.12 632 MET A CA 1
ATOM 4678 C C . MET A 1 632 ? -0.162 1.189 -25.123 1.00 77.12 632 MET A C 1
ATOM 4680 O O . MET A 1 632 ? -0.113 2.384 -24.812 1.00 77.12 632 MET A O 1
ATOM 4684 N N . ASP A 1 633 ? -0.953 0.718 -26.088 1.00 73.81 633 ASP A N 1
ATOM 4685 C CA . ASP A 1 633 ? -1.906 1.512 -26.869 1.00 73.81 633 ASP A CA 1
ATOM 4686 C C . ASP A 1 633 ? -3.373 1.324 -26.412 1.00 73.81 633 ASP A C 1
ATOM 4688 O O . ASP A 1 633 ? -4.303 1.854 -27.023 1.00 73.81 633 ASP A O 1
ATOM 4692 N N . ASN A 1 634 ? -3.593 0.648 -25.281 1.00 73.62 634 ASN A N 1
ATOM 4693 C CA . ASN A 1 634 ? -4.890 0.456 -24.625 1.00 73.62 634 ASN A CA 1
ATOM 4694 C C . ASN A 1 634 ? -5.967 -0.130 -25.561 1.00 73.62 634 ASN A C 1
ATOM 4696 O O . ASN A 1 634 ? -7.138 0.260 -25.482 1.00 73.62 634 ASN A O 1
ATOM 4700 N N . ASN A 1 635 ? -5.589 -1.021 -26.479 1.00 69.38 635 ASN A N 1
ATOM 4701 C CA . ASN A 1 635 ? -6.514 -1.645 -27.434 1.00 69.38 635 ASN A CA 1
ATOM 4702 C C . ASN A 1 635 ? -6.964 -3.061 -27.008 1.00 69.38 635 ASN A C 1
ATOM 4704 O O . ASN A 1 635 ? -7.727 -3.702 -27.736 1.00 69.38 635 ASN A O 1
ATOM 4708 N N . LEU A 1 636 ? -6.513 -3.534 -25.839 1.00 72.31 636 LEU A N 1
ATOM 4709 C CA . LEU A 1 636 ? -6.730 -4.870 -25.277 1.00 72.31 636 LEU A CA 1
ATOM 4710 C C . LEU A 1 636 ? -6.136 -6.019 -26.111 1.00 72.31 636 LEU A C 1
ATOM 4712 O O . LEU A 1 636 ? -6.594 -7.159 -26.014 1.00 72.31 636 LEU A O 1
ATOM 4716 N N . LEU A 1 637 ? -5.116 -5.756 -26.930 1.00 73.00 637 LEU A N 1
ATOM 4717 C CA . LEU A 1 637 ? -4.455 -6.728 -27.801 1.00 73.00 637 LEU A CA 1
ATOM 4718 C C . LEU A 1 637 ? -2.933 -6.574 -27.741 1.00 73.00 637 LEU A C 1
ATOM 4720 O O . LEU A 1 637 ? -2.383 -5.648 -28.318 1.00 73.00 637 LEU A O 1
ATOM 4724 N N . LEU A 1 638 ? -2.234 -7.575 -27.199 1.00 77.19 638 LEU A N 1
ATOM 4725 C CA . LEU A 1 638 ? -0.766 -7.605 -27.199 1.00 77.19 638 LEU A CA 1
ATOM 4726 C C . LEU A 1 638 ? -0.211 -7.886 -28.603 1.00 77.19 638 LEU A C 1
ATOM 4728 O O . LEU A 1 638 ? -0.142 -9.042 -29.037 1.00 77.19 638 LEU A O 1
ATOM 4732 N N . ASN A 1 639 ? 0.181 -6.841 -29.327 1.00 74.44 639 ASN A N 1
ATOM 4733 C CA . ASN A 1 639 ? 0.597 -6.930 -30.725 1.00 74.44 639 ASN A CA 1
ATOM 4734 C C . ASN A 1 639 ? 1.711 -5.929 -31.090 1.00 74.44 639 ASN A C 1
ATOM 4736 O O . ASN A 1 639 ? 2.265 -5.228 -30.253 1.00 74.44 639 ASN A O 1
ATOM 4740 N N . ASP A 1 640 ? 2.112 -5.887 -32.361 1.00 75.94 640 ASP A N 1
ATOM 4741 C CA . ASP A 1 640 ? 3.244 -5.057 -32.789 1.00 75.94 640 ASP A CA 1
ATOM 4742 C C . ASP A 1 640 ? 3.042 -3.542 -32.570 1.00 75.94 640 ASP A C 1
ATOM 4744 O O . ASP A 1 640 ? 4.034 -2.808 -32.560 1.00 75.94 640 ASP A O 1
ATOM 4748 N N . ALA A 1 641 ? 1.809 -3.077 -32.343 1.00 76.31 641 ALA A N 1
ATOM 4749 C CA . ALA A 1 641 ? 1.504 -1.707 -31.930 1.00 76.31 641 ALA A CA 1
ATOM 4750 C C . ALA A 1 641 ? 2.070 -1.350 -30.539 1.00 76.31 641 ALA A C 1
ATOM 4752 O O . ALA A 1 641 ? 2.423 -0.195 -30.306 1.00 76.31 641 ALA A O 1
ATOM 4753 N N . ASP A 1 642 ? 2.281 -2.338 -29.665 1.00 78.12 642 ASP A N 1
ATOM 4754 C CA . ASP A 1 642 ? 2.832 -2.153 -28.314 1.00 78.12 642 ASP A CA 1
ATOM 4755 C C . ASP A 1 642 ? 4.361 -2.013 -28.283 1.00 78.12 642 ASP A C 1
ATOM 4757 O O . ASP A 1 642 ? 4.988 -1.921 -27.221 1.00 78.12 642 ASP A O 1
ATOM 4761 N N . ARG A 1 643 ? 5.008 -2.043 -29.451 1.00 80.12 643 ARG A N 1
ATOM 4762 C CA . ARG A 1 643 ? 6.467 -1.988 -29.563 1.00 80.12 643 ARG A CA 1
ATOM 4763 C C . ARG A 1 643 ? 6.991 -0.555 -29.568 1.00 80.12 643 ARG A C 1
ATOM 4765 O O . ARG A 1 643 ? 6.442 0.350 -30.190 1.00 80.12 643 ARG A O 1
ATOM 4772 N N . ILE A 1 644 ? 8.156 -0.366 -28.955 1.00 76.44 644 ILE A N 1
ATOM 4773 C CA . ILE A 1 644 ? 8.945 0.863 -29.060 1.00 76.44 644 ILE A CA 1
ATOM 4774 C C . ILE A 1 644 ? 9.535 0.950 -30.475 1.00 76.44 644 ILE A C 1
ATOM 4776 O O . ILE A 1 644 ? 10.270 0.060 -30.909 1.00 76.44 644 ILE A O 1
ATOM 4780 N N . LYS A 1 645 ? 9.256 2.054 -31.176 1.00 70.88 645 LYS A N 1
ATOM 4781 C CA . LYS A 1 645 ? 9.804 2.358 -32.509 1.00 70.88 645 LYS A CA 1
ATOM 4782 C C . LYS A 1 645 ? 11.304 2.722 -32.430 1.00 70.88 645 LYS A C 1
ATOM 4784 O O . LYS A 1 645 ? 11.761 3.305 -31.440 1.00 70.88 645 LYS A O 1
ATOM 4789 N N . TYR A 1 646 ? 12.067 2.383 -33.475 1.00 61.47 646 TYR A N 1
ATOM 4790 C CA . TYR A 1 646 ? 13.501 2.701 -33.583 1.00 61.47 646 TYR A CA 1
ATOM 4791 C C . TYR A 1 646 ? 13.745 4.210 -33.737 1.00 61.47 646 TYR A C 1
ATOM 4793 O O . TYR A 1 646 ? 12.955 4.906 -34.372 1.00 61.47 646 TYR A O 1
ATOM 4801 N N . ILE A 1 647 ? 14.866 4.708 -33.206 1.00 61.62 647 ILE A N 1
ATOM 4802 C CA . ILE A 1 647 ? 15.358 6.075 -33.456 1.00 61.62 647 ILE A CA 1
ATOM 4803 C C . ILE A 1 647 ? 16.792 6.071 -33.984 1.00 61.62 647 ILE A C 1
ATOM 4805 O O . ILE A 1 647 ? 17.509 5.085 -33.852 1.00 61.62 647 ILE A O 1
ATOM 4809 N N . SER A 1 648 ? 17.241 7.207 -34.519 1.00 57.31 648 SER A N 1
ATOM 4810 C CA . SER A 1 648 ? 18.555 7.377 -35.158 1.00 57.31 648 SER A CA 1
ATOM 4811 C C . SER A 1 648 ? 19.777 7.063 -34.283 1.00 57.31 648 SER A C 1
ATOM 4813 O O . SER A 1 648 ? 20.855 6.824 -34.820 1.00 57.31 648 SER A O 1
ATOM 4815 N N . THR A 1 649 ? 19.639 7.046 -32.955 1.00 59.62 649 THR A N 1
ATOM 4816 C CA . THR A 1 649 ? 20.726 6.690 -32.024 1.00 59.62 649 THR A CA 1
ATOM 4817 C C . THR A 1 649 ? 20.782 5.200 -31.683 1.00 59.62 649 THR A C 1
ATOM 4819 O O . THR A 1 649 ? 21.655 4.779 -30.921 1.00 59.62 649 THR A O 1
ATOM 4822 N N . ASP A 1 650 ? 19.882 4.384 -32.236 1.00 61.03 650 ASP A N 1
ATOM 4823 C CA . ASP A 1 650 ? 19.897 2.942 -32.023 1.00 61.03 650 ASP A CA 1
ATOM 4824 C C . ASP A 1 650 ? 21.027 2.278 -32.820 1.00 61.03 650 ASP A C 1
ATOM 4826 O O . ASP A 1 650 ? 21.253 2.549 -33.995 1.00 61.03 650 ASP A O 1
ATOM 4830 N N . THR A 1 651 ? 21.755 1.363 -32.184 1.00 52.69 651 THR A N 1
ATOM 4831 C CA . THR A 1 651 ? 22.951 0.723 -32.761 1.00 52.69 651 THR A CA 1
ATOM 4832 C C . THR A 1 651 ? 22.643 -0.408 -33.751 1.00 52.69 651 THR A C 1
ATOM 4834 O O . THR A 1 651 ? 23.563 -0.972 -34.338 1.00 52.69 651 THR A O 1
ATOM 4837 N N . ALA A 1 652 ? 21.364 -0.748 -33.947 1.00 55.38 652 ALA A N 1
ATOM 4838 C CA . ALA A 1 652 ? 20.905 -1.874 -34.766 1.00 55.38 652 ALA A CA 1
ATOM 4839 C C . ALA A 1 652 ? 19.661 -1.520 -35.605 1.00 55.38 652 ALA A C 1
ATOM 4841 O O . ALA A 1 652 ? 18.680 -2.266 -35.617 1.00 55.38 652 ALA A O 1
ATOM 4842 N N . ILE A 1 653 ? 19.685 -0.363 -36.271 1.00 56.59 653 ILE A N 1
ATOM 4843 C CA . ILE A 1 653 ? 18.612 0.069 -37.177 1.00 56.59 653 ILE A CA 1
ATOM 4844 C C . ILE A 1 653 ? 18.701 -0.761 -38.473 1.00 56.59 653 ILE A C 1
ATOM 4846 O O . ILE A 1 653 ? 19.771 -0.799 -39.089 1.00 56.59 653 ILE A O 1
ATOM 4850 N N . PRO A 1 654 ? 17.617 -1.428 -38.916 1.00 56.75 654 PRO A N 1
ATOM 4851 C CA . PRO A 1 654 ? 17.571 -2.075 -40.225 1.00 56.75 654 PRO A CA 1
ATOM 4852 C C . PRO A 1 654 ? 17.922 -1.102 -41.359 1.00 56.75 654 PRO A C 1
ATOM 4854 O O . PRO A 1 654 ? 17.437 0.026 -41.390 1.00 56.75 654 PRO A O 1
ATOM 4857 N N . THR A 1 655 ? 18.711 -1.550 -42.340 1.00 54.97 655 THR A N 1
ATOM 4858 C CA . THR A 1 655 ? 19.140 -0.732 -43.496 1.00 54.97 655 THR A CA 1
ATOM 4859 C C . THR A 1 655 ? 17.992 -0.281 -44.405 1.00 54.97 655 THR A C 1
ATOM 4861 O O . THR A 1 655 ? 18.199 0.547 -45.286 1.00 54.97 655 THR A O 1
ATOM 4864 N N . THR A 1 656 ? 16.789 -0.821 -44.204 1.00 51.50 656 THR A N 1
ATOM 4865 C CA . THR A 1 656 ? 15.553 -0.449 -44.902 1.00 51.50 656 THR A CA 1
ATOM 4866 C C . THR A 1 656 ? 14.757 0.648 -44.194 1.00 51.50 656 THR A C 1
ATOM 4868 O O . THR A 1 656 ? 13.724 1.055 -44.719 1.00 51.50 656 THR A O 1
ATOM 4871 N N . CYS A 1 657 ? 15.171 1.102 -43.005 1.00 52.12 657 CYS A N 1
ATOM 4872 C CA . CYS A 1 657 ? 14.487 2.198 -42.322 1.00 52.12 657 CYS A CA 1
ATOM 4873 C C . CYS A 1 657 ? 14.990 3.546 -42.863 1.00 52.12 657 CYS A C 1
ATOM 4875 O O . CYS A 1 657 ? 16.173 3.870 -42.735 1.00 52.12 657 CYS A O 1
ATOM 4877 N N . ASP A 1 658 ? 14.086 4.344 -43.435 1.00 51.03 658 ASP A N 1
ATOM 4878 C CA . ASP A 1 658 ? 14.365 5.739 -43.770 1.00 51.03 658 ASP A CA 1
ATOM 4879 C C . ASP A 1 658 ? 14.297 6.596 -42.497 1.00 51.03 658 ASP A C 1
ATOM 4881 O O . ASP A 1 658 ? 13.227 6.853 -41.951 1.00 51.03 658 ASP A O 1
ATOM 4885 N N . LEU A 1 659 ? 15.467 6.995 -41.997 1.00 51.84 659 LEU A N 1
ATOM 4886 C CA . LEU A 1 659 ? 15.616 7.844 -40.811 1.00 51.84 659 LEU A CA 1
ATOM 4887 C C . LEU A 1 659 ? 15.568 9.346 -41.137 1.00 51.84 659 LEU A C 1
ATOM 4889 O O . LEU A 1 659 ? 15.766 10.165 -40.240 1.00 51.84 659 LEU A O 1
ATOM 4893 N N . SER A 1 660 ? 15.395 9.708 -42.413 1.00 43.03 660 SER A N 1
ATOM 4894 C CA . SER A 1 660 ? 15.374 11.097 -42.884 1.00 43.03 660 SER A CA 1
ATOM 4895 C C . SER A 1 660 ? 13.973 11.715 -42.920 1.00 43.03 660 SER A C 1
ATOM 4897 O O . SER A 1 660 ? 13.848 12.918 -43.147 1.00 43.03 660 SER A O 1
ATOM 4899 N N . ASP A 1 661 ? 12.940 10.921 -42.628 1.00 41.12 661 ASP A N 1
ATOM 4900 C CA . ASP A 1 661 ? 11.568 11.388 -42.457 1.00 41.12 661 ASP A CA 1
ATOM 4901 C C . ASP A 1 661 ? 11.424 12.183 -41.136 1.00 41.12 661 ASP A C 1
ATOM 4903 O O . ASP A 1 661 ? 11.633 11.634 -40.050 1.00 41.12 661 ASP A O 1
ATOM 4907 N N . PRO A 1 662 ? 11.073 13.481 -41.174 1.00 39.53 662 PRO A N 1
ATOM 4908 C CA . PRO A 1 662 ? 10.844 14.279 -39.970 1.00 39.53 662 PRO A CA 1
ATOM 4909 C C . PRO A 1 662 ? 9.611 13.827 -39.161 1.00 39.53 662 PRO A C 1
ATOM 4911 O O . PRO A 1 662 ? 9.438 14.287 -38.032 1.00 39.53 662 PRO A O 1
ATOM 4914 N N . ALA A 1 663 ? 8.787 12.913 -39.690 1.00 37.97 663 ALA A N 1
ATOM 4915 C CA . ALA A 1 663 ? 7.645 12.287 -39.022 1.00 37.97 663 ALA A CA 1
ATOM 4916 C C . ALA A 1 663 ? 7.998 11.007 -38.233 1.00 37.97 663 ALA A C 1
ATOM 4918 O O . ALA A 1 663 ? 7.136 10.159 -37.987 1.00 37.97 663 ALA A O 1
ATOM 4919 N N . ILE A 1 664 ? 9.224 10.887 -37.702 1.00 41.75 664 ILE A N 1
ATOM 4920 C CA . ILE A 1 664 ? 9.543 9.935 -36.610 1.00 41.75 664 ILE A CA 1
ATOM 4921 C C . ILE A 1 664 ? 9.020 10.492 -35.266 1.00 41.75 664 ILE A C 1
ATOM 4923 O O . ILE A 1 664 ? 9.687 10.544 -34.237 1.00 41.75 664 ILE A O 1
ATOM 4927 N N . ALA A 1 665 ? 7.768 10.929 -35.310 1.00 38.88 665 ALA A N 1
ATOM 4928 C CA . ALA A 1 665 ? 6.822 11.012 -34.224 1.00 38.88 665 ALA A CA 1
ATOM 4929 C C . ALA A 1 665 ? 5.523 10.446 -34.817 1.00 38.88 665 ALA A C 1
ATOM 4931 O O . ALA A 1 665 ? 4.685 11.152 -35.362 1.00 38.88 665 ALA A O 1
ATOM 4932 N N . ASP A 1 666 ? 5.417 9.124 -34.758 1.00 45.81 666 ASP A N 1
ATOM 4933 C CA . ASP A 1 666 ? 4.145 8.408 -34.780 1.00 45.81 666 ASP A CA 1
ATOM 4934 C C . ASP A 1 666 ? 3.387 8.122 -36.098 1.00 45.81 666 ASP A C 1
ATOM 4936 O O . ASP A 1 666 ? 2.296 7.568 -36.032 1.00 45.81 666 ASP A O 1
ATOM 4940 N N . SER A 1 667 ? 3.930 8.293 -37.310 1.00 39.69 667 SER A N 1
ATOM 4941 C CA . SER A 1 667 ? 3.259 7.645 -38.463 1.00 39.69 667 SER A CA 1
ATOM 4942 C C . SER A 1 667 ? 4.189 7.166 -39.580 1.00 39.69 667 SER A C 1
ATOM 4944 O O . SER A 1 667 ? 4.852 7.931 -40.259 1.00 39.69 667 SER A O 1
ATOM 4946 N N . THR A 1 668 ? 4.168 5.845 -39.792 1.00 44.91 668 THR A N 1
ATOM 4947 C CA . THR A 1 668 ? 4.587 5.080 -40.990 1.00 44.91 668 THR A CA 1
ATOM 4948 C C . THR A 1 668 ? 6.050 4.678 -41.250 1.00 44.91 668 THR A C 1
ATOM 4950 O O . THR A 1 668 ? 6.259 3.825 -42.113 1.00 44.91 668 THR A O 1
ATOM 4953 N N . ALA A 1 669 ? 7.059 5.098 -40.484 1.00 42.28 669 ALA A N 1
ATOM 4954 C CA . ALA A 1 669 ? 8.439 4.672 -40.774 1.00 42.28 669 ALA A CA 1
ATOM 4955 C C . ALA A 1 669 ? 8.881 3.382 -40.032 1.00 42.28 669 ALA A C 1
ATOM 4957 O O . ALA A 1 669 ? 9.220 3.400 -38.851 1.00 42.28 669 ALA A O 1
ATOM 4958 N N . CYS A 1 670 ? 8.961 2.281 -40.791 1.00 49.00 670 CYS A N 1
ATOM 4959 C CA . CYS A 1 670 ? 9.594 0.979 -40.505 1.00 49.00 670 CYS A CA 1
ATOM 4960 C C . CYS A 1 670 ? 8.701 -0.143 -39.924 1.00 49.00 670 CYS A C 1
ATOM 4962 O O . CYS A 1 670 ? 8.669 -0.411 -38.725 1.00 49.00 670 CYS A O 1
ATOM 4964 N N . SER A 1 671 ? 8.039 -0.890 -40.817 1.00 44.59 671 SER A N 1
ATOM 4965 C CA . SER A 1 671 ? 7.519 -2.231 -40.522 1.00 44.59 671 SER A CA 1
ATOM 4966 C C . SER A 1 671 ? 8.679 -3.195 -40.242 1.00 44.59 671 SER A C 1
ATOM 4968 O O . SER A 1 671 ? 9.554 -3.383 -41.092 1.00 44.59 671 SER A O 1
ATOM 4970 N N . ILE A 1 672 ? 8.676 -3.812 -39.060 1.00 48.09 672 ILE A N 1
ATOM 4971 C CA . ILE A 1 672 ? 9.683 -4.777 -38.610 1.00 48.09 672 ILE A CA 1
ATOM 4972 C C . ILE A 1 672 ? 9.548 -6.067 -39.438 1.00 48.09 672 ILE A C 1
ATOM 4974 O O . ILE A 1 672 ? 8.748 -6.940 -39.126 1.00 48.09 672 ILE A O 1
ATOM 4978 N N . THR A 1 673 ? 10.331 -6.216 -40.508 1.00 40.12 673 THR A N 1
ATOM 4979 C CA . THR A 1 673 ? 10.401 -7.471 -41.288 1.00 40.12 673 THR A CA 1
ATOM 4980 C C . THR A 1 673 ? 11.338 -8.515 -40.670 1.00 40.12 673 THR A C 1
ATOM 4982 O O . THR A 1 673 ? 11.391 -9.648 -41.141 1.00 40.12 673 THR A O 1
ATOM 4985 N N . ASN A 1 674 ? 12.050 -8.168 -39.592 1.00 42.59 674 ASN A N 1
ATOM 4986 C CA . ASN A 1 674 ? 12.814 -9.105 -38.772 1.00 42.59 674 ASN A CA 1
ATOM 4987 C C . ASN A 1 674 ? 12.589 -8.762 -37.287 1.00 42.59 674 ASN A C 1
ATOM 4989 O O . ASN A 1 674 ? 13.070 -7.706 -36.868 1.00 42.59 674 ASN A O 1
ATOM 4993 N N . PRO A 1 675 ? 11.833 -9.570 -36.512 1.00 44.56 675 PRO A N 1
ATOM 4994 C CA . PRO A 1 675 ? 11.416 -9.270 -35.141 1.00 44.56 675 PRO A CA 1
ATOM 4995 C C . PRO A 1 675 ? 12.608 -9.352 -34.183 1.00 44.56 675 PRO A C 1
ATOM 4997 O O . PRO A 1 675 ? 12.738 -10.260 -33.367 1.00 44.56 675 PRO A O 1
ATOM 5000 N N . ASN A 1 676 ? 13.518 -8.389 -34.291 1.00 50.97 676 ASN A N 1
ATOM 5001 C CA . ASN A 1 676 ? 14.606 -8.224 -33.354 1.00 50.97 676 ASN A CA 1
ATOM 5002 C C . ASN A 1 676 ? 13.989 -7.852 -32.002 1.00 50.97 676 ASN A C 1
ATOM 5004 O O . ASN A 1 676 ? 13.231 -6.891 -31.886 1.00 50.97 676 ASN A O 1
ATOM 5008 N N . HIS A 1 677 ? 14.355 -8.608 -30.973 1.00 55.25 677 HIS A N 1
ATOM 5009 C CA . HIS A 1 677 ? 13.940 -8.490 -29.573 1.00 55.25 677 HIS A CA 1
ATOM 5010 C C . HIS A 1 677 ? 13.980 -7.055 -28.979 1.00 55.25 677 HIS A C 1
ATOM 5012 O O . HIS A 1 677 ? 13.418 -6.803 -27.920 1.00 55.25 677 HIS A O 1
ATOM 5018 N N . ASN A 1 678 ? 14.626 -6.091 -29.642 1.00 54.25 678 ASN A N 1
ATOM 5019 C CA . ASN A 1 678 ? 14.929 -4.751 -29.127 1.00 54.25 678 ASN A CA 1
ATOM 5020 C C . ASN A 1 678 ? 13.734 -3.777 -29.072 1.00 54.25 678 ASN A C 1
ATOM 5022 O O . ASN A 1 678 ? 13.866 -2.708 -28.477 1.00 54.25 678 ASN A O 1
ATOM 5026 N N . GLY A 1 679 ? 12.602 -4.114 -29.699 1.00 66.25 679 GLY A N 1
ATOM 5027 C CA . GLY A 1 679 ? 11.407 -3.261 -29.738 1.00 66.25 679 GLY A CA 1
ATOM 5028 C C . GLY A 1 679 ? 10.392 -3.509 -28.619 1.00 66.25 679 GLY A C 1
ATOM 5029 O O . GLY A 1 679 ? 9.396 -2.804 -28.566 1.00 66.25 679 GLY A O 1
ATOM 5030 N N . ILE A 1 680 ? 10.587 -4.497 -27.741 1.00 79.19 680 ILE A N 1
ATOM 5031 C CA . ILE A 1 680 ? 9.624 -4.777 -26.663 1.00 79.19 680 ILE A CA 1
ATOM 5032 C C . ILE A 1 680 ? 9.934 -3.887 -25.448 1.00 79.19 680 ILE A C 1
ATOM 5034 O O . ILE A 1 680 ? 11.063 -3.937 -24.942 1.00 79.19 680 ILE A O 1
ATOM 5038 N N . PRO A 1 681 ? 8.975 -3.075 -24.959 1.00 84.06 681 PRO A N 1
ATOM 5039 C CA . PRO A 1 681 ? 9.081 -2.493 -23.631 1.00 84.06 681 PRO A CA 1
ATOM 5040 C C . PRO A 1 681 ? 9.158 -3.624 -22.607 1.00 84.06 681 PRO A C 1
ATOM 5042 O O . PRO A 1 681 ? 8.304 -4.497 -22.601 1.00 84.06 681 PRO A O 1
ATOM 5045 N N . VAL A 1 682 ? 10.171 -3.598 -21.747 1.00 88.00 682 VAL A N 1
ATOM 5046 C CA . VAL A 1 682 ? 10.370 -4.554 -20.642 1.00 88.00 682 VAL A CA 1
ATOM 5047 C C . VAL A 1 682 ? 10.146 -3.914 -19.275 1.00 88.00 682 VAL A C 1
ATOM 5049 O O . VAL A 1 682 ? 10.324 -4.543 -18.238 1.00 88.00 682 VAL A O 1
ATOM 5052 N N . GLY A 1 683 ? 9.796 -2.631 -19.255 1.00 88.19 683 GLY A N 1
ATOM 5053 C CA . GLY A 1 683 ? 9.408 -1.957 -18.033 1.00 88.19 683 GLY A CA 1
ATOM 5054 C C . GLY A 1 683 ? 8.554 -0.732 -18.294 1.00 88.19 683 GLY A C 1
ATOM 5055 O O . GLY A 1 683 ? 8.694 -0.088 -19.337 1.00 88.19 683 GLY A O 1
ATOM 5056 N N . LYS A 1 684 ? 7.692 -0.414 -17.333 1.00 86.94 684 LYS A N 1
ATOM 5057 C CA . LYS A 1 684 ? 6.760 0.715 -17.351 1.00 86.94 684 LYS A CA 1
ATOM 5058 C C . LYS A 1 684 ? 6.876 1.476 -16.039 1.00 86.94 684 LYS A C 1
ATOM 5060 O O . LYS A 1 684 ? 6.820 0.876 -14.966 1.00 86.94 684 LYS A O 1
ATOM 5065 N N . TRP A 1 685 ? 7.049 2.787 -16.139 1.00 88.56 685 TRP A N 1
ATOM 5066 C CA . TRP A 1 685 ? 6.982 3.667 -14.980 1.00 88.56 685 TRP A CA 1
ATOM 5067 C C . TRP A 1 685 ? 5.548 3.708 -14.455 1.00 88.56 685 TRP A C 1
ATOM 5069 O O . TRP A 1 685 ? 4.605 3.788 -15.247 1.00 88.56 685 TRP A O 1
ATOM 5079 N N . LEU A 1 686 ? 5.389 3.638 -13.137 1.00 81.12 686 LEU A N 1
ATOM 5080 C CA . LEU A 1 686 ? 4.077 3.554 -12.500 1.00 81.12 686 LEU A CA 1
ATOM 5081 C C . LEU A 1 686 ? 3.690 4.867 -11.829 1.00 81.12 686 LEU A C 1
ATOM 5083 O O . LEU A 1 686 ? 2.671 5.461 -12.172 1.00 81.12 686 LEU A O 1
ATOM 5087 N N . SER A 1 687 ? 4.499 5.313 -10.870 1.00 78.06 687 SER A N 1
ATOM 5088 C CA . SER A 1 687 ? 4.222 6.514 -10.088 1.00 78.06 687 SER A CA 1
ATOM 5089 C C . SER A 1 687 ? 5.464 7.016 -9.356 1.00 78.06 687 SER A C 1
ATOM 5091 O O . SER A 1 687 ? 6.472 6.313 -9.236 1.00 78.06 687 SER A O 1
ATOM 5093 N N . TYR A 1 688 ? 5.344 8.218 -8.794 1.00 83.56 688 TYR A N 1
ATOM 5094 C CA . TYR A 1 688 ? 6.175 8.664 -7.678 1.00 83.56 688 TYR A CA 1
ATOM 5095 C C . TYR A 1 688 ? 5.688 8.067 -6.347 1.00 83.56 688 TYR A C 1
ATOM 5097 O O . TYR A 1 688 ? 4.561 7.566 -6.268 1.00 83.56 688 TYR A O 1
ATOM 5105 N N . GLY A 1 689 ? 6.517 8.160 -5.308 1.00 84.25 689 GLY A N 1
ATOM 5106 C CA . GLY A 1 689 ? 6.200 7.703 -3.953 1.00 84.25 689 GLY A CA 1
ATOM 5107 C C . GLY A 1 689 ? 6.474 6.221 -3.757 1.00 84.25 689 GLY A C 1
ATOM 5108 O O . GLY A 1 689 ? 7.194 5.604 -4.539 1.00 84.25 689 GLY A O 1
ATOM 5109 N N . VAL A 1 690 ? 5.875 5.640 -2.725 1.00 84.00 690 VAL A N 1
ATOM 5110 C CA . VAL A 1 690 ? 5.883 4.191 -2.490 1.00 84.00 690 VAL A CA 1
ATOM 5111 C C . VAL A 1 690 ? 4.630 3.562 -3.103 1.00 84.00 690 VAL A C 1
ATOM 5113 O O . VAL A 1 690 ? 3.582 4.206 -3.109 1.00 84.00 690 VAL A O 1
ATOM 5116 N N . GLN A 1 691 ? 4.718 2.329 -3.617 1.00 82.00 691 GLN A N 1
ATOM 5117 C CA . GLN A 1 691 ? 3.564 1.596 -4.152 1.00 82.00 691 GLN A CA 1
ATOM 5118 C C . GLN A 1 691 ? 3.393 0.173 -3.616 1.00 82.00 691 GLN A C 1
ATOM 5120 O O . GLN A 1 691 ? 4.340 -0.436 -3.106 1.00 82.00 691 GLN A O 1
ATOM 5125 N N . SER A 1 692 ? 2.174 -0.359 -3.782 1.00 81.25 692 SER A N 1
ATOM 5126 C CA . SER A 1 692 ? 1.902 -1.790 -3.639 1.00 81.25 692 SER A CA 1
ATOM 5127 C C . SER A 1 692 ? 2.599 -2.621 -4.709 1.00 81.25 692 SER A C 1
ATOM 5129 O O . SER A 1 692 ? 2.773 -2.213 -5.860 1.00 81.25 692 SER A O 1
ATOM 5131 N N . GLN A 1 693 ? 2.983 -3.828 -4.307 1.00 79.38 693 GLN A N 1
ATOM 5132 C CA . GLN A 1 693 ? 3.527 -4.830 -5.216 1.00 79.38 693 GLN A CA 1
ATOM 5133 C C . GLN A 1 693 ? 2.429 -5.338 -6.168 1.00 79.38 693 GLN A C 1
ATOM 5135 O O . GLN A 1 693 ? 1.269 -5.451 -5.762 1.00 79.38 693 GLN A O 1
ATOM 5140 N N . PRO A 1 694 ? 2.759 -5.647 -7.433 1.00 72.75 694 PRO A N 1
ATOM 5141 C CA . PRO A 1 694 ? 1.760 -5.959 -8.442 1.00 72.75 694 PRO A CA 1
ATOM 5142 C C . PRO A 1 694 ? 1.171 -7.364 -8.262 1.00 72.75 694 PRO A C 1
ATOM 5144 O O . PRO A 1 694 ? 1.898 -8.299 -7.934 1.00 72.75 694 PRO A O 1
ATOM 5147 N N . ILE A 1 695 ? -0.122 -7.553 -8.540 1.00 74.62 695 ILE A N 1
ATOM 5148 C CA . ILE A 1 695 ? -0.756 -8.885 -8.652 1.00 74.62 695 ILE A CA 1
ATOM 5149 C C . ILE A 1 695 ? -0.974 -9.226 -10.110 1.00 74.62 695 ILE A C 1
ATOM 5151 O O . ILE A 1 695 ? -1.552 -8.419 -10.837 1.00 74.62 695 ILE A O 1
ATOM 5155 N N . LEU A 1 696 ? -0.600 -10.438 -10.514 1.00 73.19 696 LEU A N 1
ATOM 5156 C CA . LEU A 1 696 ? -0.981 -10.955 -11.818 1.00 73.19 696 LEU A CA 1
ATOM 5157 C C . LEU A 1 696 ? -2.420 -11.469 -11.811 1.00 73.19 696 LEU A C 1
ATOM 5159 O O . LEU A 1 696 ? -2.781 -12.333 -11.011 1.00 73.19 696 LEU A O 1
ATOM 5163 N N . VAL A 1 697 ? -3.212 -10.984 -12.761 1.00 73.69 697 VAL A N 1
ATOM 5164 C CA . VAL A 1 697 ? -4.555 -11.490 -13.032 1.00 73.69 697 VAL A CA 1
ATOM 5165 C C . VAL A 1 697 ? -4.718 -11.872 -14.497 1.00 73.69 697 VAL A C 1
ATOM 5167 O O . VAL A 1 697 ? -4.093 -11.296 -15.385 1.00 73.69 697 VAL A O 1
ATOM 5170 N N . THR A 1 698 ? -5.570 -12.856 -14.757 1.00 72.94 698 THR A N 1
ATOM 5171 C CA . THR A 1 698 ? -5.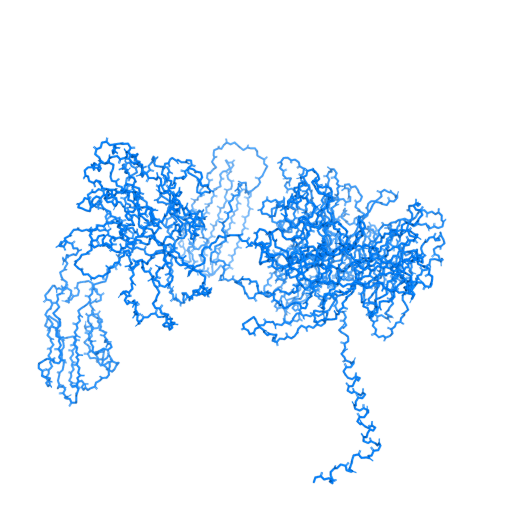989 -13.256 -16.105 1.00 72.94 698 THR A CA 1
ATOM 5172 C C . THR A 1 698 ? -7.287 -12.535 -16.459 1.00 72.94 698 THR A C 1
ATOM 5174 O O . THR A 1 698 ? -8.256 -12.616 -15.699 1.00 72.94 698 THR A O 1
ATOM 5177 N N . LEU A 1 699 ? -7.322 -11.846 -17.604 1.00 68.75 699 LEU A N 1
ATOM 5178 C CA . LEU A 1 699 ? -8.520 -11.174 -18.115 1.00 68.75 699 LEU A CA 1
ATOM 5179 C C . LEU A 1 699 ? -9.298 -12.076 -19.079 1.00 68.75 699 LEU A C 1
ATOM 5181 O O . LEU A 1 699 ? -8.808 -13.110 -19.529 1.00 68.75 699 LEU A O 1
ATOM 5185 N N . GLN A 1 700 ? -10.515 -11.665 -19.441 1.00 64.69 700 GLN A N 1
ATOM 5186 C CA . GLN A 1 700 ? -11.289 -12.340 -20.488 1.00 64.69 700 GLN A CA 1
ATOM 5187 C C . GLN A 1 700 ? -10.659 -12.190 -21.883 1.00 64.69 700 GLN A C 1
ATOM 5189 O O . GLN A 1 700 ? -10.721 -13.110 -22.698 1.00 64.69 700 GLN A O 1
ATOM 5194 N N . THR A 1 701 ? -10.091 -11.020 -22.165 1.00 56.47 701 THR A N 1
ATOM 5195 C CA . THR A 1 701 ? -9.590 -10.611 -23.488 1.00 56.47 701 THR A CA 1
ATOM 5196 C C . THR A 1 701 ? -8.067 -10.695 -23.605 1.00 56.47 701 THR A C 1
ATOM 5198 O O . THR A 1 701 ? -7.540 -10.826 -24.708 1.00 56.47 701 THR A O 1
ATOM 5201 N N . LEU A 1 702 ? -7.363 -10.696 -22.470 1.00 58.22 702 LEU A N 1
ATOM 5202 C CA . LEU A 1 702 ? -5.907 -10.734 -22.372 1.00 58.22 702 LEU A CA 1
ATOM 5203 C C . LEU A 1 702 ? -5.449 -11.806 -21.385 1.00 58.22 702 LEU A C 1
ATOM 5205 O O . LEU A 1 702 ? -6.023 -11.979 -20.312 1.00 58.22 702 LEU A O 1
ATOM 5209 N N . ASN A 1 703 ? -4.342 -12.474 -21.708 1.00 49.91 703 ASN A N 1
ATOM 5210 C CA . ASN A 1 703 ? -3.801 -13.525 -20.846 1.00 49.91 703 ASN A CA 1
ATOM 5211 C C . ASN A 1 703 ? -3.157 -12.994 -19.552 1.00 49.91 703 ASN A C 1
ATOM 5213 O O . ASN A 1 703 ? -2.897 -13.803 -18.668 1.00 49.91 703 ASN A O 1
ATOM 5217 N N . THR A 1 704 ? -2.911 -11.684 -19.412 1.00 46.84 704 THR A N 1
ATOM 5218 C CA . THR A 1 704 ? -2.302 -11.089 -18.208 1.00 46.84 704 THR A CA 1
ATOM 5219 C C . THR A 1 704 ? -2.579 -9.584 -18.098 1.00 46.84 704 THR A C 1
ATOM 5221 O O . THR A 1 704 ? -2.243 -8.850 -19.025 1.00 46.84 704 THR A O 1
ATOM 5224 N N . THR A 1 705 ? -3.061 -9.119 -16.945 1.00 46.09 705 THR A N 1
ATOM 5225 C CA . THR A 1 705 ? -3.000 -7.710 -16.504 1.00 46.09 705 THR A CA 1
ATOM 5226 C C . THR A 1 705 ? -2.469 -7.663 -15.075 1.00 46.09 705 THR A C 1
ATOM 5228 O O . THR A 1 705 ? -2.613 -8.627 -14.326 1.00 46.09 705 THR A O 1
ATOM 5231 N N . LEU A 1 706 ? -1.803 -6.570 -14.701 1.00 50.91 706 LEU A N 1
ATOM 5232 C CA . LEU A 1 706 ? -1.220 -6.392 -13.371 1.00 50.91 706 LEU A CA 1
ATOM 5233 C C . LEU A 1 706 ? -1.947 -5.267 -12.621 1.00 50.91 706 LEU A C 1
ATOM 5235 O O . LEU A 1 706 ? -2.049 -4.155 -13.138 1.00 50.91 706 LEU A O 1
ATOM 5239 N N . PHE A 1 707 ? -2.429 -5.539 -11.406 1.00 52.72 707 PHE A N 1
ATOM 5240 C CA . PHE A 1 707 ? -2.967 -4.513 -10.499 1.00 52.72 707 PHE A CA 1
ATOM 5241 C C . PHE A 1 707 ? -1.874 -3.962 -9.589 1.00 52.72 707 PHE A C 1
ATOM 5243 O O . PHE A 1 707 ? -1.199 -4.754 -8.943 1.00 52.72 707 PHE A O 1
ATOM 5250 N N . ASN A 1 708 ? -1.715 -2.634 -9.504 1.00 47.69 708 ASN A N 1
ATOM 5251 C CA . ASN A 1 708 ? -0.684 -1.985 -8.672 1.00 47.69 708 ASN A CA 1
ATOM 5252 C C . ASN A 1 708 ? -1.027 -0.540 -8.229 1.00 47.69 708 ASN A C 1
ATOM 5254 O O . ASN A 1 708 ? -0.186 0.354 -8.242 1.00 47.69 708 ASN A O 1
ATOM 5258 N N . GLN A 1 709 ? -2.284 -0.266 -7.881 1.00 48.88 709 GLN A N 1
ATOM 5259 C CA . GLN A 1 709 ? -2.792 1.109 -7.738 1.00 48.88 709 GLN A CA 1
ATOM 5260 C C . GLN A 1 709 ? -2.778 1.673 -6.301 1.00 48.88 709 GLN A C 1
ATOM 5262 O O . GLN A 1 709 ? -3.661 2.462 -5.958 1.00 48.88 709 GLN A O 1
ATOM 5267 N N . ASN A 1 710 ? -1.826 1.304 -5.444 1.00 49.47 710 ASN A N 1
ATOM 5268 C CA . ASN A 1 710 ? -1.773 1.839 -4.078 1.00 49.47 710 ASN A CA 1
ATOM 5269 C C . ASN A 1 710 ? -0.569 2.772 -3.867 1.00 49.47 710 ASN A C 1
ATOM 5271 O O . ASN A 1 710 ? 0.449 2.315 -3.357 1.00 49.47 710 ASN A O 1
ATOM 5275 N N . PRO A 1 711 ? -0.605 4.036 -4.327 1.00 45.56 711 PRO A N 1
ATOM 5276 C CA . PRO A 1 711 ? 0.465 4.982 -4.044 1.00 45.56 711 PRO A CA 1
ATOM 5277 C C . PRO A 1 711 ? 0.319 5.608 -2.643 1.00 45.56 711 PRO A C 1
ATOM 5279 O O . PRO A 1 711 ? -0.788 5.942 -2.234 1.00 45.56 711 PRO A O 1
ATOM 5282 N N . ASP A 1 712 ? 1.452 5.851 -1.971 1.00 34.09 712 ASP A N 1
ATOM 5283 C CA . ASP A 1 712 ? 1.605 6.650 -0.727 1.00 34.09 712 ASP A CA 1
ATOM 5284 C C . ASP A 1 712 ? 0.834 7.986 -0.774 1.00 34.09 712 ASP A C 1
ATOM 5286 O O . ASP A 1 712 ? 0.300 8.471 0.219 1.00 34.09 712 ASP A O 1
ATOM 5290 N N . VAL A 1 713 ? 0.701 8.554 -1.977 1.00 33.66 713 VAL A N 1
ATOM 5291 C CA . VAL A 1 713 ? -0.199 9.669 -2.270 1.00 33.66 713 VAL A CA 1
ATOM 5292 C C . VAL A 1 713 ? -0.887 9.406 -3.604 1.00 33.66 713 VAL A C 1
ATOM 5294 O O . VAL A 1 713 ? -0.221 9.152 -4.611 1.00 33.66 713 VAL A O 1
ATOM 5297 N N . ILE A 1 714 ? -2.219 9.500 -3.643 1.00 34.03 714 ILE A N 1
ATOM 5298 C CA . ILE A 1 714 ? -2.983 9.421 -4.892 1.00 34.03 714 ILE A CA 1
ATOM 5299 C C . ILE A 1 714 ? -2.602 10.617 -5.764 1.00 34.03 714 ILE A C 1
ATOM 5301 O O . ILE A 1 714 ? -3.119 11.722 -5.612 1.00 34.03 714 ILE A O 1
ATOM 5305 N N . PHE A 1 715 ? -1.720 10.382 -6.729 1.00 27.66 715 PHE A N 1
ATOM 5306 C CA . PHE A 1 715 ? -1.739 11.173 -7.943 1.00 27.66 715 PHE A CA 1
ATOM 5307 C C . PHE A 1 715 ? -2.940 10.696 -8.757 1.00 27.66 715 PHE A C 1
ATOM 5309 O O . PHE A 1 715 ? -3.044 9.489 -9.002 1.00 27.66 715 PHE A O 1
ATOM 5316 N N . PRO A 1 716 ? -3.846 11.584 -9.203 1.00 27.09 716 PRO A N 1
ATOM 5317 C CA . PRO A 1 716 ? -4.746 11.198 -10.274 1.00 27.09 716 PRO A CA 1
ATOM 5318 C C . PRO A 1 716 ? -3.872 10.668 -11.423 1.00 27.09 716 PRO A C 1
ATOM 5320 O O . PRO A 1 716 ? -2.863 11.310 -11.743 1.00 27.09 716 PRO A O 1
ATOM 5323 N N . PRO A 1 717 ? -4.184 9.483 -11.984 1.00 23.25 717 PRO A N 1
ATOM 5324 C CA . PRO A 1 717 ? -3.436 8.938 -13.104 1.00 23.25 717 PRO A CA 1
ATOM 5325 C C . PRO A 1 717 ? -3.407 10.021 -14.167 1.00 23.25 717 PRO A C 1
ATOM 5327 O O . PRO A 1 717 ? -4.470 10.450 -14.601 1.00 23.25 717 PRO A O 1
ATOM 5330 N N . ASN A 1 718 ? -2.204 10.524 -14.456 1.00 25.64 718 ASN A N 1
ATOM 5331 C CA . ASN A 1 718 ? -1.833 11.270 -15.650 1.00 25.64 718 ASN A CA 1
ATOM 5332 C C . ASN A 1 718 ? -3.002 11.546 -16.610 1.00 25.64 718 ASN A C 1
ATOM 5334 O O . ASN A 1 718 ? -3.102 10.950 -17.679 1.00 25.64 718 ASN A O 1
ATOM 5338 N N . THR A 1 719 ? -3.847 12.517 -16.257 1.00 26.97 719 THR A N 1
ATOM 5339 C CA . THR A 1 719 ? -4.769 13.146 -17.195 1.00 26.97 719 THR A CA 1
ATOM 5340 C C . THR A 1 719 ? -3.937 14.117 -18.021 1.00 26.97 719 THR A C 1
ATOM 5342 O O . THR A 1 719 ? -3.949 15.331 -17.813 1.00 26.97 719 THR A O 1
ATOM 5345 N N . THR A 1 720 ? -3.143 13.583 -18.947 1.00 28.88 720 THR A N 1
ATOM 5346 C CA . THR A 1 720 ? -3.049 14.261 -20.237 1.00 28.88 720 THR A CA 1
ATOM 5347 C C . THR A 1 720 ? -4.461 14.200 -20.797 1.00 28.88 720 THR A C 1
ATOM 5349 O O . THR A 1 720 ? -4.969 13.094 -20.957 1.00 28.88 720 THR A O 1
ATOM 5352 N N . ASP A 1 721 ? -5.072 15.368 -21.004 1.00 24.33 721 ASP A N 1
ATOM 5353 C CA . ASP A 1 721 ? -6.486 15.566 -21.344 1.00 24.33 721 ASP A CA 1
ATOM 5354 C C . ASP A 1 721 ? -7.448 15.314 -20.152 1.00 24.33 721 ASP A C 1
ATOM 5356 O O . ASP A 1 721 ? -7.520 14.230 -19.598 1.00 24.33 721 ASP A O 1
ATOM 5360 N N . VAL A 1 722 ? -8.253 16.259 -19.650 1.00 23.45 722 VAL A N 1
ATOM 5361 C CA . VAL A 1 722 ? -8.754 17.506 -20.229 1.00 23.45 722 VAL A CA 1
ATOM 5362 C C . VAL A 1 722 ? -9.411 18.390 -19.133 1.00 23.45 722 VAL A C 1
ATOM 5364 O O . VAL A 1 722 ? -9.931 17.869 -18.152 1.00 23.45 722 VAL A O 1
ATOM 5367 N N . ARG A 1 723 ? -9.570 19.688 -19.447 1.00 30.45 723 ARG A N 1
ATOM 5368 C CA . ARG A 1 723 ? -10.759 20.535 -19.156 1.00 30.45 723 ARG A CA 1
ATOM 5369 C C . ARG A 1 723 ? -10.908 21.235 -17.794 1.00 30.45 723 ARG A C 1
ATOM 5371 O O . ARG A 1 723 ? -11.766 20.915 -16.985 1.00 30.45 723 ARG A O 1
ATOM 5378 N N . GLY A 1 724 ? -10.197 22.355 -17.701 1.00 28.17 724 GLY A N 1
ATOM 5379 C CA . GLY A 1 724 ? -10.617 23.597 -17.047 1.00 28.17 724 GLY A CA 1
ATOM 5380 C C . GLY A 1 724 ? -9.717 24.719 -17.575 1.00 28.17 724 GLY A C 1
ATOM 5381 O O . GLY A 1 724 ? -8.505 24.535 -17.664 1.00 28.17 724 GLY A O 1
ATOM 5382 N N . VAL A 1 725 ? -10.273 25.838 -18.033 1.00 28.81 725 VAL A N 1
ATOM 5383 C CA . VAL A 1 725 ? -9.494 26.916 -18.669 1.00 28.81 725 VAL A CA 1
ATOM 5384 C C . VAL A 1 725 ? -8.773 27.699 -17.574 1.00 28.81 725 VAL A C 1
ATOM 5386 O O . VAL A 1 725 ? -9.362 28.537 -16.899 1.00 28.81 725 VAL A O 1
ATOM 5389 N N . ALA A 1 726 ? -7.493 27.403 -17.357 1.00 30.78 726 ALA A N 1
ATOM 5390 C CA . ALA A 1 726 ? -6.650 28.203 -16.481 1.00 30.78 726 ALA A CA 1
ATOM 5391 C C . ALA A 1 726 ? -6.435 29.588 -17.117 1.00 30.78 726 ALA A C 1
ATOM 5393 O O . ALA A 1 726 ? -5.795 29.686 -18.164 1.00 30.78 726 ALA A O 1
ATOM 5394 N N . GLY A 1 727 ? -6.949 30.650 -16.485 1.00 37.62 727 GLY A N 1
ATOM 5395 C CA . GLY A 1 727 ? -6.614 32.032 -16.857 1.00 37.62 727 GLY A CA 1
ATOM 5396 C C . GLY A 1 727 ? -7.764 33.022 -17.058 1.00 37.62 727 GLY A C 1
ATOM 5397 O O . GLY A 1 727 ? -7.519 34.042 -17.688 1.00 37.62 727 GLY A O 1
ATOM 5398 N N . GLY A 1 728 ? -8.973 32.778 -16.544 1.00 43.22 728 GLY A N 1
ATOM 5399 C CA . GLY A 1 728 ? -10.065 33.768 -16.486 1.00 43.22 728 GLY A CA 1
ATOM 5400 C C . GLY A 1 728 ? -11.389 33.140 -16.041 1.00 43.22 728 GLY A C 1
ATOM 5401 O O . GLY A 1 728 ? -11.553 31.925 -16.160 1.00 43.22 728 GLY A O 1
ATOM 5402 N N . HIS A 1 729 ? -12.314 33.946 -15.520 1.00 46.00 729 HIS A N 1
ATOM 5403 C CA . HIS A 1 729 ? -13.659 33.528 -15.096 1.00 46.00 729 HIS A CA 1
ATOM 5404 C C . HIS A 1 729 ? -14.739 34.258 -15.907 1.00 46.00 729 HIS A C 1
ATOM 5406 O O . HIS A 1 729 ? -14.445 35.172 -16.683 1.00 46.00 729 HIS A O 1
ATOM 5412 N N . PHE A 1 730 ? -15.981 33.796 -15.775 1.00 55.09 730 PHE A N 1
ATOM 5413 C CA . PHE A 1 730 ? -17.136 34.410 -16.416 1.00 55.09 730 PHE A CA 1
ATOM 5414 C C . PHE A 1 730 ? -17.728 35.492 -15.532 1.00 55.09 730 PHE A C 1
ATOM 5416 O O . PHE A 1 730 ? -17.848 35.302 -14.325 1.00 55.09 730 PHE A O 1
ATOM 5423 N N . ASP A 1 731 ? -18.143 36.574 -16.175 1.00 58.06 731 ASP A N 1
ATOM 5424 C CA . ASP A 1 731 ? -18.959 37.609 -15.569 1.00 58.06 731 ASP A CA 1
ATOM 5425 C C . ASP A 1 731 ? -20.329 37.621 -16.246 1.00 58.06 731 ASP A C 1
ATOM 5427 O O . ASP A 1 731 ? -20.465 37.351 -17.449 1.00 58.06 731 ASP A O 1
ATOM 5431 N N . VAL A 1 732 ? -21.345 37.949 -15.453 1.00 64.12 732 VAL A N 1
ATOM 5432 C CA . VAL A 1 732 ? -22.714 38.127 -15.920 1.00 64.12 732 VAL A CA 1
ATOM 5433 C C . VAL A 1 732 ? -23.206 39.494 -15.475 1.00 64.12 732 VAL A C 1
ATOM 5435 O O . VAL A 1 732 ? -23.378 39.736 -14.287 1.00 64.12 732 VAL A O 1
ATOM 5438 N N . ASP A 1 733 ? -23.516 40.358 -16.432 1.00 62.41 733 ASP A N 1
ATOM 5439 C CA . ASP A 1 733 ? -24.205 41.614 -16.164 1.00 62.41 733 ASP A CA 1
ATOM 5440 C C . ASP A 1 733 ? -25.707 41.461 -16.402 1.00 62.41 733 ASP A C 1
ATOM 5442 O O . ASP A 1 733 ? -26.134 40.871 -17.400 1.00 62.41 733 ASP A O 1
ATOM 5446 N N . ILE A 1 734 ? -26.521 42.045 -15.517 1.00 59.97 734 ILE A N 1
ATOM 5447 C CA . ILE A 1 734 ? -27.980 42.038 -15.650 1.00 59.97 734 ILE A CA 1
ATOM 5448 C C . ILE A 1 734 ? -28.531 43.446 -15.835 1.00 59.97 734 ILE A C 1
ATOM 5450 O O . ILE A 1 734 ? -28.343 44.344 -15.012 1.00 59.97 734 ILE A O 1
ATOM 5454 N N . TYR A 1 735 ? -29.334 43.605 -16.877 1.00 61.81 735 TYR A N 1
ATOM 5455 C CA . TYR A 1 735 ? -30.066 44.827 -17.166 1.00 61.81 735 TYR A CA 1
ATOM 5456 C C . TYR A 1 735 ? -31.555 44.553 -16.994 1.00 61.81 735 TYR A C 1
ATOM 5458 O O . TYR A 1 735 ? -32.132 43.727 -17.700 1.00 61.81 735 TYR A O 1
ATOM 5466 N N . TYR A 1 736 ? -32.196 45.236 -16.048 1.00 59.59 736 TYR A N 1
ATOM 5467 C CA . TYR A 1 736 ? -33.631 45.102 -15.830 1.00 59.59 736 TYR A CA 1
ATOM 5468 C C . TYR A 1 736 ? -34.360 46.105 -16.715 1.00 59.59 736 TYR A C 1
ATOM 5470 O O . TYR A 1 736 ? -34.023 47.288 -16.768 1.00 59.59 736 TYR A O 1
ATOM 5478 N N . GLY A 1 737 ? -35.350 45.612 -17.449 1.00 55.22 737 GLY A N 1
ATOM 5479 C CA . GLY A 1 737 ? -36.153 46.436 -18.332 1.00 55.22 737 GLY A CA 1
ATOM 5480 C C . GLY A 1 737 ? -37.442 46.906 -17.661 1.00 55.22 737 GLY A C 1
ATOM 5481 O O . GLY A 1 737 ? -37.469 47.308 -16.505 1.00 55.22 737 GLY A O 1
ATOM 5482 N N . ALA A 1 738 ? -38.524 46.885 -18.429 1.00 49.69 738 ALA A N 1
ATOM 5483 C CA . ALA A 1 738 ? -39.814 47.516 -18.181 1.00 49.69 738 ALA A CA 1
ATOM 5484 C C . ALA A 1 738 ? -40.582 47.004 -16.940 1.00 49.69 738 ALA A C 1
ATOM 5486 O O . ALA A 1 738 ? -41.663 46.421 -17.107 1.00 49.69 738 ALA A O 1
ATOM 5487 N N . THR A 1 739 ? -40.099 47.224 -15.715 1.00 42.69 739 THR A N 1
ATOM 5488 C CA . THR A 1 739 ? -40.879 46.970 -14.496 1.00 42.69 739 THR A CA 1
ATOM 5489 C C . THR A 1 739 ? -40.861 48.158 -13.537 1.00 42.69 739 THR A C 1
ATOM 5491 O O . THR A 1 739 ? -39.841 48.767 -13.233 1.00 42.69 739 THR A O 1
ATOM 5494 N N . ASN A 1 740 ? -42.045 48.474 -13.015 1.00 42.16 740 ASN A N 1
ATOM 5495 C CA . ASN A 1 740 ? -42.266 49.475 -11.975 1.00 42.16 740 ASN A CA 1
ATOM 5496 C C . ASN A 1 740 ? -41.857 48.941 -10.577 1.00 42.16 740 ASN A C 1
ATOM 5498 O O . ASN A 1 740 ? -42.398 49.395 -9.574 1.00 42.16 740 ASN A O 1
ATOM 5502 N N . GLU A 1 741 ? -40.953 47.953 -10.504 1.00 42.00 741 GLU A N 1
ATOM 5503 C CA . GLU A 1 741 ? -40.633 47.166 -9.298 1.00 42.00 741 GLU A CA 1
ATOM 5504 C C . GLU A 1 741 ? -39.135 47.151 -8.942 1.00 42.00 741 GLU A C 1
ATOM 5506 O O . GLU A 1 741 ? -38.665 46.265 -8.234 1.00 42.00 741 GLU A O 1
ATOM 5511 N N . CYS A 1 742 ? -38.367 48.177 -9.324 1.00 39.97 742 CYS A N 1
ATOM 5512 C CA . CYS A 1 742 ? -36.989 48.339 -8.825 1.00 39.97 742 CYS A CA 1
ATOM 5513 C C . CYS A 1 742 ? -36.930 48.677 -7.310 1.00 39.97 742 CYS A C 1
ATOM 5515 O O . CYS A 1 742 ? -35.855 48.872 -6.750 1.00 39.97 742 CYS A O 1
ATOM 5517 N N . SER A 1 743 ? -38.084 48.724 -6.631 1.00 37.84 743 SER A N 1
ATOM 5518 C CA . SER A 1 743 ? -38.260 48.954 -5.193 1.00 37.84 743 SER A CA 1
ATOM 5519 C C . SER A 1 743 ? -38.197 47.694 -4.317 1.00 37.84 743 SER A C 1
ATOM 5521 O O . SER A 1 743 ? -38.148 47.829 -3.098 1.00 37.84 743 SER A O 1
ATOM 5523 N N . ASN A 1 744 ? -38.208 46.484 -4.892 1.00 36.09 744 ASN A N 1
ATOM 5524 C CA . ASN A 1 744 ? -38.271 45.223 -4.130 1.00 36.09 744 ASN A CA 1
ATOM 5525 C C . ASN A 1 744 ? -36.901 44.573 -3.841 1.00 36.09 744 ASN A C 1
ATOM 5527 O O . ASN A 1 744 ? -36.847 43.493 -3.254 1.00 36.09 744 ASN A O 1
ATOM 5531 N N . LEU A 1 745 ? -35.788 45.240 -4.170 1.00 38.22 745 LEU A N 1
ATOM 5532 C CA . LEU A 1 745 ? -34.436 44.808 -3.793 1.00 38.22 745 LEU A CA 1
ATOM 5533 C C . LEU A 1 745 ? -34.178 45.116 -2.308 1.00 38.22 745 LEU A C 1
ATOM 5535 O O . LEU A 1 745 ? -33.560 46.111 -1.929 1.00 38.22 745 LEU A O 1
ATOM 5539 N N . THR A 1 746 ? -34.706 44.257 -1.443 1.00 35.06 746 THR A N 1
ATOM 5540 C CA . THR A 1 746 ? -34.476 44.287 0.002 1.00 35.06 746 THR A CA 1
ATOM 5541 C C . THR A 1 746 ? -33.129 43.637 0.314 1.00 35.06 746 THR A C 1
ATOM 5543 O O . THR A 1 746 ? -33.034 42.442 0.558 1.00 35.06 746 THR A O 1
ATOM 5546 N N . GLY A 1 747 ? -32.064 44.440 0.290 1.00 31.61 747 GLY A N 1
ATOM 5547 C CA . GLY A 1 747 ? -30.729 43.998 0.696 1.00 31.61 747 GLY A CA 1
ATOM 5548 C C . GLY A 1 747 ? -29.626 44.924 0.197 1.00 31.61 747 GLY A C 1
ATOM 5549 O O . GLY A 1 747 ? -29.041 44.667 -0.845 1.00 31.61 747 GLY A O 1
ATOM 5550 N N . GLY A 1 748 ? -29.336 45.996 0.945 1.00 29.64 748 GLY A N 1
ATOM 5551 C CA . GLY A 1 748 ? -28.106 46.779 0.753 1.00 29.64 748 GLY A CA 1
ATOM 5552 C C . GLY A 1 748 ? -28.234 48.181 0.145 1.00 29.64 748 GLY A C 1
ATOM 5553 O O . GLY A 1 748 ? -27.317 48.616 -0.539 1.00 29.64 748 GLY A O 1
ATOM 5554 N N . ALA A 1 749 ? -29.301 48.937 0.424 1.00 29.36 749 ALA A N 1
ATOM 5555 C CA . ALA A 1 749 ? -29.333 50.384 0.168 1.00 29.36 749 ALA A CA 1
ATOM 5556 C C . ALA A 1 749 ? -29.403 51.169 1.491 1.00 29.36 749 ALA A C 1
ATOM 5558 O O . ALA A 1 749 ? -30.475 51.533 1.968 1.00 29.36 749 ALA A O 1
ATOM 5559 N N . GLY A 1 750 ? -28.241 51.418 2.102 1.00 31.53 750 GLY A N 1
ATOM 5560 C CA . GLY A 1 750 ? -28.073 52.379 3.195 1.00 31.53 750 GLY A CA 1
ATOM 5561 C C . GLY A 1 750 ? -27.362 53.639 2.693 1.00 31.53 750 GLY A C 1
ATOM 5562 O O . GLY A 1 750 ? -26.155 53.636 2.480 1.00 31.53 750 GLY A O 1
ATOM 5563 N N . THR A 1 751 ? -28.111 54.719 2.498 1.00 30.36 751 THR A N 1
ATOM 5564 C CA . THR A 1 751 ? -27.674 56.050 2.037 1.00 30.36 751 THR A CA 1
ATOM 5565 C C . THR A 1 751 ? -26.610 56.722 2.924 1.00 30.36 751 THR A C 1
ATOM 5567 O O . THR A 1 751 ? -26.810 56.854 4.132 1.00 30.36 751 THR A O 1
ATOM 5570 N N . LYS A 1 752 ? -25.551 57.293 2.321 1.00 33.44 752 LYS A N 1
ATOM 5571 C CA . LYS A 1 752 ? -24.755 58.406 2.891 1.00 33.44 752 LYS A CA 1
ATOM 5572 C C . LYS A 1 752 ? -24.772 59.590 1.915 1.00 33.44 752 LYS A C 1
ATOM 5574 O O . LYS A 1 752 ? -24.403 59.428 0.758 1.00 33.44 752 LYS A O 1
ATOM 5579 N N . ALA A 1 753 ? -25.203 60.770 2.364 1.00 40.31 753 ALA A N 1
ATOM 5580 C CA . ALA A 1 753 ? -25.180 61.988 1.549 1.00 40.31 753 ALA A CA 1
ATOM 5581 C C . ALA A 1 753 ? -23.729 62.448 1.289 1.00 40.31 753 ALA A C 1
ATOM 5583 O O . ALA A 1 753 ? -22.909 62.455 2.209 1.00 40.31 753 ALA A O 1
ATOM 5584 N N . SER A 1 754 ? -23.394 62.850 0.057 1.00 42.34 754 SER A N 1
ATOM 5585 C CA . SER A 1 754 ? -22.068 63.401 -0.257 1.00 42.34 754 SER A CA 1
ATOM 5586 C C . SER A 1 754 ? -21.917 64.801 0.349 1.00 42.34 754 SER A C 1
ATOM 5588 O O . SER A 1 754 ? -22.702 65.697 0.041 1.00 42.34 754 SER A O 1
ATOM 5590 N N . GLY A 1 755 ? -20.919 65.009 1.209 1.00 49.28 755 GLY A N 1
ATOM 5591 C CA . GLY A 1 755 ? -20.633 66.326 1.785 1.00 49.28 755 GLY A CA 1
ATOM 5592 C C . GLY A 1 755 ? -20.055 67.323 0.780 1.00 49.28 755 GLY A C 1
ATOM 5593 O O . GLY A 1 755 ? -19.538 66.943 -0.268 1.00 49.28 755 GLY A O 1
ATOM 5594 N N . GLY A 1 756 ? -20.123 68.613 1.108 1.00 51.47 756 GLY A N 1
ATOM 5595 C CA . GLY A 1 756 ? -19.568 69.673 0.268 1.00 51.47 756 GLY A CA 1
ATOM 5596 C C . GLY A 1 756 ? -18.061 69.836 0.459 1.00 51.47 756 GLY A C 1
ATOM 5597 O O . GLY A 1 756 ? -17.478 69.495 1.490 1.00 51.47 756 GLY A O 1
ATOM 5598 N N . ARG A 1 757 ? -17.412 70.376 -0.570 1.00 56.25 757 ARG A N 1
ATOM 5599 C CA . ARG A 1 757 ? -15.955 70.462 -0.671 1.00 56.25 757 ARG A CA 1
ATOM 5600 C C . ARG A 1 757 ? -15.497 71.911 -0.782 1.00 56.25 757 ARG A C 1
ATOM 5602 O O . ARG A 1 757 ? -16.070 72.684 -1.548 1.00 56.25 757 ARG A O 1
ATOM 5609 N N . ILE A 1 758 ? -14.447 72.263 -0.042 1.00 59.66 758 ILE A N 1
ATOM 5610 C CA . ILE A 1 758 ? -13.816 73.583 -0.089 1.00 59.66 758 ILE A CA 1
ATOM 5611 C C . ILE A 1 758 ? -12.343 73.410 -0.457 1.00 59.66 758 ILE A C 1
ATOM 5613 O O . ILE A 1 758 ? -11.561 72.786 0.262 1.00 59.66 758 ILE A O 1
ATOM 5617 N N . ASP A 1 759 ? -11.949 73.997 -1.583 1.00 56.94 759 ASP A N 1
ATOM 5618 C CA . ASP A 1 759 ? -10.579 73.910 -2.067 1.00 56.94 759 ASP A CA 1
ATOM 5619 C C . ASP A 1 759 ? -9.770 75.111 -1.573 1.00 56.94 759 ASP A C 1
ATOM 5621 O O . ASP A 1 759 ? -9.960 76.252 -2.005 1.00 56.94 759 ASP A O 1
ATOM 5625 N N . PHE A 1 760 ? -8.840 74.839 -0.658 1.00 60.75 760 PHE A N 1
ATOM 5626 C CA . PHE A 1 760 ? -7.899 75.822 -0.143 1.00 60.75 760 PHE A CA 1
ATOM 5627 C C . PHE A 1 760 ? -6.491 75.465 -0.618 1.00 60.75 760 PHE A C 1
ATOM 5629 O O . PHE A 1 760 ? -5.925 74.460 -0.212 1.00 60.75 760 PHE A O 1
ATOM 5636 N N . THR A 1 761 ? -5.923 76.252 -1.530 1.00 56.28 761 THR A N 1
ATOM 5637 C CA . THR A 1 761 ? -4.586 75.977 -2.078 1.00 56.28 761 THR A CA 1
ATOM 5638 C C . THR A 1 761 ? -3.664 77.142 -1.765 1.00 56.28 761 THR A C 1
ATOM 5640 O O . THR A 1 761 ? -4.068 78.300 -1.795 1.00 56.28 761 THR A O 1
ATOM 5643 N N . TYR A 1 762 ? -2.410 76.858 -1.425 1.00 54.84 762 TYR A N 1
ATOM 5644 C CA . TYR A 1 762 ? -1.466 77.909 -1.086 1.00 54.84 762 TYR A CA 1
ATOM 5645 C C . TYR A 1 762 ? -0.087 77.664 -1.688 1.00 54.84 762 TYR A C 1
ATOM 5647 O O . TYR A 1 762 ? 0.499 76.604 -1.485 1.00 54.84 762 TYR A O 1
ATOM 5655 N N . SER A 1 763 ? 0.437 78.654 -2.417 1.00 51.22 763 SER A N 1
ATOM 5656 C CA . SER A 1 763 ? 1.766 78.609 -3.034 1.00 51.22 763 SER A CA 1
ATOM 5657 C C . SER A 1 763 ? 2.520 79.932 -2.808 1.00 51.22 763 SER A C 1
ATOM 5659 O O . SER A 1 763 ? 2.137 80.966 -3.359 1.00 51.22 763 SER A O 1
ATOM 5661 N N . GLY A 1 764 ? 3.599 79.896 -2.010 1.00 55.50 764 GLY A N 1
ATOM 5662 C CA . GLY A 1 764 ? 4.547 81.007 -1.769 1.00 55.50 764 GLY A CA 1
ATOM 5663 C C . GLY A 1 764 ? 4.519 81.611 -0.349 1.00 55.50 764 GLY A C 1
ATOM 5664 O O . GLY A 1 764 ? 3.515 81.527 0.338 1.00 55.50 764 GLY A O 1
ATOM 5665 N N . ASN A 1 765 ? 5.610 82.240 0.114 1.00 54.41 765 ASN A N 1
ATOM 5666 C CA . ASN A 1 765 ? 5.756 82.824 1.469 1.00 54.41 765 ASN A CA 1
ATOM 5667 C C . ASN A 1 765 ? 4.953 84.127 1.696 1.00 54.41 765 ASN A C 1
ATOM 5669 O O . ASN A 1 765 ? 5.530 85.196 1.881 1.00 54.41 765 ASN A O 1
ATOM 5673 N N . LYS A 1 766 ? 3.622 84.070 1.700 1.00 55.72 766 LYS A N 1
ATOM 5674 C CA . LYS A 1 766 ? 2.747 85.146 2.230 1.00 55.72 766 LYS A CA 1
ATOM 5675 C C . LYS A 1 766 ? 2.073 84.723 3.546 1.00 55.72 766 LYS A C 1
ATOM 5677 O O . LYS A 1 766 ? 1.945 83.535 3.849 1.00 55.72 766 LYS A O 1
ATOM 5682 N N . THR A 1 767 ? 1.641 85.699 4.326 1.00 58.78 767 THR A N 1
ATOM 5683 C CA . THR A 1 767 ? 1.102 85.499 5.675 1.00 58.78 767 THR A CA 1
ATOM 5684 C C . THR A 1 767 ? -0.403 85.757 5.636 1.00 58.78 767 THR A C 1
ATOM 5686 O O . THR A 1 767 ? -0.821 86.878 5.353 1.00 58.78 767 THR A O 1
ATOM 5689 N N . ILE A 1 768 ? -1.225 84.729 5.866 1.00 63.78 768 ILE A N 1
ATOM 5690 C CA . ILE A 1 768 ? -2.684 84.885 6.003 1.00 63.78 768 ILE A CA 1
ATOM 5691 C C . ILE A 1 768 ? -2.932 85.402 7.408 1.00 63.78 768 ILE A C 1
ATOM 5693 O O . ILE A 1 768 ? -2.498 84.754 8.345 1.00 63.78 768 ILE A O 1
ATOM 5697 N N . SER A 1 769 ? -3.600 86.536 7.582 1.00 61.84 769 SER A N 1
ATOM 5698 C CA . SER A 1 769 ? -3.795 87.111 8.918 1.00 61.84 769 SER A CA 1
ATOM 5699 C C . SER A 1 769 ? -4.870 86.354 9.694 1.00 61.84 769 SER A C 1
ATOM 5701 O O . SER A 1 769 ? -4.611 85.951 10.819 1.00 61.84 769 SER A O 1
ATOM 5703 N N . ASN A 1 770 ? -6.032 86.098 9.074 1.00 69.88 770 ASN A N 1
ATOM 5704 C CA . ASN A 1 770 ? -7.176 85.408 9.685 1.00 69.88 770 ASN A CA 1
ATOM 5705 C C . ASN A 1 770 ? -7.853 84.491 8.650 1.00 69.88 770 ASN A C 1
ATOM 5707 O O . ASN A 1 770 ? -7.946 84.861 7.475 1.00 69.88 770 ASN A O 1
ATOM 5711 N N . PHE A 1 771 ? -8.357 83.329 9.081 1.00 75.44 771 PHE A N 1
ATOM 5712 C CA . PHE A 1 771 ? -9.141 82.397 8.262 1.00 75.44 771 PHE A CA 1
ATOM 5713 C C . PHE A 1 771 ? -10.379 81.902 9.015 1.00 75.44 771 PHE A C 1
ATOM 5715 O O . PHE A 1 771 ? -10.275 81.423 10.145 1.00 75.44 771 PHE A O 1
ATOM 5722 N N . SER A 1 772 ? -11.554 81.975 8.385 1.00 78.31 772 SER A N 1
ATOM 5723 C CA . SER A 1 772 ? -12.771 81.410 8.972 1.00 78.31 772 SER A CA 1
ATOM 5724 C C . SER A 1 772 ? -13.741 80.831 7.946 1.00 78.31 772 SER A C 1
ATOM 5726 O O . SER A 1 772 ? -13.798 81.293 6.801 1.00 78.31 772 SER A O 1
ATOM 5728 N N . ILE A 1 773 ? -14.494 79.814 8.379 1.00 79.00 773 ILE A N 1
ATOM 5729 C CA . ILE A 1 773 ? -15.583 79.185 7.629 1.00 79.00 773 ILE A CA 1
ATOM 5730 C C . ILE A 1 773 ? -16.860 79.261 8.462 1.00 79.00 773 ILE A C 1
ATOM 5732 O O . ILE A 1 773 ? -16.907 78.826 9.617 1.00 79.00 773 ILE A O 1
ATOM 5736 N N . THR A 1 774 ? -17.911 79.766 7.831 1.00 75.81 774 THR A N 1
ATOM 5737 C CA . THR A 1 774 ? -19.235 79.940 8.427 1.00 75.81 774 THR A CA 1
ATOM 5738 C C . THR A 1 774 ? -20.272 79.268 7.538 1.00 75.81 774 THR A C 1
ATOM 5740 O O . THR A 1 774 ? -20.281 79.509 6.332 1.00 75.81 774 THR A O 1
ATOM 5743 N N . ILE A 1 775 ? -21.156 78.450 8.118 1.00 74.50 775 ILE A N 1
ATOM 5744 C CA . ILE A 1 775 ? -22.279 77.794 7.427 1.00 74.50 775 ILE A CA 1
ATOM 5745 C C . ILE A 1 775 ? -23.580 78.363 7.991 1.00 74.50 775 ILE A C 1
ATOM 5747 O O . ILE A 1 775 ? -23.811 78.290 9.198 1.00 74.50 775 ILE A O 1
ATOM 5751 N N . ASN A 1 776 ? -24.434 78.929 7.131 1.00 70.31 776 ASN A N 1
ATOM 5752 C CA . ASN A 1 776 ? -25.739 79.493 7.512 1.00 70.31 776 ASN A CA 1
ATOM 5753 C C . ASN A 1 776 ? -25.657 80.460 8.710 1.00 70.31 776 ASN A C 1
ATOM 5755 O O . ASN A 1 776 ? -26.464 80.407 9.633 1.00 70.31 776 ASN A O 1
ATOM 5759 N N . GLY A 1 777 ? -24.637 81.325 8.712 1.00 69.62 777 GLY A N 1
ATOM 5760 C CA . GLY A 1 777 ? -24.400 82.326 9.760 1.00 69.62 777 GLY A CA 1
ATOM 5761 C C . GLY A 1 777 ? -23.700 81.810 11.023 1.00 69.62 777 GLY A C 1
ATOM 5762 O O . GLY A 1 777 ? -23.274 82.623 11.836 1.00 69.62 777 GLY A O 1
ATOM 5763 N N . THR A 1 778 ? -23.508 80.494 11.172 1.00 73.25 778 THR A N 1
ATOM 5764 C CA . THR A 1 778 ? -22.794 79.900 12.315 1.00 73.25 778 THR A CA 1
ATOM 5765 C C . THR A 1 778 ? -21.347 79.583 11.954 1.00 73.25 778 THR A C 1
ATOM 5767 O O . THR A 1 778 ? -21.081 78.885 10.973 1.00 73.25 778 THR A O 1
ATOM 5770 N N . GLN A 1 779 ? -20.398 80.093 12.738 1.00 81.19 779 GLN A N 1
ATOM 5771 C CA . GLN A 1 779 ? -18.972 79.869 12.507 1.00 81.19 779 GLN A CA 1
ATOM 5772 C C . GLN A 1 779 ? -18.573 78.457 12.957 1.00 81.19 779 GLN A C 1
ATOM 5774 O O . GLN A 1 779 ? -18.789 78.069 14.107 1.00 81.19 779 GLN A O 1
ATOM 5779 N N . ILE A 1 780 ? -18.006 77.677 12.039 1.00 81.25 780 ILE A N 1
ATOM 5780 C CA . ILE A 1 780 ? -17.648 76.269 12.274 1.00 81.25 780 ILE A CA 1
ATOM 5781 C C . ILE A 1 780 ? -16.135 76.037 12.341 1.00 81.25 780 ILE A C 1
ATOM 5783 O O . ILE A 1 780 ? -15.697 75.048 12.922 1.00 81.25 780 ILE A O 1
ATOM 5787 N N . LEU A 1 781 ? -15.346 76.961 11.791 1.00 83.50 781 LEU A N 1
ATOM 5788 C CA . LEU A 1 781 ? -13.885 76.989 11.855 1.00 83.50 781 LEU A CA 1
ATOM 5789 C C . LEU A 1 781 ? -13.445 78.455 11.937 1.00 83.50 781 LEU A C 1
ATOM 5791 O O . LEU A 1 781 ? -13.883 79.265 11.118 1.00 83.50 781 LEU A O 1
ATOM 5795 N N . SER A 1 782 ? -12.592 78.802 12.898 1.00 78.44 782 SER A N 1
ATOM 5796 C CA . SER A 1 782 ? -12.028 80.151 13.030 1.00 78.44 782 SER A CA 1
ATOM 5797 C C . SER A 1 782 ? -10.626 80.083 13.589 1.00 78.44 782 SER A C 1
ATOM 5799 O O . SER A 1 782 ? -10.421 79.468 14.632 1.00 78.44 782 SER A O 1
ATOM 5801 N N . ALA A 1 783 ? -9.678 80.738 12.929 1.00 71.19 783 ALA A N 1
ATOM 5802 C CA . ALA A 1 783 ? -8.320 80.813 13.432 1.00 71.19 783 ALA A CA 1
ATOM 5803 C C . ALA A 1 783 ? -7.543 81.995 12.853 1.00 71.19 783 ALA A C 1
ATOM 5805 O O . ALA A 1 783 ? -7.656 82.338 11.670 1.00 71.19 783 ALA A O 1
ATOM 5806 N N . ASP A 1 784 ? -6.692 82.562 13.701 1.00 65.94 784 ASP A N 1
ATOM 5807 C CA . ASP A 1 784 ? -5.755 83.604 13.323 1.00 65.94 784 ASP A CA 1
ATOM 5808 C C . ASP A 1 784 ? -4.428 82.974 12.886 1.00 65.94 784 ASP A C 1
ATOM 5810 O O . ASP A 1 784 ? -3.896 82.051 13.502 1.00 65.94 784 ASP A O 1
ATOM 5814 N N . ASN A 1 785 ? -3.905 83.490 11.784 1.00 63.47 785 ASN A N 1
ATOM 5815 C CA . ASN A 1 785 ? -2.577 83.259 11.243 1.00 63.47 785 ASN A CA 1
ATOM 5816 C C . ASN A 1 785 ? -2.152 81.786 11.055 1.00 63.47 785 ASN A C 1
ATOM 5818 O O . ASN A 1 785 ? -1.197 81.326 11.686 1.00 63.47 785 ASN A O 1
ATOM 5822 N N . PRO A 1 786 ? -2.808 81.032 10.142 1.00 63.09 786 PRO A N 1
ATOM 5823 C CA . PRO A 1 786 ? -2.498 79.614 9.902 1.00 63.09 786 PRO A CA 1
ATOM 5824 C C . PRO A 1 786 ? -1.037 79.330 9.498 1.00 63.09 786 PRO A C 1
ATOM 5826 O O . PRO A 1 786 ? -0.507 78.243 9.764 1.00 63.09 786 PRO A O 1
ATOM 5829 N N . GLY A 1 787 ? -0.373 80.301 8.862 1.00 61.09 787 GLY A N 1
ATOM 5830 C CA . GLY A 1 787 ? 0.962 80.142 8.282 1.00 61.09 787 GLY A CA 1
ATOM 5831 C C . GLY A 1 787 ? 1.027 79.108 7.145 1.00 61.09 787 GLY A C 1
ATOM 5832 O O . GLY A 1 787 ? 0.011 78.609 6.666 1.00 61.09 787 GLY A O 1
ATOM 5833 N N . LEU A 1 788 ? 2.245 78.778 6.706 1.00 61.03 788 LEU A N 1
ATOM 5834 C CA . LEU A 1 788 ? 2.509 77.697 5.747 1.00 61.03 788 LEU A CA 1
ATOM 5835 C C . LEU A 1 788 ? 2.475 76.331 6.451 1.00 61.03 788 LEU A C 1
ATOM 5837 O O . LEU A 1 788 ? 3.135 76.149 7.476 1.00 61.03 788 LEU A O 1
ATOM 5841 N N . LYS A 1 789 ? 1.719 75.371 5.905 1.00 65.12 789 LYS A N 1
ATOM 5842 C CA . LYS A 1 789 ? 1.545 74.012 6.449 1.00 65.12 789 LYS A CA 1
ATOM 5843 C C . LYS A 1 789 ? 1.588 72.973 5.316 1.00 65.12 789 LYS A C 1
ATOM 5845 O O . LYS A 1 789 ? 1.117 73.251 4.215 1.00 65.12 789 LYS A O 1
ATOM 5850 N N . SER A 1 790 ? 2.137 71.785 5.584 1.00 65.06 790 SER A N 1
ATOM 5851 C CA . SER A 1 790 ? 1.936 70.593 4.740 1.00 65.06 790 SER A CA 1
ATOM 5852 C C . SER A 1 790 ? 0.487 70.099 4.849 1.00 65.06 790 SER A C 1
ATOM 5854 O O . SER A 1 790 ? -0.222 70.508 5.765 1.00 65.06 790 SER A O 1
ATOM 5856 N N . SER A 1 791 ? 0.049 69.187 3.980 1.00 63.12 791 SER A N 1
ATOM 5857 C CA . SER A 1 791 ? -1.301 68.595 4.027 1.00 63.12 791 SER A CA 1
ATOM 5858 C C . SER A 1 791 ? -1.625 67.954 5.380 1.00 63.12 791 SER A C 1
ATOM 5860 O O . SER A 1 791 ? -2.669 68.243 5.957 1.00 63.12 791 SER A O 1
ATOM 5862 N N . SER A 1 792 ? -0.686 67.198 5.951 1.00 64.19 792 SER A N 1
ATOM 5863 C CA . SER A 1 792 ? -0.809 66.645 7.307 1.00 64.19 792 SER A CA 1
ATOM 5864 C C . SER A 1 792 ? -0.819 67.722 8.401 1.00 64.19 792 SER A C 1
ATOM 5866 O O . SER A 1 792 ? -1.586 67.645 9.357 1.00 64.19 792 SER A O 1
ATOM 5868 N N . GLY A 1 793 ? -0.004 68.772 8.260 1.00 70.94 793 GLY A N 1
ATOM 5869 C CA . GLY A 1 793 ? -0.002 69.907 9.187 1.00 70.94 793 GLY A CA 1
ATOM 5870 C C . GLY A 1 793 ? -1.286 70.741 9.119 1.00 70.94 793 GLY A C 1
ATOM 5871 O O . GLY A 1 793 ? -1.689 71.327 10.124 1.00 70.94 793 GLY A O 1
ATOM 5872 N N . LEU A 1 794 ? -1.931 70.788 7.952 1.00 71.81 794 LEU A N 1
ATOM 5873 C CA . LEU A 1 794 ? -3.212 71.448 7.733 1.00 71.81 794 LEU A CA 1
ATOM 5874 C C . LEU A 1 794 ? -4.363 70.629 8.325 1.00 71.81 794 LEU A C 1
ATOM 5876 O O . LEU A 1 794 ? -5.239 71.214 8.950 1.00 71.81 794 LEU A O 1
ATOM 5880 N N . GLU A 1 795 ? -4.337 69.301 8.205 1.00 74.31 795 GLU A N 1
ATOM 5881 C CA . GLU A 1 795 ? -5.324 68.412 8.831 1.00 74.31 795 GLU A CA 1
ATOM 5882 C C . GLU A 1 795 ? -5.356 68.568 10.353 1.00 74.31 795 GLU A C 1
ATOM 5884 O O . GLU A 1 795 ? -6.413 68.826 10.937 1.00 74.31 795 GLU A O 1
ATOM 5889 N N . THR A 1 796 ? -4.186 68.524 10.992 1.00 78.75 796 THR A N 1
ATOM 5890 C CA . THR A 1 796 ? -4.062 68.752 12.437 1.00 78.75 796 THR A CA 1
ATOM 5891 C C . THR A 1 796 ? -4.560 70.145 12.822 1.00 78.75 796 THR A C 1
ATOM 5893 O O . THR A 1 796 ? -5.314 70.291 13.783 1.00 78.75 796 THR A O 1
ATOM 5896 N N . TRP A 1 797 ? -4.201 71.177 12.050 1.00 77.94 797 TRP A N 1
ATOM 5897 C CA . TRP A 1 797 ? -4.633 72.550 12.316 1.00 77.94 797 TRP A CA 1
ATOM 5898 C C . TRP A 1 797 ? -6.150 72.739 12.171 1.00 77.94 797 TRP A C 1
ATOM 5900 O O . TRP A 1 797 ? -6.754 73.367 13.039 1.00 77.94 797 TRP A O 1
ATOM 5910 N N . VAL A 1 798 ? -6.780 72.171 11.137 1.00 77.06 798 VAL A N 1
ATOM 5911 C CA . VAL A 1 798 ? -8.243 72.213 10.961 1.00 77.06 798 VAL A CA 1
ATOM 5912 C C . VAL A 1 798 ? -8.917 71.539 12.150 1.00 77.06 798 VAL A C 1
ATOM 5914 O O . VAL A 1 798 ? -9.763 72.145 12.801 1.00 77.06 798 VAL A O 1
ATOM 5917 N N . THR A 1 799 ? -8.484 70.330 12.503 1.00 80.00 799 THR A N 1
ATOM 5918 C CA . THR A 1 799 ? -9.095 69.548 13.588 1.00 80.00 799 THR A CA 1
ATOM 5919 C C . THR A 1 799 ? -8.959 70.230 14.955 1.00 80.00 799 THR A C 1
ATOM 5921 O O . THR A 1 799 ? -9.850 70.110 15.790 1.00 80.00 799 THR A O 1
ATOM 5924 N N . SER A 1 800 ? -7.885 70.992 15.191 1.00 80.44 800 SER A N 1
ATOM 5925 C CA . SER A 1 800 ? -7.689 71.749 16.441 1.00 80.44 800 SER A CA 1
ATOM 5926 C C . SER A 1 800 ? -8.455 73.076 16.523 1.00 80.44 800 SER A C 1
ATOM 5928 O O . SER A 1 800 ? -8.554 73.629 17.614 1.00 80.44 800 SER A O 1
ATOM 5930 N N . ASN A 1 801 ? -8.972 73.608 15.409 1.00 79.00 801 ASN A N 1
ATOM 5931 C CA . ASN A 1 801 ? -9.620 74.929 15.368 1.00 79.00 801 ASN A CA 1
ATOM 5932 C C . ASN A 1 801 ? -11.099 74.882 14.929 1.00 79.00 801 ASN A C 1
ATOM 5934 O O . ASN A 1 801 ? -11.745 75.931 14.831 1.00 79.00 801 ASN A O 1
ATOM 5938 N N . ILE A 1 802 ? -11.657 73.692 14.664 1.00 81.56 802 ILE A N 1
ATOM 5939 C CA . ILE A 1 802 ? -13.107 73.524 14.493 1.00 81.56 802 ILE A CA 1
ATOM 5940 C C . ILE A 1 802 ? -13.829 73.739 15.824 1.00 81.56 802 ILE A C 1
ATOM 5942 O O . ILE A 1 802 ? -13.350 73.354 16.891 1.00 81.56 802 ILE A O 1
ATOM 5946 N N . THR A 1 803 ? -15.014 74.337 15.774 1.00 78.75 803 THR A N 1
ATOM 5947 C CA . THR A 1 803 ? -15.821 74.532 16.983 1.00 78.75 803 THR A CA 1
ATOM 5948 C C . THR A 1 803 ? -16.427 73.203 17.445 1.00 78.75 803 THR A C 1
ATOM 5950 O O . THR A 1 803 ? -16.699 72.309 16.641 1.00 78.75 803 THR A O 1
ATOM 5953 N N . SER A 1 804 ? -16.704 73.053 18.743 1.00 75.75 804 SER A N 1
ATOM 5954 C CA . SER A 1 804 ? -17.268 71.805 19.292 1.00 75.75 804 SER A CA 1
ATOM 5955 C C . SER A 1 804 ? -18.611 71.425 18.647 1.00 75.75 804 SER A C 1
ATOM 5957 O O . SER A 1 804 ? -18.893 70.249 18.427 1.00 75.75 804 SER A O 1
ATOM 5959 N N . ALA A 1 805 ? -19.417 72.425 18.271 1.00 66.69 805 ALA A N 1
ATOM 5960 C CA . ALA A 1 805 ? -20.668 72.228 17.539 1.00 66.69 805 ALA A CA 1
ATOM 5961 C C . ALA A 1 805 ? -20.445 71.698 16.110 1.00 66.69 805 ALA A C 1
ATOM 5963 O O . ALA A 1 805 ? -21.283 70.960 15.584 1.00 66.69 805 ALA A O 1
ATOM 5964 N N . ALA A 1 806 ? -19.316 72.041 15.486 1.00 72.69 806 ALA A N 1
ATOM 5965 C CA . ALA A 1 806 ? -18.960 71.552 14.165 1.00 72.69 806 ALA A CA 1
ATOM 5966 C C . ALA A 1 806 ? -18.497 70.089 14.202 1.00 72.69 806 ALA A C 1
ATOM 5968 O O . ALA A 1 806 ? -18.939 69.298 13.375 1.00 72.69 806 ALA A O 1
ATOM 5969 N N . ALA A 1 807 ? -17.687 69.700 15.191 1.00 72.12 807 ALA A N 1
ATOM 5970 C CA . ALA A 1 807 ? -17.186 68.328 15.333 1.00 72.12 807 ALA A CA 1
ATOM 5971 C C . ALA A 1 807 ? -18.301 67.288 15.572 1.00 72.12 807 ALA A C 1
ATOM 5973 O O . ALA A 1 807 ? -18.204 66.141 15.120 1.00 72.12 807 ALA A O 1
ATOM 5974 N N . ALA A 1 808 ? -19.372 67.682 16.270 1.00 68.88 808 ALA A N 1
ATOM 5975 C CA . ALA A 1 808 ? -20.516 66.813 16.541 1.00 68.88 808 ALA A CA 1
ATOM 5976 C C . ALA A 1 808 ? -21.356 66.530 15.284 1.00 68.88 808 ALA A C 1
ATOM 5978 O O . ALA A 1 808 ? -21.806 65.406 15.079 1.00 68.88 808 ALA A O 1
ATOM 5979 N N . ASN A 1 809 ? -21.537 67.534 14.425 1.00 63.47 809 ASN A N 1
ATOM 5980 C CA . ASN A 1 809 ? -22.497 67.474 13.319 1.00 63.47 809 ASN A CA 1
ATOM 5981 C C . ASN A 1 809 ? -21.845 67.239 11.950 1.00 63.47 809 ASN A C 1
ATOM 5983 O O . ASN A 1 809 ? -22.505 66.770 11.019 1.00 63.47 809 ASN A O 1
ATOM 5987 N N . TYR A 1 810 ? -20.549 67.528 11.834 1.00 69.81 810 TYR A N 1
ATOM 5988 C CA . TYR A 1 810 ? -19.800 67.474 10.588 1.00 69.81 810 TYR A CA 1
ATOM 5989 C C . TYR A 1 810 ? -18.486 66.709 10.763 1.00 69.81 810 TYR A C 1
ATOM 5991 O O . TYR A 1 810 ? -17.918 66.604 11.851 1.00 69.81 810 TYR A O 1
ATOM 5999 N N . THR A 1 811 ? -18.007 66.153 9.661 1.00 69.75 811 THR A N 1
ATOM 6000 C CA . THR A 1 811 ? -16.701 65.514 9.528 1.00 69.75 811 THR A CA 1
ATOM 6001 C C . THR A 1 811 ? -15.858 66.375 8.610 1.00 69.75 811 THR A C 1
ATOM 6003 O O . THR A 1 811 ? -16.329 66.771 7.544 1.00 69.75 811 THR A O 1
ATOM 6006 N N . PHE A 1 812 ? -14.627 66.648 9.023 1.00 74.81 812 PHE A N 1
ATOM 6007 C CA . PHE A 1 812 ? -13.664 67.416 8.249 1.00 74.81 812 PHE A CA 1
ATOM 6008 C C . PHE A 1 812 ? -12.528 66.493 7.838 1.00 74.81 812 PHE A C 1
ATOM 6010 O O . PHE A 1 812 ? -12.013 65.762 8.680 1.00 74.81 812 PHE A O 1
ATOM 6017 N N . THR A 1 813 ? -12.138 66.521 6.568 1.00 70.06 813 THR A N 1
ATOM 6018 C CA . THR A 1 813 ? -10.961 65.784 6.087 1.00 70.06 813 THR A CA 1
ATOM 6019 C C . THR A 1 813 ? -10.118 66.664 5.185 1.00 70.06 813 THR A C 1
ATOM 6021 O O . THR A 1 813 ? -10.653 67.500 4.451 1.00 70.06 813 THR A O 1
ATOM 6024 N N . VAL A 1 814 ? -8.795 66.490 5.237 1.00 71.19 814 VAL A N 1
ATOM 6025 C CA . VAL A 1 814 ? -7.867 67.229 4.377 1.00 71.19 814 VAL A CA 1
ATOM 6026 C C . VAL A 1 814 ? -7.259 66.293 3.341 1.00 71.19 814 VAL A C 1
ATOM 6028 O O . VAL A 1 814 ? -6.636 65.291 3.668 1.00 71.19 814 VAL A O 1
ATOM 6031 N N . GLY A 1 815 ? -7.466 66.614 2.065 1.00 64.38 815 GLY A N 1
ATOM 6032 C CA . GLY A 1 815 ? -6.941 65.838 0.943 1.00 64.38 815 GLY A CA 1
ATOM 6033 C C . GLY A 1 815 ? -5.493 66.189 0.587 1.00 64.38 815 GLY A C 1
ATOM 6034 O O . GLY A 1 815 ? -4.951 67.215 0.999 1.00 64.38 815 GLY A O 1
ATOM 6035 N N . SER A 1 816 ? -4.892 65.379 -0.287 1.00 58.84 816 SER A N 1
ATOM 6036 C CA . SER A 1 816 ? -3.487 65.463 -0.730 1.00 58.84 816 SER A CA 1
ATOM 6037 C C . SER A 1 816 ? -3.063 66.781 -1.409 1.00 58.84 816 SER A C 1
ATOM 6039 O O . SER A 1 816 ? -1.877 66.983 -1.650 1.00 58.84 816 SER A O 1
ATOM 6041 N N . SER A 1 817 ? -3.990 67.709 -1.676 1.00 61.53 817 SER A N 1
ATOM 6042 C CA . SER A 1 817 ? -3.727 69.037 -2.263 1.00 61.53 817 SER A CA 1
ATOM 6043 C C . SER A 1 817 ? -4.141 70.208 -1.356 1.00 61.53 817 SER A C 1
ATOM 6045 O O . SER A 1 817 ? -4.522 71.259 -1.862 1.00 61.53 817 SER A O 1
ATOM 6047 N N . ASN A 1 818 ? -4.115 70.026 -0.028 1.00 62.03 818 ASN A N 1
ATOM 6048 C CA . ASN A 1 818 ? -4.543 71.013 0.983 1.00 62.03 818 ASN A CA 1
ATOM 6049 C C . ASN A 1 818 ? -6.045 71.379 0.942 1.00 62.03 818 ASN A C 1
ATOM 6051 O O . ASN A 1 818 ? -6.485 72.368 1.522 1.00 62.03 818 ASN A O 1
ATOM 6055 N N . ARG A 1 819 ? -6.858 70.537 0.298 1.00 68.12 819 ARG A N 1
ATOM 6056 C CA . ARG A 1 819 ? -8.316 70.702 0.171 1.00 68.12 819 ARG A CA 1
ATOM 6057 C C . ARG A 1 819 ? -9.020 70.262 1.448 1.00 68.12 819 ARG A C 1
ATOM 6059 O O . ARG A 1 819 ? -8.696 69.190 1.943 1.00 68.12 819 ARG A O 1
ATOM 6066 N N . ILE A 1 820 ? -9.997 71.028 1.930 1.00 71.94 820 ILE A N 1
ATOM 6067 C CA . ILE A 1 820 ? -10.763 70.722 3.147 1.00 71.94 820 ILE A CA 1
ATOM 6068 C C . ILE A 1 820 ? -12.176 70.283 2.741 1.00 71.94 820 ILE A C 1
ATOM 6070 O O . ILE A 1 820 ? -12.966 71.072 2.219 1.00 71.94 820 ILE A O 1
ATOM 6074 N N . ASN A 1 821 ? -12.518 69.023 2.993 1.00 70.62 821 ASN A N 1
ATOM 6075 C CA . ASN A 1 821 ? -13.859 68.486 2.764 1.00 70.62 821 ASN A CA 1
ATOM 6076 C C . ASN A 1 821 ? -14.686 68.561 4.045 1.00 70.62 821 ASN A C 1
ATOM 6078 O O . ASN A 1 821 ? -14.156 68.307 5.126 1.00 70.62 821 ASN A O 1
ATOM 6082 N N . ILE A 1 822 ? -15.978 68.872 3.921 1.00 70.06 822 ILE A N 1
ATOM 6083 C CA . ILE A 1 822 ? -16.903 68.995 5.052 1.00 70.06 822 ILE A CA 1
ATOM 6084 C C . ILE A 1 822 ? -18.150 68.157 4.770 1.00 70.06 822 ILE A C 1
ATOM 6086 O O . ILE A 1 822 ? -18.916 68.438 3.849 1.00 70.06 822 ILE A O 1
ATOM 6090 N N . VAL A 1 823 ? -18.376 67.127 5.582 1.00 67.00 823 VAL A N 1
ATOM 6091 C CA . VAL A 1 823 ? -19.469 66.162 5.392 1.00 67.00 823 VAL A CA 1
ATOM 6092 C C . VAL A 1 823 ? -20.374 66.133 6.613 1.00 67.00 823 VAL A C 1
ATOM 6094 O O . VAL A 1 823 ? -19.897 65.914 7.722 1.00 67.00 823 VAL A O 1
ATOM 6097 N N . ALA A 1 824 ? -21.682 66.318 6.434 1.00 61.81 824 ALA A N 1
ATOM 6098 C CA . ALA A 1 824 ? -22.645 66.146 7.519 1.00 61.81 824 ALA A CA 1
ATOM 6099 C C . ALA A 1 824 ? -22.758 64.670 7.919 1.00 61.81 824 ALA A C 1
ATOM 6101 O O . ALA A 1 824 ? -22.825 63.792 7.063 1.00 61.81 824 ALA A O 1
ATOM 6102 N N . LYS A 1 825 ? -22.775 64.391 9.225 1.00 57.06 825 LYS A N 1
ATOM 6103 C CA . LYS A 1 825 ? -22.793 63.010 9.734 1.00 57.06 825 LYS A CA 1
ATOM 6104 C C . LYS A 1 825 ? -24.176 62.353 9.671 1.00 57.06 825 LYS A C 1
ATOM 6106 O O . LYS A 1 825 ? -24.249 61.148 9.474 1.00 57.06 825 LYS A O 1
ATOM 6111 N N . ASN A 1 826 ? -25.248 63.137 9.802 1.00 52.53 826 ASN A N 1
ATOM 6112 C CA . ASN A 1 826 ? -26.635 62.660 9.844 1.00 52.53 826 ASN A CA 1
ATOM 6113 C C . ASN A 1 826 ? -27.515 63.454 8.868 1.00 52.53 826 ASN A C 1
ATOM 6115 O O . ASN A 1 826 ? -27.244 64.634 8.630 1.00 52.53 826 ASN A O 1
ATOM 6119 N N . ALA A 1 827 ? -28.587 62.840 8.352 1.00 50.06 827 ALA A N 1
ATOM 6120 C CA . ALA A 1 827 ? -29.642 63.535 7.605 1.00 50.06 827 ALA A CA 1
ATOM 6121 C C . ALA A 1 827 ? -30.306 64.624 8.486 1.00 50.06 827 ALA A C 1
ATOM 6123 O O . ALA A 1 827 ? -30.466 64.426 9.688 1.00 50.06 827 ALA A O 1
ATOM 6124 N N . GLY A 1 828 ? -30.636 65.795 7.917 1.00 51.22 828 GLY A N 1
ATOM 6125 C CA . GLY A 1 828 ? -31.238 66.927 8.654 1.00 51.22 828 GLY A CA 1
ATOM 6126 C C . GLY A 1 828 ? -30.296 67.923 9.369 1.00 51.22 828 GLY A C 1
ATOM 6127 O O . GLY A 1 828 ? -30.783 68.867 9.988 1.00 51.22 828 GLY A O 1
ATOM 6128 N N . ALA A 1 829 ? -28.965 67.781 9.292 1.00 54.00 829 ALA A N 1
ATOM 6129 C CA . ALA A 1 829 ? -28.029 68.807 9.787 1.00 54.00 829 ALA A CA 1
ATOM 6130 C C . ALA A 1 829 ? -28.177 70.147 9.028 1.00 54.00 829 ALA A C 1
ATOM 6132 O O . ALA A 1 829 ? -28.589 70.149 7.872 1.00 54.00 829 ALA A O 1
ATOM 6133 N N . SER A 1 830 ? -27.783 71.291 9.615 1.00 54.75 830 SER A N 1
ATOM 6134 C CA . SER A 1 830 ? -27.964 72.639 9.019 1.00 54.75 830 SER A CA 1
ATOM 6135 C C . SER A 1 830 ? -27.376 72.795 7.604 1.00 54.75 830 SER A C 1
ATOM 6137 O O . SER A 1 830 ? -27.791 73.677 6.859 1.00 54.75 830 SER A O 1
ATOM 6139 N N . PHE A 1 831 ? -26.395 71.962 7.247 1.00 55.88 831 PHE A N 1
ATOM 6140 C CA . PHE A 1 831 ? -25.755 71.886 5.928 1.00 55.88 831 PHE A CA 1
ATOM 6141 C C . PHE A 1 831 ? -26.538 71.057 4.891 1.00 55.88 831 PHE A C 1
ATOM 6143 O O . PHE A 1 831 ? -26.353 71.243 3.693 1.00 55.88 831 PHE A O 1
ATOM 6150 N N . ASN A 1 832 ? -27.444 70.182 5.329 1.00 51.28 832 ASN A N 1
ATOM 6151 C CA . ASN A 1 832 ? -28.302 69.358 4.471 1.00 51.28 832 ASN A CA 1
ATOM 6152 C C . ASN A 1 832 ? -29.542 70.116 3.976 1.00 51.28 832 ASN A C 1
ATOM 6154 O O . ASN A 1 832 ? -30.509 69.478 3.597 1.00 51.28 832 ASN A O 1
ATOM 6158 N N . ALA A 1 833 ? -29.529 71.451 4.001 1.00 50.06 833 ALA A N 1
ATOM 6159 C CA . ALA A 1 833 ? -30.589 72.293 3.457 1.00 50.06 833 ALA A CA 1
ATOM 6160 C C . ALA A 1 833 ? -30.140 72.895 2.120 1.00 50.06 833 ALA A C 1
ATOM 6162 O O . ALA A 1 833 ? -29.026 73.410 2.044 1.00 50.06 833 ALA A O 1
ATOM 6163 N N . SER A 1 834 ? -31.005 72.887 1.102 1.00 47.97 834 SER A N 1
ATOM 6164 C CA . SER A 1 834 ? -30.716 73.152 -0.323 1.00 47.97 834 SER A CA 1
ATOM 6165 C C . SER A 1 834 ? -29.928 74.404 -0.665 1.00 47.97 834 SER A C 1
ATOM 6167 O O . SER A 1 834 ? -29.315 74.499 -1.728 1.00 47.97 834 SER A O 1
ATOM 6169 N N . THR A 1 835 ? -29.900 75.356 0.253 1.00 52.44 835 THR A N 1
ATOM 6170 C CA . THR A 1 835 ? -29.331 76.685 0.069 1.00 52.44 835 THR A CA 1
ATOM 6171 C C . THR A 1 835 ? -28.315 77.044 1.150 1.00 52.44 835 THR A C 1
ATOM 6173 O O . THR A 1 835 ? -28.178 78.221 1.482 1.00 52.44 835 THR A O 1
ATOM 6176 N N . ALA A 1 836 ? -27.616 76.061 1.733 1.00 56.19 836 ALA A N 1
ATOM 6177 C CA . ALA A 1 836 ? -26.617 76.321 2.765 1.00 56.19 836 ALA A CA 1
ATOM 6178 C C . ALA A 1 836 ? -25.571 77.354 2.295 1.00 56.19 836 ALA A C 1
ATOM 6180 O O . ALA A 1 836 ? -24.758 77.097 1.404 1.00 56.19 836 ALA A O 1
ATOM 6181 N N . ASN A 1 837 ? -25.585 78.549 2.892 1.00 61.31 837 ASN A N 1
ATOM 6182 C CA . ASN A 1 837 ? -24.665 79.616 2.531 1.00 61.31 837 ASN A CA 1
ATOM 6183 C C . ASN A 1 837 ? -23.361 79.437 3.300 1.00 61.31 837 ASN A C 1
ATOM 6185 O O . ASN A 1 837 ? -23.316 79.599 4.523 1.00 61.31 837 ASN A O 1
ATOM 6189 N N . ILE A 1 838 ? -22.305 79.099 2.566 1.00 66.69 838 ILE A N 1
ATOM 6190 C CA . ILE A 1 838 ? -20.969 78.948 3.132 1.00 66.69 838 ILE A CA 1
ATOM 6191 C C . ILE A 1 838 ? -20.139 80.164 2.800 1.00 66.69 838 ILE A C 1
ATOM 6193 O O . ILE A 1 838 ? -19.888 80.463 1.633 1.00 66.69 838 ILE A O 1
ATOM 6197 N N . VAL A 1 839 ? -19.678 80.853 3.827 1.00 65.69 839 VAL A N 1
ATOM 6198 C CA . VAL A 1 839 ? -18.793 81.999 3.677 1.00 65.69 839 VAL A CA 1
ATOM 6199 C C . VAL A 1 839 ? -17.409 81.580 4.137 1.00 65.69 839 VAL A C 1
ATOM 6201 O O . VAL A 1 839 ? -17.247 81.075 5.246 1.00 65.69 839 VAL A O 1
ATOM 6204 N N . VAL A 1 840 ? -16.427 81.784 3.260 1.00 68.50 840 VAL A N 1
ATOM 6205 C CA . VAL A 1 840 ? -15.008 81.627 3.575 1.00 68.50 840 VAL A CA 1
ATOM 6206 C C . VAL A 1 840 ? -14.392 83.015 3.549 1.00 68.50 840 VAL A C 1
ATOM 6208 O O . VAL A 1 840 ? -14.483 83.713 2.539 1.00 68.50 840 VAL A O 1
ATOM 6211 N N . SER A 1 841 ? -13.784 83.422 4.657 1.00 68.50 841 SER A N 1
ATOM 6212 C CA . SER A 1 841 ? -13.093 84.705 4.771 1.00 68.50 841 SER A CA 1
ATOM 6213 C C . SER A 1 841 ? -11.613 84.469 5.040 1.00 68.50 841 SER A C 1
ATOM 6215 O O . SER A 1 841 ? -11.274 83.794 6.014 1.00 68.50 841 SER A O 1
ATOM 6217 N N . ALA A 1 842 ? -10.747 85.056 4.215 1.00 67.75 842 ALA A N 1
ATOM 6218 C CA . ALA A 1 842 ? -9.303 85.040 4.413 1.00 67.75 842 ALA A CA 1
ATOM 6219 C C . ALA A 1 842 ? -8.709 86.418 4.090 1.00 67.75 842 ALA A C 1
ATOM 6221 O O . ALA A 1 842 ? -8.865 86.910 2.971 1.00 67.75 842 ALA A O 1
ATOM 6222 N N . THR A 1 843 ? -8.021 87.043 5.042 1.00 64.06 843 THR A N 1
ATOM 6223 C CA . THR A 1 843 ? -7.304 88.316 4.839 1.00 64.06 843 THR A CA 1
ATOM 6224 C C . THR A 1 843 ? -5.821 88.059 4.557 1.00 64.06 843 THR A C 1
ATOM 6226 O O . THR A 1 843 ? -5.189 87.240 5.221 1.00 64.06 843 THR A O 1
ATOM 6229 N N . GLY A 1 844 ? -5.255 88.742 3.551 1.00 62.62 844 GLY A N 1
ATOM 6230 C CA . GLY A 1 844 ? -3.847 88.585 3.135 1.00 62.62 844 GLY A CA 1
ATOM 6231 C C . GLY A 1 844 ? -3.606 87.697 1.901 1.00 62.62 844 GLY A C 1
ATOM 6232 O O . GLY A 1 844 ? -2.456 87.473 1.523 1.00 62.62 844 GLY A O 1
ATOM 6233 N N . LEU A 1 845 ? -4.669 87.224 1.234 1.00 60.34 845 LEU A N 1
ATOM 6234 C CA . LEU A 1 845 ? -4.608 86.471 -0.029 1.00 60.34 845 LEU A CA 1
ATOM 6235 C C . LEU A 1 845 ? -5.234 87.269 -1.180 1.00 60.34 845 LEU A C 1
ATOM 6237 O O . LEU A 1 845 ? -6.272 87.901 -1.002 1.00 60.34 845 LEU A O 1
ATOM 6241 N N . ALA A 1 846 ? -4.627 87.216 -2.370 1.00 57.06 846 ALA A N 1
ATOM 6242 C CA . ALA A 1 846 ? -5.237 87.765 -3.584 1.00 57.06 846 ALA A CA 1
ATOM 6243 C C . ALA A 1 846 ? -6.388 86.858 -4.063 1.00 57.06 846 ALA A C 1
ATOM 6245 O O . ALA A 1 846 ? -6.296 85.631 -3.948 1.00 57.06 846 ALA A O 1
ATOM 6246 N N . SER A 1 847 ? -7.463 87.448 -4.604 1.00 53.38 847 SER A N 1
ATOM 6247 C CA . SER A 1 847 ? -8.603 86.694 -5.145 1.00 53.38 847 SER A CA 1
ATOM 6248 C C . SER A 1 847 ? -8.139 85.797 -6.297 1.00 53.38 847 SER A C 1
ATOM 6250 O O . SER A 1 847 ? -7.631 86.305 -7.295 1.00 53.38 847 SER A O 1
ATOM 6252 N N . GLY A 1 848 ? -8.292 84.480 -6.151 1.00 54.09 848 GLY A N 1
ATOM 6253 C CA . GLY A 1 848 ? -7.865 83.485 -7.146 1.00 54.09 848 GLY A CA 1
ATOM 6254 C C . GLY A 1 848 ? -7.039 82.325 -6.582 1.00 54.09 848 GLY A C 1
ATOM 6255 O O . GLY A 1 848 ? -6.947 81.292 -7.230 1.00 54.09 848 GLY A O 1
ATOM 6256 N N . ASN A 1 849 ? -6.499 82.444 -5.363 1.00 54.44 849 ASN A N 1
ATOM 6257 C CA . ASN A 1 849 ? -5.712 81.363 -4.744 1.00 54.44 849 ASN A CA 1
ATOM 6258 C C . ASN A 1 849 ? -6.539 80.376 -3.898 1.00 54.44 849 ASN A C 1
ATOM 6260 O O . ASN A 1 849 ? -6.015 79.364 -3.454 1.00 54.44 849 ASN A O 1
ATOM 6264 N N . TYR A 1 850 ? -7.829 80.630 -3.691 1.00 57.22 850 TYR A N 1
ATOM 6265 C CA . TYR A 1 850 ? -8.769 79.638 -3.167 1.00 57.22 850 TYR A CA 1
ATOM 6266 C C . TYR A 1 850 ? -10.017 79.646 -4.048 1.00 57.22 850 TYR A C 1
ATOM 6268 O O . TYR A 1 850 ? -10.428 80.708 -4.524 1.00 57.22 850 TYR A O 1
ATOM 6276 N N . SER A 1 851 ? -10.618 78.480 -4.274 1.00 54.28 851 SER A N 1
ATOM 6277 C CA . SER A 1 851 ? -11.865 78.360 -5.029 1.00 54.28 851 SER A CA 1
ATOM 6278 C C . SER A 1 851 ? -12.962 77.801 -4.139 1.00 54.28 851 SER A C 1
ATOM 6280 O O . SER A 1 851 ? -12.851 76.715 -3.570 1.00 54.28 851 SER A O 1
ATOM 6282 N N . LYS A 1 852 ? -14.058 78.553 -4.045 1.00 55.25 852 LYS A N 1
ATOM 6283 C CA . LYS A 1 852 ? -15.309 78.067 -3.475 1.00 55.25 852 LYS A CA 1
ATOM 6284 C C . LYS A 1 852 ? -16.073 77.364 -4.587 1.00 55.25 852 LYS A C 1
ATOM 6286 O O . LYS A 1 852 ? -16.596 78.030 -5.478 1.00 55.25 852 LYS A O 1
ATOM 6291 N N . THR A 1 853 ? -16.173 76.047 -4.526 1.00 50.62 853 THR A N 1
ATOM 6292 C CA . THR A 1 853 ? -17.157 75.342 -5.347 1.00 50.62 853 THR A CA 1
ATOM 6293 C C . THR A 1 853 ? -18.498 75.442 -4.619 1.00 50.62 853 THR A C 1
ATOM 6295 O O . THR A 1 853 ? -18.568 75.214 -3.412 1.00 50.62 853 THR A O 1
ATOM 6298 N N . ALA A 1 854 ? -19.539 75.919 -5.304 1.00 45.12 854 ALA A N 1
ATOM 6299 C CA . ALA A 1 854 ? -20.839 76.178 -4.691 1.00 45.12 854 ALA A CA 1
ATOM 6300 C C . ALA A 1 854 ? -21.430 74.908 -4.059 1.00 45.12 854 ALA A C 1
ATOM 6302 O O . ALA A 1 854 ? -21.405 73.832 -4.648 1.00 45.12 854 ALA A O 1
ATOM 6303 N N . ILE A 1 855 ? -21.969 75.074 -2.852 1.00 50.28 855 ILE A N 1
ATOM 6304 C CA . ILE A 1 855 ? -22.727 74.070 -2.116 1.00 50.28 855 ILE A CA 1
ATOM 6305 C C . ILE A 1 855 ? -24.164 74.178 -2.598 1.00 50.28 855 ILE A C 1
ATOM 6307 O O . ILE A 1 855 ? -24.820 75.189 -2.359 1.00 50.28 855 ILE A O 1
ATOM 6311 N N . THR A 1 856 ? -24.649 73.152 -3.281 1.00 41.50 856 THR A N 1
ATOM 6312 C CA . THR A 1 856 ? -26.080 72.860 -3.301 1.00 41.50 856 THR A CA 1
ATOM 6313 C C . THR A 1 856 ? -26.296 71.974 -2.090 1.00 41.50 856 THR A C 1
ATOM 6315 O O . THR A 1 856 ? -25.794 70.853 -2.046 1.00 41.50 856 THR A O 1
ATOM 6318 N N . GLY A 1 857 ? -26.909 72.516 -1.041 1.00 39.47 857 GLY A N 1
ATOM 6319 C CA . GLY A 1 857 ? -27.234 71.678 0.100 1.00 39.47 857 GLY A CA 1
ATOM 6320 C C . GLY A 1 857 ? -28.367 70.716 -0.251 1.00 39.47 857 GLY A C 1
ATOM 6321 O O . GLY A 1 857 ? -28.878 70.694 -1.374 1.00 39.47 857 GLY A O 1
ATOM 6322 N N . GLY A 1 858 ? -28.758 69.901 0.717 1.00 45.41 858 GLY A N 1
ATOM 6323 C CA . GLY A 1 858 ? -29.833 68.931 0.548 1.00 45.41 858 GLY A CA 1
ATOM 6324 C C . GLY A 1 858 ? -31.188 69.610 0.362 1.00 45.41 858 GLY A C 1
ATOM 6325 O O . GLY A 1 858 ? -31.734 70.244 1.260 1.00 45.41 858 GLY A O 1
ATOM 6326 N N . VAL A 1 859 ? -31.770 69.478 -0.818 1.00 32.91 859 VAL A N 1
ATOM 6327 C CA . VAL A 1 859 ? -33.212 69.251 -0.866 1.00 32.91 859 VAL A CA 1
ATOM 6328 C C . VAL A 1 859 ? -33.388 67.749 -0.692 1.00 32.91 859 VAL A C 1
ATOM 6330 O O . VAL A 1 859 ? -32.700 66.974 -1.357 1.00 32.91 859 VAL A O 1
ATOM 6333 N N . ASP A 1 860 ? -34.325 67.348 0.169 1.00 39.53 860 ASP A N 1
ATOM 6334 C CA . ASP A 1 860 ? -35.031 66.069 0.026 1.00 39.53 860 ASP A CA 1
ATOM 6335 C C . ASP A 1 860 ? -35.876 66.146 -1.255 1.00 39.53 860 ASP A C 1
ATOM 6337 O O . ASP A 1 860 ? -37.088 66.323 -1.240 1.00 39.53 860 ASP A O 1
ATOM 6341 N N . ALA A 1 861 ? -35.179 66.178 -2.381 1.00 22.16 861 ALA A N 1
ATOM 6342 C CA . ALA A 1 861 ? -35.635 66.150 -3.758 1.00 22.16 861 ALA A CA 1
ATOM 6343 C C . ALA A 1 861 ? -34.329 66.196 -4.566 1.00 22.16 861 ALA A C 1
ATOM 6345 O O . ALA A 1 861 ? -33.483 67.056 -4.354 1.00 22.16 861 ALA A O 1
ATOM 6346 N N . THR A 1 862 ? -34.049 65.343 -5.530 1.00 31.34 862 THR A N 1
ATOM 6347 C CA . THR A 1 862 ? -34.860 64.356 -6.234 1.00 31.34 862 THR A CA 1
ATOM 6348 C C . THR A 1 862 ? -33.826 63.685 -7.121 1.00 31.34 862 THR A C 1
ATOM 6350 O O . THR A 1 862 ? -33.123 64.392 -7.843 1.00 31.34 862 THR A O 1
ATOM 6353 N N . VAL A 1 863 ? -33.668 62.369 -7.054 1.00 24.20 863 VAL A N 1
ATOM 6354 C CA . VAL A 1 863 ? -32.630 61.683 -7.832 1.00 24.20 863 VAL A CA 1
ATOM 6355 C C . VAL A 1 863 ? -33.236 60.374 -8.347 1.00 24.20 863 VAL A C 1
ATOM 6357 O O . VAL A 1 863 ? -33.401 59.448 -7.570 1.00 24.20 863 VAL A O 1
ATOM 6360 N N . ILE A 1 864 ? -33.663 60.234 -9.607 1.00 26.64 864 ILE A N 1
ATOM 6361 C CA . ILE A 1 864 ? -33.675 61.162 -10.749 1.00 26.64 864 ILE A CA 1
ATOM 6362 C C . ILE A 1 864 ? -34.859 60.769 -11.648 1.00 26.64 864 ILE A C 1
ATOM 6364 O O . ILE A 1 864 ? -34.879 59.687 -12.221 1.00 26.64 864 ILE A O 1
ATOM 6368 N N . SER A 1 865 ? -35.803 61.682 -11.852 1.00 24.08 865 SER A N 1
ATOM 6369 C CA . SER A 1 865 ? -36.380 61.900 -13.184 1.00 24.08 865 SER A CA 1
ATOM 6370 C C . SER A 1 865 ? -35.852 63.277 -13.589 1.00 24.08 865 SER A C 1
ATOM 6372 O O . SER A 1 865 ? -35.940 64.191 -12.777 1.00 24.08 865 SER A O 1
ATOM 6374 N N . THR A 1 866 ? -35.257 63.570 -14.732 1.00 26.72 866 THR A N 1
ATOM 6375 C CA . THR A 1 866 ? -35.163 62.948 -16.051 1.00 26.72 866 THR A CA 1
ATOM 6376 C C . THR A 1 866 ? -34.129 63.784 -16.804 1.00 26.72 866 THR A C 1
ATOM 6378 O O . THR A 1 866 ? -34.138 65.002 -16.648 1.00 26.72 866 THR A O 1
ATOM 6381 N N . ASN A 1 867 ? -33.292 63.147 -17.619 1.00 23.69 867 ASN A N 1
ATOM 6382 C CA . ASN A 1 867 ? -32.872 63.586 -18.960 1.00 23.69 867 ASN A CA 1
ATOM 6383 C C . ASN A 1 867 ? -31.861 62.526 -19.438 1.00 23.69 867 ASN A C 1
ATOM 6385 O O . ASN A 1 867 ? -30.688 62.634 -19.122 1.00 23.69 867 ASN A O 1
ATOM 6389 N N . SER A 1 868 ? -32.204 61.419 -20.089 1.00 27.73 868 SER A N 1
ATOM 6390 C CA . SER A 1 868 ? -33.433 60.978 -20.742 1.00 27.73 868 SER A CA 1
ATOM 6391 C C . SER A 1 868 ? -33.408 59.440 -20.790 1.00 27.73 868 SER A C 1
ATOM 6393 O O . SER A 1 868 ? -32.670 58.866 -21.575 1.00 27.73 868 SER A O 1
ATOM 6395 N N . GLY A 1 869 ? -34.202 58.832 -19.901 1.00 31.12 869 GLY A N 1
ATOM 6396 C CA . GLY A 1 869 ? -34.832 57.507 -19.981 1.00 31.12 869 GLY A CA 1
ATOM 6397 C C . GLY A 1 869 ? -33.998 56.274 -20.315 1.00 31.12 869 GLY A C 1
ATOM 6398 O O . GLY A 1 869 ? -34.026 55.896 -21.469 1.00 31.12 869 GLY A O 1
ATOM 6399 N N . THR A 1 870 ? -33.446 55.587 -19.302 1.00 36.16 870 THR A N 1
ATOM 6400 C CA . THR A 1 870 ? -33.096 54.142 -19.301 1.00 36.16 870 THR A CA 1
ATOM 6401 C C . THR A 1 870 ? -32.770 53.693 -17.859 1.00 36.16 870 THR A C 1
ATOM 6403 O O . THR A 1 870 ? -31.616 53.571 -17.458 1.00 36.16 870 THR A O 1
ATOM 6406 N N . SER A 1 871 ? -33.793 53.575 -17.016 1.00 38.53 871 SER A N 1
ATOM 6407 C CA . SER A 1 871 ? -33.707 53.241 -15.585 1.00 38.53 871 SER A CA 1
ATOM 6408 C C . SER A 1 871 ? -33.707 51.723 -15.332 1.00 38.53 871 SER A C 1
ATOM 6410 O O . SER A 1 871 ? -34.502 51.028 -15.954 1.00 38.53 871 SER A O 1
ATOM 6412 N N . CYS A 1 872 ? -32.899 51.282 -14.352 1.00 41.97 872 CYS A N 1
ATOM 6413 C CA . CYS A 1 872 ? -32.732 49.920 -13.791 1.00 41.97 872 CYS A CA 1
ATOM 6414 C C . CYS A 1 872 ? -31.541 49.081 -14.304 1.00 41.97 872 CYS A C 1
ATOM 6416 O O . CYS A 1 872 ? -31.673 47.936 -14.731 1.00 41.97 872 CYS A O 1
ATOM 6418 N N . THR A 1 873 ? -30.332 49.621 -14.158 1.00 42.62 873 THR A N 1
ATOM 6419 C CA . THR A 1 873 ? -29.088 48.840 -14.182 1.00 42.62 873 THR A CA 1
ATOM 6420 C C . THR A 1 873 ? -28.764 48.317 -12.787 1.00 42.62 873 THR A C 1
ATOM 6422 O O . THR A 1 873 ? -28.618 49.099 -11.845 1.00 42.62 873 THR A O 1
ATOM 6425 N N . ARG A 1 874 ? -28.610 46.999 -12.651 1.00 41.12 874 ARG A N 1
ATOM 6426 C CA . ARG A 1 874 ? -27.883 46.408 -11.530 1.00 41.12 874 ARG A CA 1
ATOM 6427 C C . ARG A 1 874 ? -26.643 45.735 -12.093 1.00 41.12 874 ARG A C 1
ATOM 6429 O O . ARG A 1 874 ? -26.692 44.589 -12.516 1.00 41.12 874 ARG A O 1
ATOM 6436 N N . THR A 1 875 ? -25.546 46.473 -12.086 1.00 41.72 875 THR A N 1
ATOM 6437 C CA . THR A 1 875 ? -24.228 45.919 -12.376 1.00 41.72 875 THR A CA 1
ATOM 6438 C C . THR A 1 875 ? -23.731 45.263 -11.098 1.00 41.72 875 THR A C 1
ATOM 6440 O O . THR A 1 875 ? -23.410 45.955 -10.131 1.00 41.72 875 THR A O 1
ATOM 6443 N N . GLU A 1 876 ? -23.721 43.936 -11.056 1.00 43.34 876 GLU A N 1
ATOM 6444 C CA . GLU A 1 876 ? -23.002 43.203 -10.024 1.00 43.34 876 GLU A CA 1
ATOM 6445 C C . GLU A 1 876 ? -22.002 42.273 -10.682 1.00 43.34 876 GLU A C 1
ATOM 6447 O O . GLU A 1 876 ? -22.350 41.393 -11.454 1.00 43.34 876 GLU A O 1
ATOM 6452 N N . HIS A 1 877 ? -20.739 42.528 -10.368 1.00 40.25 877 HIS A N 1
ATOM 6453 C CA . HIS A 1 877 ? -19.609 41.731 -10.792 1.00 40.25 877 HIS A CA 1
ATOM 6454 C C . HIS A 1 877 ? -19.453 40.586 -9.792 1.00 40.25 877 HIS A C 1
ATOM 6456 O O . HIS A 1 877 ? -19.009 40.819 -8.665 1.00 40.25 877 HIS A O 1
ATOM 6462 N N . VAL A 1 878 ? -19.870 39.377 -10.167 1.00 43.19 878 VAL A N 1
ATOM 6463 C CA . VAL A 1 878 ? -19.745 38.187 -9.314 1.00 43.19 878 VAL A CA 1
ATOM 6464 C C . VAL A 1 878 ? -19.075 37.072 -10.102 1.00 43.19 878 VAL A C 1
ATOM 6466 O O . VAL A 1 878 ? -19.445 36.784 -11.238 1.00 43.19 878 VAL A O 1
ATOM 6469 N N . HIS A 1 879 ? -18.070 36.459 -9.479 1.00 42.16 879 HIS A N 1
ATOM 6470 C CA . HIS A 1 879 ? -17.297 35.359 -10.043 1.00 42.16 879 HIS A CA 1
ATOM 6471 C C . HIS A 1 879 ? -18.082 34.063 -9.838 1.00 42.16 879 HIS A C 1
ATOM 6473 O O . HIS A 1 879 ? -17.940 33.436 -8.792 1.00 42.16 879 HIS A O 1
ATOM 6479 N N . GLU A 1 880 ? -18.914 33.642 -10.791 1.00 46.09 880 GLU A N 1
ATOM 6480 C CA . GLU A 1 880 ? -19.647 32.376 -10.637 1.00 46.09 880 GLU A CA 1
ATOM 6481 C C . GLU A 1 880 ? -19.359 31.369 -11.753 1.00 46.09 880 GLU A C 1
ATOM 6483 O O . GLU A 1 880 ? -19.639 31.566 -12.935 1.00 46.09 880 GLU A O 1
ATOM 6488 N N . TYR A 1 881 ? -18.824 30.230 -11.321 1.00 45.59 881 TYR A N 1
ATOM 6489 C CA . TYR A 1 881 ? -19.259 28.929 -11.813 1.00 45.59 881 TYR A CA 1
ATOM 6490 C C . TYR A 1 881 ? -20.638 28.677 -11.190 1.00 45.59 881 TYR A C 1
ATOM 6492 O O . TYR A 1 881 ? -20.798 29.027 -10.024 1.00 45.59 881 TYR A O 1
ATOM 6500 N N . ASP A 1 882 ? -21.611 28.084 -11.896 1.00 40.09 882 ASP A N 1
ATOM 6501 C CA . ASP A 1 882 ? -22.852 27.645 -11.235 1.00 40.09 882 ASP A CA 1
ATOM 6502 C C . ASP A 1 882 ? -22.502 26.484 -10.301 1.00 40.09 882 ASP A C 1
ATOM 6504 O O . ASP A 1 882 ? -22.363 25.312 -10.672 1.00 40.09 882 ASP A O 1
ATOM 6508 N N . ASP A 1 883 ? -22.221 26.890 -9.080 1.00 36.28 883 ASP A N 1
ATOM 6509 C CA . ASP A 1 883 ? -21.465 26.167 -8.087 1.00 36.28 883 ASP A CA 1
ATOM 6510 C C . ASP A 1 883 ? -22.334 25.044 -7.477 1.00 36.28 883 ASP A C 1
ATOM 6512 O O . ASP A 1 883 ? -21.826 24.021 -7.014 1.00 36.28 883 ASP A O 1
ATOM 6516 N N . LEU A 1 884 ? -23.655 25.196 -7.589 1.00 37.28 884 LEU A N 1
ATOM 6517 C CA . LEU A 1 884 ? -24.697 24.272 -7.170 1.00 37.28 884 LEU A CA 1
ATOM 6518 C C . LEU A 1 884 ? -24.832 23.060 -8.113 1.00 37.28 884 LEU A C 1
ATOM 6520 O O . LEU A 1 884 ? -25.309 22.010 -7.673 1.00 37.28 884 LEU A O 1
ATOM 6524 N N . TYR A 1 885 ? -24.410 23.175 -9.382 1.00 40.03 885 TYR A N 1
ATOM 6525 C CA . TYR A 1 885 ? -24.602 22.129 -10.405 1.00 40.03 885 TYR A CA 1
ATOM 6526 C C . TYR A 1 885 ? -23.337 21.712 -11.181 1.00 40.03 885 TYR A C 1
ATOM 6528 O O . TYR A 1 885 ? -23.426 20.822 -12.031 1.00 40.03 885 TYR A O 1
ATOM 6536 N N . ASP A 1 886 ? -22.177 22.304 -10.880 1.00 41.81 886 ASP A N 1
ATOM 6537 C CA . ASP A 1 886 ? -20.853 21.921 -11.404 1.00 41.81 886 ASP A CA 1
ATOM 6538 C C . ASP A 1 886 ? -20.753 21.994 -12.950 1.00 41.81 886 ASP A C 1
ATOM 6540 O O . ASP A 1 886 ? -20.363 21.038 -13.635 1.00 41.81 886 ASP A O 1
ATOM 6544 N N . LYS A 1 887 ? -21.170 23.136 -13.532 1.00 48.44 887 LYS A N 1
ATOM 6545 C CA . LYS A 1 887 ? -21.120 23.424 -14.984 1.00 48.44 887 LYS A CA 1
ATOM 6546 C C . LYS A 1 887 ? -20.636 24.845 -15.299 1.00 48.44 887 LYS A C 1
ATOM 6548 O O . LYS A 1 887 ? -20.865 25.791 -14.554 1.00 48.44 887 LYS A O 1
ATOM 6553 N N . THR A 1 888 ? -20.015 25.004 -16.470 1.00 53.12 888 THR A N 1
ATOM 6554 C CA . THR A 1 888 ? -19.621 26.286 -17.078 1.00 53.12 888 THR A CA 1
ATOM 6555 C C . THR A 1 888 ? -20.832 26.945 -17.751 1.00 53.12 888 THR A C 1
ATOM 6557 O O . THR A 1 888 ? -20.992 26.868 -18.967 1.00 53.12 888 THR A O 1
ATOM 6560 N N . GLY A 1 889 ? -21.742 27.534 -16.974 1.00 60.50 889 GLY A N 1
ATOM 6561 C CA . GLY A 1 889 ? -23.001 28.089 -17.481 1.00 60.50 889 GLY A CA 1
ATOM 6562 C C . GLY A 1 889 ? -23.811 28.850 -16.428 1.00 60.50 889 GLY A C 1
ATOM 6563 O O . GLY A 1 889 ? -23.370 28.967 -15.294 1.00 60.50 889 GLY A O 1
ATOM 6564 N N . LEU A 1 890 ? -24.988 29.362 -16.810 1.00 72.50 890 LEU A N 1
ATOM 6565 C CA . LEU A 1 890 ? -25.911 30.090 -15.925 1.00 72.50 890 LEU A CA 1
ATOM 6566 C C . LEU A 1 890 ? -27.309 29.467 -15.996 1.00 72.50 890 LEU A C 1
ATOM 6568 O O . LEU A 1 890 ? -27.899 29.407 -17.081 1.00 72.50 890 LEU A O 1
ATOM 6572 N N . ASN A 1 891 ? -27.864 29.067 -14.852 1.00 79.31 891 ASN A N 1
ATOM 6573 C CA . ASN A 1 891 ? -29.263 28.667 -14.716 1.00 79.31 891 ASN A CA 1
ATOM 6574 C C . ASN A 1 891 ? -30.124 29.852 -14.258 1.00 79.31 891 ASN A C 1
ATOM 6576 O O . ASN A 1 891 ? -30.240 30.124 -13.073 1.00 79.31 891 ASN A O 1
ATOM 6580 N N . MET A 1 892 ? -30.789 30.543 -15.178 1.00 82.56 892 MET A N 1
ATOM 6581 C CA . MET A 1 892 ? -31.521 31.776 -14.861 1.00 82.56 892 MET A CA 1
ATOM 6582 C C . MET A 1 892 ? -32.786 31.547 -14.023 1.00 82.56 892 MET A C 1
ATOM 6584 O O . MET A 1 892 ? -33.360 32.516 -13.547 1.00 82.56 892 MET A O 1
ATOM 6588 N N . LEU A 1 893 ? -33.276 30.314 -13.841 1.00 80.06 893 LEU A N 1
ATOM 6589 C CA . LEU A 1 893 ? -34.422 30.067 -12.946 1.00 80.06 893 LEU A CA 1
ATOM 6590 C C . LEU A 1 893 ? -33.999 29.830 -11.501 1.00 80.06 893 LEU A C 1
ATOM 6592 O O . LEU A 1 893 ? -34.744 30.189 -10.595 1.00 80.06 893 LEU A O 1
ATOM 6596 N N . ASN A 1 894 ? -32.847 29.184 -11.321 1.00 70.88 894 ASN A N 1
ATOM 6597 C CA . ASN A 1 894 ? -32.322 28.730 -10.038 1.00 70.88 894 ASN A CA 1
ATOM 6598 C C . ASN A 1 894 ? -30.792 28.868 -10.041 1.00 70.88 894 ASN A C 1
ATOM 6600 O O . ASN A 1 894 ? -30.085 27.865 -9.957 1.00 70.88 894 ASN A O 1
ATOM 6604 N N . ALA A 1 895 ? -30.305 30.088 -10.219 1.00 65.25 895 ALA A N 1
ATOM 6605 C CA . ALA A 1 895 ? -28.893 30.424 -10.192 1.00 65.25 895 ALA A CA 1
ATOM 6606 C C . ALA A 1 895 ? -28.330 30.226 -8.779 1.00 65.25 895 ALA A C 1
ATOM 6608 O O . ALA A 1 895 ? -29.049 30.412 -7.789 1.00 65.25 895 ALA A O 1
ATOM 6609 N N . SER A 1 896 ? -27.049 29.860 -8.715 1.00 55.53 896 SER A N 1
ATOM 6610 C CA . SER A 1 896 ? -26.240 29.776 -7.494 1.00 55.53 896 SER A CA 1
ATOM 6611 C C . SER A 1 896 ? -26.360 31.048 -6.659 1.00 55.53 896 SER A C 1
ATOM 6613 O O . SER A 1 896 ? -26.743 30.985 -5.488 1.00 55.53 896 SER A O 1
ATOM 6615 N N . ASP A 1 897 ? -26.184 32.208 -7.292 1.00 58.50 897 ASP A N 1
ATOM 6616 C CA . ASP A 1 897 ? -26.557 33.482 -6.709 1.00 58.50 897 ASP A CA 1
ATOM 6617 C C . ASP A 1 897 ? -27.984 33.880 -7.121 1.00 58.50 897 ASP A C 1
ATOM 6619 O O . ASP A 1 897 ? -28.311 34.149 -8.285 1.00 58.50 897 ASP A O 1
ATOM 6623 N N . ASN A 1 898 ? -28.856 33.964 -6.110 1.00 64.19 898 ASN A N 1
ATOM 6624 C CA . ASN A 1 898 ? -30.270 34.280 -6.273 1.00 64.19 898 ASN A CA 1
ATOM 6625 C C . ASN A 1 898 ? -30.516 35.616 -6.978 1.00 64.19 898 ASN A C 1
ATOM 6627 O O . ASN A 1 898 ? -31.603 35.834 -7.509 1.00 64.19 898 ASN A O 1
ATOM 6631 N N . LYS A 1 899 ? -29.508 36.484 -7.019 1.00 60.25 899 LYS A N 1
ATOM 6632 C CA . LYS A 1 899 ? -29.465 37.776 -7.694 1.00 60.25 899 LYS A CA 1
ATOM 6633 C C . LYS A 1 899 ? -29.645 37.653 -9.208 1.00 60.25 899 LYS A C 1
ATOM 6635 O O . LYS A 1 899 ? -30.191 38.587 -9.802 1.00 60.25 899 LYS A O 1
ATOM 6640 N N . TYR A 1 900 ? -29.280 36.510 -9.791 1.00 64.56 900 TYR A N 1
ATOM 6641 C CA . TYR A 1 900 ? -29.456 36.207 -11.213 1.00 64.56 900 TYR A CA 1
ATOM 6642 C C . TYR A 1 900 ? -30.760 35.483 -11.544 1.00 64.56 900 TYR A C 1
ATOM 6644 O O . TYR A 1 900 ? -31.082 35.300 -12.721 1.00 64.56 900 TYR A O 1
ATOM 6652 N N . ASN A 1 901 ? -31.558 35.124 -10.536 1.00 73.25 901 ASN A N 1
ATOM 6653 C CA . ASN A 1 901 ? -32.836 34.474 -10.779 1.00 73.25 901 ASN A CA 1
ATOM 6654 C C . ASN A 1 901 ? -33.792 35.390 -11.538 1.00 73.25 901 ASN A C 1
ATOM 6656 O O . ASN A 1 901 ? -34.040 36.537 -11.164 1.00 73.25 901 ASN A O 1
ATOM 6660 N N . LEU A 1 902 ? -34.426 34.823 -12.557 1.00 81.38 902 LEU A N 1
ATOM 6661 C CA . LEU A 1 902 ? -35.453 35.457 -13.368 1.00 81.38 902 LEU A CA 1
ATOM 6662 C C . LEU A 1 902 ? -36.632 35.936 -12.512 1.00 81.38 902 LEU A C 1
ATOM 6664 O O . LEU A 1 902 ? -37.284 36.917 -12.865 1.00 81.38 902 LEU A O 1
ATOM 6668 N N . SER A 1 903 ? -36.868 35.308 -11.354 1.00 78.44 903 SER A N 1
ATOM 6669 C CA . SER A 1 903 ? -37.862 35.751 -10.369 1.00 78.44 903 SER A CA 1
ATOM 6670 C C . SER A 1 903 ? -37.643 37.185 -9.879 1.00 78.44 903 SER A C 1
ATOM 6672 O O . SER A 1 903 ? -38.600 37.829 -9.459 1.00 78.44 903 SER A O 1
ATOM 6674 N N . ASN A 1 904 ? -36.415 37.707 -9.949 1.00 68.62 904 ASN A N 1
ATOM 6675 C CA . ASN A 1 904 ? -36.118 39.093 -9.576 1.00 68.62 904 ASN A CA 1
ATOM 6676 C C . ASN A 1 904 ? -36.624 40.093 -10.619 1.00 68.62 904 ASN A C 1
ATOM 6678 O O . ASN A 1 904 ? -36.941 41.229 -10.282 1.00 68.62 904 ASN A O 1
ATOM 6682 N N . ALA A 1 905 ? -36.709 39.677 -11.884 1.00 69.00 905 ALA A N 1
ATOM 6683 C CA . ALA A 1 905 ? -37.264 40.487 -12.964 1.00 69.00 905 ALA A CA 1
ATOM 6684 C C . ALA A 1 905 ? -38.763 40.237 -13.172 1.00 69.00 905 ALA A C 1
ATOM 6686 O O . ALA A 1 905 ? -39.494 41.119 -13.622 1.00 69.00 905 ALA A O 1
ATOM 6687 N N . ILE A 1 906 ? -39.220 39.022 -12.867 1.00 76.19 906 ILE A N 1
ATOM 6688 C CA . ILE A 1 906 ? -40.591 38.564 -13.064 1.00 76.19 906 ILE A CA 1
ATOM 6689 C C . ILE A 1 906 ? -41.148 38.093 -11.720 1.00 76.19 906 ILE A C 1
ATOM 6691 O O . ILE A 1 906 ? -41.048 36.922 -11.360 1.00 76.19 906 ILE A O 1
ATOM 6695 N N . SER A 1 907 ? -41.790 39.011 -10.997 1.00 64.88 907 SER A N 1
ATOM 6696 C CA . SER A 1 907 ? -42.337 38.751 -9.660 1.00 64.88 907 SER A CA 1
ATOM 6697 C C . SER A 1 907 ? -43.559 37.820 -9.655 1.00 64.88 907 SER A C 1
ATOM 6699 O O . SER A 1 907 ? -43.823 37.146 -8.661 1.00 64.88 907 SER A O 1
ATOM 6701 N N . SER A 1 908 ? -44.299 37.728 -10.768 1.00 76.06 908 SER A N 1
ATOM 6702 C CA . SER A 1 908 ? -45.455 36.830 -10.913 1.00 76.06 908 SER A CA 1
ATOM 6703 C C . SER A 1 908 ? -45.124 35.601 -11.754 1.00 76.06 908 SER A C 1
ATOM 6705 O O . SER A 1 908 ? -44.751 35.707 -12.923 1.00 76.06 908 SER A O 1
ATOM 6707 N N . THR A 1 909 ? -45.369 34.411 -11.201 1.00 74.50 909 THR A N 1
ATOM 6708 C CA . THR A 1 909 ? -45.098 33.138 -11.886 1.00 74.50 909 THR A CA 1
ATOM 6709 C C . THR A 1 909 ? -46.003 32.865 -13.093 1.00 74.50 909 THR A C 1
ATOM 6711 O O . THR A 1 909 ? -45.700 31.984 -13.901 1.00 74.50 909 THR A O 1
ATOM 6714 N N . ALA A 1 910 ? -47.084 33.641 -13.238 1.00 76.12 910 ALA A N 1
ATOM 6715 C CA . ALA A 1 910 ? -48.025 33.588 -14.355 1.00 76.12 910 ALA A CA 1
ATOM 6716 C C . ALA A 1 910 ? -47.671 34.548 -15.507 1.00 76.12 910 ALA A C 1
ATOM 6718 O O . ALA A 1 910 ? -48.306 34.493 -16.560 1.00 76.12 910 ALA A O 1
ATOM 6719 N N . THR A 1 911 ? -46.689 35.438 -15.329 1.00 82.44 911 THR A N 1
ATOM 6720 C CA . THR A 1 911 ? -46.268 36.365 -16.387 1.00 82.44 911 THR A CA 1
ATOM 6721 C C . THR A 1 911 ? -45.611 35.590 -17.521 1.00 82.44 911 THR A C 1
ATOM 6723 O O . THR A 1 911 ? -44.589 34.931 -17.329 1.00 82.44 911 THR A O 1
ATOM 6726 N N . ASN A 1 912 ? -46.195 35.695 -18.712 1.00 87.69 912 ASN A N 1
ATOM 6727 C CA . ASN A 1 912 ? -45.642 35.090 -19.910 1.00 87.69 912 ASN A CA 1
ATOM 6728 C C . ASN A 1 912 ? -44.514 35.953 -20.500 1.00 87.69 912 ASN A C 1
ATOM 6730 O O . ASN A 1 912 ? -44.598 37.182 -20.558 1.00 87.69 912 ASN A O 1
ATOM 6734 N N . PHE A 1 913 ? -43.481 35.293 -21.004 1.00 91.19 913 PHE A N 1
ATOM 6735 C CA . PHE A 1 913 ? -42.308 35.887 -21.619 1.00 91.19 913 PHE A CA 1
ATOM 6736 C C . PHE A 1 913 ? -41.801 35.044 -22.798 1.00 91.19 913 PHE A C 1
ATOM 6738 O O . PHE A 1 913 ? -42.144 33.871 -22.947 1.00 91.19 913 PHE A O 1
ATOM 6745 N N . LYS A 1 914 ? -40.974 35.644 -23.655 1.00 90.81 914 LYS A N 1
ATOM 6746 C CA . LYS A 1 914 ? -40.205 34.963 -24.710 1.00 90.81 914 LYS A CA 1
ATOM 6747 C C . LYS A 1 914 ? -38.709 35.153 -24.449 1.00 90.81 914 LYS A C 1
ATOM 6749 O O . LYS A 1 914 ? -38.323 36.101 -23.769 1.00 90.81 914 LYS A O 1
ATOM 6754 N N . VAL A 1 915 ? -37.885 34.264 -24.998 1.00 91.19 915 VAL A N 1
ATOM 6755 C CA . VAL A 1 915 ? -36.419 34.294 -24.867 1.00 91.19 915 VAL A CA 1
ATOM 6756 C C . VAL A 1 915 ? -35.807 34.636 -26.219 1.00 91.19 915 VAL A C 1
ATOM 6758 O O . VAL A 1 915 ? -36.200 34.043 -27.224 1.00 91.19 915 VAL A O 1
ATOM 6761 N N . LEU A 1 916 ? -34.864 35.574 -26.247 1.00 89.19 916 LEU A N 1
ATOM 6762 C CA . LEU A 1 916 ? -34.045 35.906 -27.411 1.00 89.19 916 LEU A CA 1
ATOM 6763 C C . LEU A 1 916 ? -32.565 35.748 -27.078 1.00 89.19 916 LEU A C 1
ATOM 6765 O O . LEU A 1 916 ? -32.150 36.055 -25.963 1.00 89.19 916 LEU A O 1
ATOM 6769 N N . LEU A 1 917 ? -31.782 35.284 -28.050 1.00 87.75 917 LEU A N 1
ATOM 6770 C CA . LEU A 1 917 ? -30.340 35.074 -27.929 1.00 87.75 917 LEU A CA 1
ATOM 6771 C C . LEU A 1 917 ? -29.615 35.792 -29.070 1.00 87.75 917 LEU A C 1
ATOM 6773 O O . LEU A 1 917 ? -30.028 35.669 -30.224 1.00 87.75 917 LEU A O 1
ATOM 6777 N N . MET A 1 918 ? -28.509 36.476 -28.774 1.00 84.06 918 MET A N 1
ATOM 6778 C CA . MET A 1 918 ? -27.701 37.171 -29.782 1.00 84.06 918 MET A CA 1
ATOM 6779 C C . MET A 1 918 ? -26.188 36.989 -29.598 1.00 84.06 918 MET A C 1
ATOM 6781 O O . MET A 1 918 ? -25.721 36.499 -28.573 1.00 84.06 918 MET A O 1
ATOM 6785 N N . ASN A 1 919 ? -25.439 37.381 -30.639 1.00 73.69 919 ASN A N 1
ATOM 6786 C CA . ASN A 1 919 ? -23.967 37.389 -30.709 1.00 73.69 919 ASN A CA 1
ATOM 6787 C C . ASN A 1 919 ? -23.281 36.009 -30.745 1.00 73.69 919 ASN A C 1
ATOM 6789 O O . ASN A 1 919 ? -22.124 35.820 -30.372 1.00 73.69 919 ASN A O 1
ATOM 6793 N N . GLN A 1 920 ? -24.011 35.028 -31.263 1.00 76.50 9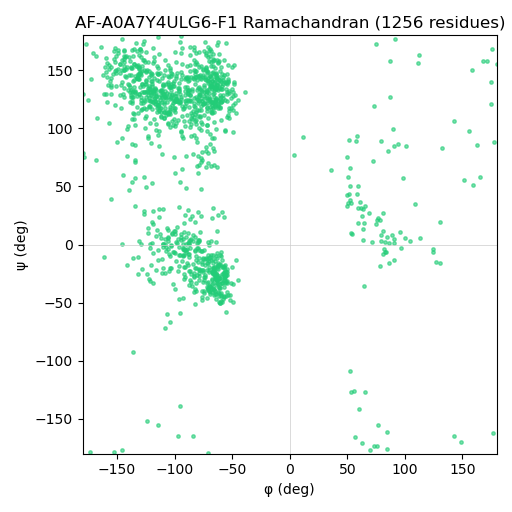20 GLN A N 1
ATOM 6794 C CA . GLN A 1 920 ? -23.621 33.621 -31.262 1.00 76.50 920 GLN A CA 1
ATOM 6795 C C . GLN A 1 920 ? -22.383 33.337 -32.127 1.00 76.50 920 GLN A C 1
ATOM 6797 O O . GLN A 1 920 ? -21.747 32.320 -31.942 1.00 76.50 920 GLN A O 1
ATOM 6802 N N . TYR A 1 921 ? -22.002 34.201 -33.069 1.00 72.25 921 TYR A N 1
ATOM 6803 C CA . TYR A 1 921 ? -20.849 33.960 -33.953 1.00 72.25 921 TYR A CA 1
ATOM 6804 C C . TYR A 1 921 ? -19.487 34.234 -33.326 1.00 72.25 921 TYR A C 1
ATOM 6806 O O . TYR A 1 921 ? -18.495 33.625 -33.729 1.00 72.25 921 TYR A O 1
ATOM 6814 N N . LEU A 1 922 ? -19.433 35.138 -32.347 1.00 70.25 922 LEU A N 1
ATOM 6815 C CA . LEU A 1 922 ? -18.229 35.362 -31.547 1.00 70.25 922 LEU A CA 1
ATOM 6816 C C . LEU A 1 922 ? -18.131 34.338 -30.408 1.00 70.25 922 LEU A C 1
ATOM 6818 O O . LEU A 1 922 ? -17.029 33.987 -29.998 1.00 70.25 922 LEU A O 1
ATOM 6822 N N . SER A 1 923 ? -19.271 33.781 -29.989 1.00 76.88 923 SER A N 1
ATOM 6823 C CA . SER A 1 923 ? -19.351 32.731 -28.968 1.00 76.88 923 SER A CA 1
ATOM 6824 C C . SER A 1 923 ? -20.139 31.490 -29.444 1.00 76.88 923 SER A C 1
ATOM 6826 O O . SER A 1 923 ? -21.151 31.130 -28.834 1.00 76.88 923 SER A O 1
ATOM 6828 N N . PRO A 1 924 ? -19.722 30.823 -30.546 1.00 73.75 924 PRO A N 1
ATOM 6829 C CA . PRO A 1 924 ? -20.517 29.780 -31.211 1.00 73.75 924 PRO A CA 1
ATOM 6830 C C . PRO A 1 924 ? -20.593 28.453 -30.465 1.00 73.75 924 PRO A C 1
ATOM 6832 O O . PRO A 1 924 ? -21.415 27.605 -30.818 1.00 73.75 924 PRO A O 1
ATOM 6835 N N . ALA A 1 925 ? -19.760 28.258 -29.446 1.00 76.50 925 ALA A N 1
ATOM 6836 C CA . ALA A 1 925 ? -19.751 27.040 -28.650 1.00 76.50 925 ALA A CA 1
ATOM 6837 C C . ALA A 1 925 ? -20.892 26.984 -27.619 1.00 76.50 925 ALA A C 1
ATOM 6839 O O . ALA A 1 925 ? -21.264 25.899 -27.174 1.00 76.50 925 ALA A O 1
ATOM 6840 N N . VAL A 1 926 ? -21.460 28.130 -27.233 1.00 82.25 926 VAL A N 1
ATOM 6841 C CA . VAL A 1 926 ? -22.474 28.214 -26.173 1.00 82.25 926 VAL A CA 1
ATOM 6842 C C . VAL A 1 926 ? -23.744 27.479 -26.597 1.00 82.25 926 VAL A C 1
ATOM 6844 O O . VAL A 1 926 ? -24.211 27.645 -27.718 1.00 82.25 926 VAL A O 1
ATOM 6847 N N . SER A 1 927 ? -24.325 26.686 -25.701 1.00 82.50 927 SER A N 1
ATOM 6848 C CA . SER A 1 927 ? -25.611 26.009 -25.881 1.00 82.50 927 SER A CA 1
ATOM 6849 C C . SER A 1 927 ? -26.659 26.536 -24.899 1.00 82.50 927 SER A C 1
ATOM 6851 O O . SER A 1 927 ? -26.339 26.873 -23.762 1.00 82.50 927 SER A O 1
ATOM 6853 N N . LEU A 1 928 ? -27.922 26.569 -25.319 1.00 85.94 928 LEU A N 1
ATOM 6854 C CA . LEU A 1 928 ? -29.062 27.053 -24.542 1.00 85.94 928 LEU A CA 1
ATOM 6855 C C . LEU A 1 928 ? -30.124 25.954 -24.411 1.00 85.94 928 LEU A C 1
ATOM 6857 O O . LEU A 1 928 ? -30.467 25.286 -25.387 1.00 85.94 928 LEU A O 1
ATOM 6861 N N . HIS A 1 929 ? -30.677 25.803 -23.212 1.00 85.81 929 HIS A N 1
ATOM 6862 C CA . HIS A 1 929 ? -31.849 24.983 -22.936 1.00 85.81 929 HIS A CA 1
ATOM 6863 C C . HIS A 1 929 ? -32.995 25.881 -22.453 1.00 85.81 929 HIS A C 1
ATOM 6865 O O . HIS A 1 929 ? -32.868 26.569 -21.440 1.00 85.81 929 HIS A O 1
ATOM 6871 N N . VAL A 1 930 ? -34.117 25.870 -23.180 1.00 85.50 930 VAL A N 1
ATOM 6872 C CA . VAL A 1 930 ? -35.369 26.541 -22.789 1.00 85.50 930 VAL A CA 1
ATOM 6873 C C . VAL A 1 930 ? -36.515 25.556 -22.969 1.00 85.50 930 VAL A C 1
ATOM 6875 O O . VAL A 1 930 ? -36.831 25.177 -24.099 1.00 85.50 930 VAL A O 1
ATOM 6878 N N . GLY A 1 931 ? -37.153 25.134 -21.881 1.00 75.69 931 GLY A N 1
ATOM 6879 C CA . GLY A 1 931 ? -38.258 24.178 -21.962 1.00 75.69 931 GLY A CA 1
ATOM 6880 C C . GLY A 1 931 ? -38.382 23.255 -20.755 1.00 75.69 931 GLY A C 1
ATOM 6881 O O . GLY A 1 931 ? -37.743 23.445 -19.734 1.00 75.69 931 GLY A O 1
ATOM 6882 N N . ASN A 1 932 ? -39.238 22.246 -20.870 1.00 68.94 932 ASN A N 1
ATOM 6883 C CA . ASN A 1 932 ? -39.812 21.510 -19.741 1.00 68.94 932 ASN A CA 1
ATOM 6884 C C . ASN A 1 932 ? -38.809 20.868 -18.733 1.00 68.94 932 ASN A C 1
ATOM 6886 O O . ASN A 1 932 ? -37.598 20.800 -18.939 1.00 68.94 932 ASN A O 1
ATOM 6890 N N . ASN A 1 933 ? -39.356 20.326 -17.640 1.00 63.03 933 ASN A N 1
ATOM 6891 C CA . ASN A 1 933 ? -38.622 19.761 -16.498 1.00 63.03 933 ASN A CA 1
ATOM 6892 C C . ASN A 1 933 ? -37.759 18.514 -16.803 1.00 63.03 933 ASN A C 1
ATOM 6894 O O . ASN A 1 933 ? -37.175 17.961 -15.875 1.00 63.03 933 ASN A O 1
ATOM 6898 N N . THR A 1 934 ? -37.671 18.028 -18.052 1.00 58.59 934 THR A N 1
ATOM 6899 C CA . THR A 1 934 ? -36.689 16.984 -18.420 1.00 58.59 934 THR A CA 1
ATOM 6900 C C . THR A 1 934 ? -35.258 17.508 -18.441 1.00 58.59 934 THR A C 1
ATOM 6902 O O . THR A 1 934 ? -34.324 16.722 -18.586 1.00 58.59 934 THR A O 1
ATOM 6905 N N . TYR A 1 935 ? -35.088 18.825 -18.321 1.00 60.44 935 TYR A N 1
ATOM 6906 C CA . TYR A 1 935 ? -33.808 19.460 -18.069 1.00 60.44 935 TYR A CA 1
ATOM 6907 C C . TYR A 1 935 ? -33.079 18.785 -16.903 1.00 60.44 935 TYR A C 1
ATOM 6909 O O . TYR A 1 935 ? -33.524 18.818 -15.756 1.00 60.44 935 TYR A O 1
ATOM 6917 N N . SER A 1 936 ? -31.937 18.178 -17.215 1.00 63.41 936 SER A N 1
ATOM 6918 C CA . SER A 1 936 ? -31.000 17.659 -16.230 1.00 63.41 936 SER A CA 1
ATOM 6919 C C . SER A 1 936 ? -29.711 18.467 -16.351 1.00 63.41 936 SER A C 1
ATOM 6921 O O . SER A 1 936 ? -29.029 18.330 -17.367 1.00 63.41 936 SER A O 1
ATOM 6923 N N . PRO A 1 937 ? -29.332 19.263 -15.333 1.00 53.06 937 PRO A N 1
ATOM 6924 C CA . PRO A 1 937 ? -28.070 20.011 -15.339 1.00 53.06 937 PRO A CA 1
ATOM 6925 C C . PRO A 1 937 ? -26.836 19.112 -15.547 1.00 53.06 937 PRO A C 1
ATOM 6927 O O . PRO A 1 937 ? -25.789 19.564 -16.003 1.00 53.06 937 PRO A O 1
ATOM 6930 N N . ALA A 1 938 ? -26.961 17.814 -15.247 1.00 47.28 938 ALA A N 1
ATOM 6931 C CA . ALA A 1 938 ? -25.907 16.816 -15.397 1.00 47.28 938 ALA A CA 1
ATOM 6932 C C . ALA A 1 938 ? -25.744 16.275 -16.836 1.00 47.28 938 ALA A C 1
ATOM 6934 O O . ALA A 1 938 ? -24.760 15.585 -17.105 1.00 47.28 938 ALA A O 1
ATOM 6935 N N . SER A 1 939 ? -26.659 16.582 -17.766 1.00 56.75 939 SER A N 1
ATOM 6936 C CA . SER A 1 939 ? -26.669 16.053 -19.139 1.00 56.75 939 SER A CA 1
ATOM 6937 C C . SER A 1 939 ? -26.688 17.165 -20.191 1.00 56.75 939 SER A C 1
ATOM 6939 O O . SER A 1 939 ? -27.414 18.143 -20.065 1.00 56.75 939 SER A O 1
ATOM 6941 N N . ALA A 1 940 ? -25.939 16.988 -21.284 1.00 55.06 940 ALA A N 1
ATOM 6942 C CA . ALA A 1 940 ? -26.025 17.871 -22.454 1.00 55.06 940 ALA A CA 1
ATOM 6943 C C . ALA A 1 940 ? -27.264 17.586 -23.334 1.00 55.06 940 ALA A C 1
ATOM 6945 O O . ALA A 1 940 ? -27.517 18.300 -24.304 1.00 55.06 940 ALA A O 1
ATOM 6946 N N . ALA A 1 941 ? -28.040 16.539 -23.028 1.00 60.59 941 ALA A N 1
ATOM 6947 C CA . ALA A 1 941 ? -29.241 16.188 -23.778 1.00 60.59 941 ALA A CA 1
ATOM 6948 C C . ALA A 1 941 ? -30.325 17.273 -23.640 1.00 60.59 941 ALA A C 1
ATOM 6950 O O . ALA A 1 941 ? -30.626 17.722 -22.539 1.00 60.59 941 ALA A O 1
ATOM 6951 N N . GLY A 1 942 ? -30.924 17.677 -24.765 1.00 68.75 942 GLY A N 1
ATOM 6952 C CA . GLY A 1 942 ? -31.969 18.709 -24.817 1.00 68.75 942 GLY A CA 1
ATOM 6953 C C . GLY A 1 942 ? -31.453 20.137 -25.029 1.00 68.75 942 GLY A C 1
ATOM 6954 O O . GLY A 1 942 ? -32.240 21.014 -25.378 1.00 68.75 942 GLY A O 1
ATOM 6955 N N . TYR A 1 943 ? -30.146 20.381 -24.877 1.00 77.75 943 TYR A N 1
ATOM 6956 C CA . TYR A 1 943 ? -29.547 21.672 -25.217 1.00 77.75 943 TYR A CA 1
ATOM 6957 C C . TYR A 1 943 ? -29.516 21.881 -26.734 1.00 77.75 943 TYR A C 1
ATOM 6959 O O . TYR A 1 943 ? -29.213 20.969 -27.506 1.00 77.75 943 TYR A O 1
ATOM 6967 N N . VAL A 1 944 ? -29.780 23.112 -27.163 1.00 83.25 944 VAL A N 1
ATOM 6968 C CA . VAL A 1 944 ? -29.632 23.549 -28.553 1.00 83.25 944 VAL A CA 1
ATOM 6969 C C . VAL A 1 944 ? -28.393 24.430 -28.629 1.00 83.25 944 VAL A C 1
ATOM 6971 O O . VAL A 1 944 ? -28.248 25.349 -27.826 1.00 83.25 944 VAL A O 1
ATOM 6974 N N . LEU A 1 945 ? -27.490 24.169 -29.583 1.00 81.81 945 LEU A N 1
ATOM 6975 C CA . LEU A 1 945 ? -26.366 25.078 -29.835 1.00 81.81 945 LEU A CA 1
ATOM 6976 C C . LEU A 1 945 ? -26.919 26.490 -30.040 1.00 81.81 945 LEU A C 1
ATOM 6978 O O . LEU A 1 945 ? -27.856 26.670 -30.816 1.00 81.81 945 LEU A O 1
ATOM 6982 N N . GLY A 1 946 ? -26.339 27.482 -29.373 1.00 81.12 946 GLY A N 1
ATOM 6983 C CA . GLY A 1 946 ? -26.792 28.869 -29.402 1.00 81.12 946 GLY A CA 1
ATOM 6984 C C . GLY A 1 946 ? -26.940 29.365 -30.834 1.00 81.12 946 GLY A C 1
ATOM 6985 O O . GLY A 1 946 ? -27.996 29.876 -31.179 1.00 81.12 946 GLY A O 1
ATOM 6986 N N . LYS A 1 947 ? -25.962 29.048 -31.697 1.00 78.06 947 LYS A N 1
ATOM 6987 C CA . LYS A 1 947 ? -25.980 29.325 -33.146 1.00 78.06 947 LYS A CA 1
ATOM 6988 C C . LYS A 1 947 ? -27.171 28.754 -33.929 1.00 78.06 947 LYS A C 1
ATOM 6990 O O . LYS A 1 947 ? -27.410 29.153 -35.063 1.00 78.06 947 LYS A O 1
ATOM 6995 N N . ASN A 1 948 ? -27.885 27.780 -33.371 1.00 82.06 948 ASN A N 1
ATOM 6996 C CA . ASN A 1 948 ? -29.056 27.137 -33.970 1.00 82.06 948 ASN A CA 1
ATOM 6997 C C . ASN A 1 948 ? -30.368 27.635 -33.335 1.00 82.06 948 ASN A C 1
ATOM 6999 O O . ASN A 1 948 ? -31.453 27.312 -33.825 1.00 82.06 948 ASN A O 1
ATOM 7003 N N . TYR A 1 949 ? -30.299 28.388 -32.234 1.00 82.75 949 TYR A N 1
ATOM 7004 C CA . TYR A 1 949 ? -31.471 28.905 -31.543 1.00 82.75 949 TYR A CA 1
ATOM 7005 C C . TYR A 1 949 ? -31.955 30.185 -32.228 1.00 82.75 949 TYR A C 1
ATOM 7007 O O . TYR A 1 949 ? -31.284 31.214 -32.194 1.00 82.75 949 TYR A O 1
ATOM 7015 N N . GLN A 1 950 ? -33.139 30.111 -32.846 1.00 79.38 950 GLN A N 1
ATOM 7016 C CA . GLN A 1 950 ? -33.784 31.226 -33.554 1.00 79.38 950 GLN A CA 1
ATOM 7017 C C . GLN A 1 950 ? -32.955 31.804 -34.713 1.00 79.38 950 GLN A C 1
ATOM 7019 O O . GLN A 1 950 ? -33.087 32.978 -35.012 1.00 79.38 950 GLN A O 1
ATOM 7024 N N . THR A 1 951 ? -32.139 31.005 -35.402 1.00 71.31 951 THR A N 1
ATOM 7025 C CA . THR A 1 951 ? -31.272 31.470 -36.508 1.00 71.31 951 THR A CA 1
ATOM 7026 C C . THR A 1 951 ? -31.718 31.019 -37.901 1.00 71.31 951 THR A C 1
ATOM 7028 O O . THR A 1 951 ? -31.036 31.267 -38.894 1.00 71.31 951 THR A O 1
ATOM 7031 N N . ALA A 1 952 ? -32.867 30.343 -38.008 1.00 64.44 952 ALA A N 1
ATOM 7032 C CA . ALA A 1 952 ? -33.335 29.791 -39.274 1.00 64.44 952 ALA A CA 1
ATOM 7033 C C . ALA A 1 952 ? -33.760 30.901 -40.273 1.00 64.44 952 ALA A C 1
ATOM 7035 O O . ALA A 1 952 ? -34.462 31.835 -39.873 1.00 64.44 952 ALA A O 1
ATOM 7036 N N . PRO A 1 953 ? -33.443 30.783 -41.584 1.00 57.53 953 PRO A N 1
ATOM 7037 C CA . PRO A 1 953 ? -33.743 31.813 -42.595 1.00 57.53 953 PRO A CA 1
ATOM 7038 C C . PRO A 1 953 ? -35.236 32.145 -42.769 1.00 57.53 953 PRO A C 1
ATOM 7040 O O . PRO A 1 953 ? -35.598 33.140 -43.387 1.00 57.53 953 PRO A O 1
ATOM 7043 N N . ASN A 1 954 ? -36.122 31.279 -42.273 1.00 54.50 954 ASN A N 1
ATOM 7044 C CA . ASN A 1 954 ? -37.578 31.374 -42.372 1.00 54.50 954 ASN A CA 1
ATOM 7045 C C . ASN A 1 954 ? -38.249 31.964 -41.114 1.00 54.50 954 ASN A C 1
ATOM 7047 O O . ASN A 1 954 ? -39.480 32.078 -41.076 1.00 54.50 954 ASN A O 1
ATOM 7051 N N . LEU A 1 955 ? -37.479 32.356 -40.092 1.00 65.06 955 LEU A N 1
ATOM 7052 C CA . LEU A 1 955 ? -37.991 33.068 -38.920 1.00 65.06 955 LEU A CA 1
ATOM 7053 C C . LEU A 1 955 ? -38.191 34.561 -39.254 1.00 65.06 955 LEU A C 1
ATOM 7055 O O . LEU A 1 955 ? -37.473 35.432 -38.789 1.00 65.06 955 LEU A O 1
ATOM 7059 N N . ASN A 1 956 ? -39.162 34.876 -40.114 1.00 61.62 956 ASN A N 1
ATOM 7060 C CA . ASN A 1 956 ? -39.421 36.255 -40.532 1.00 61.62 956 ASN A CA 1
ATOM 7061 C C . ASN A 1 956 ? -40.101 37.061 -39.403 1.00 61.62 956 ASN A C 1
ATOM 7063 O O . ASN A 1 956 ? -41.218 36.724 -38.987 1.00 61.62 956 ASN A O 1
ATOM 7067 N N . THR A 1 957 ? -39.471 38.165 -38.979 1.00 63.00 957 THR A N 1
ATOM 7068 C CA . THR A 1 957 ? -39.968 39.111 -37.957 1.00 63.00 957 THR A CA 1
ATOM 7069 C C . THR A 1 957 ? -41.303 39.768 -38.308 1.00 63.00 957 THR A C 1
ATOM 7071 O O . THR A 1 957 ? -41.905 40.395 -37.450 1.00 63.00 957 THR A O 1
ATOM 7074 N N . THR A 1 958 ? -41.813 39.624 -39.534 1.00 58.53 958 THR A N 1
ATOM 7075 C CA . THR A 1 958 ? -43.114 40.180 -39.948 1.00 58.53 958 THR A CA 1
ATOM 7076 C C . THR A 1 958 ? -44.242 39.153 -40.073 1.00 58.53 958 THR A C 1
ATOM 7078 O O . THR A 1 958 ? -45.400 39.545 -39.947 1.00 58.53 958 THR A O 1
ATOM 7081 N N . THR A 1 959 ? -43.963 37.856 -40.270 1.00 58.94 959 THR A N 1
ATOM 7082 C CA . THR A 1 959 ? -45.017 36.845 -40.533 1.00 58.94 959 THR A CA 1
ATOM 7083 C C . THR A 1 959 ? -44.986 35.605 -39.641 1.00 58.94 959 THR A C 1
ATOM 7085 O O . THR A 1 959 ? -46.024 34.963 -39.503 1.00 58.94 959 THR A O 1
ATOM 7088 N N . ASN A 1 960 ? -43.854 35.265 -39.010 1.00 68.38 960 ASN A N 1
ATOM 7089 C CA . ASN A 1 960 ? -43.701 34.008 -38.257 1.00 68.38 960 ASN A CA 1
ATOM 7090 C C . ASN A 1 960 ? -43.288 34.206 -36.785 1.00 68.38 960 ASN A C 1
ATOM 7092 O O . ASN A 1 960 ? -42.996 33.247 -36.079 1.00 68.38 960 ASN A O 1
ATOM 7096 N N . TRP A 1 961 ? -43.303 35.448 -36.289 1.00 78.12 961 TRP A N 1
ATOM 7097 C CA . TRP A 1 961 ? -42.997 35.779 -34.888 1.00 78.12 961 TRP A CA 1
ATOM 7098 C C . TRP A 1 961 ? -43.895 35.046 -33.875 1.00 78.12 961 TRP A C 1
ATOM 7100 O O . TRP A 1 961 ? -43.455 34.691 -32.784 1.00 78.12 961 TRP A O 1
ATOM 7110 N N . ALA A 1 962 ? -45.140 34.742 -34.261 1.00 70.69 962 ALA A N 1
ATOM 7111 C CA . ALA A 1 962 ? -46.066 33.958 -33.446 1.00 70.69 962 ALA A CA 1
ATOM 7112 C C . ALA A 1 962 ? -45.578 32.520 -33.168 1.00 70.69 962 ALA A C 1
ATOM 7114 O O . ALA A 1 962 ? -46.035 31.914 -32.202 1.00 70.69 962 ALA A O 1
ATOM 7115 N N . ALA A 1 963 ? -44.655 31.982 -33.976 1.00 72.38 963 ALA A N 1
ATOM 7116 C CA . ALA A 1 963 ? -44.093 30.646 -33.789 1.00 72.38 963 ALA A CA 1
ATOM 7117 C C . ALA A 1 963 ? -42.972 30.589 -32.737 1.00 72.38 963 ALA A C 1
ATOM 7119 O O . ALA A 1 963 ? -42.616 29.495 -32.302 1.00 72.38 963 ALA A O 1
ATOM 7120 N N . VAL A 1 964 ? -42.420 31.732 -32.301 1.00 82.50 964 VAL A N 1
ATOM 7121 C CA . VAL A 1 964 ? -41.471 31.757 -31.177 1.00 82.50 964 VAL A CA 1
ATOM 7122 C C . VAL A 1 964 ? -42.230 31.382 -29.900 1.00 82.50 964 VAL A C 1
ATOM 7124 O O . VAL A 1 964 ? -43.198 32.075 -29.572 1.00 82.50 964 VAL A O 1
ATOM 7127 N N . PRO A 1 965 ? -41.831 30.333 -29.159 1.00 85.19 965 PRO A N 1
ATOM 7128 C CA . PRO A 1 965 ? -42.574 29.897 -27.981 1.00 85.19 965 PRO A CA 1
ATOM 7129 C C . PRO A 1 965 ? -42.645 30.980 -26.897 1.00 85.19 965 PRO A C 1
ATOM 7131 O O . PRO A 1 965 ? -41.681 31.712 -26.671 1.00 85.19 965 PRO A O 1
ATOM 7134 N N . SER A 1 966 ? -43.801 31.080 -26.237 1.00 87.00 966 SER A N 1
ATOM 7135 C CA . SER A 1 966 ? -43.956 31.833 -24.988 1.00 87.00 966 SER A CA 1
ATOM 7136 C C . SER A 1 966 ? -43.905 30.874 -23.807 1.00 87.00 966 SER A C 1
ATOM 7138 O O . SER A 1 966 ? -44.453 29.774 -23.875 1.00 87.00 966 SER A O 1
ATOM 7140 N N . TYR A 1 967 ? -43.303 31.322 -22.718 1.00 89.38 967 TYR A N 1
ATOM 7141 C CA . TYR A 1 967 ? -43.136 30.577 -21.479 1.00 89.38 967 TYR A CA 1
ATOM 7142 C C . TYR A 1 967 ? -43.580 31.434 -20.296 1.00 89.38 967 TYR A C 1
ATOM 7144 O O . TYR A 1 967 ? -43.663 32.645 -20.416 1.00 89.38 967 TYR A O 1
ATOM 7152 N N . ASN A 1 968 ? -43.822 30.840 -19.136 1.00 87.06 968 ASN A N 1
ATOM 7153 C CA . ASN A 1 968 ? -43.876 31.556 -17.857 1.00 87.06 968 ASN A CA 1
ATOM 7154 C C . ASN A 1 968 ? -43.104 30.754 -16.805 1.00 87.06 968 ASN A C 1
ATOM 7156 O O . ASN A 1 968 ? -42.787 29.590 -17.044 1.00 87.06 968 ASN A O 1
ATOM 7160 N N . MET A 1 969 ? -42.825 31.329 -15.633 1.00 79.75 969 MET A N 1
ATOM 7161 C CA . MET A 1 969 ? -42.021 30.657 -14.596 1.00 79.75 969 MET A CA 1
ATOM 7162 C C . MET A 1 969 ? -42.589 29.289 -14.176 1.00 79.75 969 MET A C 1
ATOM 7164 O O . MET A 1 969 ? -41.828 28.410 -13.793 1.00 79.75 969 MET A O 1
ATOM 7168 N N . SER A 1 970 ? -43.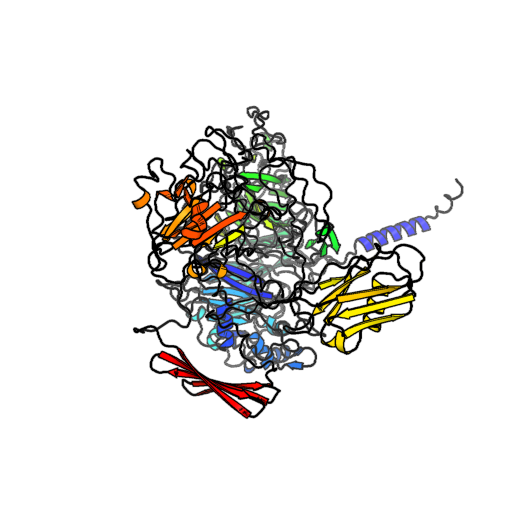909 29.083 -14.276 1.00 76.00 970 SER A N 1
ATOM 7169 C CA . SER A 1 970 ? -44.544 27.796 -13.945 1.00 76.00 970 SER A CA 1
ATOM 7170 C C . SER A 1 970 ? -44.468 26.736 -15.054 1.00 76.00 970 SER A C 1
ATOM 7172 O O . SER A 1 970 ? -44.620 25.549 -14.777 1.00 76.00 970 SER A O 1
ATOM 7174 N N . THR A 1 971 ? -44.240 27.143 -16.305 1.00 72.88 971 THR A N 1
ATOM 7175 C CA . THR A 1 971 ? -44.291 26.268 -17.495 1.00 72.88 971 THR A CA 1
ATOM 7176 C C . THR A 1 971 ? -42.953 26.132 -18.207 1.00 72.88 971 THR A C 1
ATOM 7178 O O . THR A 1 971 ? -42.755 25.164 -18.940 1.00 72.88 971 THR A O 1
ATOM 7181 N N . VAL A 1 972 ? -42.038 27.084 -18.007 1.00 82.75 972 VAL A N 1
ATOM 7182 C CA . VAL A 1 972 ? -40.760 27.137 -18.715 1.00 82.75 972 VAL A CA 1
ATOM 7183 C C . VAL A 1 972 ? -39.891 25.939 -18.383 1.00 82.75 972 VAL A C 1
ATOM 7185 O O . VAL A 1 972 ? -39.155 25.548 -19.262 1.00 82.75 972 VAL A O 1
ATOM 7188 N N . GLY A 1 973 ? -40.004 25.356 -17.181 1.00 76.50 973 GLY A N 1
ATOM 7189 C CA . GLY A 1 973 ? -39.300 24.166 -16.684 1.00 76.50 973 GLY A CA 1
ATOM 7190 C C . GLY A 1 973 ? -37.779 24.277 -16.535 1.00 76.50 973 GLY A C 1
ATOM 7191 O O . GLY A 1 973 ? -37.215 23.749 -15.580 1.00 76.50 973 GLY A O 1
ATOM 7192 N N . SER A 1 974 ? -37.116 24.998 -17.436 1.00 85.06 974 SER A N 1
ATOM 7193 C CA . SER A 1 974 ? -35.690 25.309 -17.416 1.00 85.06 974 SER A CA 1
ATOM 7194 C C . SER A 1 974 ? -35.368 26.488 -18.331 1.00 85.06 974 SER A C 1
ATOM 7196 O O . SER A 1 974 ? -35.970 26.659 -19.394 1.00 85.06 974 SER A O 1
ATOM 7198 N N . LEU A 1 975 ? -34.392 27.288 -17.914 1.00 86.62 975 LEU A N 1
ATOM 7199 C CA . LEU A 1 975 ? -33.796 28.362 -18.697 1.00 86.62 975 LEU A CA 1
ATOM 7200 C C . LEU A 1 975 ? -32.319 28.415 -18.315 1.00 86.62 975 LEU A C 1
ATOM 7202 O O . LEU A 1 975 ? -31.955 29.033 -17.315 1.00 86.62 975 LEU A O 1
ATOM 7206 N N . ALA A 1 976 ? -31.493 27.690 -19.063 1.00 82.62 976 ALA A N 1
ATOM 7207 C CA . ALA A 1 976 ? -30.100 27.479 -18.701 1.00 82.62 976 ALA A CA 1
ATOM 7208 C C . ALA A 1 976 ? -29.173 27.542 -19.910 1.00 82.62 976 ALA A C 1
ATOM 7210 O O . ALA A 1 976 ? -29.443 26.955 -20.960 1.00 82.62 976 ALA A O 1
ATOM 7211 N N . LEU A 1 977 ? -28.046 28.218 -19.733 1.00 78.50 977 LEU A N 1
ATOM 7212 C CA . LEU A 1 977 ? -26.937 28.218 -20.674 1.00 78.50 977 LEU A CA 1
ATOM 7213 C C . LEU A 1 977 ? -25.864 27.244 -20.213 1.00 78.50 977 LEU A C 1
ATOM 7215 O O . LEU A 1 977 ? -25.621 27.106 -19.019 1.00 78.50 977 LEU A O 1
ATOM 7219 N N . ASN A 1 978 ? -25.205 26.597 -21.164 1.00 73.62 978 ASN A N 1
ATOM 7220 C CA . ASN A 1 978 ? -24.051 25.750 -20.912 1.00 73.62 978 ASN A CA 1
ATOM 7221 C C . ASN A 1 978 ? -22.991 26.003 -21.978 1.00 73.62 978 ASN A C 1
ATOM 7223 O O . ASN A 1 978 ? -23.281 26.025 -23.176 1.00 73.62 978 ASN A O 1
ATOM 7227 N N . MET A 1 979 ? -21.755 26.180 -21.543 1.00 68.12 979 MET A N 1
ATOM 7228 C CA . MET A 1 979 ? -20.605 26.382 -22.407 1.00 68.12 979 MET A CA 1
ATOM 7229 C C . MET A 1 979 ? -19.754 25.125 -22.363 1.00 68.12 979 MET A C 1
ATOM 7231 O O . MET A 1 979 ? -19.416 24.657 -21.277 1.00 68.12 979 MET A O 1
ATOM 7235 N N . PRO A 1 980 ? -19.399 24.540 -23.510 1.00 62.69 980 PRO A N 1
ATOM 7236 C CA . PRO A 1 980 ? -18.577 23.362 -23.504 1.00 62.69 980 PRO A CA 1
ATOM 7237 C C . PRO A 1 980 ? -17.165 23.752 -23.074 1.00 62.69 980 PRO A C 1
ATOM 7239 O O . PRO A 1 980 ? -16.607 24.800 -23.377 1.00 62.69 980 PRO A O 1
ATOM 7242 N N . VAL A 1 981 ? -16.589 22.842 -22.332 1.00 55.41 981 VAL A N 1
ATOM 7243 C CA . VAL A 1 981 ? -15.285 22.894 -21.684 1.00 55.41 981 VAL A CA 1
ATOM 7244 C C . VAL A 1 981 ? -14.100 23.000 -22.662 1.00 55.41 981 VAL A C 1
ATOM 7246 O O . VAL A 1 981 ? -12.981 23.295 -22.254 1.00 55.41 981 VAL A O 1
ATOM 7249 N N . ASP A 1 982 ? -14.331 22.795 -23.956 1.00 59.06 982 ASP A N 1
ATOM 7250 C CA . ASP A 1 982 ? -13.388 23.024 -25.051 1.00 59.06 982 ASP A CA 1
ATOM 7251 C C . ASP A 1 982 ? -13.717 24.279 -25.880 1.00 59.06 982 ASP A C 1
ATOM 7253 O O . ASP A 1 982 ? -13.105 24.479 -26.927 1.00 59.06 982 ASP A O 1
ATOM 7257 N N . ALA A 1 983 ? -14.615 25.161 -25.421 1.00 64.31 983 ALA A N 1
ATOM 7258 C CA . ALA A 1 983 ? -15.008 26.385 -26.128 1.00 64.31 983 ALA A CA 1
ATOM 7259 C C . ALA A 1 983 ? -13.828 27.308 -26.478 1.00 64.31 983 ALA A C 1
ATOM 7261 O O . ALA A 1 983 ? -13.911 28.063 -27.437 1.00 64.31 983 ALA A O 1
ATOM 7262 N N . PHE A 1 984 ? -12.701 27.222 -25.766 1.00 62.44 984 PHE A N 1
ATOM 7263 C CA . PHE A 1 984 ? -11.501 28.009 -26.072 1.00 62.44 984 PHE A CA 1
ATOM 7264 C C . PHE A 1 984 ? -10.566 27.367 -27.113 1.00 62.44 984 PHE A C 1
ATOM 7266 O O . PHE A 1 984 ? -9.497 27.898 -27.416 1.00 62.44 984 PHE A O 1
ATOM 7273 N N . THR A 1 985 ? -10.952 26.227 -27.682 1.00 58.56 985 THR A N 1
ATOM 7274 C CA . THR A 1 985 ? -10.187 25.562 -28.741 1.00 58.56 985 THR A CA 1
ATOM 7275 C C . THR A 1 985 ? -10.601 26.066 -30.120 1.00 58.56 985 THR A C 1
ATOM 7277 O O . THR A 1 985 ? -11.774 26.351 -30.376 1.00 58.56 985 THR A O 1
ATOM 7280 N N . VAL A 1 986 ? -9.623 26.183 -31.024 1.00 62.47 986 VAL A N 1
ATOM 7281 C CA . VAL A 1 986 ? -9.874 26.549 -32.421 1.00 62.47 986 VAL A CA 1
ATOM 7282 C C . VAL A 1 986 ? -10.483 25.351 -33.149 1.00 62.47 986 VAL A C 1
ATOM 7284 O O . VAL A 1 986 ? -9.804 24.346 -33.351 1.00 62.47 986 VAL A O 1
ATOM 7287 N N . LYS A 1 987 ? -11.759 25.445 -33.529 1.00 69.88 987 LYS A N 1
ATOM 7288 C CA . LYS A 1 987 ? -12.504 24.407 -34.262 1.00 69.88 987 LYS A CA 1
ATOM 7289 C C . LYS A 1 987 ? -13.470 25.051 -35.250 1.00 69.88 987 LYS A C 1
ATOM 7291 O O . LYS A 1 987 ? -13.743 26.247 -35.164 1.00 69.88 987 LYS A O 1
ATOM 7296 N N . ASP A 1 988 ? -14.011 24.245 -36.161 1.00 75.31 988 ASP A N 1
ATOM 7297 C CA . ASP A 1 988 ? -15.114 24.658 -37.032 1.00 75.31 988 ASP A CA 1
ATOM 7298 C C . ASP A 1 988 ? -16.427 24.629 -36.244 1.00 75.31 988 ASP A C 1
ATOM 7300 O O . ASP A 1 988 ? -17.271 23.745 -36.403 1.00 75.31 988 ASP A O 1
ATOM 7304 N N . TRP A 1 989 ? -16.576 25.578 -35.319 1.00 76.12 989 TRP A N 1
ATOM 7305 C CA . TRP A 1 989 ? -17.759 25.665 -34.466 1.00 76.12 989 TRP A CA 1
ATOM 7306 C C . TRP A 1 989 ? -19.019 25.962 -35.262 1.00 76.12 989 TRP A C 1
ATOM 7308 O O . TRP A 1 989 ? -20.112 25.598 -34.829 1.00 76.12 989 TRP A O 1
ATOM 7318 N N . TRP A 1 990 ? -18.895 26.604 -36.423 1.00 73.19 990 TRP A N 1
ATOM 7319 C CA . TRP A 1 990 ? -20.032 26.952 -37.265 1.00 73.19 990 TRP A CA 1
ATOM 7320 C C . TRP A 1 990 ? -20.431 25.815 -38.216 1.00 73.19 990 TRP A C 1
ATOM 7322 O O . TRP A 1 990 ? -21.613 25.699 -38.543 1.00 73.19 990 TRP A O 1
ATOM 7332 N N . GLY A 1 991 ? -19.518 24.894 -38.529 1.00 71.62 991 GLY A N 1
ATOM 7333 C CA . GLY A 1 991 ? -19.744 23.763 -39.433 1.00 71.62 991 GLY A CA 1
ATOM 7334 C C . GLY A 1 991 ? -19.696 24.160 -40.911 1.00 71.62 991 GLY A C 1
ATOM 7335 O O . GLY A 1 991 ? -20.301 23.488 -41.745 1.00 71.62 991 GLY A O 1
ATOM 7336 N N . ASN A 1 992 ? -19.053 25.286 -41.227 1.00 66.12 992 ASN A N 1
ATOM 7337 C CA . ASN A 1 992 ? -18.933 25.849 -42.576 1.00 66.12 992 ASN A CA 1
ATOM 7338 C C . ASN A 1 992 ? -17.463 26.052 -43.005 1.00 66.12 992 ASN A C 1
ATOM 7340 O O . ASN A 1 992 ? -17.210 26.733 -43.999 1.00 66.12 992 ASN A O 1
ATOM 7344 N N . GLY A 1 993 ? -16.511 25.458 -42.278 1.00 64.44 993 GLY A N 1
ATOM 7345 C CA . GLY A 1 993 ? -15.066 25.586 -42.486 1.00 64.44 993 GLY A CA 1
ATOM 7346 C C . GLY A 1 993 ? -14.400 26.727 -41.706 1.00 64.44 993 GLY A C 1
ATOM 7347 O O . GLY A 1 993 ? -13.202 26.963 -41.878 1.00 64.44 993 GLY A O 1
ATOM 7348 N N . ASP A 1 994 ? -15.144 27.432 -40.855 1.00 63.25 994 ASP A N 1
ATOM 7349 C CA . ASP A 1 994 ? -14.663 28.589 -40.103 1.00 63.25 994 ASP A CA 1
ATOM 7350 C C . ASP A 1 994 ? -13.983 28.175 -38.790 1.00 63.25 994 ASP A C 1
ATOM 7352 O O . ASP A 1 994 ? -14.621 27.986 -37.752 1.00 63.25 994 ASP A O 1
ATOM 7356 N N . LEU A 1 995 ? -12.657 28.014 -38.846 1.00 61.41 995 LEU A N 1
ATOM 7357 C CA . LEU A 1 995 ? -11.829 27.645 -37.700 1.00 61.41 995 LEU A CA 1
ATOM 7358 C C . LEU A 1 995 ? -11.569 28.848 -36.788 1.00 61.41 995 LEU A C 1
ATOM 7360 O O . LEU A 1 995 ? -10.786 29.739 -37.122 1.00 61.41 995 LEU A O 1
ATOM 7364 N N . ARG A 1 996 ? -12.160 28.833 -35.592 1.00 63.66 996 ARG A N 1
ATOM 7365 C CA . ARG A 1 996 ? -11.963 29.873 -34.569 1.00 63.66 996 ARG A CA 1
ATOM 7366 C C . ARG A 1 996 ? -12.139 29.345 -33.159 1.00 63.66 996 ARG A C 1
ATOM 7368 O O . ARG A 1 996 ? -12.621 28.236 -32.959 1.00 63.66 996 ARG A O 1
ATOM 7375 N N . VAL A 1 997 ? -11.752 30.157 -32.183 1.00 61.72 997 VAL A N 1
ATOM 7376 C CA . VAL A 1 997 ? -12.106 29.937 -30.778 1.00 61.72 997 VAL A CA 1
ATOM 7377 C C . VAL A 1 997 ? -13.627 30.062 -30.641 1.00 61.72 997 VAL A C 1
ATOM 7379 O O . VAL A 1 997 ? -14.229 30.968 -31.213 1.00 61.72 997 VAL A O 1
ATOM 7382 N N . GLY A 1 998 ? -14.252 29.127 -29.933 1.00 64.75 998 GLY A N 1
ATOM 7383 C CA . GLY A 1 998 ? -15.704 29.030 -29.784 1.00 64.75 998 GLY A CA 1
ATOM 7384 C C . GLY A 1 998 ? -16.310 29.942 -28.715 1.00 64.75 998 GLY A C 1
ATOM 7385 O O . GLY A 1 998 ? -17.533 30.007 -28.598 1.00 64.75 998 GLY A O 1
ATOM 7386 N N . LEU A 1 999 ? -15.473 30.639 -27.951 1.00 70.38 999 LEU A N 1
ATOM 7387 C CA . LEU A 1 999 ? -15.844 31.654 -26.975 1.00 70.38 999 LEU A CA 1
ATOM 7388 C C . LEU A 1 999 ? -14.795 32.765 -26.977 1.00 70.38 999 LEU A C 1
ATOM 7390 O O . LEU A 1 999 ? -13.599 32.498 -26.841 1.00 70.38 999 LEU A O 1
ATOM 7394 N N . HIS A 1 1000 ? -15.241 34.007 -27.134 1.00 65.56 1000 HIS A N 1
ATOM 7395 C CA . HIS A 1 1000 ? -14.345 35.147 -27.235 1.00 65.56 1000 HIS A CA 1
ATOM 7396 C C . HIS A 1 1000 ? -14.155 35.847 -25.875 1.00 65.56 1000 HIS A C 1
ATOM 7398 O O . HIS A 1 1000 ? -15.149 36.138 -25.209 1.00 65.56 1000 HIS A O 1
ATOM 7404 N N . PRO A 1 1001 ? -12.910 36.152 -25.455 1.00 57.47 1001 PRO A N 1
ATOM 7405 C CA . PRO A 1 1001 ? -12.655 36.982 -24.281 1.00 57.47 1001 PRO A CA 1
ATOM 7406 C C . PRO A 1 1001 ? -13.144 38.415 -24.465 1.00 57.47 1001 PRO A C 1
ATOM 7408 O O . PRO A 1 1001 ? -12.900 38.999 -25.517 1.00 57.47 1001 PRO A O 1
ATOM 7411 N N . ASP A 1 1002 ? -13.727 39.017 -23.437 1.00 54.09 1002 ASP A N 1
ATOM 7412 C CA . ASP A 1 1002 ? -13.962 40.459 -23.405 1.00 54.09 1002 ASP A CA 1
ATOM 7413 C C . ASP A 1 1002 ? -13.786 41.018 -21.987 1.00 54.09 1002 ASP A C 1
ATOM 7415 O O . ASP A 1 1002 ? -13.925 40.290 -21.005 1.00 54.09 1002 ASP A O 1
ATOM 7419 N N . SER A 1 1003 ? -13.436 42.296 -21.840 1.00 55.28 1003 SER A N 1
ATOM 7420 C CA . SER A 1 1003 ? -13.415 42.933 -20.511 1.00 55.28 1003 SER A CA 1
ATOM 7421 C C . SER A 1 1003 ? -14.804 43.477 -20.167 1.00 55.28 1003 SER A C 1
ATOM 7423 O O . SER A 1 1003 ? -15.475 43.976 -21.069 1.00 55.28 1003 SER A O 1
ATOM 7425 N N . PRO A 1 1004 ? -15.208 43.523 -18.878 1.00 54.12 1004 PRO A N 1
ATOM 7426 C CA . PRO A 1 1004 ? -16.422 44.243 -18.463 1.00 54.12 1004 PRO A CA 1
ATOM 7427 C C . PRO A 1 1004 ? -16.478 45.673 -19.017 1.00 54.12 1004 PRO A C 1
ATOM 7429 O O . PRO A 1 1004 ? -17.528 46.166 -19.398 1.00 54.12 1004 PRO A O 1
ATOM 7432 N N . GLN A 1 1005 ? -15.318 46.320 -19.138 1.00 52.72 1005 GLN A N 1
ATOM 7433 C CA . GLN A 1 1005 ? -15.178 47.694 -19.635 1.00 52.72 1005 GLN A CA 1
ATOM 7434 C C . GLN A 1 1005 ? -15.461 47.832 -21.138 1.00 52.72 1005 GLN A C 1
ATOM 7436 O O . GLN A 1 1005 ? -15.744 48.914 -21.629 1.00 52.72 1005 GLN A O 1
ATOM 7441 N N . CYS A 1 1006 ? -15.357 46.736 -21.881 1.00 51.78 1006 CYS A N 1
ATOM 7442 C CA . CYS A 1 1006 ? -15.636 46.696 -23.312 1.00 51.78 1006 CYS A CA 1
ATOM 7443 C C . CYS A 1 1006 ? -17.123 46.420 -23.576 1.00 51.78 1006 CYS A C 1
ATOM 7445 O O . CYS A 1 1006 ? -17.664 46.783 -24.618 1.00 51.78 1006 CYS A O 1
ATOM 7447 N N . VAL A 1 1007 ? -17.789 45.809 -22.593 1.00 55.34 1007 VAL A N 1
ATOM 7448 C CA . VAL A 1 1007 ? -19.247 45.702 -22.515 1.00 55.34 1007 VAL A CA 1
ATOM 7449 C C . VAL A 1 1007 ? -19.853 47.011 -21.969 1.00 55.34 1007 VAL A C 1
ATOM 7451 O O . VAL A 1 1007 ? -20.985 47.345 -22.323 1.00 55.34 1007 VAL A O 1
ATOM 7454 N N . TYR A 1 1008 ? -19.084 47.780 -21.179 1.00 52.41 1008 TYR A N 1
ATOM 7455 C CA . TYR A 1 1008 ? -19.479 49.020 -20.496 1.00 52.41 1008 TYR A CA 1
ATOM 7456 C C . TYR A 1 1008 ? -18.355 50.086 -20.509 1.00 52.41 1008 TYR A C 1
ATOM 7458 O O . TYR A 1 1008 ? -17.466 50.050 -19.659 1.00 52.41 1008 TYR A O 1
ATOM 7466 N N . GLU A 1 1009 ? -18.386 51.078 -21.412 1.00 41.56 1009 GLU A N 1
ATOM 7467 C CA . GLU A 1 1009 ? -17.514 52.261 -21.269 1.00 41.56 1009 GLU A CA 1
ATOM 7468 C C . GLU A 1 1009 ? -18.204 53.370 -20.457 1.00 41.56 1009 GLU A C 1
ATOM 7470 O O . GLU A 1 1009 ? -19.285 53.858 -20.795 1.00 41.56 1009 GLU A O 1
ATOM 7475 N N . ASP A 1 1010 ? -17.538 53.793 -19.379 1.00 34.12 1010 ASP A N 1
ATOM 7476 C CA . ASP A 1 1010 ? -17.924 54.925 -18.541 1.00 34.12 1010 ASP A CA 1
ATOM 7477 C C . ASP A 1 1010 ? -17.438 56.248 -19.166 1.00 34.12 1010 ASP A C 1
ATOM 7479 O O . ASP A 1 1010 ? -16.276 56.395 -19.545 1.00 34.12 1010 ASP A O 1
ATOM 7483 N N . SER A 1 1011 ? -18.313 57.256 -19.124 1.00 30.47 1011 SER A N 1
ATOM 7484 C CA . SER A 1 1011 ? -18.080 58.694 -19.358 1.00 30.47 1011 SER A CA 1
ATOM 7485 C C . SER A 1 1011 ? -18.225 59.262 -20.785 1.00 30.47 1011 SER A C 1
ATOM 7487 O O . SER A 1 1011 ? -17.266 59.608 -21.463 1.00 30.47 1011 SER A O 1
ATOM 7489 N N . GLY A 1 1012 ? -19.472 59.595 -21.144 1.00 29.17 1012 GLY A N 1
ATOM 7490 C CA . GLY A 1 1012 ? -19.748 60.765 -21.991 1.00 29.17 1012 GLY A CA 1
ATOM 7491 C C . GLY A 1 1012 ? -20.875 60.587 -23.004 1.00 29.17 1012 GLY A C 1
ATOM 7492 O O . GLY A 1 1012 ? -20.688 59.956 -24.027 1.00 29.17 1012 GLY A O 1
ATOM 7493 N N . VAL A 1 1013 ? -22.027 61.214 -22.733 1.00 30.97 1013 VAL A N 1
ATOM 7494 C CA . VAL A 1 1013 ? -23.096 61.567 -23.698 1.00 30.97 1013 VAL A CA 1
ATOM 7495 C C . VAL A 1 1013 ? -23.327 60.545 -24.826 1.00 30.97 1013 VAL A C 1
ATOM 7497 O O . VAL A 1 1013 ? -23.138 60.840 -26.001 1.00 30.97 1013 VAL A O 1
ATOM 7500 N N . GLY A 1 1014 ? -23.761 59.341 -24.461 1.00 33.88 1014 GLY A N 1
ATOM 7501 C CA . GLY A 1 1014 ? -24.012 58.280 -25.434 1.00 33.88 1014 GLY A CA 1
ATOM 7502 C C . GLY A 1 1014 ? -23.822 56.900 -24.835 1.00 33.88 1014 GLY A C 1
ATOM 7503 O O . GLY A 1 1014 ? -23.051 56.115 -25.367 1.00 33.88 1014 GLY A O 1
ATOM 7504 N N . ALA A 1 1015 ? -24.530 56.598 -23.741 1.00 36.66 1015 ALA A N 1
ATOM 7505 C CA . ALA A 1 1015 ? -24.776 55.212 -23.348 1.00 36.66 1015 ALA A CA 1
ATOM 7506 C C . ALA A 1 1015 ? -25.723 54.581 -24.385 1.00 36.66 1015 ALA A C 1
ATOM 7508 O O . ALA A 1 1015 ? -26.902 54.352 -24.128 1.00 36.66 1015 ALA A O 1
ATOM 7509 N N . ASP A 1 1016 ? -25.223 54.418 -25.604 1.00 39.44 1016 ASP A N 1
ATOM 7510 C CA . ASP A 1 1016 ? -25.871 53.683 -26.669 1.00 39.44 1016 ASP A CA 1
ATOM 7511 C C . ASP A 1 1016 ? -25.184 52.315 -26.720 1.00 39.44 1016 ASP A C 1
ATOM 7513 O O . ASP A 1 1016 ? -23.973 52.222 -26.551 1.00 39.44 1016 ASP A O 1
ATOM 7517 N N . MET A 1 1017 ? -25.944 51.242 -26.915 1.00 41.38 1017 MET A N 1
ATOM 7518 C CA . MET A 1 1017 ? -25.496 49.836 -26.895 1.00 41.38 1017 MET A CA 1
ATOM 7519 C C . MET A 1 1017 ? -24.443 49.460 -27.987 1.00 41.38 1017 MET A C 1
ATOM 7521 O O . MET A 1 1017 ? -24.409 48.311 -28.432 1.00 41.38 1017 MET A O 1
ATOM 7525 N N . TYR A 1 1018 ? -23.638 50.401 -28.500 1.00 50.28 1018 TYR A N 1
ATOM 7526 C CA . TYR A 1 1018 ? -23.085 50.399 -29.857 1.00 50.28 1018 TYR A CA 1
ATOM 7527 C C . TYR A 1 1018 ? -21.628 50.890 -29.981 1.00 50.28 1018 TYR A C 1
ATOM 7529 O O . TYR A 1 1018 ? -21.369 51.910 -30.614 1.00 50.28 1018 TYR A O 1
ATOM 7537 N N . ASN A 1 1019 ? -20.671 50.050 -29.590 1.00 50.97 1019 ASN A N 1
ATOM 7538 C CA . ASN A 1 1019 ? -19.505 49.818 -30.455 1.00 50.97 1019 ASN A CA 1
ATOM 7539 C C . ASN A 1 1019 ? -19.729 48.486 -31.176 1.00 50.97 1019 ASN A C 1
ATOM 7541 O O . ASN A 1 1019 ? -19.223 47.450 -30.743 1.00 50.97 1019 ASN A O 1
ATOM 7545 N N . PRO A 1 1020 ? -20.615 48.445 -32.191 1.00 56.47 1020 PRO A N 1
ATOM 7546 C CA . PRO A 1 1020 ? -20.982 47.187 -32.793 1.00 56.47 1020 PRO A CA 1
ATOM 7547 C C . PRO A 1 1020 ? -19.776 46.571 -33.492 1.00 56.47 1020 PRO A C 1
ATOM 7549 O O . PRO A 1 1020 ? -19.157 47.213 -34.333 1.00 56.47 1020 PRO A O 1
ATOM 7552 N N . VAL A 1 1021 ? -19.483 45.302 -33.235 1.00 57.06 1021 VAL A N 1
ATOM 7553 C CA . VAL A 1 1021 ? -18.510 44.586 -34.065 1.00 57.06 1021 VAL A CA 1
ATOM 7554 C C . VAL A 1 1021 ? -19.206 44.253 -35.381 1.00 57.06 1021 VAL A C 1
ATOM 7556 O O . VAL A 1 1021 ? -20.249 43.591 -35.391 1.00 57.06 1021 VAL A O 1
ATOM 7559 N N . THR A 1 1022 ? -18.666 44.739 -36.498 1.00 61.50 1022 THR A N 1
ATOM 7560 C CA . THR A 1 1022 ? -19.147 44.408 -37.844 1.00 61.50 1022 THR A CA 1
ATOM 7561 C C . THR A 1 1022 ? -18.587 43.039 -38.218 1.00 61.50 1022 THR A C 1
ATOM 7563 O O . THR A 1 1022 ? -17.375 42.921 -38.423 1.00 61.50 1022 THR A O 1
ATOM 7566 N N . PRO A 1 1023 ? -19.414 41.981 -38.311 1.00 59.44 1023 PRO A N 1
ATOM 7567 C CA . PRO A 1 1023 ? -18.924 40.667 -38.705 1.00 59.44 1023 PRO A CA 1
ATOM 7568 C C . PRO A 1 1023 ? -18.458 40.691 -40.172 1.00 59.44 1023 PRO A C 1
ATOM 7570 O O . PRO A 1 1023 ? -18.983 41.480 -40.963 1.00 59.44 1023 PRO A O 1
ATOM 7573 N N . PRO A 1 1024 ? -17.526 39.814 -40.585 1.00 58.66 1024 PRO A N 1
ATOM 7574 C CA . PRO A 1 1024 ? -17.077 39.743 -41.973 1.00 58.66 1024 PRO A CA 1
ATOM 7575 C C . PRO A 1 1024 ? -18.242 39.580 -42.964 1.00 58.66 1024 PRO A C 1
ATOM 7577 O O . PRO A 1 1024 ? -19.188 38.816 -42.737 1.00 58.66 1024 PRO A O 1
ATOM 7580 N N . ALA A 1 1025 ? -18.155 40.278 -44.099 1.00 54.69 1025 ALA A N 1
ATOM 7581 C CA . ALA A 1 1025 ? -19.253 40.386 -45.058 1.00 54.69 1025 ALA A CA 1
ATOM 7582 C C . ALA A 1 1025 ? -19.669 39.049 -45.717 1.00 54.69 1025 ALA A C 1
ATOM 7584 O O . ALA A 1 1025 ? -20.823 38.932 -46.114 1.00 54.69 1025 ALA A O 1
ATOM 7585 N N . ASN A 1 1026 ? -18.783 38.038 -45.801 1.00 52.78 1026 ASN A N 1
ATOM 7586 C CA . ASN A 1 1026 ? -18.939 36.903 -46.735 1.00 52.78 1026 ASN A CA 1
ATOM 7587 C C . ASN A 1 1026 ? -18.689 35.482 -46.171 1.00 52.78 1026 ASN A C 1
ATOM 7589 O O . ASN A 1 1026 ? -18.188 34.637 -46.906 1.00 52.78 1026 ASN A O 1
ATOM 7593 N N . LEU A 1 1027 ? -18.991 35.171 -44.903 1.00 50.72 1027 LEU A N 1
ATOM 7594 C CA . LEU A 1 1027 ? -18.686 33.848 -44.294 1.00 50.72 1027 LEU A CA 1
ATOM 7595 C C . LEU A 1 1027 ? -17.202 33.404 -44.414 1.00 50.72 1027 LEU A C 1
ATOM 7597 O O . LEU A 1 1027 ? -16.872 32.265 -44.109 1.00 50.72 1027 LEU A O 1
ATOM 7601 N N . THR A 1 1028 ? -16.300 34.286 -44.852 1.00 46.03 1028 THR A N 1
ATOM 7602 C CA . THR A 1 1028 ? -14.859 34.040 -44.955 1.00 46.03 1028 THR A CA 1
ATOM 7603 C C . THR A 1 1028 ? -14.137 34.578 -43.727 1.00 46.03 1028 THR A C 1
ATOM 7605 O O . THR A 1 1028 ? -14.366 35.721 -43.324 1.00 46.03 1028 THR A O 1
ATOM 7608 N N . ASN A 1 1029 ? -13.251 33.739 -43.184 1.00 44.47 1029 ASN A N 1
ATOM 7609 C CA . ASN A 1 1029 ? -12.467 33.929 -41.963 1.00 44.47 1029 ASN A CA 1
ATOM 7610 C C . ASN A 1 1029 ? -11.831 35.323 -41.857 1.00 44.47 1029 ASN A C 1
ATOM 7612 O O . ASN A 1 1029 ? -11.058 35.738 -42.722 1.00 44.47 1029 ASN A O 1
ATOM 7616 N N . GLY A 1 1030 ? -12.120 36.014 -40.757 1.00 45.94 1030 GLY A N 1
ATOM 7617 C CA . GLY A 1 1030 ? -11.498 37.282 -40.389 1.00 45.94 1030 GLY A CA 1
ATOM 7618 C C . GLY A 1 1030 ? -12.061 37.815 -39.070 1.00 45.94 1030 GLY A C 1
ATOM 7619 O O . GLY A 1 1030 ? -13.189 37.454 -38.709 1.00 45.94 1030 GLY A O 1
ATOM 7620 N N . PRO A 1 1031 ? -11.299 38.647 -38.336 1.00 45.47 1031 PRO A N 1
ATOM 7621 C CA . PRO A 1 1031 ? -11.840 39.317 -37.174 1.00 45.47 1031 PRO A CA 1
ATOM 7622 C C . PRO A 1 1031 ? -12.887 40.333 -37.640 1.00 45.47 1031 PRO A C 1
ATOM 7624 O O . PRO A 1 1031 ? -12.709 40.965 -38.683 1.00 45.47 1031 PRO A O 1
ATOM 7627 N N . GLY A 1 1032 ? -13.996 40.465 -36.914 1.00 48.91 1032 GLY A N 1
ATOM 7628 C CA . GLY A 1 1032 ? -14.914 41.575 -37.169 1.00 48.91 1032 GLY A CA 1
ATOM 7629 C C . GLY A 1 1032 ? -14.192 42.911 -36.964 1.00 48.91 1032 GLY A C 1
ATOM 7630 O O . GLY A 1 1032 ? -13.227 42.977 -36.210 1.00 48.91 1032 GLY A O 1
ATOM 7631 N N . THR A 1 1033 ? -14.620 43.967 -37.646 1.00 53.00 1033 THR A N 1
ATOM 7632 C CA . THR A 1 1033 ? -14.050 45.317 -37.472 1.00 53.00 1033 THR A CA 1
ATOM 7633 C C . THR A 1 1033 ? -14.982 46.164 -36.620 1.00 53.00 1033 THR A C 1
ATOM 7635 O O . THR A 1 1033 ? -16.201 46.019 -36.766 1.00 53.00 1033 THR A O 1
ATOM 7638 N N . LEU A 1 1034 ? -14.462 47.078 -35.796 1.00 51.53 1034 LEU A N 1
ATOM 7639 C CA . LEU A 1 1034 ? -15.296 48.080 -35.122 1.00 51.53 1034 LEU A CA 1
ATOM 7640 C C . LEU A 1 1034 ? -16.198 48.806 -36.135 1.00 51.53 1034 LEU A C 1
ATOM 7642 O O . LEU A 1 1034 ? -15.742 49.451 -37.082 1.00 51.53 1034 LEU A O 1
ATOM 7646 N N . GLY A 1 1035 ? -17.506 48.650 -35.965 1.00 50.09 1035 GLY A N 1
ATOM 7647 C CA . GLY A 1 1035 ? -18.534 49.393 -36.675 1.00 50.09 1035 GLY A CA 1
ATOM 7648 C C . GLY A 1 1035 ? -18.884 50.648 -35.889 1.00 50.09 1035 GLY A C 1
ATOM 7649 O O . GLY A 1 1035 ? -18.918 50.637 -34.667 1.00 50.09 1035 GLY A O 1
ATOM 7650 N N . THR A 1 1036 ? -19.179 51.745 -36.580 1.00 49.75 1036 THR A N 1
ATOM 7651 C CA . THR A 1 1036 ? -19.479 53.025 -35.916 1.00 49.75 1036 THR A CA 1
ATOM 7652 C C . THR A 1 1036 ? -20.975 53.279 -35.722 1.00 49.75 1036 THR A C 1
ATOM 7654 O O . THR A 1 1036 ? -21.339 54.234 -35.051 1.00 49.75 1036 THR A O 1
ATOM 7657 N N . THR A 1 1037 ? -21.853 52.452 -36.313 1.00 51.16 1037 THR A N 1
ATOM 7658 C CA . THR A 1 1037 ? -23.331 52.568 -36.207 1.00 51.16 1037 THR A CA 1
ATOM 7659 C C . THR A 1 1037 ? -24.115 51.293 -36.578 1.00 51.16 1037 THR A C 1
ATOM 7661 O O . THR A 1 1037 ? -25.322 51.231 -36.352 1.00 51.16 1037 THR A O 1
ATOM 7664 N N . THR A 1 1038 ? -23.484 50.262 -37.159 1.00 55.47 1038 THR A N 1
ATOM 7665 C CA . THR A 1 1038 ? -24.152 49.024 -37.616 1.00 55.47 1038 THR A CA 1
ATOM 7666 C C . THR A 1 1038 ? -23.324 47.786 -37.237 1.00 55.47 1038 THR A C 1
ATOM 7668 O O . THR A 1 1038 ? -22.120 47.778 -37.457 1.00 55.47 1038 THR A O 1
ATOM 7671 N N . GLY A 1 1039 ? -23.949 46.757 -36.638 1.00 61.03 1039 GLY A N 1
ATOM 7672 C CA . GLY A 1 1039 ? -23.314 45.471 -36.277 1.00 61.03 1039 GLY A CA 1
ATOM 7673 C C . GLY A 1 1039 ? -23.803 44.877 -34.940 1.00 61.03 1039 GLY A C 1
ATOM 7674 O O . GLY A 1 1039 ? -24.860 45.274 -34.436 1.00 61.03 1039 GLY A O 1
ATOM 7675 N N . ALA A 1 1040 ? -23.072 43.893 -34.400 1.00 66.69 1040 ALA A N 1
ATOM 7676 C CA . ALA A 1 1040 ? -23.477 43.123 -33.215 1.00 66.69 1040 ALA A CA 1
ATOM 7677 C C . ALA A 1 1040 ? -23.261 43.922 -31.915 1.00 66.69 1040 ALA A C 1
ATOM 7679 O O . ALA A 1 1040 ? -22.157 44.403 -31.677 1.00 66.69 1040 ALA A O 1
ATOM 7680 N N . ARG A 1 1041 ? -24.306 44.070 -31.083 1.00 66.94 1041 ARG A N 1
ATOM 7681 C CA . ARG A 1 1041 ? -24.258 44.835 -29.816 1.00 66.94 1041 ARG A CA 1
ATOM 7682 C C . ARG A 1 1041 ? -23.456 44.108 -28.722 1.00 66.94 1041 ARG A C 1
ATOM 7684 O O . ARG A 1 1041 ? -23.229 42.906 -28.824 1.00 66.94 1041 ARG A O 1
ATOM 7691 N N . HIS A 1 1042 ? -23.067 44.850 -27.680 1.00 63.88 1042 HIS A N 1
ATOM 7692 C CA . HIS A 1 1042 ? -22.305 44.368 -26.509 1.00 63.88 1042 HIS A CA 1
ATOM 7693 C C . HIS A 1 1042 ? -20.909 43.809 -26.826 1.00 63.88 1042 HIS A C 1
ATOM 7695 O O . HIS A 1 1042 ? -20.448 42.887 -26.163 1.00 63.88 1042 HIS A O 1
ATOM 7701 N N . ASN A 1 1043 ? -20.260 44.343 -27.867 1.00 62.59 1043 ASN A N 1
ATOM 7702 C CA . ASN A 1 1043 ? -18.851 44.120 -28.218 1.00 62.59 1043 ASN A CA 1
ATOM 7703 C C . ASN A 1 1043 ? -18.365 42.657 -28.378 1.00 62.59 1043 ASN A C 1
ATOM 7705 O O . ASN A 1 1043 ? -17.181 42.409 -28.565 1.00 62.59 1043 ASN A O 1
ATOM 7709 N N . GLY A 1 1044 ? -19.255 41.664 -28.370 1.00 63.59 1044 GLY A N 1
ATOM 7710 C CA . GLY A 1 1044 ? -18.838 40.254 -28.393 1.00 63.59 1044 GLY A CA 1
ATOM 7711 C C . GLY A 1 1044 ? -19.432 39.392 -27.287 1.00 63.59 1044 GLY A C 1
ATOM 7712 O O . GLY A 1 1044 ? -19.435 38.168 -27.432 1.00 63.59 1044 GLY A O 1
ATOM 7713 N N . ALA A 1 1045 ? -20.004 40.008 -26.248 1.00 72.12 1045 ALA A N 1
ATOM 7714 C CA . ALA A 1 1045 ? -20.689 39.296 -25.176 1.00 72.12 1045 ALA A CA 1
ATOM 7715 C C . ALA A 1 1045 ? -21.880 38.493 -25.710 1.00 72.12 1045 ALA A C 1
ATOM 7717 O O . ALA A 1 1045 ? -22.617 38.938 -26.598 1.00 72.12 1045 ALA A O 1
ATOM 7718 N N . LEU A 1 1046 ? -22.072 37.301 -25.151 1.00 81.25 1046 LEU A N 1
ATOM 7719 C CA . LEU A 1 1046 ? -23.264 36.506 -25.389 1.00 81.25 1046 LEU A CA 1
ATOM 7720 C C . LEU A 1 1046 ? -24.420 37.127 -24.603 1.00 81.25 1046 LEU A C 1
ATOM 7722 O O . LEU A 1 1046 ? -24.365 37.189 -23.377 1.00 81.25 1046 LEU A O 1
ATOM 7726 N N . THR A 1 1047 ? -25.491 37.518 -25.289 1.00 83.06 1047 THR A N 1
ATOM 7727 C CA . THR A 1 1047 ? -26.618 38.193 -24.633 1.00 83.06 1047 THR A CA 1
ATOM 7728 C C . THR A 1 1047 ? -27.913 37.403 -24.747 1.00 83.06 1047 THR A C 1
ATOM 7730 O O . THR A 1 1047 ? -28.305 36.995 -25.846 1.00 83.06 1047 THR A O 1
ATOM 7733 N N . VAL A 1 1048 ? -28.617 37.255 -23.620 1.00 88.69 1048 VAL A N 1
ATOM 7734 C CA . VAL A 1 1048 ? -29.966 36.679 -23.533 1.00 88.69 1048 VAL A CA 1
ATOM 7735 C C . VAL A 1 1048 ? -30.959 37.739 -23.082 1.00 88.69 1048 VAL A C 1
ATOM 7737 O O . VAL A 1 1048 ? -30.850 38.251 -21.973 1.00 88.69 1048 VAL A O 1
ATOM 7740 N N . GLN A 1 1049 ? -31.971 38.027 -23.898 1.00 90.19 1049 GLN A N 1
ATOM 7741 C CA . GLN A 1 1049 ? -33.088 38.887 -23.506 1.00 90.19 1049 GLN A CA 1
ATOM 7742 C C . GLN A 1 1049 ? -34.317 38.050 -23.160 1.00 90.19 1049 GLN A C 1
ATOM 7744 O O . GLN A 1 1049 ? -34.790 37.241 -23.961 1.00 90.19 1049 GLN A O 1
ATOM 7749 N N . ILE A 1 1050 ? -34.888 38.311 -21.991 1.00 91.75 1050 ILE A N 1
ATOM 7750 C CA . ILE A 1 1050 ? -36.209 37.846 -21.588 1.00 91.75 1050 ILE A CA 1
ATOM 7751 C C . ILE A 1 1050 ? -37.184 38.996 -21.806 1.00 91.75 1050 ILE A C 1
ATOM 7753 O O . ILE A 1 1050 ? -37.048 40.067 -21.216 1.00 91.75 1050 ILE A O 1
ATOM 7757 N N . ILE A 1 1051 ? -38.160 38.790 -22.683 1.00 90.00 1051 ILE A N 1
ATOM 7758 C CA . ILE A 1 1051 ? -39.041 39.850 -23.185 1.00 90.00 1051 ILE A CA 1
ATOM 7759 C C . ILE A 1 1051 ? -40.506 39.515 -22.924 1.00 90.00 1051 ILE A C 1
ATOM 7761 O O . ILE A 1 1051 ? -40.872 38.347 -22.818 1.00 90.00 1051 ILE A O 1
ATOM 7765 N N . LYS A 1 1052 ? -41.378 40.523 -22.883 1.00 87.62 105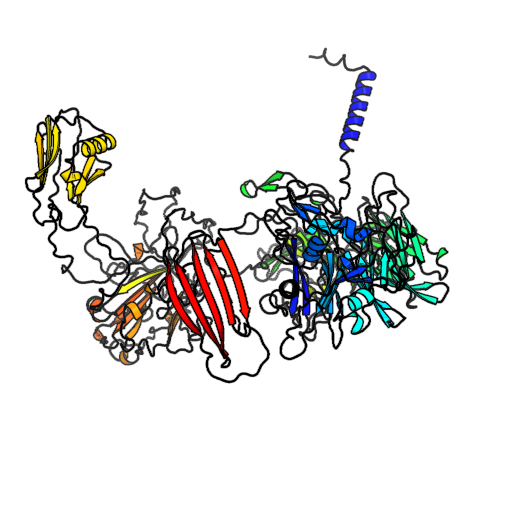2 LYS A N 1
ATOM 7766 C CA . LYS A 1 1052 ? -42.831 40.327 -22.769 1.00 87.62 1052 LYS A CA 1
ATOM 7767 C C . LYS A 1 1052 ? -43.343 39.479 -23.932 1.00 87.62 1052 LYS A C 1
ATOM 7769 O O . LYS A 1 1052 ? -42.975 39.708 -25.086 1.00 87.62 1052 LYS A O 1
ATOM 7774 N N . ASP A 1 1053 ? -44.246 38.544 -23.665 1.00 88.38 1053 ASP A N 1
ATOM 7775 C CA . ASP A 1 1053 ? -44.872 37.738 -24.722 1.00 88.38 1053 ASP A CA 1
ATOM 7776 C C . ASP A 1 1053 ? -45.713 38.566 -25.710 1.00 88.38 1053 ASP A C 1
ATOM 7778 O O . ASP A 1 1053 ? -45.836 38.201 -26.878 1.00 88.38 1053 ASP A O 1
ATOM 7782 N N . THR A 1 1054 ? -46.220 39.711 -25.251 1.00 86.19 1054 THR A N 1
ATOM 7783 C CA . THR A 1 1054 ? -46.966 40.724 -26.016 1.00 86.19 1054 THR A CA 1
ATOM 7784 C C . THR A 1 1054 ? -46.086 41.648 -26.862 1.00 86.19 1054 THR A C 1
ATOM 7786 O O . THR A 1 1054 ? -46.604 42.578 -27.487 1.00 86.19 1054 THR A O 1
ATOM 7789 N N . THR A 1 1055 ? -44.769 41.428 -26.904 1.00 87.88 1055 THR A N 1
ATOM 7790 C CA . THR A 1 1055 ? -43.865 42.221 -27.746 1.00 87.88 1055 THR A CA 1
ATOM 7791 C C . THR A 1 1055 ? -44.261 42.063 -29.217 1.00 87.88 1055 THR A C 1
ATOM 7793 O O . THR A 1 1055 ? -44.225 40.942 -29.739 1.00 87.88 1055 THR A O 1
ATOM 7796 N N . PRO A 1 1056 ? -44.670 43.146 -29.907 1.00 86.56 1056 PRO A N 1
ATOM 7797 C CA . PRO A 1 1056 ? -45.109 43.051 -31.285 1.00 86.56 1056 PRO A CA 1
ATOM 7798 C C . PRO A 1 1056 ? -43.908 42.779 -32.187 1.00 86.56 1056 PRO A C 1
ATOM 7800 O O . PRO A 1 1056 ? -42.803 43.259 -31.949 1.00 86.56 1056 PRO A O 1
ATOM 7803 N N . ALA A 1 1057 ? -44.153 42.053 -33.272 1.00 84.25 1057 ALA A N 1
ATOM 7804 C CA . ALA A 1 1057 ? -43.127 41.670 -34.235 1.00 84.25 1057 ALA A CA 1
ATOM 7805 C C . ALA A 1 1057 ? -42.377 42.895 -34.819 1.00 84.25 1057 ALA A C 1
ATOM 7807 O O . ALA A 1 1057 ? -41.177 42.851 -35.069 1.00 84.25 1057 ALA A O 1
ATOM 7808 N N . SER A 1 1058 ? -43.066 44.042 -34.921 1.00 85.38 1058 SER A N 1
ATOM 7809 C CA . SER A 1 1058 ? -42.495 45.333 -35.329 1.00 85.38 1058 SER A CA 1
ATOM 7810 C C . SER A 1 1058 ? -41.430 45.896 -34.382 1.00 85.38 1058 SER A C 1
ATOM 7812 O O . SER A 1 1058 ? -40.667 46.766 -34.807 1.00 85.38 1058 SER A O 1
ATOM 7814 N N . SER A 1 1059 ? -41.388 45.444 -33.127 1.00 86.06 1059 SER A N 1
ATOM 7815 C CA . SER A 1 1059 ? -40.413 45.851 -32.103 1.00 86.06 1059 SER A CA 1
ATOM 7816 C C . SER A 1 1059 ? -39.194 44.928 -32.041 1.00 86.06 1059 SER A C 1
ATOM 7818 O O . SER A 1 1059 ? -38.298 45.168 -31.238 1.00 86.06 1059 SER A O 1
ATOM 7820 N N . ILE A 1 1060 ? -39.134 43.900 -32.893 1.00 87.38 1060 ILE A N 1
ATOM 7821 C CA . ILE A 1 1060 ? -38.004 42.974 -33.013 1.00 87.38 1060 ILE A CA 1
ATOM 7822 C C . ILE A 1 1060 ? -37.183 43.325 -34.253 1.00 87.38 1060 ILE A C 1
ATOM 7824 O O . ILE A 1 1060 ? -37.719 43.746 -35.281 1.00 87.38 1060 ILE A O 1
ATOM 7828 N N . GLU A 1 1061 ? -35.872 43.155 -34.160 1.00 82.81 1061 GLU A N 1
ATOM 7829 C CA . GLU A 1 1061 ? -34.933 43.294 -35.271 1.00 82.81 1061 GLU A CA 1
ATOM 7830 C C . GLU A 1 1061 ? -33.867 42.192 -35.224 1.00 82.81 1061 GLU A C 1
ATOM 7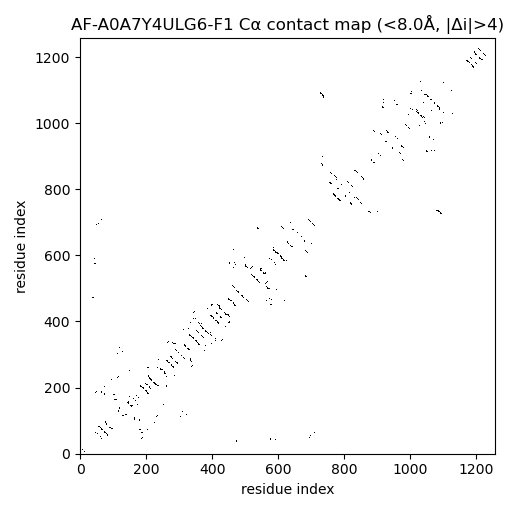832 O O . GLU A 1 1061 ? -33.609 41.602 -34.173 1.00 82.81 1061 GLU A O 1
ATOM 7837 N N . GLU A 1 1062 ? -33.249 41.908 -36.370 1.00 83.75 1062 GLU A N 1
ATOM 7838 C CA . GLU A 1 1062 ? -32.043 41.077 -36.420 1.00 83.75 1062 GLU A CA 1
ATOM 7839 C C . GLU A 1 1062 ? -30.912 41.779 -35.655 1.00 83.75 1062 GLU A C 1
ATOM 7841 O O . GLU A 1 1062 ? -30.741 42.998 -35.760 1.00 83.75 1062 GLU A O 1
ATOM 7846 N N . ASN A 1 1063 ? -30.118 41.021 -34.892 1.00 81.50 1063 ASN A N 1
ATOM 7847 C CA . ASN A 1 1063 ? -28.975 41.569 -34.159 1.00 81.50 1063 ASN A CA 1
ATOM 7848 C C . ASN A 1 1063 ? -27.968 42.237 -35.115 1.00 81.50 1063 ASN A C 1
ATOM 7850 O O . ASN A 1 1063 ? -27.360 43.256 -34.792 1.00 81.50 1063 ASN A O 1
ATOM 7854 N N . VAL A 1 1064 ? -27.840 41.701 -36.327 1.00 77.75 1064 VAL A N 1
ATOM 7855 C CA . VAL A 1 1064 ? -27.126 42.337 -37.432 1.00 77.75 1064 VAL A CA 1
ATOM 7856 C C . VAL A 1 1064 ? -28.048 42.321 -38.642 1.00 77.75 1064 VAL A C 1
ATOM 7858 O O . VAL A 1 1064 ? -28.490 41.262 -39.071 1.00 77.75 1064 VAL A O 1
ATOM 7861 N N . SER A 1 1065 ? -28.348 43.501 -39.183 1.00 79.38 1065 SER A N 1
ATOM 7862 C CA . SER A 1 1065 ? -29.294 43.652 -40.292 1.00 79.38 1065 SER A CA 1
ATOM 7863 C C . SER A 1 1065 ? -28.876 42.841 -41.524 1.00 79.38 1065 SER A C 1
ATOM 7865 O O . SER A 1 1065 ? -27.762 42.997 -42.024 1.00 79.38 1065 SER A O 1
ATOM 7867 N N . GLY A 1 1066 ? -29.795 42.037 -42.055 1.00 76.38 1066 GLY A N 1
ATOM 7868 C CA . GLY A 1 1066 ? -29.592 41.139 -43.192 1.00 76.38 1066 GLY A CA 1
ATOM 7869 C C . GLY A 1 1066 ? -28.875 39.830 -42.845 1.00 76.38 1066 GLY A C 1
ATOM 7870 O O . GLY A 1 1066 ? -28.489 39.111 -43.767 1.00 76.38 1066 GLY A O 1
ATOM 7871 N N . ARG A 1 1067 ? -28.645 39.540 -41.558 1.00 76.00 1067 ARG A N 1
ATOM 7872 C CA . ARG A 1 1067 ? -27.838 38.409 -41.063 1.00 76.00 1067 ARG A CA 1
ATOM 7873 C C . ARG A 1 1067 ? -28.568 37.693 -39.910 1.00 76.00 1067 ARG A C 1
ATOM 7875 O O . ARG A 1 1067 ? -28.160 37.809 -38.746 1.00 76.00 1067 ARG A O 1
ATOM 7882 N N . PRO A 1 1068 ? -29.659 36.961 -40.203 1.00 78.00 1068 PRO A N 1
ATOM 7883 C CA . PRO A 1 1068 ? -30.475 36.285 -39.190 1.00 78.00 1068 PRO A CA 1
ATOM 7884 C C . PRO A 1 1068 ? -29.710 35.214 -38.396 1.00 78.00 1068 PRO A C 1
ATOM 7886 O O . PRO A 1 1068 ? -30.118 34.844 -37.296 1.00 78.00 1068 PRO A O 1
ATOM 7889 N N . GLU A 1 1069 ? -28.574 34.734 -38.904 1.00 74.38 1069 GLU A N 1
ATOM 7890 C CA . GLU A 1 1069 ? -27.723 33.755 -38.229 1.00 74.38 1069 GLU A CA 1
ATOM 7891 C C . GLU A 1 1069 ? -27.019 34.285 -36.964 1.00 74.38 1069 GLU A C 1
ATOM 7893 O O . GLU A 1 1069 ? -26.418 33.506 -36.230 1.00 74.38 1069 GLU A O 1
ATOM 7898 N N . TYR A 1 1070 ? -27.084 35.592 -36.689 1.00 77.88 1070 TYR A N 1
ATOM 7899 C CA . TYR A 1 1070 ? -26.522 36.206 -35.477 1.00 77.88 1070 TYR A CA 1
ATOM 7900 C C . TYR A 1 1070 ? -27.559 36.471 -34.377 1.00 77.88 1070 TYR A C 1
ATOM 7902 O O . TYR A 1 1070 ? -27.238 37.112 -33.365 1.00 77.88 1070 TYR A O 1
ATOM 7910 N N . GLY A 1 1071 ? -28.775 35.956 -34.568 1.00 84.44 1071 GLY A N 1
ATOM 7911 C CA . GLY A 1 1071 ? -29.884 36.056 -33.631 1.00 84.44 1071 GLY A CA 1
ATOM 7912 C C . GLY A 1 1071 ? -30.682 37.355 -33.759 1.00 84.44 1071 GLY A C 1
ATOM 7913 O O . GLY A 1 1071 ? -30.443 38.191 -34.634 1.00 84.44 1071 GLY A O 1
ATOM 7914 N N . TYR A 1 1072 ? -31.645 37.522 -32.857 1.00 86.06 1072 TYR A N 1
ATOM 7915 C CA . TYR A 1 1072 ? -32.625 38.612 -32.857 1.00 86.06 1072 TYR A CA 1
ATOM 7916 C C . TYR A 1 1072 ? -32.646 39.325 -31.504 1.00 86.06 1072 TYR A C 1
ATOM 7918 O O . TYR A 1 1072 ? -32.252 38.755 -30.488 1.00 86.06 1072 TYR A O 1
ATOM 7926 N N . ARG A 1 1073 ? -33.136 40.566 -31.480 1.00 85.44 1073 ARG A N 1
ATOM 7927 C CA . ARG A 1 1073 ? -33.242 41.396 -30.268 1.00 85.44 1073 ARG A CA 1
ATOM 7928 C C . ARG A 1 1073 ? -34.422 42.362 -30.335 1.00 85.44 1073 ARG A C 1
ATOM 7930 O O . ARG A 1 1073 ? -34.978 42.602 -31.409 1.00 85.44 1073 ARG A O 1
ATOM 7937 N N . VAL A 1 1074 ? -34.770 42.972 -29.205 1.00 85.19 1074 VAL A N 1
ATOM 7938 C CA . VAL A 1 1074 ? -35.707 44.108 -29.173 1.00 85.19 1074 VAL A CA 1
ATOM 7939 C C . VAL A 1 1074 ? -35.017 45.371 -29.698 1.00 85.19 1074 VAL A C 1
ATOM 7941 O O . VAL A 1 1074 ? -33.867 45.670 -29.356 1.00 85.19 1074 VAL A O 1
ATOM 7944 N N . LYS A 1 1075 ? -35.730 46.138 -30.528 1.00 82.12 1075 LYS A N 1
ATOM 7945 C CA . LYS A 1 1075 ? -35.281 47.448 -31.016 1.00 82.12 1075 LYS A CA 1
ATOM 7946 C C . LYS A 1 1075 ? -34.958 48.359 -29.842 1.00 82.12 1075 LYS A C 1
ATOM 7948 O O . LYS A 1 1075 ? -35.713 48.424 -28.878 1.00 82.12 1075 LYS A O 1
ATOM 7953 N N . HIS A 1 1076 ? -33.872 49.117 -29.955 1.00 70.81 1076 HIS A N 1
ATOM 7954 C CA . HIS A 1 1076 ? -33.393 49.981 -28.873 1.00 70.81 1076 HIS A CA 1
ATOM 7955 C C . HIS A 1 1076 ? -34.487 50.915 -28.315 1.00 70.81 1076 HIS A C 1
ATOM 7957 O O . HIS A 1 1076 ? -34.721 50.941 -27.111 1.00 70.81 1076 HIS A O 1
ATOM 7963 N N . ALA A 1 1077 ? -35.238 51.595 -29.193 1.00 71.56 1077 ALA A N 1
ATOM 7964 C CA . ALA A 1 1077 ? -36.322 52.507 -28.800 1.00 71.56 1077 ALA A CA 1
ATOM 7965 C C . ALA A 1 1077 ? -37.466 51.836 -28.007 1.00 71.56 1077 ALA A C 1
ATOM 7967 O O . ALA A 1 1077 ? -38.256 52.510 -27.351 1.00 71.56 1077 ALA A O 1
ATOM 7968 N N . ASP A 1 1078 ? -37.551 50.511 -28.078 1.00 74.75 1078 ASP A N 1
ATOM 7969 C CA . ASP A 1 1078 ? -38.590 49.672 -27.494 1.00 74.75 1078 ASP A CA 1
ATOM 7970 C C . ASP A 1 1078 ? -38.063 48.820 -26.315 1.00 74.75 1078 ASP A C 1
ATOM 7972 O O . ASP A 1 1078 ? -38.833 48.082 -25.693 1.00 74.75 1078 ASP A O 1
ATOM 7976 N N . PHE A 1 1079 ? -36.773 48.937 -25.961 1.00 73.25 1079 PHE A N 1
ATOM 7977 C CA . PHE A 1 1079 ? -36.106 48.128 -24.930 1.00 73.25 1079 PHE A CA 1
ATOM 7978 C C . PHE A 1 1079 ? -36.828 48.212 -23.580 1.00 73.25 1079 PHE A C 1
ATOM 7980 O O . PHE A 1 1079 ? -37.360 47.219 -23.088 1.00 73.25 1079 PHE A O 1
ATOM 7987 N N . PHE A 1 1080 ? -36.971 49.426 -23.037 1.00 66.62 1080 PHE A N 1
ATOM 7988 C CA . PHE A 1 1080 ? -37.634 49.692 -21.748 1.00 66.62 1080 PHE A CA 1
ATOM 7989 C C . PHE A 1 1080 ? -39.146 49.507 -21.777 1.00 66.62 1080 PHE A C 1
ATOM 7991 O O . PHE A 1 1080 ? -39.822 49.751 -20.781 1.00 66.62 1080 PHE A O 1
ATOM 7998 N N . LYS A 1 1081 ? -39.704 49.098 -22.914 1.00 74.62 1081 LYS A N 1
ATOM 7999 C CA . LYS A 1 1081 ? -41.119 48.770 -23.041 1.00 74.62 1081 LYS A CA 1
ATOM 8000 C C . LYS A 1 1081 ? -41.347 47.266 -22.976 1.00 74.62 1081 LYS A C 1
ATOM 8002 O O . LYS A 1 1081 ? -42.331 46.830 -22.367 1.00 74.62 1081 LYS A O 1
ATOM 8007 N N . TYR A 1 1082 ? -40.444 46.488 -23.571 1.00 81.38 1082 TYR A N 1
ATOM 8008 C CA . TYR A 1 1082 ? -40.671 45.075 -23.859 1.00 81.38 1082 TYR A CA 1
ATOM 8009 C C . TYR A 1 1082 ? -39.637 44.115 -23.273 1.00 81.38 1082 TYR A C 1
ATOM 8011 O O . TYR A 1 1082 ? -40.002 42.971 -23.017 1.00 81.38 1082 TYR A O 1
ATOM 8019 N N . VAL A 1 1083 ? -38.403 44.542 -23.004 1.00 82.12 1083 VAL A N 1
ATOM 8020 C CA . VAL A 1 1083 ? -37.429 43.715 -22.277 1.00 82.12 1083 VAL A CA 1
ATOM 8021 C C . VAL A 1 1083 ? -37.817 43.704 -20.800 1.00 82.12 1083 VAL A C 1
ATOM 8023 O O . VAL A 1 1083 ? -38.139 44.746 -20.234 1.00 82.12 1083 VAL A O 1
ATOM 8026 N N . LEU A 1 1084 ? -37.862 42.522 -20.193 1.00 79.62 1084 LEU A N 1
ATOM 8027 C CA . LEU A 1 1084 ? -38.079 42.324 -18.758 1.00 79.62 1084 LEU A CA 1
ATOM 8028 C C . LEU A 1 1084 ? -36.732 42.244 -18.044 1.00 79.62 1084 LEU A C 1
ATOM 8030 O O . LEU A 1 1084 ? -36.520 42.931 -17.048 1.00 79.62 1084 LEU A O 1
ATOM 8034 N N . VAL A 1 1085 ? -35.810 41.463 -18.605 1.00 79.38 1085 VAL A N 1
ATOM 8035 C CA . VAL A 1 1085 ? -34.419 41.382 -18.162 1.00 79.38 1085 VAL A CA 1
ATOM 8036 C C . VAL A 1 1085 ? -33.518 40.964 -19.317 1.00 79.38 1085 VAL A C 1
ATOM 8038 O O . VAL A 1 1085 ? -33.931 40.207 -20.193 1.00 79.38 1085 VAL A O 1
ATOM 8041 N N . GLU A 1 1086 ? -32.294 41.464 -19.324 1.00 81.69 1086 GLU A N 1
ATOM 8042 C CA . GLU A 1 1086 ? -31.227 41.072 -20.232 1.00 81.69 1086 GLU A CA 1
ATOM 8043 C C . GLU A 1 1086 ? -30.021 40.594 -19.423 1.00 81.69 1086 GLU A C 1
ATOM 8045 O O . GLU A 1 1086 ? -29.593 41.272 -18.492 1.00 81.69 1086 GLU A O 1
ATOM 8050 N N . TYR A 1 1087 ? -29.486 39.433 -19.794 1.00 80.81 1087 TYR A N 1
ATOM 8051 C CA . TYR A 1 1087 ? -28.276 38.840 -19.236 1.00 80.81 1087 TYR A CA 1
ATOM 8052 C C . TYR A 1 1087 ? -27.158 38.941 -20.270 1.00 80.81 1087 TYR A C 1
ATOM 8054 O O . TYR A 1 1087 ? -27.262 38.346 -21.345 1.00 80.81 1087 TYR A O 1
ATOM 8062 N N . ASN A 1 1088 ? -26.097 39.671 -19.945 1.00 75.38 1088 ASN A N 1
ATOM 8063 C CA . ASN A 1 1088 ? -24.894 39.816 -20.756 1.00 75.38 1088 ASN A CA 1
ATOM 8064 C C . ASN A 1 1088 ? -23.783 38.966 -20.147 1.00 75.38 1088 ASN A C 1
ATOM 8066 O O . ASN A 1 1088 ? -23.401 39.183 -19.005 1.00 75.38 1088 ASN A O 1
ATOM 8070 N N . ILE A 1 1089 ? -23.291 37.985 -20.897 1.00 76.31 1089 ILE A N 1
ATOM 8071 C CA . ILE A 1 1089 ? -22.374 36.960 -20.399 1.00 76.31 1089 ILE A CA 1
ATOM 8072 C C . ILE A 1 1089 ? -21.092 37.025 -21.215 1.00 76.31 1089 ILE A C 1
ATOM 8074 O O . ILE A 1 1089 ? -21.110 36.900 -22.444 1.00 76.31 1089 ILE A O 1
ATOM 8078 N N . TYR A 1 1090 ? -19.972 37.207 -20.531 1.00 67.50 1090 TYR A N 1
ATOM 8079 C CA . TYR A 1 1090 ? -18.661 37.314 -21.158 1.00 67.50 1090 TYR A CA 1
ATOM 8080 C C . TYR A 1 1090 ? -17.585 36.691 -20.270 1.00 67.50 1090 TYR A C 1
ATOM 8082 O O . TYR A 1 1090 ? -17.762 36.491 -19.070 1.00 67.50 1090 TYR A O 1
ATOM 8090 N N . TRP A 1 1091 ? -16.464 36.331 -20.886 1.00 64.50 1091 TRP A N 1
ATOM 8091 C CA . TRP A 1 1091 ? -15.301 35.791 -20.190 1.00 64.50 1091 TRP A CA 1
ATOM 8092 C C . TRP A 1 1091 ? -14.210 36.847 -20.164 1.00 64.50 1091 TRP A C 1
ATOM 8094 O O . TRP A 1 1091 ? -13.788 37.275 -21.238 1.00 64.50 1091 TRP A O 1
ATOM 8104 N N . HIS A 1 1092 ? -13.713 37.243 -18.992 1.00 52.84 1092 HIS A N 1
ATOM 8105 C CA . HIS A 1 1092 ? -12.658 38.250 -18.943 1.00 52.84 1092 HIS A CA 1
ATOM 8106 C C . HIS A 1 1092 ? -11.276 37.643 -18.699 1.00 52.84 1092 HIS A C 1
ATOM 8108 O O . HIS A 1 1092 ? -11.026 36.876 -17.769 1.00 52.84 1092 HIS A O 1
ATOM 8114 N N . HIS A 1 1093 ? -10.332 38.043 -19.548 1.00 48.16 1093 HIS A N 1
ATOM 8115 C CA . HIS A 1 1093 ? -8.919 37.739 -19.370 1.00 48.16 1093 HIS A CA 1
ATOM 8116 C C . HIS A 1 1093 ? -8.319 38.662 -18.285 1.00 48.16 1093 HIS A C 1
ATOM 8118 O O . HIS A 1 1093 ? -8.601 39.865 -18.306 1.00 48.16 1093 HIS A O 1
ATOM 8124 N N . PRO A 1 1094 ? -7.398 38.201 -17.412 1.00 47.66 1094 PRO A N 1
ATOM 8125 C CA . PRO A 1 1094 ? -6.797 39.002 -16.334 1.00 47.66 1094 PRO A CA 1
ATOM 8126 C C . PRO A 1 1094 ? -6.018 40.243 -16.806 1.00 47.66 1094 PRO A C 1
ATOM 8128 O O . PRO A 1 1094 ? -5.634 41.083 -16.000 1.00 47.66 1094 PRO A O 1
ATOM 8131 N N . ARG A 1 1095 ? -5.791 40.391 -18.119 1.00 46.53 1095 ARG A N 1
ATOM 8132 C CA . ARG A 1 1095 ? -5.179 41.583 -18.738 1.00 46.53 1095 ARG A CA 1
ATOM 8133 C C . ARG A 1 1095 ? -6.180 42.598 -19.323 1.00 46.53 1095 ARG A C 1
ATOM 8135 O O . ARG A 1 1095 ? -5.720 43.561 -19.919 1.00 46.53 1095 ARG A O 1
ATOM 8142 N N . ARG A 1 1096 ? -7.502 42.405 -19.160 1.00 48.97 1096 ARG A N 1
ATOM 8143 C CA . ARG A 1 1096 ? -8.573 43.343 -19.582 1.00 48.97 1096 ARG A CA 1
ATOM 8144 C C . ARG A 1 1096 ? -8.465 43.811 -21.047 1.00 48.97 1096 ARG A C 1
ATOM 8146 O O . ARG A 1 1096 ? -8.342 44.999 -21.316 1.00 48.97 1096 ARG A O 1
ATOM 8153 N N . ILE A 1 1097 ? -8.470 42.871 -21.992 1.00 47.94 1097 ILE A N 1
ATOM 8154 C CA . ILE A 1 1097 ? -8.298 43.160 -23.428 1.00 47.94 1097 ILE A CA 1
ATOM 8155 C C . ILE A 1 1097 ? -9.675 43.185 -24.112 1.00 47.94 1097 ILE A C 1
ATOM 8157 O O . ILE A 1 1097 ? -10.384 42.186 -24.025 1.00 47.94 1097 ILE A O 1
ATOM 8161 N N . CYS A 1 1098 ? -10.021 44.292 -24.784 1.00 49.78 1098 CYS A N 1
ATOM 8162 C CA . CYS A 1 1098 ? -11.194 44.399 -25.666 1.00 49.78 1098 CYS A CA 1
ATOM 8163 C C . CYS A 1 1098 ? -10.900 43.841 -27.064 1.00 49.78 1098 CYS A C 1
ATOM 8165 O O . CYS A 1 1098 ? -9.748 43.832 -27.510 1.00 49.78 1098 CYS A O 1
ATOM 8167 N N . TYR A 1 1099 ? -11.938 43.415 -27.785 1.00 45.84 1099 TYR A N 1
ATOM 8168 C CA . TYR A 1 1099 ? -11.820 43.118 -29.213 1.00 45.84 1099 TYR A CA 1
ATOM 8169 C C . TYR A 1 1099 ? -11.597 44.402 -30.027 1.00 45.84 1099 TYR A C 1
ATOM 8171 O O . TYR A 1 1099 ? -12.404 45.316 -29.934 1.00 45.84 1099 TYR A O 1
ATOM 8179 N N . ASP A 1 1100 ? -10.520 44.428 -30.822 1.00 42.16 1100 ASP A N 1
ATOM 8180 C CA . ASP A 1 1100 ? -10.073 45.551 -31.667 1.00 42.16 1100 ASP A CA 1
ATOM 8181 C C . ASP A 1 1100 ? -9.784 46.854 -30.908 1.00 42.16 1100 ASP A C 1
ATOM 8183 O O . ASP A 1 1100 ? -10.655 47.697 -30.762 1.00 42.16 1100 ASP A O 1
ATOM 8187 N N . ASP A 1 1101 ? -8.519 47.066 -30.525 1.00 39.91 1101 ASP A N 1
ATOM 8188 C CA . ASP A 1 1101 ? -7.936 48.371 -30.814 1.00 39.91 1101 ASP A CA 1
ATOM 8189 C C . ASP A 1 1101 ? -6.396 48.351 -30.833 1.00 39.91 1101 ASP A C 1
ATOM 8191 O O . ASP A 1 1101 ? -5.725 48.026 -29.852 1.00 39.91 1101 ASP A O 1
ATOM 8195 N N . SER A 1 1102 ? -5.806 48.762 -31.952 1.00 39.78 1102 SER A N 1
ATOM 8196 C CA . SER A 1 1102 ? -4.378 49.119 -32.020 1.00 39.78 1102 SER A CA 1
ATOM 8197 C C . SER A 1 1102 ? -4.078 50.531 -31.477 1.00 39.78 1102 SER A C 1
ATOM 8199 O O . SER A 1 1102 ? -2.930 50.977 -31.511 1.00 39.78 1102 SER A O 1
ATOM 8201 N N . THR A 1 1103 ? -5.097 51.229 -30.975 1.00 37.91 1103 THR A N 1
ATOM 8202 C CA . THR A 1 1103 ? -5.122 52.654 -30.621 1.00 37.91 1103 THR A CA 1
ATOM 8203 C C . THR A 1 1103 ? -5.706 52.981 -29.234 1.00 37.91 1103 THR A C 1
ATOM 8205 O O . THR A 1 1103 ? -5.431 54.078 -28.738 1.00 37.91 1103 THR A O 1
ATOM 8208 N N . HIS A 1 1104 ? -6.343 52.042 -28.517 1.00 40.38 1104 HIS A N 1
ATOM 8209 C CA . HIS A 1 1104 ? -6.719 52.219 -27.112 1.00 40.38 1104 HIS A CA 1
ATOM 8210 C C . HIS A 1 1104 ? -5.453 51.990 -26.309 1.00 40.38 1104 HIS A C 1
ATOM 8212 O O . HIS A 1 1104 ? -5.000 50.867 -26.064 1.00 40.38 1104 HIS A O 1
ATOM 8218 N N . ASN A 1 1105 ? -4.842 53.101 -25.910 1.00 36.62 1105 ASN A N 1
ATOM 8219 C CA . ASN A 1 1105 ? -3.828 53.081 -24.877 1.00 36.62 1105 ASN A CA 1
ATOM 8220 C C . ASN A 1 1105 ? -4.393 52.318 -23.680 1.00 36.62 1105 ASN A C 1
ATOM 8222 O O . ASN A 1 1105 ? -5.470 52.646 -23.186 1.00 36.62 1105 ASN A O 1
ATOM 8226 N N . TRP A 1 1106 ? -3.643 51.308 -23.235 1.00 34.22 1106 TRP A N 1
ATOM 8227 C CA . TRP A 1 1106 ? -3.916 50.543 -22.027 1.00 34.22 1106 TRP A CA 1
ATOM 8228 C C . TRP A 1 1106 ? -4.430 51.488 -20.945 1.00 34.22 1106 TRP A C 1
ATOM 8230 O O . TRP A 1 1106 ? -3.787 52.516 -20.695 1.00 34.22 1106 TRP A O 1
ATOM 8240 N N . TYR A 1 1107 ? -5.536 51.150 -20.279 1.00 34.69 1107 TYR A N 1
ATOM 8241 C CA . TYR A 1 1107 ? -5.925 51.864 -19.070 1.00 34.69 1107 TYR A CA 1
ATOM 8242 C C . TYR A 1 1107 ? -4.873 51.575 -17.993 1.00 34.69 1107 TYR A C 1
ATOM 8244 O O . TYR A 1 1107 ? -5.004 50.678 -17.163 1.00 34.69 1107 TYR A O 1
ATOM 8252 N N . ASN A 1 1108 ? -3.771 52.322 -18.030 1.00 36.72 1108 ASN A N 1
ATOM 8253 C CA . ASN A 1 1108 ? -2.744 52.331 -17.008 1.00 36.72 1108 ASN A CA 1
ATOM 8254 C C . ASN A 1 1108 ? -3.244 53.231 -15.875 1.00 36.72 1108 ASN A C 1
ATOM 8256 O O . ASN A 1 1108 ? -2.755 54.338 -15.650 1.00 36.72 1108 ASN A O 1
ATOM 8260 N N . GLY A 1 1109 ? -4.296 52.770 -15.201 1.00 30.72 1109 GLY A N 1
ATOM 8261 C CA . GLY A 1 1109 ? -4.771 53.339 -13.950 1.00 30.72 1109 GLY A CA 1
ATOM 8262 C C . GLY A 1 1109 ? -3.791 52.975 -12.845 1.00 30.72 1109 GLY A C 1
ATOM 8263 O O . GLY A 1 1109 ? -4.007 52.030 -12.093 1.00 30.72 1109 GLY A O 1
ATOM 8264 N N . VAL A 1 1110 ? -2.687 53.716 -12.769 1.00 31.38 1110 VAL A N 1
ATOM 8265 C CA . VAL A 1 1110 ? -1.684 53.635 -11.705 1.00 31.38 1110 VAL A CA 1
ATOM 8266 C C . VAL A 1 1110 ? -2.319 54.096 -10.387 1.00 31.38 1110 VAL A C 1
ATOM 8268 O O . VAL A 1 1110 ? -2.200 55.257 -10.011 1.00 31.38 1110 VAL A O 1
ATOM 8271 N N . SER A 1 1111 ? -3.069 53.234 -9.703 1.00 31.33 1111 SER A N 1
ATOM 8272 C CA . SER A 1 1111 ? -3.319 53.294 -8.248 1.00 31.33 1111 SER A CA 1
ATOM 8273 C C . SER A 1 1111 ? -4.203 52.128 -7.797 1.00 31.33 1111 SER A C 1
ATOM 8275 O O . SER A 1 1111 ? -5.382 52.293 -7.506 1.00 31.33 1111 SER A O 1
ATOM 8277 N N . GLY A 1 1112 ? -3.608 50.936 -7.712 1.00 27.89 1112 GLY A N 1
ATOM 8278 C CA . GLY A 1 1112 ? -4.259 49.784 -7.087 1.00 27.89 1112 GLY A CA 1
ATOM 8279 C C . GLY A 1 1112 ? -3.604 48.435 -7.379 1.00 27.89 1112 GLY A C 1
ATOM 8280 O O . GLY A 1 1112 ? -4.277 47.558 -7.889 1.00 27.89 1112 GLY A O 1
ATOM 8281 N N . GLY A 1 1113 ? -2.320 48.273 -7.040 1.00 28.73 1113 GLY A N 1
ATOM 8282 C CA . GLY A 1 1113 ? -1.712 46.952 -6.814 1.00 28.73 1113 GLY A CA 1
ATOM 8283 C C . GLY A 1 1113 ? -1.139 46.204 -8.027 1.00 28.73 1113 GLY A C 1
ATOM 8284 O O . GLY A 1 1113 ? -1.831 45.914 -8.989 1.00 28.73 1113 GLY A O 1
ATOM 8285 N N . ASN A 1 1114 ? 0.127 45.805 -7.877 1.00 30.62 1114 ASN A N 1
ATOM 8286 C CA . ASN A 1 1114 ? 0.856 44.753 -8.603 1.00 30.62 1114 ASN A CA 1
ATOM 8287 C C . ASN A 1 1114 ? 1.385 45.099 -10.007 1.00 30.62 1114 ASN A C 1
ATOM 8289 O O . ASN A 1 1114 ? 0.765 44.879 -11.042 1.00 30.62 1114 ASN A O 1
ATOM 8293 N N . GLY A 1 1115 ? 2.614 45.627 -10.015 1.00 33.88 1115 GLY A N 1
ATOM 8294 C CA . GLY A 1 1115 ? 3.358 45.989 -11.214 1.00 33.88 1115 GLY A CA 1
ATOM 8295 C C . GLY A 1 1115 ? 3.793 44.799 -12.070 1.00 33.88 1115 GLY A C 1
ATOM 8296 O O . GLY A 1 1115 ? 4.377 43.841 -11.575 1.00 33.88 1115 GLY A O 1
ATOM 8297 N N . LEU A 1 1116 ? 3.614 44.947 -13.382 1.00 29.27 1116 LEU A N 1
ATOM 8298 C CA . LEU A 1 1116 ? 4.394 44.283 -14.421 1.00 29.27 1116 LEU A CA 1
ATOM 8299 C C . LEU A 1 1116 ? 4.676 45.303 -15.532 1.00 29.27 1116 LEU A C 1
ATOM 8301 O O . LEU A 1 1116 ? 3.794 46.041 -15.966 1.00 29.27 1116 LEU A O 1
ATOM 8305 N N . ALA A 1 1117 ? 5.941 45.375 -15.940 1.00 29.05 1117 ALA A N 1
ATOM 8306 C CA . ALA A 1 1117 ? 6.446 46.298 -16.944 1.00 29.05 1117 ALA A CA 1
ATOM 8307 C C . ALA A 1 1117 ? 5.958 45.938 -18.361 1.00 29.05 1117 ALA A C 1
ATOM 8309 O O . ALA A 1 1117 ? 5.939 44.768 -18.733 1.00 29.05 1117 ALA A O 1
ATOM 8310 N N . SER A 1 1118 ? 5.602 46.976 -19.125 1.00 33.81 1118 SER A N 1
ATOM 8311 C CA . SER A 1 1118 ? 5.499 47.068 -20.594 1.00 33.81 1118 SER A CA 1
ATOM 8312 C C . SER A 1 1118 ? 5.585 45.752 -21.390 1.00 33.81 1118 SER A C 1
ATOM 8314 O O . SER A 1 1118 ? 6.670 45.351 -21.819 1.00 33.81 1118 SER A O 1
ATOM 8316 N N . ALA A 1 1119 ? 4.436 45.140 -21.680 1.00 30.88 1119 ALA A N 1
ATOM 8317 C CA . ALA A 1 1119 ? 4.303 44.214 -22.802 1.00 30.88 1119 ALA A CA 1
ATOM 8318 C C . ALA A 1 1119 ? 3.926 45.017 -24.059 1.00 30.88 1119 ALA A C 1
ATOM 8320 O O . ALA A 1 1119 ? 3.058 45.887 -24.005 1.00 30.88 1119 ALA A O 1
ATOM 8321 N N . ALA A 1 1120 ? 4.622 44.762 -25.167 1.00 29.56 1120 ALA A N 1
ATOM 8322 C CA . ALA A 1 1120 ? 4.414 45.441 -26.441 1.00 29.56 1120 ALA A CA 1
ATOM 8323 C C . ALA A 1 1120 ? 2.989 45.225 -26.992 1.00 29.56 1120 ALA A C 1
ATOM 8325 O O . ALA A 1 1120 ? 2.379 44.179 -26.772 1.00 29.56 1120 ALA A O 1
ATOM 8326 N N . SER A 1 1121 ? 2.488 46.221 -27.726 1.00 32.62 1121 SER A N 1
ATOM 8327 C CA . SER A 1 1121 ? 1.209 46.216 -28.439 1.00 32.62 1121 SER A CA 1
ATOM 8328 C C . SER A 1 1121 ? 1.065 44.991 -29.352 1.00 32.62 1121 SER A C 1
ATOM 8330 O O . SER A 1 1121 ? 1.820 44.819 -30.307 1.00 32.62 1121 SER A O 1
ATOM 8332 N N . GLY A 1 1122 ? 0.078 44.140 -29.072 1.00 31.64 1122 GLY A N 1
ATOM 8333 C CA . GLY A 1 1122 ? -0.286 43.006 -29.918 1.00 31.64 1122 GLY A CA 1
ATOM 8334 C C . GLY A 1 1122 ? -1.780 43.030 -30.211 1.00 31.64 1122 GLY A C 1
ATOM 8335 O O . GLY A 1 1122 ? -2.581 42.909 -29.291 1.00 31.64 1122 GLY A O 1
ATOM 8336 N N . ALA A 1 1123 ? -2.144 43.191 -31.483 1.00 37.06 1123 ALA A N 1
ATOM 8337 C CA . ALA A 1 1123 ? -3.507 42.985 -31.962 1.00 37.06 1123 ALA A CA 1
ATOM 8338 C C . ALA A 1 1123 ? -3.815 41.480 -32.060 1.00 37.06 1123 ALA A C 1
ATOM 8340 O O . ALA A 1 1123 ? -2.922 40.676 -32.346 1.00 37.06 1123 ALA A O 1
ATOM 8341 N N . TRP A 1 1124 ? -5.081 41.095 -31.880 1.00 36.59 1124 TRP A N 1
ATOM 8342 C CA . TRP A 1 1124 ? -5.543 39.742 -32.191 1.00 36.59 1124 TRP A CA 1
ATOM 8343 C C . TRP A 1 1124 ? -5.445 39.524 -33.711 1.00 36.59 1124 TRP A C 1
ATOM 8345 O O . TRP A 1 1124 ? -6.219 40.093 -34.477 1.00 36.59 1124 TRP A O 1
ATOM 8355 N N . ASN A 1 1125 ? -4.450 38.754 -34.168 1.00 37.97 1125 ASN A N 1
ATOM 8356 C CA . ASN A 1 1125 ? -4.284 38.383 -35.576 1.00 37.97 1125 ASN A CA 1
ATOM 8357 C C . ASN A 1 1125 ? -4.799 36.949 -35.795 1.00 37.97 1125 ASN A C 1
ATOM 8359 O O . ASN A 1 1125 ? -4.081 36.000 -35.476 1.00 37.97 1125 ASN A O 1
ATOM 8363 N N . PRO A 1 1126 ? -5.994 36.757 -36.376 1.00 41.19 1126 PRO A N 1
ATOM 8364 C CA . PRO A 1 1126 ? -6.581 35.430 -36.554 1.00 41.19 1126 PRO A CA 1
ATOM 8365 C C . PRO A 1 1126 ? -6.077 34.672 -37.788 1.00 41.19 1126 PRO A C 1
ATOM 8367 O O . PRO A 1 1126 ? -6.604 33.609 -38.098 1.00 41.19 1126 PRO A O 1
ATOM 8370 N N . THR A 1 1127 ? -5.081 35.189 -38.514 1.00 35.66 1127 THR A N 1
ATOM 8371 C CA . THR A 1 1127 ? -4.562 34.543 -39.739 1.00 35.66 1127 THR A CA 1
ATOM 8372 C C . THR A 1 1127 ? -3.124 34.043 -39.632 1.00 35.66 1127 THR A C 1
ATOM 8374 O O . THR A 1 1127 ? -2.640 33.380 -40.545 1.00 35.66 1127 THR A O 1
ATOM 8377 N N . ALA A 1 1128 ? -2.439 34.296 -38.516 1.00 32.91 1128 ALA A N 1
ATOM 8378 C CA . ALA A 1 1128 ? -1.081 33.819 -38.292 1.00 32.91 1128 ALA A CA 1
ATOM 8379 C C . ALA A 1 1128 ? -1.044 32.776 -37.175 1.00 32.91 1128 ALA A C 1
ATOM 8381 O O . ALA A 1 1128 ? -1.757 32.874 -36.181 1.00 32.91 1128 ALA A O 1
ATOM 8382 N N . SER A 1 1129 ? -0.124 31.827 -37.312 1.00 33.81 1129 SER A N 1
ATOM 8383 C CA . SER A 1 1129 ? 0.295 30.805 -36.349 1.00 33.81 1129 SER A CA 1
ATOM 8384 C C . SER A 1 1129 ? 0.798 31.348 -34.993 1.00 33.81 1129 SER A C 1
ATOM 8386 O O . SER A 1 1129 ? 1.551 30.675 -34.309 1.00 33.81 1129 SER A O 1
ATOM 8388 N N . LEU A 1 1130 ? 0.410 32.551 -34.564 1.00 32.72 1130 LEU A N 1
ATOM 8389 C CA . LEU A 1 1130 ? 0.904 33.269 -33.382 1.00 32.72 1130 LEU A CA 1
ATOM 8390 C C . LEU A 1 1130 ? 0.115 32.998 -32.087 1.00 32.72 1130 LEU A C 1
ATOM 8392 O O . LEU A 1 1130 ? 0.191 33.777 -31.144 1.00 32.72 1130 LEU A O 1
ATOM 8396 N N . MET A 1 1131 ? -0.546 31.843 -31.985 1.00 32.72 1131 MET A N 1
ATOM 8397 C CA . MET A 1 1131 ? -0.779 31.193 -30.683 1.00 32.72 1131 MET A CA 1
ATOM 8398 C C . MET A 1 1131 ? 0.346 30.191 -30.340 1.00 32.72 1131 MET A C 1
ATOM 8400 O O . MET A 1 1131 ? 0.222 29.431 -29.388 1.00 32.72 1131 MET A O 1
ATOM 8404 N N . V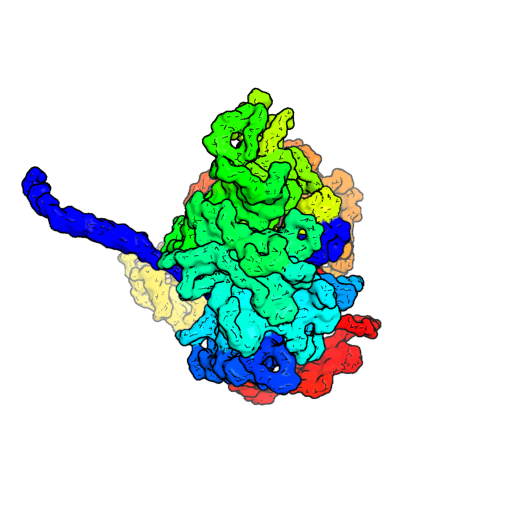AL A 1 1132 ? 1.466 30.182 -31.082 1.00 32.34 1132 VAL A N 1
ATOM 8405 C CA . VAL A 1 1132 ? 2.694 29.445 -30.714 1.00 32.34 1132 VAL A CA 1
ATOM 8406 C C . VAL A 1 1132 ? 3.720 30.386 -30.074 1.00 32.34 1132 VAL A C 1
ATOM 8408 O O . VAL A 1 1132 ? 4.806 30.632 -30.589 1.00 32.34 1132 VAL A O 1
ATOM 8411 N N . GLY A 1 1133 ? 3.354 30.974 -28.940 1.00 28.67 1133 GLY A N 1
ATOM 8412 C CA . GLY A 1 1133 ? 4.263 31.744 -28.097 1.00 28.67 1133 GLY A CA 1
ATOM 8413 C C . GLY A 1 1133 ? 4.097 31.299 -26.653 1.00 28.67 1133 GLY A C 1
ATOM 8414 O O . GLY A 1 1133 ? 2.986 31.297 -26.134 1.00 28.67 1133 GLY A O 1
ATOM 8415 N N . THR A 1 1134 ? 5.194 30.941 -25.988 1.00 28.39 1134 THR A N 1
ATOM 8416 C CA . THR A 1 1134 ? 5.289 30.496 -24.581 1.00 28.39 1134 THR A CA 1
ATOM 8417 C C . THR A 1 1134 ? 4.950 31.601 -23.555 1.00 28.39 1134 THR A C 1
ATOM 8419 O O . THR A 1 1134 ? 5.524 31.653 -22.472 1.00 28.39 1134 THR A O 1
ATOM 8422 N N . GLY A 1 1135 ? 4.048 32.524 -23.902 1.00 26.48 1135 GLY A N 1
ATOM 8423 C CA . GLY A 1 1135 ? 3.708 33.748 -23.169 1.00 26.48 1135 GLY A CA 1
ATOM 8424 C C . GLY A 1 1135 ? 2.410 33.695 -22.355 1.00 26.48 1135 GLY A C 1
ATOM 8425 O O . GLY A 1 1135 ? 1.984 34.727 -21.834 1.00 26.48 1135 GLY A O 1
ATOM 8426 N N . TRP A 1 1136 ? 1.799 32.518 -22.201 1.00 27.75 1136 TRP A N 1
ATOM 8427 C CA . TRP A 1 1136 ? 0.869 32.249 -21.101 1.00 27.75 1136 TRP A CA 1
ATOM 8428 C C . TRP A 1 1136 ? 1.694 31.840 -19.876 1.00 27.75 1136 TRP A C 1
ATOM 8430 O O . TRP A 1 1136 ? 1.869 30.661 -19.579 1.00 27.75 1136 TRP A O 1
ATOM 8440 N N . THR A 1 1137 ? 2.292 32.816 -19.191 1.00 26.12 1137 THR A N 1
ATOM 8441 C CA . THR A 1 1137 ? 2.900 32.563 -17.880 1.00 26.12 1137 THR A CA 1
ATOM 8442 C C . THR A 1 1137 ? 1.811 32.122 -16.908 1.00 26.12 1137 THR A C 1
ATOM 8444 O O . THR A 1 1137 ? 0.833 32.833 -16.698 1.00 26.12 1137 THR A O 1
ATOM 8447 N N . LYS A 1 1138 ? 2.028 30.944 -16.325 1.00 30.73 1138 LYS A N 1
ATOM 8448 C CA . LYS A 1 1138 ? 1.146 30.107 -15.497 1.00 30.73 1138 LYS A CA 1
ATOM 8449 C C . LYS A 1 1138 ? 0.678 30.716 -14.157 1.00 30.73 1138 LYS A C 1
ATOM 8451 O O . LYS A 1 1138 ? 0.127 29.990 -13.342 1.00 30.73 1138 LYS A O 1
ATOM 8456 N N . ASN A 1 1139 ? 0.885 32.013 -13.926 1.00 24.45 1139 ASN A N 1
ATOM 8457 C CA . ASN A 1 1139 ? 0.556 32.679 -12.665 1.00 24.45 1139 ASN A CA 1
ATOM 8458 C C . ASN A 1 1139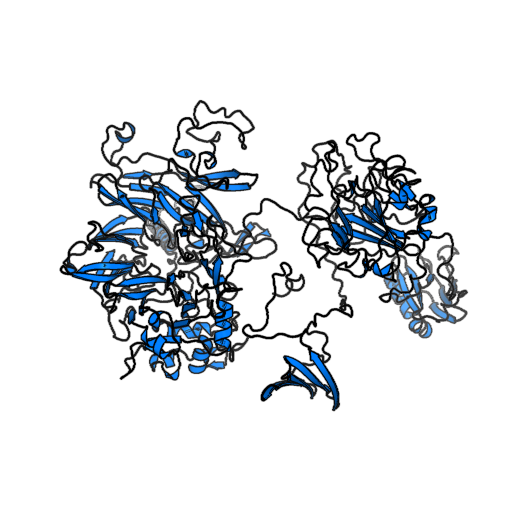 ? -0.370 33.880 -12.924 1.00 24.45 1139 ASN A C 1
ATOM 8460 O O . ASN A 1 1139 ? 0.104 34.882 -13.470 1.00 24.45 1139 ASN A O 1
ATOM 8464 N N . PRO A 1 1140 ? -1.653 33.848 -12.522 1.00 27.25 1140 PRO A N 1
ATOM 8465 C CA . PRO A 1 1140 ? -2.329 35.083 -12.142 1.00 27.25 1140 PRO A CA 1
ATOM 8466 C C . PRO A 1 1140 ? -1.637 35.664 -10.888 1.00 27.25 1140 PRO A C 1
ATOM 8468 O O . PRO A 1 1140 ? -1.154 34.893 -10.055 1.00 27.25 1140 PRO A O 1
ATOM 8471 N N . PRO A 1 1141 ? -1.540 36.995 -10.725 1.00 26.66 1141 PRO A N 1
ATOM 8472 C CA . PRO A 1 1141 ? -1.237 37.576 -9.423 1.00 26.66 1141 PRO A CA 1
ATOM 8473 C C . PRO A 1 1141 ? -2.367 37.205 -8.457 1.00 26.66 1141 PRO A C 1
ATOM 8475 O O . PRO A 1 1141 ? -3.536 37.339 -8.811 1.00 26.66 1141 PRO A O 1
ATOM 8478 N N . GLU A 1 1142 ? -2.010 36.735 -7.265 1.00 27.30 1142 GLU A N 1
ATOM 8479 C CA . GLU A 1 1142 ? -2.932 36.544 -6.146 1.00 27.30 1142 GLU A CA 1
ATOM 8480 C C . GLU A 1 1142 ? -3.777 37.812 -5.926 1.00 27.30 1142 GLU A C 1
ATOM 8482 O O . GLU A 1 1142 ? -3.240 38.924 -5.851 1.00 27.30 1142 GLU A O 1
ATOM 8487 N N . ASP A 1 1143 ? -5.096 37.646 -5.800 1.00 26.97 1143 ASP A N 1
ATOM 8488 C CA . ASP A 1 1143 ? -5.952 38.645 -5.164 1.00 26.97 1143 ASP A CA 1
ATOM 8489 C C . ASP A 1 1143 ? -5.611 38.660 -3.668 1.00 26.97 1143 ASP A C 1
ATOM 8491 O O . ASP A 1 1143 ? -6.162 37.919 -2.859 1.00 26.97 1143 ASP A O 1
ATOM 8495 N N . THR A 1 1144 ? -4.606 39.451 -3.298 1.00 29.98 1144 THR A N 1
ATOM 8496 C CA . THR A 1 1144 ? -4.163 39.609 -1.907 1.00 29.98 1144 THR A CA 1
ATOM 8497 C C . THR A 1 1144 ? -4.982 40.657 -1.146 1.00 29.98 1144 THR A C 1
ATOM 8499 O O . THR A 1 1144 ? -4.471 41.264 -0.200 1.00 29.98 1144 THR A O 1
ATOM 8502 N N . SER A 1 1145 ? -6.225 40.951 -1.542 1.00 27.61 1145 SER A N 1
ATOM 8503 C CA . SER A 1 1145 ? -7.037 41.932 -0.821 1.00 27.61 1145 SER A CA 1
ATOM 8504 C C . SER A 1 1145 ? -7.721 41.305 0.400 1.00 27.61 1145 SER A C 1
ATOM 8506 O O . SER A 1 1145 ? -8.805 40.736 0.362 1.00 27.61 1145 SER A O 1
ATOM 8508 N N . ALA A 1 1146 ? -7.057 41.444 1.546 1.00 32.06 1146 ALA A N 1
ATOM 8509 C CA . ALA A 1 1146 ? -7.668 41.295 2.856 1.00 32.06 1146 ALA A CA 1
ATOM 8510 C C . ALA A 1 1146 ? -8.872 42.255 2.997 1.00 32.06 1146 ALA A C 1
ATOM 8512 O O . ALA A 1 1146 ? -8.697 43.430 3.326 1.00 32.06 1146 ALA A O 1
ATOM 8513 N N . LEU A 1 1147 ? -10.092 41.762 2.773 1.00 27.45 1147 LEU A N 1
ATOM 8514 C CA . LEU A 1 1147 ? -11.338 42.434 3.145 1.00 27.45 1147 LEU A CA 1
ATOM 8515 C C . LEU A 1 1147 ? -12.090 41.592 4.181 1.00 27.45 1147 LEU A C 1
ATOM 8517 O O . LEU A 1 1147 ? -12.697 40.564 3.909 1.00 27.45 1147 LEU A O 1
ATOM 8521 N N . THR A 1 1148 ? -12.006 42.059 5.421 1.00 28.73 1148 THR A N 1
ATOM 8522 C CA . THR A 1 1148 ? -12.641 41.527 6.627 1.00 28.73 1148 THR A CA 1
ATOM 8523 C C . THR A 1 1148 ? -14.133 41.877 6.692 1.00 28.73 1148 THR A C 1
ATOM 8525 O O . THR A 1 1148 ? -14.532 42.714 7.508 1.00 28.73 1148 THR A O 1
ATOM 8528 N N . THR A 1 1149 ? -14.982 41.260 5.874 1.00 28.58 1149 THR A N 1
ATOM 8529 C CA . THR A 1 1149 ? -16.442 41.402 6.018 1.00 28.58 1149 THR A CA 1
ATOM 8530 C C . THR A 1 1149 ? -17.122 40.048 6.148 1.00 28.58 1149 THR A C 1
ATOM 8532 O O . THR A 1 1149 ? -17.081 39.234 5.236 1.00 28.58 1149 THR A O 1
ATOM 8535 N N . LEU A 1 1150 ? -17.743 39.828 7.316 1.00 30.66 1150 LEU A N 1
ATOM 8536 C CA . LEU A 1 1150 ? -18.677 38.736 7.573 1.00 30.66 1150 LEU A CA 1
ATOM 8537 C C . LEU A 1 1150 ? -19.801 38.768 6.530 1.00 30.66 1150 LEU A C 1
ATOM 8539 O O . LEU A 1 1150 ? -20.676 39.633 6.599 1.00 30.66 1150 LEU A O 1
ATOM 8543 N N . GLU A 1 1151 ? -19.825 37.805 5.617 1.00 28.30 1151 GLU A N 1
ATOM 8544 C CA . GLU A 1 1151 ? -21.028 37.522 4.844 1.00 28.30 1151 GLU A CA 1
ATOM 8545 C C . GLU A 1 1151 ? -21.988 36.688 5.696 1.00 28.30 1151 GLU A C 1
ATOM 8547 O O . GLU A 1 1151 ? -21.644 35.653 6.268 1.00 28.30 1151 GLU A O 1
ATOM 8552 N N . THR A 1 1152 ? -23.202 37.206 5.850 1.00 28.25 1152 THR A N 1
ATOM 8553 C CA . THR A 1 1152 ? -24.281 36.578 6.615 1.00 28.25 1152 THR A CA 1
ATOM 8554 C C . THR A 1 1152 ? -25.051 35.636 5.683 1.00 28.25 1152 THR A C 1
ATOM 8556 O O . THR A 1 1152 ? -25.412 36.068 4.589 1.00 28.25 1152 THR A O 1
ATOM 8559 N N . PRO A 1 1153 ? -25.351 34.381 6.067 1.00 27.64 1153 PRO A N 1
ATOM 8560 C CA . PRO A 1 1153 ? -26.156 33.489 5.234 1.00 27.64 1153 PRO A CA 1
ATOM 8561 C C . PRO A 1 1153 ? -27.587 34.006 5.025 1.00 27.64 1153 PRO A C 1
ATOM 8563 O O . PRO A 1 1153 ? -28.210 34.544 5.943 1.00 27.64 1153 PRO A O 1
ATOM 8566 N N . VAL A 1 1154 ? -28.118 33.792 3.819 1.00 30.30 1154 VAL A N 1
ATOM 8567 C CA . VAL A 1 1154 ? -29.472 34.182 3.394 1.00 30.30 1154 VAL A CA 1
ATOM 8568 C C . VAL A 1 1154 ? -30.540 33.347 4.114 1.00 30.30 1154 VAL A C 1
ATOM 8570 O O . VAL A 1 1154 ? -30.432 32.127 4.253 1.00 30.30 1154 VAL A O 1
ATOM 8573 N N . THR A 1 1155 ? -31.608 34.010 4.561 1.00 24.78 1155 THR A N 1
ATOM 8574 C CA . THR A 1 1155 ? -32.773 33.383 5.198 1.00 24.78 1155 THR A CA 1
ATOM 8575 C C . THR A 1 1155 ? -33.479 32.430 4.223 1.00 24.78 1155 THR A C 1
ATOM 8577 O O . THR A 1 1155 ? -33.947 32.866 3.175 1.00 24.78 1155 THR A O 1
ATOM 8580 N N . GLY A 1 1156 ? -33.568 31.139 4.570 1.00 33.38 1156 GLY A N 1
ATOM 8581 C CA . GLY A 1 1156 ? -34.232 30.103 3.759 1.00 33.38 1156 GLY A CA 1
ATOM 8582 C C . GLY A 1 1156 ? -33.361 28.895 3.394 1.00 33.38 1156 GLY A C 1
ATOM 8583 O O . GLY A 1 1156 ? -33.889 27.916 2.874 1.00 33.38 1156 GLY A O 1
ATOM 8584 N N . SER A 1 1157 ? -32.058 28.918 3.701 1.00 28.69 1157 SER A N 1
ATOM 8585 C CA . SER A 1 1157 ? -31.223 27.712 3.643 1.00 28.69 1157 SER A CA 1
ATOM 8586 C C . SER A 1 1157 ? -31.695 26.694 4.687 1.00 28.69 1157 SER A C 1
ATOM 8588 O O . SER A 1 1157 ? -31.696 26.982 5.884 1.00 28.69 1157 SER A O 1
ATOM 8590 N N . THR A 1 1158 ? -32.099 25.503 4.244 1.00 27.53 1158 THR A N 1
ATOM 8591 C CA . THR A 1 1158 ? -32.465 24.375 5.119 1.00 27.53 1158 THR A CA 1
ATOM 8592 C C . THR A 1 1158 ? -31.263 23.515 5.514 1.00 27.53 1158 THR A C 1
ATOM 8594 O O . THR A 1 1158 ? -31.436 22.359 5.890 1.00 27.53 1158 THR A O 1
ATOM 8597 N N . ASP A 1 1159 ? -30.048 24.061 5.447 1.00 29.34 1159 ASP A N 1
ATOM 8598 C CA . ASP A 1 1159 ? -28.881 23.488 6.112 1.00 29.34 1159 ASP A CA 1
ATOM 8599 C C . ASP A 1 1159 ? -28.622 24.250 7.425 1.00 29.34 1159 ASP A C 1
ATOM 8601 O O . ASP A 1 1159 ? -28.112 25.379 7.395 1.00 29.34 1159 ASP A O 1
ATOM 8605 N N . PRO A 1 1160 ? -28.997 23.697 8.595 1.00 30.23 1160 PRO A N 1
ATOM 8606 C CA . PRO A 1 1160 ? -28.652 24.287 9.873 1.00 30.23 1160 PRO A CA 1
ATOM 8607 C C . PRO A 1 1160 ? -27.161 24.055 10.127 1.00 30.23 1160 PRO A C 1
ATOM 8609 O O . PRO A 1 1160 ? -26.766 23.152 10.867 1.00 30.23 1160 PRO A O 1
ATOM 8612 N N . LYS A 1 1161 ? -26.308 24.929 9.582 1.00 28.52 1161 LYS A N 1
ATOM 8613 C CA . LYS A 1 1161 ? -24.970 25.105 10.146 1.00 28.52 1161 LYS A CA 1
ATOM 8614 C C . LYS A 1 1161 ? -25.153 25.462 11.621 1.00 28.52 1161 LYS A C 1
ATOM 8616 O O . LYS A 1 1161 ? -25.833 26.433 11.958 1.00 28.52 1161 LYS A O 1
ATOM 8621 N N . LEU A 1 1162 ? -24.530 24.673 12.493 1.00 30.67 1162 LEU A N 1
ATOM 8622 C CA . LEU A 1 1162 ? -24.469 24.776 13.960 1.00 30.67 1162 LEU A CA 1
ATOM 8623 C C . LEU A 1 1162 ? -23.865 26.106 14.493 1.00 30.67 1162 LEU A C 1
ATOM 8625 O O . LEU A 1 1162 ? -23.310 26.143 15.584 1.00 30.67 1162 LEU A O 1
ATOM 8629 N N . GLY A 1 1163 ? -23.972 27.209 13.746 1.00 34.38 1163 GLY A N 1
ATOM 8630 C CA . GLY A 1 1163 ? -23.436 28.536 14.058 1.00 34.38 1163 GLY A CA 1
ATOM 8631 C C . GLY A 1 1163 ? -24.483 29.639 14.258 1.00 34.38 1163 GLY A C 1
ATOM 8632 O O . GLY A 1 1163 ? -24.109 30.796 14.401 1.00 34.38 1163 GLY A O 1
ATOM 8633 N N . SER A 1 1164 ? -25.785 29.338 14.283 1.00 35.16 1164 SER A N 1
ATOM 8634 C CA . SER A 1 1164 ? -26.835 30.330 14.604 1.00 35.16 1164 SER A CA 1
ATOM 8635 C C . SER A 1 1164 ? -27.738 29.882 15.752 1.00 35.16 1164 SER A C 1
ATOM 8637 O O . SER A 1 1164 ? -28.961 29.920 15.667 1.00 35.16 1164 SER A O 1
ATOM 8639 N N . LEU A 1 1165 ? -27.130 29.450 16.857 1.00 35.34 1165 LEU A N 1
ATOM 8640 C CA . LEU A 1 1165 ? -27.839 29.108 18.090 1.00 35.34 1165 LEU A CA 1
ATOM 8641 C C . LEU A 1 1165 ? -27.269 29.957 19.225 1.00 35.34 1165 LEU A C 1
ATOM 8643 O O . LEU A 1 1165 ? -26.253 29.617 19.820 1.00 35.34 1165 LEU A O 1
ATOM 8647 N N . GLY A 1 1166 ? -27.912 31.100 19.463 1.00 40.06 1166 GLY A N 1
ATOM 8648 C CA . GLY A 1 1166 ? -27.477 32.123 20.407 1.00 40.06 1166 GLY A CA 1
ATOM 8649 C C . GLY A 1 1166 ? -27.288 31.612 21.835 1.00 40.06 1166 GLY A C 1
ATOM 8650 O O . GLY A 1 1166 ? -28.232 31.546 22.610 1.00 40.06 1166 GLY A O 1
ATOM 8651 N N . SER A 1 1167 ? -26.045 31.323 22.192 1.00 41.56 1167 SER A N 1
ATOM 8652 C CA . SER A 1 1167 ? -25.358 31.941 23.324 1.00 41.56 1167 SER A CA 1
ATOM 8653 C C . SER A 1 1167 ? -23.858 31.846 23.040 1.00 41.56 1167 SER A C 1
ATOM 8655 O O . SER A 1 1167 ? -23.336 30.802 22.662 1.00 41.56 1167 SER A O 1
ATOM 8657 N N . THR A 1 1168 ? -23.140 32.958 23.147 1.00 40.88 1168 THR A N 1
ATOM 8658 C CA . THR A 1 1168 ? -21.694 33.043 22.878 1.00 40.88 1168 THR A CA 1
ATOM 8659 C C . THR A 1 1168 ? -20.853 32.536 24.060 1.00 40.88 1168 THR A C 1
ATOM 8661 O O . THR A 1 1168 ? -19.751 33.027 24.292 1.00 40.88 1168 THR A O 1
ATOM 8664 N N . GLY A 1 1169 ? -21.387 31.609 24.860 1.00 54.72 1169 GLY A N 1
ATOM 8665 C CA . GLY A 1 1169 ? -20.783 31.152 26.110 1.00 54.72 1169 GLY A CA 1
ATOM 8666 C C . GLY A 1 1169 ? -20.140 29.773 25.990 1.00 54.72 1169 GLY A C 1
ATOM 8667 O O . GLY A 1 1169 ? -20.659 28.883 25.321 1.00 54.72 1169 GLY A O 1
ATOM 8668 N N . THR A 1 1170 ? -19.024 29.565 26.684 1.00 59.59 1170 THR A N 1
ATOM 8669 C CA . THR A 1 1170 ? -18.413 28.239 26.851 1.00 59.59 1170 THR A CA 1
ATOM 8670 C C . THR A 1 1170 ? -19.323 27.349 27.711 1.00 59.59 1170 THR A C 1
ATOM 8672 O O . THR A 1 1170 ? -19.809 27.780 28.761 1.00 59.59 1170 THR A O 1
ATOM 8675 N N . ILE A 1 1171 ? -19.555 26.102 27.290 1.00 53.34 1171 ILE A N 1
ATOM 8676 C CA . ILE A 1 1171 ? -20.349 25.119 28.047 1.00 53.34 1171 ILE A CA 1
ATOM 8677 C C . ILE A 1 1171 ? -19.563 24.697 29.298 1.00 53.34 1171 ILE A C 1
ATOM 8679 O O . ILE A 1 1171 ? -18.410 24.285 29.196 1.00 53.34 1171 ILE A O 1
ATOM 8683 N N . ALA A 1 1172 ? -20.180 24.795 30.476 1.00 70.44 1172 ALA A N 1
ATOM 8684 C CA . ALA A 1 1172 ? -19.589 24.370 31.746 1.00 70.44 1172 ALA A CA 1
ATOM 8685 C C . ALA A 1 1172 ? -19.754 22.865 31.986 1.00 70.44 1172 ALA A C 1
ATOM 8687 O O . ALA A 1 1172 ? -18.849 22.208 32.491 1.00 70.44 1172 ALA A O 1
ATOM 8688 N N . SER A 1 1173 ? -20.927 22.316 31.661 1.00 66.50 1173 SER A N 1
ATOM 8689 C CA . SER A 1 1173 ? -21.213 20.885 31.785 1.00 66.50 1173 SER A CA 1
ATOM 8690 C C . SER A 1 1173 ? -22.356 20.470 30.864 1.00 66.50 1173 SER A C 1
ATOM 8692 O O . SER A 1 1173 ? -23.212 21.282 30.522 1.00 66.50 1173 SER A O 1
ATOM 8694 N N . SER A 1 1174 ? -22.372 19.199 30.474 1.00 67.88 1174 SER A N 1
ATOM 8695 C CA . SER A 1 1174 ? -23.391 18.627 29.600 1.00 67.88 1174 SER A CA 1
ATOM 8696 C C . SER A 1 1174 ? -23.807 17.262 30.133 1.00 67.88 1174 SER A C 1
ATOM 8698 O O . SER A 1 1174 ? -22.954 16.414 30.398 1.00 67.88 1174 SER A O 1
ATOM 8700 N N . VAL A 1 1175 ? -25.106 17.044 30.325 1.00 68.50 1175 VAL A N 1
ATOM 8701 C CA . VAL A 1 1175 ? -25.656 15.792 30.858 1.00 68.50 1175 VAL A CA 1
ATOM 8702 C C . VAL A 1 1175 ? -26.736 15.283 29.921 1.00 68.50 1175 VAL A C 1
ATOM 8704 O O . VAL A 1 1175 ? -27.728 15.964 29.679 1.00 68.50 1175 VAL A O 1
ATOM 8707 N N . THR A 1 1176 ? -26.570 14.062 29.413 1.00 71.06 1176 THR A N 1
ATOM 8708 C CA . THR A 1 1176 ? -27.591 13.388 28.601 1.00 71.06 1176 THR A CA 1
ATOM 8709 C C . THR A 1 1176 ? -28.193 12.230 29.383 1.00 71.06 1176 THR A C 1
ATOM 8711 O O . THR A 1 1176 ? -27.472 11.392 29.916 1.00 71.06 1176 THR A O 1
ATOM 8714 N N . THR A 1 1177 ? -29.519 12.177 29.447 1.00 68.25 1177 THR A N 1
ATOM 8715 C CA . THR A 1 1177 ? -30.284 11.092 30.065 1.00 68.25 1177 THR A CA 1
ATOM 8716 C C . THR A 1 1177 ? -31.248 10.501 29.050 1.00 68.25 1177 THR A C 1
ATOM 8718 O O . THR A 1 1177 ? -31.922 11.224 28.319 1.00 68.25 1177 THR A O 1
ATOM 8721 N N . VAL A 1 1178 ? -31.294 9.172 28.996 1.00 62.53 1178 VAL A N 1
ATOM 8722 C CA . VAL A 1 1178 ? -32.176 8.420 28.100 1.00 62.53 1178 VAL A CA 1
ATOM 8723 C C . VAL A 1 1178 ? -33.132 7.609 28.960 1.00 62.53 1178 VAL A C 1
ATOM 8725 O O . VAL A 1 1178 ? -32.698 6.823 29.802 1.00 62.53 1178 VAL A O 1
ATOM 8728 N N . ALA A 1 1179 ? -34.431 7.806 28.758 1.00 60.56 1179 ALA A N 1
ATOM 8729 C CA . ALA A 1 1179 ? -35.480 7.072 29.451 1.00 60.56 1179 ALA A CA 1
ATOM 8730 C C . ALA A 1 1179 ? -36.542 6.635 28.437 1.00 60.56 1179 ALA A C 1
ATOM 8732 O O . ALA A 1 1179 ? -37.364 7.428 27.979 1.00 60.56 1179 ALA A O 1
ATOM 8733 N N . GLY A 1 1180 ? -36.511 5.353 28.067 1.00 81.38 1180 GLY A N 1
ATOM 8734 C CA . GLY A 1 1180 ? -37.389 4.808 27.032 1.00 81.38 1180 GLY A CA 1
ATOM 8735 C C . GLY A 1 1180 ? -37.095 5.408 25.653 1.00 81.38 1180 GLY A C 1
ATOM 8736 O O . GLY A 1 1180 ? -35.960 5.383 25.192 1.00 81.38 1180 GLY A O 1
ATOM 8737 N N . ASN A 1 1181 ? -38.124 5.939 24.994 1.00 67.38 1181 ASN A N 1
ATOM 8738 C CA . ASN A 1 1181 ? -38.059 6.571 23.670 1.00 67.38 1181 ASN A CA 1
ATOM 8739 C C . ASN A 1 1181 ? -37.736 8.078 23.716 1.00 67.38 1181 ASN A C 1
ATOM 8741 O O . ASN A 1 1181 ? -37.861 8.758 22.695 1.00 67.38 1181 ASN A O 1
ATOM 8745 N N . VAL A 1 1182 ? -37.350 8.597 24.886 1.00 73.38 1182 VAL A N 1
ATOM 8746 C CA . VAL A 1 1182 ? -37.002 10.002 25.099 1.00 73.38 1182 VAL A CA 1
ATOM 8747 C C . VAL A 1 1182 ? -35.533 10.126 25.487 1.00 73.38 1182 VAL A C 1
ATOM 8749 O O . VAL A 1 1182 ? -35.075 9.506 26.449 1.00 73.38 1182 VAL A O 1
ATOM 8752 N N . THR A 1 1183 ? -34.815 10.982 24.769 1.00 68.81 1183 THR A N 1
ATOM 8753 C CA . THR A 1 1183 ? -33.444 11.387 25.071 1.00 68.81 1183 THR A CA 1
ATOM 8754 C C . THR A 1 1183 ? -33.427 12.866 25.412 1.00 68.81 1183 THR A C 1
ATOM 8756 O O . THR A 1 1183 ? -33.736 13.703 24.566 1.00 68.81 1183 THR A O 1
ATOM 8759 N N . THR A 1 1184 ? -33.018 13.198 26.630 1.00 77.88 1184 THR A N 1
ATOM 8760 C CA . THR A 1 1184 ? -32.902 14.577 27.101 1.00 77.88 1184 THR A CA 1
ATOM 8761 C C . THR A 1 1184 ? -31.447 14.928 27.342 1.00 77.88 1184 THR A C 1
ATOM 8763 O O . THR A 1 1184 ? -30.782 14.305 28.166 1.00 77.88 1184 THR A O 1
ATOM 8766 N N . LYS A 1 1185 ? -30.955 15.953 26.654 1.00 68.12 1185 LYS A N 1
ATOM 8767 C CA . LYS A 1 1185 ? -29.629 16.534 26.845 1.00 68.12 1185 LYS A CA 1
ATOM 8768 C C . LYS A 1 1185 ? -29.750 17.916 27.471 1.00 68.12 1185 LYS A C 1
ATOM 8770 O O . LYS A 1 1185 ? -30.452 18.763 26.934 1.00 68.12 1185 LYS A O 1
ATOM 8775 N N . VAL A 1 1186 ? -29.068 18.141 28.585 1.00 82.19 1186 VAL A N 1
ATOM 8776 C CA . VAL A 1 1186 ? -29.009 19.419 29.296 1.00 82.19 1186 VAL A CA 1
ATOM 8777 C C . VAL A 1 1186 ? -27.587 19.958 29.216 1.00 82.19 1186 VAL A C 1
ATOM 8779 O O . VAL A 1 1186 ? -26.670 19.349 29.758 1.00 82.19 1186 VAL A O 1
ATOM 8782 N N . ASP A 1 1187 ? -27.416 21.092 28.554 1.00 70.31 1187 ASP A N 1
ATOM 8783 C CA . ASP A 1 1187 ? -26.167 21.837 28.442 1.00 70.31 1187 ASP A CA 1
ATOM 8784 C C . ASP A 1 1187 ? -26.225 23.060 29.363 1.00 70.31 1187 ASP A C 1
ATOM 8786 O O . ASP A 1 1187 ? -27.034 23.962 29.152 1.00 70.31 1187 ASP A O 1
ATOM 8790 N N . THR A 1 1188 ? -25.373 23.099 30.385 1.00 78.00 1188 THR A N 1
ATOM 8791 C CA . THR A 1 1188 ? -25.236 24.233 31.309 1.00 78.00 1188 THR A CA 1
ATOM 8792 C C . THR A 1 1188 ? -23.989 25.025 30.951 1.00 78.00 1188 THR A C 1
ATOM 8794 O O . THR A 1 1188 ? -22.891 24.471 30.884 1.00 78.00 1188 THR A O 1
ATOM 8797 N N . TYR A 1 1189 ? -24.142 26.324 30.751 1.00 75.56 1189 TYR A N 1
ATOM 8798 C CA . TYR A 1 1189 ? -23.102 27.263 30.351 1.00 75.56 1189 TYR A CA 1
ATOM 8799 C C . TYR A 1 1189 ? -22.463 27.933 31.571 1.00 75.56 1189 TYR A C 1
ATOM 8801 O O . TYR A 1 1189 ? -23.068 28.015 32.640 1.00 75.56 1189 TYR A O 1
ATOM 8809 N N . ILE A 1 1190 ? -21.214 28.394 31.428 1.00 68.88 1190 ILE A N 1
ATOM 8810 C CA . ILE A 1 1190 ? -20.446 28.994 32.540 1.00 68.88 1190 ILE A CA 1
ATOM 8811 C C . ILE A 1 1190 ? -21.122 30.259 33.087 1.00 68.88 1190 ILE A C 1
ATOM 8813 O O . ILE A 1 1190 ? -20.998 30.555 34.273 1.00 68.88 1190 ILE A O 1
ATOM 8817 N N . ASP A 1 1191 ? -21.861 30.984 32.249 1.00 75.00 1191 ASP A N 1
ATOM 8818 C CA . ASP A 1 1191 ? -22.631 32.165 32.650 1.00 75.00 1191 ASP A CA 1
ATOM 8819 C C . ASP A 1 1191 ? -23.914 31.832 33.435 1.00 75.00 1191 ASP A C 1
ATOM 8821 O O . ASP A 1 1191 ? -24.565 32.741 33.941 1.00 75.00 1191 ASP A O 1
ATOM 8825 N N . GLY A 1 1192 ? -24.252 30.549 33.593 1.00 72.94 1192 GLY A N 1
ATOM 8826 C CA . GLY A 1 1192 ? -25.429 30.070 34.316 1.00 72.94 1192 GLY A CA 1
ATOM 8827 C C . GLY A 1 1192 ? -26.635 29.761 33.428 1.00 72.94 1192 GLY A C 1
ATOM 8828 O O . GLY A 1 1192 ? -27.638 29.273 33.948 1.00 72.94 1192 GLY A O 1
ATOM 8829 N N . ALA A 1 1193 ? -26.561 29.991 32.111 1.00 77.56 1193 ALA A N 1
ATOM 8830 C CA . ALA A 1 1193 ? -27.628 29.598 31.191 1.00 77.56 1193 ALA A CA 1
ATOM 8831 C C . ALA A 1 1193 ? -27.708 28.066 31.046 1.00 77.56 1193 ALA A C 1
ATOM 8833 O O . ALA A 1 1193 ? -26.691 27.375 31.045 1.00 77.56 1193 ALA A O 1
ATOM 8834 N N . VAL A 1 1194 ? -28.912 27.515 30.894 1.00 79.38 1194 VAL A N 1
ATOM 8835 C CA . VAL A 1 1194 ? -29.158 26.073 30.759 1.00 79.38 1194 VAL A CA 1
ATOM 8836 C C . VAL A 1 1194 ? -30.034 25.796 29.547 1.00 79.38 1194 VAL A C 1
ATOM 8838 O O . VAL A 1 1194 ? -31.153 26.288 29.441 1.00 79.38 1194 VAL A O 1
ATOM 8841 N N . ILE A 1 1195 ? -29.565 24.945 28.645 1.00 79.38 1195 ILE A N 1
ATOM 8842 C CA . ILE A 1 1195 ? -30.309 24.495 27.473 1.00 79.38 1195 ILE A CA 1
ATOM 8843 C C . ILE A 1 1195 ? -30.640 23.017 27.625 1.00 79.38 1195 ILE A C 1
ATOM 8845 O O . ILE A 1 1195 ? -29.769 22.163 27.580 1.00 79.38 1195 ILE A O 1
ATOM 8849 N N . THR A 1 1196 ? -31.920 22.700 27.747 1.00 79.75 1196 THR A N 1
ATOM 8850 C CA . THR A 1 1196 ? -32.445 21.336 27.782 1.00 79.75 1196 THR A CA 1
ATOM 8851 C C . THR A 1 1196 ? -33.085 20.974 26.448 1.00 79.75 1196 THR A C 1
ATOM 8853 O O . THR A 1 1196 ? -34.137 21.496 26.099 1.00 79.75 1196 THR A O 1
ATOM 8856 N N . THR A 1 1197 ? -32.496 20.044 25.709 1.00 77.25 1197 THR A N 1
ATOM 8857 C CA . THR A 1 1197 ? -33.035 19.492 24.464 1.00 77.25 1197 THR A CA 1
ATOM 8858 C C . THR A 1 1197 ? -33.564 18.085 24.705 1.00 77.25 1197 THR A C 1
ATOM 8860 O O . THR A 1 1197 ? -32.805 17.170 24.994 1.00 77.25 1197 THR A O 1
ATOM 8863 N N . THR A 1 1198 ? -34.871 17.902 24.576 1.00 74.25 1198 THR A N 1
ATOM 8864 C CA . THR A 1 1198 ? -35.587 16.640 24.766 1.00 74.25 1198 THR A CA 1
ATOM 8865 C C . THR A 1 1198 ? -36.083 16.127 23.423 1.00 74.25 1198 THR A C 1
ATOM 8867 O O . THR A 1 1198 ? -37.013 16.687 22.852 1.00 74.25 1198 THR A O 1
ATOM 8870 N N . ARG A 1 1199 ? -35.486 15.052 22.916 1.00 71.94 1199 ARG A N 1
ATOM 8871 C CA . ARG A 1 1199 ? -35.925 14.343 21.713 1.00 71.94 1199 ARG A CA 1
ATOM 8872 C C . ARG A 1 1199 ? -36.789 13.155 22.109 1.00 71.94 1199 ARG A C 1
ATOM 8874 O O . ARG A 1 1199 ? -36.329 12.281 22.828 1.00 71.94 1199 ARG A O 1
ATOM 8881 N N . THR A 1 1200 ? -38.010 13.103 21.602 1.00 75.88 1200 THR A N 1
ATOM 8882 C CA . THR A 1 1200 ? -38.956 12.001 21.777 1.00 75.88 1200 THR A CA 1
ATOM 8883 C C . THR A 1 1200 ? -39.207 11.350 20.428 1.00 75.88 1200 THR A C 1
ATOM 8885 O O . THR A 1 1200 ? -39.682 12.001 19.499 1.00 75.88 1200 THR A O 1
ATOM 8888 N N . ASN A 1 1201 ? -38.894 10.063 20.315 1.00 69.06 1201 ASN A N 1
ATOM 8889 C CA . ASN A 1 1201 ? -39.269 9.270 19.151 1.00 69.06 1201 ASN A CA 1
ATOM 8890 C C . ASN A 1 1201 ? -40.699 8.763 19.366 1.00 69.06 1201 ASN A C 1
ATOM 8892 O O . ASN A 1 1201 ? -40.936 7.907 20.223 1.00 69.06 1201 ASN A O 1
ATOM 8896 N N . ASN A 1 1202 ? -41.660 9.314 18.631 1.00 68.06 1202 ASN A N 1
ATOM 8897 C CA . ASN A 1 1202 ? -43.070 8.983 18.800 1.00 68.06 1202 ASN A CA 1
ATOM 8898 C C . ASN A 1 1202 ? -43.387 7.625 18.164 1.00 68.06 1202 ASN A C 1
ATOM 8900 O O . ASN A 1 1202 ? -42.733 7.172 17.224 1.00 68.06 1202 ASN A O 1
ATOM 8904 N N . SER A 1 1203 ? -44.422 6.960 18.673 1.00 64.81 1203 SER A N 1
ATOM 8905 C CA . SER A 1 1203 ? -44.829 5.632 18.201 1.00 64.81 1203 SER A CA 1
ATOM 8906 C C . SER A 1 1203 ? -45.369 5.618 16.766 1.00 64.81 1203 SER A C 1
ATOM 8908 O O . SER A 1 1203 ? -45.435 4.552 16.160 1.00 64.81 1203 SER A O 1
ATOM 8910 N N . ASP A 1 1204 ? -45.729 6.776 16.209 1.00 57.44 1204 ASP A N 1
ATOM 8911 C CA . ASP A 1 1204 ? -46.157 6.948 14.815 1.00 57.44 1204 ASP A CA 1
ATOM 8912 C C . ASP A 1 1204 ? -44.984 7.145 13.831 1.00 57.44 1204 ASP A C 1
ATOM 8914 O O . ASP A 1 1204 ? -45.196 7.356 12.636 1.00 57.44 1204 ASP A O 1
ATOM 8918 N N . GLY A 1 1205 ? -43.742 7.047 14.321 1.00 52.69 1205 GLY A N 1
ATOM 8919 C CA . GLY A 1 1205 ? -42.525 7.190 13.524 1.00 52.69 1205 GLY A CA 1
ATOM 8920 C C . GLY A 1 1205 ? -42.097 8.637 13.285 1.00 52.69 1205 GLY A C 1
ATOM 8921 O O . GLY A 1 1205 ? -41.104 8.859 12.595 1.00 52.69 1205 GLY A O 1
ATOM 8922 N N . THR A 1 1206 ? -42.809 9.619 13.841 1.00 55.59 1206 THR A N 1
ATOM 8923 C CA . THR A 1 1206 ? -42.344 11.009 13.887 1.00 55.59 1206 THR A CA 1
ATOM 8924 C C . THR A 1 1206 ? -41.376 11.218 15.050 1.00 55.59 1206 THR A C 1
ATOM 8926 O O . THR A 1 1206 ? -41.375 10.472 16.033 1.00 55.59 1206 THR A O 1
ATOM 8929 N N . VAL A 1 1207 ? -40.535 12.244 14.958 1.00 57.78 1207 VAL A N 1
ATOM 8930 C CA . VAL A 1 1207 ? -39.628 12.624 16.047 1.00 57.78 1207 VAL A CA 1
ATOM 8931 C C . VAL A 1 1207 ? -39.960 14.038 16.485 1.00 57.78 1207 VAL A C 1
ATOM 8933 O O . VAL A 1 1207 ? -39.898 14.966 15.682 1.00 57.78 1207 VAL A O 1
ATOM 8936 N N . THR A 1 1208 ? -40.274 14.209 17.766 1.00 67.19 1208 THR A N 1
ATOM 8937 C CA . THR A 1 1208 ? -40.498 15.526 18.368 1.00 67.19 1208 THR A CA 1
ATOM 8938 C C . THR A 1 1208 ? -39.284 15.936 19.185 1.00 67.19 1208 THR A C 1
ATOM 8940 O O . THR A 1 1208 ? -38.855 15.212 20.079 1.00 67.19 1208 THR A O 1
ATOM 8943 N N . ILE A 1 1209 ? -38.735 17.113 18.914 1.00 64.12 1209 ILE A N 1
ATOM 8944 C CA . ILE A 1 1209 ? -37.618 17.702 19.646 1.00 64.12 1209 ILE A CA 1
ATOM 8945 C C . ILE A 1 1209 ? -38.117 18.965 20.339 1.00 64.12 1209 ILE A C 1
ATOM 8947 O O . ILE A 1 1209 ? -38.520 19.930 19.700 1.00 64.12 1209 ILE A O 1
ATOM 8951 N N . ASN A 1 1210 ? -38.061 18.957 21.665 1.00 75.06 1210 ASN A N 1
ATOM 8952 C CA . ASN A 1 1210 ? -38.374 20.088 22.525 1.00 75.06 1210 ASN A CA 1
ATOM 8953 C C . ASN A 1 1210 ? -37.078 20.670 23.074 1.00 75.06 1210 ASN A C 1
ATOM 8955 O O . ASN A 1 1210 ? -36.415 20.033 23.888 1.00 75.06 1210 ASN A O 1
ATOM 8959 N N . LYS A 1 1211 ? -36.721 21.883 22.674 1.00 74.75 1211 LYS A N 1
ATOM 8960 C CA . LYS A 1 1211 ? -35.576 22.613 23.211 1.00 74.75 1211 LYS A CA 1
ATOM 8961 C C . LYS A 1 1211 ? -36.055 23.722 24.134 1.00 74.75 1211 LYS A C 1
ATOM 8963 O O . LYS A 1 1211 ? -36.654 24.690 23.688 1.00 74.75 1211 LYS A O 1
ATOM 8968 N N . LYS A 1 1212 ? -35.753 23.599 25.419 1.00 80.25 1212 LYS A N 1
ATOM 8969 C CA . LYS A 1 1212 ? -35.964 24.619 26.442 1.00 80.25 1212 LYS A CA 1
ATOM 8970 C C . LYS A 1 1212 ? -34.642 25.314 26.750 1.00 80.25 1212 LYS A C 1
ATOM 8972 O O . LYS A 1 1212 ? -33.690 24.663 27.151 1.00 80.25 1212 LYS A O 1
ATOM 8977 N N . VAL A 1 1213 ? -34.582 26.624 26.581 1.00 79.19 1213 VAL A N 1
ATOM 8978 C CA . VAL A 1 1213 ? -33.460 27.485 26.958 1.00 79.19 1213 VAL A CA 1
ATOM 8979 C C . VAL A 1 1213 ? -33.869 28.285 28.184 1.00 79.19 1213 VAL A C 1
ATOM 8981 O O . VAL A 1 1213 ? -34.903 28.942 28.166 1.00 79.19 1213 VAL A O 1
ATOM 8984 N N . VAL A 1 1214 ? -33.063 28.242 29.232 1.00 81.75 1214 VAL A N 1
ATOM 8985 C CA . VAL A 1 1214 ? -33.146 29.101 30.411 1.00 81.75 1214 VAL A CA 1
ATOM 8986 C C . VAL A 1 1214 ? -31.912 29.987 30.376 1.00 81.75 1214 VAL A C 1
ATOM 8988 O O . VAL A 1 1214 ? -30.798 29.490 30.503 1.00 81.75 1214 VAL A O 1
ATOM 8991 N N . ALA A 1 1215 ? -32.077 31.280 30.126 1.00 75.50 1215 ALA A N 1
ATOM 8992 C CA . ALA A 1 1215 ? -30.963 32.219 30.133 1.00 75.50 1215 ALA A CA 1
ATOM 8993 C C . ALA A 1 1215 ? -30.420 32.419 31.560 1.00 75.50 1215 ALA A C 1
ATOM 8995 O O . ALA A 1 1215 ? -31.097 32.123 32.545 1.00 75.50 1215 ALA A O 1
ATOM 8996 N N . ALA A 1 1216 ? -29.199 32.948 31.674 1.00 69.44 1216 ALA A N 1
ATOM 8997 C CA . ALA A 1 1216 ? -28.532 33.188 32.956 1.00 69.44 1216 ALA A CA 1
ATOM 8998 C C . ALA A 1 1216 ? -29.313 34.122 33.906 1.00 69.44 1216 ALA A C 1
ATOM 9000 O O . ALA A 1 1216 ? -29.172 34.031 35.123 1.00 69.44 1216 ALA A O 1
ATOM 9001 N N . ASP A 1 1217 ? -30.158 35.002 33.363 1.00 73.44 1217 ASP A N 1
ATOM 9002 C CA . ASP A 1 1217 ? -31.039 35.897 34.123 1.00 73.44 1217 ASP A CA 1
ATOM 9003 C C . ASP A 1 1217 ? -32.366 35.240 34.562 1.00 73.44 1217 ASP A C 1
ATOM 9005 O O . ASP A 1 1217 ? -33.210 35.890 35.181 1.00 73.44 1217 ASP A O 1
ATOM 9009 N N . GLY A 1 1218 ? -32.541 33.946 34.274 1.00 66.06 1218 GLY A N 1
ATOM 9010 C CA . GLY A 1 1218 ? -33.711 33.144 34.628 1.00 66.06 1218 GLY A CA 1
ATOM 9011 C C . GLY A 1 1218 ? -34.823 33.136 33.577 1.00 66.06 1218 GLY A C 1
ATOM 9012 O O . GLY A 1 1218 ? -35.851 32.494 33.797 1.00 66.06 1218 GLY A O 1
ATOM 9013 N N . THR A 1 1219 ? -34.652 33.816 32.440 1.00 71.06 1219 THR A N 1
ATOM 9014 C CA . THR A 1 1219 ? -35.689 33.894 31.400 1.00 71.06 1219 THR A CA 1
ATOM 9015 C C . THR A 1 1219 ? -35.768 32.593 30.594 1.00 71.06 1219 THR A C 1
ATOM 9017 O O . THR A 1 1219 ? -34.776 32.162 30.008 1.00 71.06 1219 THR A O 1
ATOM 9020 N N . GLU A 1 1220 ? -36.943 31.955 30.532 1.00 82.31 1220 GLU A N 1
ATOM 9021 C CA . GLU A 1 1220 ? -37.124 30.664 29.850 1.00 82.31 1220 GLU A CA 1
ATOM 9022 C C . GLU A 1 1220 ? -37.828 30.789 28.488 1.00 82.31 1220 GLU A C 1
ATOM 9024 O O . GLU A 1 1220 ? -38.852 31.458 28.362 1.00 82.31 1220 GLU A O 1
ATOM 9029 N N . THR A 1 1221 ? -37.332 30.077 27.473 1.00 69.88 1221 THR A N 1
ATOM 9030 C CA . THR A 1 1221 ? -37.955 29.949 26.144 1.00 69.88 1221 THR A CA 1
ATOM 9031 C C . THR A 1 1221 ? -37.947 28.488 25.709 1.00 69.88 1221 THR A C 1
ATOM 9033 O O . THR A 1 1221 ? -36.913 27.837 25.795 1.00 69.88 1221 THR A O 1
ATOM 9036 N N . THR A 1 1222 ? -39.070 27.946 25.231 1.00 75.44 1222 THR A N 1
ATOM 9037 C CA . THR A 1 1222 ? -39.128 26.568 24.706 1.00 75.44 1222 THR A CA 1
ATOM 9038 C C . THR A 1 1222 ? -39.576 26.565 23.254 1.00 75.44 1222 THR A C 1
ATOM 9040 O O . THR A 1 1222 ? -40.581 27.188 22.922 1.00 75.44 1222 THR A O 1
ATOM 9043 N N . THR A 1 1223 ? -38.856 25.843 22.403 1.00 65.62 1223 THR A N 1
ATOM 9044 C CA . THR A 1 1223 ? -39.219 25.577 21.012 1.00 65.62 1223 THR A CA 1
ATOM 9045 C C . THR A 1 1223 ? -39.422 24.087 20.795 1.00 65.62 1223 THR A C 1
ATOM 9047 O O . THR A 1 1223 ? -38.634 23.260 21.248 1.00 65.62 1223 THR A O 1
ATOM 9050 N N . THR A 1 1224 ? -40.503 23.747 20.102 1.00 62.81 1224 THR A N 1
ATOM 9051 C CA . THR A 1 1224 ? -40.867 22.373 19.766 1.00 62.81 1224 THR A CA 1
ATOM 9052 C C . THR A 1 1224 ? -40.878 22.229 18.262 1.00 62.81 1224 THR A C 1
ATOM 9054 O O . THR A 1 1224 ? -41.598 22.951 17.577 1.00 62.81 1224 THR A O 1
ATOM 9057 N N . GLU A 1 1225 ? -40.125 21.265 17.758 1.00 55.28 1225 GLU A N 1
ATOM 9058 C CA . GLU A 1 1225 ? -40.130 20.881 16.357 1.00 55.28 1225 GLU A CA 1
ATOM 9059 C C . GLU A 1 1225 ? -40.561 19.422 16.247 1.00 55.28 1225 GLU A C 1
ATOM 9061 O O . GLU A 1 1225 ? -40.091 18.569 16.997 1.00 55.28 1225 GLU A O 1
ATOM 9066 N N . THR A 1 1226 ? -41.497 19.126 15.348 1.00 44.97 1226 THR A N 1
ATOM 9067 C CA . THR A 1 1226 ? -41.937 17.752 15.079 1.00 44.97 1226 THR A CA 1
ATOM 9068 C C . THR A 1 1226 ? -41.657 17.429 13.628 1.00 44.97 1226 THR A C 1
ATOM 9070 O O . THR A 1 1226 ? -42.219 18.045 12.725 1.00 44.97 1226 THR A O 1
ATOM 9073 N N . ILE A 1 1227 ? -40.781 16.455 13.417 1.00 50.75 1227 ILE A N 1
ATOM 9074 C CA . ILE A 1 1227 ? -40.367 16.008 12.095 1.00 50.75 1227 ILE A CA 1
ATOM 9075 C C . ILE A 1 1227 ? -41.335 14.907 11.660 1.00 50.75 1227 ILE A C 1
ATOM 9077 O O . ILE A 1 1227 ? -41.371 13.826 12.255 1.00 50.75 1227 ILE A O 1
ATOM 9081 N N . ALA A 1 1228 ? -42.151 15.210 10.649 1.00 47.69 1228 ALA A N 1
ATOM 9082 C CA . ALA A 1 1228 ? -43.156 14.298 10.113 1.00 47.69 1228 ALA A CA 1
ATOM 9083 C C . ALA A 1 1228 ? -42.552 13.308 9.101 1.00 47.69 1228 ALA A C 1
ATOM 9085 O O . ALA A 1 1228 ? -41.707 13.666 8.284 1.00 47.69 1228 ALA A O 1
ATOM 9086 N N . ASN A 1 1229 ? -43.032 12.064 9.125 1.00 43.22 1229 ASN A N 1
ATOM 9087 C CA . ASN A 1 1229 ? -42.681 11.035 8.149 1.00 43.22 1229 ASN A CA 1
ATOM 9088 C C . ASN A 1 1229 ? -43.464 11.258 6.837 1.00 43.22 1229 ASN A C 1
ATOM 9090 O O . ASN A 1 1229 ? -44.692 11.374 6.860 1.00 43.22 1229 ASN A O 1
ATOM 9094 N N . ALA A 1 1230 ? -42.771 11.287 5.694 1.00 37.44 1230 ALA A N 1
ATOM 9095 C CA . ALA A 1 1230 ? -43.369 11.361 4.361 1.00 37.44 1230 ALA A CA 1
ATOM 9096 C C . ALA A 1 1230 ? -44.073 10.036 3.976 1.00 37.44 1230 ALA A C 1
ATOM 9098 O O . ALA A 1 1230 ? -43.551 9.211 3.235 1.00 37.44 1230 ALA A O 1
ATOM 9099 N N . SER A 1 1231 ? -45.283 9.850 4.506 1.00 36.25 1231 SER A N 1
ATOM 9100 C CA . SER A 1 1231 ? -46.367 8.986 4.007 1.00 36.25 1231 SER A CA 1
ATOM 9101 C C . SER A 1 1231 ? -46.035 7.521 3.644 1.00 36.25 1231 SER A C 1
ATOM 9103 O O . SER A 1 1231 ? -46.110 7.115 2.491 1.00 36.25 1231 SER A O 1
ATOM 9105 N N . GLY A 1 1232 ? -45.867 6.683 4.674 1.00 37.25 1232 GLY A N 1
ATOM 9106 C CA . GLY A 1 1232 ? -46.703 5.480 4.840 1.00 37.25 1232 GLY A CA 1
ATOM 9107 C C . GLY A 1 1232 ? -46.502 4.279 3.902 1.00 37.25 1232 GLY A C 1
ATOM 9108 O O . GLY A 1 1232 ? -47.400 3.940 3.140 1.00 37.25 1232 GLY A O 1
ATOM 9109 N N . ASN A 1 1233 ? -45.398 3.548 4.070 1.00 26.75 1233 ASN A N 1
ATOM 9110 C CA . ASN A 1 1233 ? -45.426 2.111 4.392 1.00 26.75 1233 ASN A CA 1
ATOM 9111 C C . ASN A 1 1233 ? -44.028 1.652 4.824 1.00 26.75 1233 ASN A C 1
ATOM 9113 O O . ASN A 1 1233 ? -43.101 1.553 4.027 1.00 26.75 1233 ASN A O 1
ATOM 9117 N N . VAL A 1 1234 ? -43.900 1.367 6.116 1.00 35.78 1234 VAL A N 1
ATOM 9118 C CA . VAL A 1 1234 ? -42.702 0.805 6.743 1.00 35.78 1234 VAL A CA 1
ATOM 9119 C C . VAL A 1 1234 ? -42.775 -0.718 6.670 1.00 35.78 1234 VAL A C 1
ATOM 9121 O O . VAL A 1 1234 ? -43.718 -1.287 7.214 1.00 35.78 1234 VAL A O 1
ATOM 9124 N N . LYS A 1 1235 ? -41.757 -1.367 6.091 1.00 25.88 1235 LYS A N 1
ATOM 9125 C CA . LYS A 1 1235 ? -41.186 -2.648 6.566 1.00 25.88 1235 LYS A CA 1
ATOM 9126 C C . LYS A 1 1235 ? -39.700 -2.683 6.184 1.00 25.88 1235 LYS A C 1
ATOM 9128 O O . LYS A 1 1235 ? -39.373 -2.898 5.029 1.00 25.88 1235 LYS A O 1
ATOM 9133 N N . THR A 1 1236 ? -38.822 -2.160 7.042 1.00 31.92 1236 THR A N 1
ATOM 9134 C CA . THR A 1 1236 ? -38.145 -2.823 8.184 1.00 31.92 1236 THR A CA 1
ATOM 9135 C C . THR A 1 1236 ? -36.828 -3.474 7.770 1.00 31.92 1236 THR A C 1
ATOM 9137 O O . THR A 1 1236 ? -36.827 -4.601 7.281 1.00 31.92 1236 THR A O 1
ATOM 9140 N N . GLY A 1 1237 ? -35.733 -2.757 8.044 1.00 26.58 1237 GLY A N 1
ATOM 9141 C CA . GLY A 1 1237 ? -34.353 -3.242 7.998 1.00 26.58 1237 GLY A CA 1
ATOM 9142 C C . GLY A 1 1237 ? -33.436 -2.291 7.231 1.00 26.58 1237 GLY A C 1
ATOM 9143 O O . GLY A 1 1237 ? -33.220 -2.502 6.046 1.00 26.58 1237 GLY A O 1
ATOM 9144 N N . GLY A 1 1238 ? -32.938 -1.241 7.885 1.00 24.64 1238 GLY A N 1
ATOM 9145 C CA . GLY A 1 1238 ? -31.963 -0.317 7.302 1.00 24.64 1238 GLY A CA 1
ATOM 9146 C C . GLY A 1 1238 ? -32.007 1.052 7.971 1.00 24.64 1238 GLY A C 1
ATOM 9147 O O . GLY A 1 1238 ? -32.884 1.866 7.698 1.00 24.64 1238 GLY A O 1
ATOM 9148 N N . ASP A 1 1239 ? -31.092 1.237 8.898 1.00 32.78 1239 ASP A N 1
ATOM 9149 C CA . ASP A 1 1239 ? -30.725 2.424 9.652 1.00 32.78 1239 ASP A CA 1
ATOM 9150 C C . ASP A 1 1239 ? -30.221 3.585 8.767 1.00 32.78 1239 ASP A C 1
ATOM 9152 O O . ASP A 1 1239 ? -29.987 3.462 7.566 1.00 32.78 1239 ASP A O 1
ATOM 9156 N N . GLU A 1 1240 ? -30.194 4.767 9.375 1.00 28.53 1240 GLU A N 1
ATOM 9157 C CA . GLU A 1 1240 ? -30.129 6.102 8.775 1.00 28.53 1240 GLU A CA 1
ATOM 9158 C C . GLU A 1 1240 ? -29.025 6.278 7.702 1.00 28.53 1240 GLU A C 1
ATOM 9160 O O . GLU A 1 1240 ? -27.888 6.574 8.058 1.00 28.53 1240 GLU A O 1
ATOM 9165 N N . LYS A 1 1241 ? -29.370 6.150 6.399 1.00 27.48 1241 LYS A N 1
ATOM 9166 C CA . LYS A 1 1241 ? -28.911 6.974 5.232 1.00 27.48 1241 LYS A CA 1
ATOM 9167 C C . LYS A 1 1241 ? -29.071 6.289 3.854 1.00 27.48 1241 LYS A C 1
ATOM 9169 O O . LYS A 1 1241 ? -28.164 6.288 3.025 1.00 27.48 1241 LYS A O 1
ATOM 9174 N N . GLY A 1 1242 ? -30.247 5.763 3.524 1.00 26.84 1242 GLY A N 1
ATOM 9175 C CA . GLY A 1 1242 ? -30.521 5.403 2.128 1.00 26.84 1242 GLY A CA 1
ATOM 9176 C C . GLY A 1 1242 ? -30.715 6.644 1.250 1.00 26.84 1242 GLY A C 1
ATOM 9177 O O . GLY A 1 1242 ? -31.802 7.200 1.304 1.00 26.84 1242 GLY A O 1
ATOM 9178 N N . LEU A 1 1243 ? -29.728 7.047 0.432 1.00 27.67 1243 LEU A N 1
ATOM 9179 C CA . LEU A 1 1243 ? -29.941 7.712 -0.867 1.00 27.67 1243 LEU A CA 1
ATOM 9180 C C . LEU A 1 1243 ? -28.720 7.615 -1.805 1.00 27.67 1243 LEU A C 1
ATOM 9182 O O . LEU A 1 1243 ? -27.565 7.598 -1.397 1.00 27.67 1243 LEU A O 1
ATOM 9186 N N . GLN A 1 1244 ? -29.069 7.582 -3.088 1.00 26.00 1244 GLN A N 1
ATOM 9187 C CA . GLN A 1 1244 ? -28.266 7.622 -4.306 1.00 26.00 1244 GLN A CA 1
ATOM 9188 C C . GLN A 1 1244 ? -27.200 8.737 -4.326 1.00 26.00 1244 GLN A C 1
ATOM 9190 O O . GLN A 1 1244 ? -27.355 9.783 -3.696 1.00 26.00 1244 GLN A O 1
ATOM 9195 N N . ALA A 1 1245 ? -26.138 8.498 -5.103 1.00 25.30 1245 ALA A N 1
ATOM 9196 C CA . ALA A 1 1245 ? -24.971 9.357 -5.270 1.00 25.30 1245 ALA A CA 1
ATOM 9197 C C . ALA A 1 1245 ? -25.311 10.838 -5.534 1.00 25.30 1245 ALA A C 1
ATOM 9199 O O . ALA A 1 1245 ? -25.932 11.184 -6.539 1.00 25.30 1245 ALA A O 1
ATOM 9200 N N . ARG A 1 1246 ? -24.809 11.714 -4.657 1.00 22.86 1246 ARG A N 1
ATOM 9201 C CA . ARG A 1 1246 ? -24.463 13.103 -4.978 1.00 22.86 1246 ARG A CA 1
ATOM 9202 C C . ARG A 1 1246 ? -22.941 13.177 -5.082 1.00 22.86 1246 ARG A C 1
ATOM 9204 O O . ARG A 1 1246 ? -22.249 13.168 -4.072 1.00 22.86 1246 ARG A O 1
ATOM 9211 N N . THR A 1 1247 ? -22.425 13.185 -6.304 1.00 28.48 1247 THR A N 1
ATOM 9212 C CA . THR A 1 1247 ? -21.028 13.514 -6.608 1.00 28.48 1247 THR A CA 1
ATOM 9213 C C . THR A 1 1247 ? -20.835 15.027 -6.572 1.00 28.48 1247 THR A C 1
ATOM 9215 O O . THR A 1 1247 ? -21.614 15.740 -7.197 1.00 28.48 1247 THR A O 1
ATOM 9218 N N . GLY A 1 1248 ? -19.772 15.483 -5.904 1.00 26.11 1248 GLY A N 1
ATOM 9219 C CA . GLY A 1 1248 ? -19.196 16.819 -6.084 1.00 26.11 1248 GLY A CA 1
ATOM 9220 C C . GLY A 1 1248 ? -19.573 17.854 -5.022 1.00 26.11 1248 GLY A C 1
ATOM 9221 O O . GLY A 1 1248 ? -20.488 18.639 -5.241 1.00 26.11 1248 GLY A O 1
ATOM 9222 N N . ARG A 1 1249 ? -18.842 17.866 -3.893 1.00 26.88 1249 ARG A N 1
ATOM 9223 C CA . ARG A 1 1249 ? -18.317 19.071 -3.205 1.00 26.88 1249 ARG A CA 1
ATOM 9224 C C . ARG A 1 1249 ? -17.627 18.727 -1.878 1.00 26.88 1249 ARG A C 1
ATOM 9226 O O . ARG A 1 1249 ? -18.264 18.216 -0.966 1.00 26.88 1249 ARG A O 1
ATOM 9233 N N . ILE A 1 1250 ? -16.349 19.094 -1.780 1.00 25.81 1250 ILE A N 1
ATOM 9234 C CA . ILE A 1 1250 ? -15.694 19.562 -0.547 1.00 25.81 1250 ILE A CA 1
ATOM 9235 C C . ILE A 1 1250 ? -15.643 21.091 -0.686 1.00 25.81 1250 ILE A C 1
ATOM 9237 O O . ILE A 1 1250 ? -15.404 21.594 -1.787 1.00 25.81 1250 ILE A O 1
ATOM 9241 N N . SER A 1 1251 ? -15.959 21.838 0.371 1.00 24.52 1251 SER A N 1
ATOM 9242 C CA . SER A 1 1251 ? -16.118 23.297 0.293 1.00 24.52 1251 SER A CA 1
ATOM 9243 C C . SER A 1 1251 ? -14.775 24.037 0.381 1.00 24.52 1251 SER A C 1
ATOM 9245 O O . SER A 1 1251 ? -13.859 23.600 1.071 1.00 24.52 1251 SER A O 1
ATOM 9247 N N . TRP A 1 1252 ? -14.671 25.214 -0.250 1.00 27.58 1252 TRP A N 1
ATOM 9248 C CA . TRP A 1 1252 ? -13.470 26.076 -0.222 1.00 27.58 1252 TRP A CA 1
ATOM 9249 C C . TRP A 1 1252 ? -13.121 26.610 1.189 1.00 27.58 1252 TRP A C 1
ATOM 9251 O O . TRP A 1 1252 ? -12.061 27.189 1.395 1.00 27.58 1252 TRP A O 1
ATOM 9261 N N . HIS A 1 1253 ? -13.987 26.385 2.186 1.00 26.75 1253 HIS A N 1
ATOM 9262 C CA . HIS A 1 1253 ? -13.752 26.740 3.591 1.00 26.75 1253 HIS A CA 1
ATOM 9263 C C . HIS A 1 1253 ? -13.038 25.636 4.398 1.00 26.75 1253 HIS A C 1
ATOM 9265 O O . HIS A 1 1253 ? -12.624 25.891 5.525 1.00 26.75 1253 HIS A O 1
ATOM 9271 N N . GLU A 1 1254 ? -12.855 24.436 3.835 1.00 27.31 1254 GLU A N 1
ATOM 9272 C CA . GLU A 1 1254 ? -12.136 23.313 4.470 1.00 27.31 1254 GLU A CA 1
ATOM 9273 C C . GLU A 1 1254 ? -10.646 23.250 4.071 1.00 27.31 1254 GLU A C 1
ATOM 9275 O O . GLU A 1 1254 ? -9.949 22.308 4.421 1.00 27.31 1254 GLU A O 1
ATOM 9280 N N . LEU A 1 1255 ? -10.134 24.276 3.376 1.00 29.77 1255 LEU A N 1
ATOM 9281 C CA . LEU A 1 1255 ? -8.737 24.378 2.918 1.00 29.77 1255 LEU A CA 1
ATOM 9282 C C . LEU A 1 1255 ? -7.923 25.492 3.604 1.00 29.77 1255 LEU A C 1
ATOM 9284 O O . LEU A 1 1255 ? -6.789 25.758 3.213 1.00 29.77 1255 LEU A O 1
ATOM 9288 N N . ILE A 1 1256 ? -8.463 26.125 4.654 1.00 27.08 1256 ILE A N 1
ATOM 9289 C CA . ILE A 1 1256 ? -7.700 27.023 5.543 1.00 27.08 1256 ILE A CA 1
ATOM 9290 C C . ILE A 1 1256 ? -8.023 26.717 7.014 1.00 27.08 1256 ILE A C 1
ATOM 9292 O O . ILE A 1 1256 ? -8.498 27.567 7.764 1.00 27.08 1256 ILE A O 1
ATOM 9296 N N . ARG A 1 1257 ? -7.796 25.468 7.417 1.00 24.58 1257 ARG A N 1
ATOM 9297 C CA . ARG A 1 1257 ? -7.352 25.050 8.758 1.00 24.58 1257 ARG A CA 1
ATOM 9298 C C . ARG A 1 1257 ? -7.220 23.530 8.752 1.00 24.58 1257 ARG A C 1
ATOM 9300 O O . ARG A 1 1257 ? -8.148 22.826 9.125 1.00 24.58 1257 ARG A O 1
ATOM 9307 N N . ASP A 1 1258 ? -6.114 23.068 8.189 1.00 26.27 1258 ASP A N 1
ATOM 9308 C CA . ASP A 1 1258 ? -5.115 22.219 8.848 1.00 26.27 1258 ASP A CA 1
ATOM 9309 C C . ASP A 1 1258 ? -3.969 21.948 7.867 1.00 26.27 1258 ASP A C 1
ATOM 9311 O O . ASP A 1 1258 ? -4.252 21.577 6.703 1.00 26.27 1258 ASP A O 1
#

Radius of gyration: 40.99 Å; Cα contacts (8 Å, |Δi|>4): 2787; chains: 1; bounding box: 113×130×82 Å

Foldseek 3Di:
DPPPPVPQPDVVNVVVVVVVVVVVVVVVVPPPAPQQQLQFFDQFFFAFWDKPDQAQQVQAIWIWDKFADPVFQAIFIWTWRAGLLGDTDPPPGGQQVRGLQVQLLVCLVVVQAQEKEAELDDDPPAPRIFTLALVTHDPVLQVLQWDDFAHDTDHSRRSSSVLSNDCPQDDQRGFDDHPTSHGHAGLEYWDWDDDPPFTWIWTFHQSQKIFTFGCQQDDPGRDPRHSHTQHIYGYSVCSSVNNLNRHDCNGPPRHRRGAFHQHAYKDWDQDPVRWIKIKGFRASRWFKIWMFTLHPPLNRHDNHNSSVRVRTQWMDGCQDISSHGDNLLVQADRARAYWDWFWAQALNDTFTWTWGKSDWCSPDFLWIWIWTARNRHRHTPDIATADGGDPPDRKIWAYKDFDDDPPPRHGQWIWTWMQQQFIKIWGRNDSHSVPIHIDTLDQDVVRAGFHEYWAWDADPVGAIKTKGWGDDRSDWDQFDADPVVRDTPGHTDRLLAAQAKIKIKIFGPVQDPQADDAFEKEKDWDWDDEPNDTWIFIAIADQDAFRDPDPPPSNVPDPPHHRIYMYIDGTQKTFHHYAFYDDPQKTKGKIKRQNPRWDDDPPDPDTFGIWMKIFIARSGRSHFDLWEDDPPNPPLDGDPSQWADDAPPDPDDPPQFDNVDPVPPDDDTDDCPDSRRGGYGGMTTDDTHHWYIWDWHQRPSHRTDIDIQHHSDDDPPDPPDDFDDQFWFKWKWKFFFADPVPPPPPDDDDDFDFFFKWFAADDDFWWWQWKWKAKPNHTFFTDGTLGDDAQVRLQVNRVVGGDPVQVVFWDWHGDNRRIITIGGPDQPPSQQAQQTDMDIDIPGDDPPNIDDDDRRHHDPDDPDDDDDDDDGTDGDTDGDDQQVLRARKAWQCDGNPCVSHCCSLVVDQPFKWFKWKFLCVLQQQKWWAWFAQVDDSNDPPRTDGSLRPQLDPPCDLAPNVVVRDIDGNVTRNTTMMGGDRQQQAFDPSVVPPATDRNADAAFVCLLPPDDDDDPDQDQAFAPDPPPDDDGTHRDPHFHAGSQRWIKMFIWGPPPRSVQKDQSGHPRSSRIIDGHPVCRNPITSMMMTMHIHGLQRDGQDDLPPDRPPPPDDDDDDDDDDDDHPDPPDPVVPDPPPDSDDPDPPDPDPDDDDDDPPPPDPPVPPDDDPFDFPDKDWDDDPQKIWIWTATPLGKIWIWIWGQDPVRKIKIKIWIQDSVRDIDIDIDIGDDDDDDDDDDDDPDDDDDDDDDDDPVVPPDD

pLDDT: mean 72.47, std 22.23, range [22.16, 98.75]

Secondary structure (DSSP, 8-state):
--SSSTTS--HHHHHHHHHHHHHHHHHHH--------GGG-----BPPPEES-SB-TTS--EEEEEEEETTTTEEEEEEEEB-TT--B-TTT-BTTSS-HHHHHHHHHHTT---EEEE-SS--TT--SEEESSTTTS-HHHHHHH-EEETTEEE-HHHHHHHHTT--TTBSTTSBPP-S-SSBP-SS---EEE--SS--EEEEE-TTS-EEEEE----SSS--TTTT-EEEEEE-GGGHHHHGGGG--TT-SSS------SS-S-EEEEE-TTS-EEEEEE-TTS-S-EEEEE--HHHHH--SSHHHHHTTEEEEEETTEETTEE--TTTT--B--SPPEEEEEEETTEEEEEEEEE--B--TTT--EEEEEEETTT--EEEEEEEEPP-TTS---EEEEEEE-SSSSSS--EEEEEETTSEEEEEE--SSSGGG-EEEEEEE-SS---B-SPPEEEE-TTSSEEEEEE-B---S--PPPEETTTTEESS---GGGG-----EEEEEEET--TT--EEEEE-EEEEEEEETTEEEEEEEE--PPP--S--S-GGGTT-SSPEEEEEEEPPTT-B--SS--EEETTEEEEEEEETTSPPEEPTTSS-EE--EEEEEEEETTTSS--SS--S-SSSSS--SGGGSPPP-TT-TT--TT-----TTTTTSSS---SS--GGGS--EEEEEES-BBPPEEEB-SSSS-EEE---BSS-------S----TT-EEEEEEEE-S-TTTT---S-----PPPEEEEE---SS----EEEEEETTEEEEEEE---S--HHHHHHHHHHHB-HHHHHHEEEEE-TTS-EEEEESSTT-TTSSTT--EEEEEES--TTSEEE-------S--S---SS----EE-------BTTTTBSEEETTS-SSGGG-GGGT---TT-EEEEEEE-TTTSTT-EEEESSTT--TT--TT-EEGGGTT--TT--TTTTGGGSPPEETTT---EEEE--TTTTSEEESSSSS-EEESS-B--HHHH---SSS---S---EE--TTS-S-PPEEPSSSSBSGGG-EEEEEEETT--GGGEEESSTT-GGGBEEE-GGGHHHHEEEEEEEEEE-TT-PPSS-SS-------SSS-----PPP----TTSSTT--S---S-PPP--------PPPPTT-----TT-SS----EEEEEEEEETTEEEEEEEETTS-EEEEEEEE-TTS-EEEEEEEE-TTS-EEEEEEEE---S--------S-----------TTSSS--

Nearest PDB structures (foldseek):
  7snt-assembly1_A  TM=8.620E-01  e=4.802E-01  Oplophorus gracilirostris
  7vsx-assembly1_A  TM=7.012E-01  e=5.055E-01  Oplophorus gracilirostris
  7mjb-assembly1_A  TM=6.478E-01  e=1.481E+00  Oplophorus gracilirostris
  8ah9-assembly1_A  TM=6.096E-01  e=4.809E+00  synthetic construct

Mean predicted aligned error: 20.84 Å

Solvent-accessible surface area (backbone atoms only — not comparable to full-atom values): 70522 Å² total; per-residue (Å²): 133,90,80,75,72,79,80,68,84,41,75,67,53,53,48,47,52,49,49,49,46,51,48,52,50,50,54,67,64,55,61,74,72,77,72,74,45,49,58,57,39,46,86,60,49,33,30,37,57,29,56,76,48,53,65,26,64,80,36,77,38,39,36,40,40,66,32,57,36,89,91,77,56,26,25,40,40,35,38,23,36,26,34,26,84,66,53,70,33,78,93,83,27,48,74,40,67,82,18,25,32,60,40,41,37,52,30,21,74,67,70,64,67,35,40,10,24,47,36,73,53,92,53,94,97,53,66,69,19,29,36,68,40,61,86,61,44,37,73,70,60,44,69,42,28,43,50,69,35,70,90,47,75,43,52,32,54,60,44,43,42,39,69,67,33,44,64,89,58,45,35,87,81,36,28,36,72,67,98,49,65,40,21,22,29,45,47,17,29,51,45,74,45,89,46,100,85,59,19,30,34,35,34,27,15,37,61,41,28,37,38,32,27,28,57,46,64,63,73,100,54,67,45,91,62,34,28,27,62,38,33,34,40,33,61,50,91,46,50,62,57,53,47,55,72,40,27,15,72,68,20,84,85,56,43,45,63,78,54,49,27,22,23,9,15,55,34,74,49,70,42,95,86,69,47,25,37,38,36,33,26,12,12,55,32,36,49,35,40,41,33,34,44,44,40,64,68,70,33,59,45,50,94,47,28,68,50,44,7,68,22,49,60,33,36,37,34,35,57,20,50,51,53,44,80,34,64,92,38,56,67,43,11,31,20,53,37,47,47,40,73,48,34,30,45,53,74,81,36,86,40,53,25,34,39,34,30,22,12,35,69,30,92,83,55,22,43,21,30,42,38,36,24,33,60,77,69,62,47,79,74,43,78,45,65,64,52,73,66,44,100,83,53,70,17,14,16,22,12,48,38,73,40,53,83,82,76,82,76,31,40,23,37,36,37,30,20,16,49,68,11,36,35,34,38,32,45,40,68,51,35,49,74,89,72,45,48,54,46,77,76,42,71,45,87,75,66,40,23,16,44,25,33,46,16,61,44,81,32,97,89,52,53,31,29,44,30,42,42,20,21,73,59,49,34,37,47,82,39,49,70,40,76,94,75,73,42,69,79,38,75,41,31,58,45,41,49,40,55,58,68,26,40,36,38,22,38,41,51,69,53,59,88,73,31,71,32,62,41,70,28,55,62,44,82,46,76,45,75,43,97,90,38,77,43,55,29,25,32,31,37,58,58,83,71,36,71,61,93,52,91,51,75,89,36,69,80,53,77,56,28,33,26,30,17,35,30,58,43,60,69,20,23,26,21,52,54,62,63,36,39,52,56,98,69,27,32,36,38,52,35,37,23,50,57,46,79,63,46,68,45,84,99,56,93,50,69,37,50,14,32,33,33,45,37,47,26,21,47,81,38,52,12,37,45,85,62,50,74,54,61,64,70,74,76,68,59,73,40,82,83,34,38,51,80,89,57,94,87,52,96,79,69,61,92,86,50,71,80,81,54,90,51,84,72,90,63,90,80,62,82,76,89,65,83,61,30,67,29,27,54,33,26,40,63,72,47,62,26,33,38,25,26,53,42,78,28,31,35,68,77,37,86,57,48,72,53,55,89,44,45,71,57,85,68,77,76,80,65,74,73,82,77,73,76,87,70,56,56,43,40,51,41,42,40,41,28,52,60,100,58,86,81,72,76,84,78,85,87,80,90,76,78,85,49,49,56,40,44,43,48,88,86,76,102,65,64,39,55,36,42,38,36,26,52,70,88,43,74,34,31,59,48,72,47,79,59,88,64,54,42,71,52,43,35,56,50,51,70,73,35,42,35,74,74,33,62,76,46,35,44,78,49,54,39,98,70,46,24,42,36,43,26,60,73,54,92,81,39,84,61,45,33,47,71,35,48,71,49,77,49,66,45,72,64,70,94,77,51,55,51,82,58,83,54,74,23,35,50,103,64,81,91,79,88,82,91,80,87,87,74,53,77,51,85,54,92,52,89,54,62,26,70,83,62,78,45,59,37,49,37,35,71,72,28,68,56,66,86,59,15,47,57,78,63,43,82,50,54,79,54,52,25,29,80,38,46,29,33,20,77,45,27,29,41,32,23,38,32,78,36,52,70,82,65,41,87,89,49,77,71,82,51,38,48,38,49,66,49,78,22,57,94,77,69,37,53,86,80,40,52,86,72,58,69,70,34,24,73,78,62,25,54,36,43,32,41,41,41,53,76,62,22,77,44,72,37,51,60,80,74,79,80,45,71,36,50,17,45,51,62,30,19,74,58,53,61,48,80,88,86,74,98,65,99,57,74,57,61,7,35,24,67,53,94,72,90,54,87,66,75,53,46,86,22,87,86,56,36,31,49,42,49,49,30,39,34,39,38,36,24,42,57,82,55,53,42,89,45,47,39,49,36,26,85,96,37,48,57,30,10,39,42,67,34,76,97,41,31,65,72,30,29,36,31,33,42,39,37,37,33,30,42,89,79,60,51,55,73,85,60,97,74,68,72,73,87,78,74,90,81,79,83,83,90,79,81,88,76,79,95,74,72,93,62,89,86,56,84,75,85,77,58,95,74,77,67,95,63,80,82,78,88,78,74,89,72,95,68,90,81,76,84,72,92,83,67,89,68,83,65,94,79,81,70,97,64,101,61,62,74,64,47,74,50,74,49,75,61,89,60,31,40,36,36,36,40,32,29,68,78,59,23,38,37,38,38,35,39,33,57,43,96,86,69,28,41,38,37,38,38,36,38,31,42,57,89,67,55,73,50,76,49,77,48,74,50,76,67,91,75,88,84,89,82,89,88,83,75,100,74,91,75,78,90,81,84,87,84,82,62,87,78,71,77,80,78,129

Sequence (1258 aa):
MPKFLNKFNSPKVLGLLALLGILFVAIKLSWAIAVFTPDDQPVGYIAQDEVTNTILTSGGETLFRTEYRADYWGGNIFAYSVTADGAVQTSSGDRWTNGAKDHIDAQALANTRLIATMSDAPSPGVGVGVPFQFTSLSTTQKTSLATTINTTSYTGTQVVDFLRGGRTNEGANAMRERSTVLGDIIHSRPYYVADATNPTVFVGSNDGMLHAINADFSGATIPADSGKERWAYVPSMLIGKLKKLAYSPSDATNPFTHNYFVDGQINVATLSTGKRILVGGLGAGGKGLYALDITGSAGLTATTEAQVASKALWEITPTAVSFTSSTSYAKLGYTYGTPTITKINNGGTALDVVIIGNGYNEAATGESYLYVINATTGALVKAIQAGTAGAANANGLSSPVAIDTNNDGYADRVYAGDLNGTMWKFDLSSPTVSSWSASALLVTSPAQSITATPGVALHPNGGYMVSFGTGKVLSGAYGTYNQGTSTWTTASTGDLADTAVHYVYGIWDGAPTANTALLTQTLSERSFTYAGTINRVRRVTANVACWATTTAASCATVTPLHKGWKVALPAGERVIGEGSFTENGRFYFSSFNPTVVPHLVPSTTTNIFGENWLMELNYLTGGSSITPFLDMDNNLLLNDADRIKYISTDTAIPTTCDLSDPAIADSTACSITNPNHNGIPVGKWLSYGVQSQPILVTLQTLNTTLFNQNPDVIFPPNTTDVRGVAGGHFDVDIYYGATNECSNLTGGAGTKASGGRIDFTYSGNKTISNFSITINGTQILSADNPGLKSSSGLETWVTSNITSAAAANYTFTVGSSNRINIVAKNAGASFNASTANIVVSATGLASGNYSKTAITGGVDATVISTNSGTSCTRTEHVHEYDDLYDKTGLNMLNASDNKYNLSNAISSTATNFKVLLMNQYLSPAVSLHVGNNTYSPASAAGYVLGKNYQTAPNLNTTTNWAAVPSYNMSTVGSLALNMPVDAFTVKDWWGNGDLRVGLHPDSPQCVYEDSGVGADMYNPVTPPANLTNGPGTLGTTTGARHNGALTVQIIKDTTPASSIEENVSGRPEYGYRVKHADFFKYVLVEYNIYWHHPRRICYDDSTHNWYNGVSGGNGLASAASGAWNPTASLMVGTGWTKNPPEDTSALTTLETPVTGSTDPKLGSLGSTGTIASSVTTVAGNVTTKVDTYIDGAVITTTRTNNSDGTVTINKKVVAADGTETTTTETIANASGNVKTGGDEKGLQARTGRISWHELIRD